Protein AF-A0A1J1J0T9-F1 (afdb_monomer_lite)

Secondary structure (DSSP, 8-state):
--SSSHHHHHHHHHHHHHHHHHTTSS---------GGG-EEEEEESSSEEEEEE-SSEETTTEEEEEEEEETTEEEEEEEETTEEEEEEEEEEETTEEEEEEPPPEEPPTTS---HHHHGGG--TTSPPEEEEETT--PPPGGGT--EEEEEEEEETTT-SS-EEEEEEEEEE-PPTT-TTS-TTSEEEEEE-PPTT-TT---EEEEEEEEEEEEETTEEEEEEEESS---HHHHEEEEEEESS--SEEEE-SSS-STT-SSSTTSSEEEEEEE----PPPP-S---GGG-EEEEETTSTTEEEEE-SSEEEEEEEEETTEEEEEEEEEEEEETTEEEEEEEETT----EEEEEEEEEEETTEEEEEEPPPBSS--HHHHTSGGGS---TTTPPEEEEESSPPP---SS-EEEEEEEEESS------GGGS-SSPPP----S-EEEEEEE-STTS-EEEEEEEEE--B-TTSSBS-TT---SEEEEEEEEEEETTEEEEEEEETT-SS-SEEEEEEEEEETTEEEEEEESSSS--TT--TT--STTTTEEEEEEEEE-GGGS--S-----HHHHHHHHHHTTS-----EEEEEEEEPTTSPEEEEEEEE--EEE-SS-TT-EEE-HHHHHHHHHHHHHH-TT-EEEEEEEE-SS--TTHHHHHHHHTTT-TTPEEEEE-SS--SSS-SEEEEEEEEE--TT-PPPEEEEEEE-------HHHHHHHHHHTTTT--TTS-HHHHHHHHHHHHHHHHHHHHHHHHHHHHHHHTTSS---HHHHHHHHHHHHT---TT-HHHHHHHHHHHHHHHHHHHHHHHHHHHHHHHHHHHHHHHHTT--

pLDDT: mean 82.01, std 12.85, range [32.31, 95.44]

Radius of gyration: 47.96 Å; chains: 1; bounding box: 110×117×142 Å

Organism: NCBI:txid568069

Foldseek 3Di:
DPPDPPVVVVVVVVVVCVVVVVVPPPDPPPQDFDDPLPAAWKWWPPVHTDIWGGDGAAIPPQAGWDDWDDDPQKIWTWGDDDQWIKTKIWRCFDSFKIWIFIFDTDGDDPVDDDDCVVRVPRGDPPDFIIMIGHPPADQDFCVVPAAAKKQKWKDAPPQWPDIRHDRVFIKHQAFDPDDPPPPGGQKIKTFFDAHPPIDRGDGDIWIWGWRDWGDDPQKIKTKIATPPDPDPFQGIKMKIAGNVHRQKIAIARTNGPRQPPDLVSHSMMMGIDQDQQDDDDAQAFDDPLPAAWWFWPVALRWIWGDDRFKIWTWGPPDPVDIWIWIWGFHDDDDQKTWTFIGTSRHNATWIKIKRWDDDDSFKIWIFIFDTHRDPDCCVRVPPPRGDPDPPPDIIIIGHPDFDFAADPDAAKWFKDKAAPDDDDQAQPPVAAPDHDDPDDQPDWTWIWHQAPPRSFKIATARTDRPDADPVRHGPCPPDDGRFIWGWRDWDDDPNWIKTWIAGPPDPRARIKIKIKDAPDPFKIKMFIFPHNDQAPQDDSCDHYCVSRTGMIMIIGHPCVVPPRHDDDDDQQLVVVVVVVVVDPDPKFKWFFKFAADPPGDTDTDDIHGWDKDADPVDRLDIDTDPVVVVVVQVVVCVVPVRIFGQAMEMADPDDDPNVVVVRVVCCVRPVFHKYKHAHSDDDPADDRIWIWTWDFDDDPVPDPTDTDTDTDDDDDDDDPVVVVSVCVVCPVPDPPVQPPVNVVVVVVVSVVVVVVVVVVVVVVVVVCCVVVVDPDDVVVVVVVVVVVVPDDDCPDPVNVVVVVVVVVVVVVVVVVVVVVVVVVVVVVVVVVVVVVVVVD

Sequence (840 aa):
MLDSKHTSLVLITLIVVLRAGYAQRIQEARSVEVPKILRGSWFSWEGYSKLTVLDVKSMSDHGKIIDLQRNGSDFVMIFKDRSCYYCVKAFTRTNNVFEKLEGPCVNINSYEEPTFENVCKGIRSDQQLITYFNDNYVPLLCRSSLEGVWQFAYQNRFRFTGECDNPDAKVQSCQTAGTQFLITNQKFNITYKKCPGMDGTFDGVVEYSCLGDWFVGKNHYFAVANTKESRKDEKFRCFLKNRDDDLYLGVSITAECNTLQTVEKSPERMRITPVKAEVVEPGCRLPQNFSGEWINTANIDADVFINETHIIETYYPDKARYRRTVYVCREQRDTRIMMARLTVDGCQKDYVCFDFVPKHHNIIRYRRGLAVIKDDFSTVCSWVQFPNKEQWRYDLYLARHPVPVRCPVAGKYNFTQKGEHPFKTRILGGVTLSPRPDIRCKQNISDLSVCDTDQKEMWIDENYCLSVDHLGRPVDIYSDPDYKMKCIGFWKENLRSYLITYDDLDPLSRYRCWVYQRADLNRVLMSQAVGAFCSINQEVTSTNYTEGAVVALDMVEYERERDQCPLHFDDVVDHYTRMSKIGNQKRVVGVLLGCWRAKGVLDVSNSFAVPFDEDEKDKSVWFLDHDYLESMYGMFKKVNARERVVGWYHTGPKLHQNDIAINELLRRYCPNSILVIIDAKPKDLGLPTEAYIAVEEVHEDGTPTSKTFEHVPSEIGAEEAEEVGVEHLLRDIKDTTVGSLSQKVTNQLLGLKGLNSQLRDIKNYLQKVGNGELPINHQITYQLQDIFNLLPDISHDNFTDTLYIKTNDQMLVVYLASLVRSIIALHNLINNKLTEVCQD

Structure (mmCIF, N/CA/C/O backbone):
data_AF-A0A1J1J0T9-F1
#
_entry.id   AF-A0A1J1J0T9-F1
#
loop_
_atom_site.group_PDB
_atom_site.id
_atom_site.type_symbol
_atom_site.label_atom_id
_atom_site.label_alt_id
_atom_site.label_comp_id
_atom_site.label_asym_id
_atom_site.label_entity_id
_atom_site.label_seq_id
_atom_site.pdbx_PDB_ins_code
_atom_site.Cartn_x
_atom_site.Cartn_y
_atom_site.Cartn_z
_atom_site.occupancy
_atom_site.B_iso_or_equiv
_atom_site.auth_seq_id
_atom_site.auth_comp_id
_atom_site.auth_asym_id
_atom_site.auth_atom_id
_atom_site.pdbx_PDB_model_num
ATOM 1 N N . MET A 1 1 ? -26.504 85.657 41.737 1.00 45.81 1 MET A N 1
ATOM 2 C CA . MET A 1 1 ? -26.106 84.455 42.511 1.00 45.81 1 MET A CA 1
ATOM 3 C C . MET A 1 1 ? -27.353 83.708 42.986 1.00 45.81 1 MET A C 1
ATOM 5 O O . MET A 1 1 ? -27.628 83.664 44.178 1.00 45.81 1 MET A O 1
ATOM 9 N N . LEU A 1 2 ? -28.139 83.164 42.052 1.00 44.38 2 LEU A N 1
ATOM 10 C CA . LEU A 1 2 ? -29.450 82.560 42.337 1.00 44.38 2 LEU A CA 1
ATOM 11 C C . LEU A 1 2 ? -29.592 81.103 41.851 1.00 44.38 2 LEU A C 1
ATOM 13 O O . LEU A 1 2 ? -30.648 80.525 42.048 1.00 44.38 2 LEU A O 1
ATOM 17 N N . ASP A 1 3 ? -28.523 80.461 41.361 1.00 42.69 3 ASP A N 1
ATOM 18 C CA . ASP A 1 3 ? -28.595 79.108 40.765 1.00 42.69 3 ASP A CA 1
ATOM 19 C C . ASP A 1 3 ? -27.820 78.004 41.510 1.00 42.69 3 ASP A C 1
ATOM 21 O O . ASP A 1 3 ? -27.591 76.924 40.978 1.00 42.69 3 ASP A O 1
ATOM 25 N N . SER A 1 4 ? -27.428 78.221 42.770 1.00 44.22 4 SER A N 1
ATOM 26 C CA . SER A 1 4 ? -26.636 77.225 43.525 1.00 44.22 4 SER A CA 1
ATOM 27 C C . SER A 1 4 ? -27.424 76.424 44.575 1.00 44.22 4 SER A C 1
ATOM 29 O O . SER A 1 4 ? -26.853 75.536 45.206 1.00 44.22 4 SER A O 1
ATOM 31 N N . LYS A 1 5 ? -28.713 76.715 44.812 1.00 46.75 5 LYS A N 1
ATOM 32 C CA . LYS A 1 5 ? -29.499 76.060 45.884 1.00 46.75 5 LYS A CA 1
ATOM 33 C C . LYS A 1 5 ? -30.455 74.957 45.410 1.00 46.75 5 LYS A C 1
ATOM 35 O O . LYS A 1 5 ? -30.896 74.170 46.243 1.00 46.75 5 LYS A O 1
ATOM 40 N N . HIS A 1 6 ? -30.720 74.833 44.107 1.00 49.72 6 HIS A N 1
ATOM 41 C CA . HIS A 1 6 ? -31.587 73.768 43.578 1.00 49.72 6 HIS A CA 1
ATOM 42 C C . HIS A 1 6 ? -30.860 72.445 43.292 1.00 49.72 6 HIS A C 1
ATOM 44 O O . HIS A 1 6 ? -31.481 71.386 43.351 1.00 49.72 6 HIS A O 1
ATOM 50 N N . THR A 1 7 ? -29.544 72.465 43.073 1.00 52.34 7 THR A N 1
ATOM 51 C CA . THR A 1 7 ? -28.748 71.261 42.777 1.00 52.34 7 THR A CA 1
ATOM 52 C C . THR A 1 7 ? -28.406 70.431 44.022 1.00 52.34 7 THR A C 1
ATOM 54 O O . THR A 1 7 ? -28.348 69.207 43.934 1.00 52.34 7 THR A O 1
ATOM 57 N N . SER A 1 8 ? -28.288 71.043 45.208 1.00 51.34 8 SER A N 1
ATOM 58 C CA . SER A 1 8 ? -28.012 70.301 46.455 1.00 51.34 8 SER A CA 1
ATOM 59 C C . SER A 1 8 ? -29.219 69.539 47.016 1.00 51.34 8 SER A C 1
ATOM 61 O O . SER A 1 8 ? -29.036 68.496 47.640 1.00 51.34 8 SER A O 1
ATOM 63 N N . LEU A 1 9 ? -30.456 70.001 46.789 1.00 53.69 9 LEU A N 1
ATOM 64 C CA . LEU A 1 9 ? -31.649 69.316 47.314 1.00 53.69 9 LEU A CA 1
ATOM 65 C C . LEU A 1 9 ? -31.999 68.047 46.511 1.00 53.69 9 LEU A C 1
ATOM 67 O O . LEU A 1 9 ? -32.480 67.064 47.078 1.00 53.69 9 LEU A O 1
ATOM 71 N N . VAL A 1 10 ? -31.709 68.049 45.204 1.00 56.06 10 VAL A N 1
ATOM 72 C CA . VAL A 1 10 ? -31.918 66.898 44.306 1.00 56.06 10 VAL A CA 1
ATOM 73 C C . VAL A 1 10 ? -30.873 65.804 44.557 1.00 56.06 10 VAL A C 1
ATOM 75 O O . VAL A 1 10 ? -31.200 64.621 44.530 1.00 56.06 10 VAL A O 1
ATOM 78 N N . LEU A 1 11 ? -29.633 66.173 44.900 1.00 55.25 11 LEU A N 1
ATOM 79 C CA . LEU A 1 11 ? -28.575 65.201 45.195 1.00 55.25 11 LEU A CA 1
ATOM 80 C C . LEU A 1 11 ? -28.811 64.458 46.526 1.00 55.25 11 LEU A C 1
ATOM 82 O O . LEU A 1 11 ? -28.581 63.253 46.615 1.00 55.25 11 LEU A O 1
ATOM 86 N N . ILE A 1 12 ? -29.320 65.149 47.553 1.00 58.09 12 ILE A N 1
ATOM 87 C CA . ILE A 1 12 ? -29.601 64.545 48.868 1.00 58.09 12 ILE A CA 1
ATOM 88 C C . ILE A 1 12 ? -30.836 63.631 48.808 1.00 58.09 12 ILE A C 1
ATOM 90 O O . ILE A 1 12 ? -30.836 62.560 49.415 1.00 58.09 12 ILE A O 1
ATOM 94 N N . THR A 1 13 ? -31.858 63.988 48.025 1.00 55.91 13 THR A N 1
ATOM 95 C CA . THR A 1 13 ? -33.040 63.131 47.821 1.00 55.91 13 THR A CA 1
ATOM 96 C C . THR A 1 13 ? -32.716 61.880 46.996 1.00 55.91 13 THR A C 1
ATOM 98 O O . THR A 1 13 ? -33.180 60.797 47.349 1.00 55.91 13 THR A O 1
ATOM 101 N N . LEU A 1 14 ? -31.830 61.966 45.994 1.00 55.06 14 LEU A N 1
ATOM 102 C CA . LEU A 1 14 ? -31.333 60.791 45.261 1.00 55.06 14 LEU A CA 1
ATOM 103 C C . LEU A 1 14 ? -30.499 59.844 46.139 1.00 55.06 14 LEU A C 1
ATOM 105 O O . LEU A 1 14 ? -30.660 58.631 46.037 1.00 55.06 14 LEU A O 1
ATOM 109 N N . ILE A 1 15 ? -29.662 60.362 47.046 1.00 58.03 15 ILE A N 1
ATOM 110 C CA . ILE A 1 15 ? -28.841 59.531 47.948 1.00 58.03 15 ILE A CA 1
ATOM 111 C C . ILE A 1 15 ? -29.697 58.822 49.013 1.00 58.03 15 ILE A C 1
ATOM 113 O O . ILE A 1 15 ? -29.411 57.674 49.359 1.00 58.03 15 ILE A O 1
ATOM 117 N N . VAL A 1 16 ? -30.771 59.450 49.507 1.00 57.59 16 VAL A N 1
ATOM 118 C CA . VAL A 1 16 ? -31.695 58.817 50.468 1.00 57.59 16 VAL A CA 1
ATOM 119 C C . VAL A 1 16 ? -32.577 57.761 49.791 1.00 57.59 16 VAL A C 1
ATOM 121 O O . VAL A 1 16 ? -32.770 56.691 50.363 1.00 57.59 16 VAL A O 1
ATOM 124 N N . VAL A 1 17 ? -33.029 57.987 48.551 1.00 55.66 17 VAL A N 1
ATOM 125 C CA . VAL A 1 17 ? -33.787 56.983 47.777 1.00 55.66 17 VAL A CA 1
ATOM 126 C C . VAL A 1 17 ? -32.891 55.818 47.330 1.00 55.66 17 VAL A C 1
ATOM 128 O O . VAL A 1 17 ? -33.323 54.668 47.378 1.00 55.66 17 VAL A O 1
ATOM 131 N N . LEU A 1 18 ? -31.614 56.066 47.009 1.00 52.16 18 LEU A N 1
ATOM 132 C CA . LEU A 1 18 ? -30.633 55.007 46.730 1.00 52.16 18 LEU A CA 1
ATOM 133 C C . LEU A 1 18 ? -30.255 54.206 47.989 1.00 52.16 18 LEU A C 1
ATOM 135 O O . LEU A 1 18 ? -30.086 52.994 47.893 1.00 52.16 18 LEU A O 1
ATOM 139 N N . ARG A 1 19 ? -30.186 54.823 49.180 1.00 48.22 19 ARG A N 1
ATOM 140 C CA . ARG A 1 19 ? -29.949 54.093 50.444 1.00 48.22 19 ARG A CA 1
ATOM 141 C C . ARG A 1 19 ? -31.182 53.339 50.953 1.00 48.22 19 ARG A C 1
ATOM 143 O O . ARG A 1 19 ? -31.025 52.236 51.467 1.00 48.22 19 ARG A O 1
ATOM 150 N N . ALA A 1 20 ? -32.392 53.867 50.764 1.00 44.34 20 ALA A N 1
ATOM 151 C CA . ALA A 1 20 ? -33.631 53.154 51.090 1.00 44.34 20 ALA A CA 1
ATOM 152 C C . ALA A 1 20 ? -33.919 52.008 50.097 1.00 44.34 20 ALA A C 1
ATOM 154 O O . ALA A 1 20 ? -34.366 50.940 50.507 1.00 44.34 20 ALA A O 1
ATOM 155 N N . GLY A 1 21 ? -33.567 52.178 48.815 1.00 40.97 21 GLY A N 1
ATOM 156 C CA . GLY A 1 21 ? -33.668 51.138 47.784 1.00 40.97 21 GLY A CA 1
ATOM 157 C C . GLY A 1 21 ? -32.621 50.020 47.891 1.00 40.97 21 GLY A C 1
ATOM 158 O O . GLY A 1 21 ? -32.867 48.914 47.413 1.00 40.97 21 GLY A O 1
ATOM 159 N N . TYR A 1 22 ? -31.485 50.265 48.556 1.00 41.06 22 TYR A N 1
ATOM 160 C CA . TYR A 1 22 ? -30.478 49.234 48.852 1.00 41.06 22 TYR A CA 1
ATOM 161 C C . TYR A 1 22 ? -30.735 48.479 50.168 1.00 41.06 22 TYR A C 1
ATOM 163 O O . TYR A 1 22 ? -30.290 47.342 50.307 1.00 41.06 22 TYR A O 1
ATOM 171 N N . ALA A 1 23 ? -31.481 49.058 51.115 1.00 36.31 23 ALA A N 1
ATOM 172 C CA . ALA A 1 23 ? -31.779 48.428 52.407 1.00 36.31 23 ALA A CA 1
ATOM 173 C C . ALA A 1 23 ? -33.027 47.517 52.402 1.00 36.31 23 ALA A C 1
ATOM 175 O O . ALA A 1 23 ? -33.298 46.851 53.395 1.00 36.31 23 ALA A O 1
ATOM 176 N N . GLN A 1 24 ? -33.767 47.438 51.289 1.00 38.16 24 GLN A N 1
ATOM 177 C CA . GLN A 1 24 ? -34.938 46.558 51.130 1.00 38.16 24 GLN A CA 1
ATOM 178 C C . GLN A 1 24 ? -34.742 45.423 50.111 1.00 38.16 24 GLN A C 1
ATOM 180 O O . GLN A 1 24 ? -35.712 44.799 49.687 1.00 38.16 24 GLN A O 1
ATOM 185 N N . ARG A 1 25 ? -33.495 45.106 49.728 1.00 35.31 25 ARG A N 1
ATOM 186 C CA . ARG A 1 25 ? -33.225 44.052 48.731 1.00 35.31 25 ARG A CA 1
ATOM 187 C C . ARG A 1 25 ? -32.145 43.029 49.085 1.00 35.31 25 ARG A C 1
ATOM 189 O O . ARG A 1 25 ? -31.664 42.343 48.192 1.00 35.31 25 ARG A O 1
ATOM 196 N N . ILE A 1 26 ? -31.804 42.873 50.366 1.00 39.03 26 ILE A N 1
ATOM 197 C CA . ILE A 1 26 ? -31.026 41.718 50.855 1.00 39.03 26 ILE A CA 1
ATOM 198 C C . ILE A 1 26 ? -31.624 41.229 52.178 1.00 39.03 26 ILE A C 1
ATOM 200 O O . ILE A 1 26 ? -31.017 41.294 53.238 1.00 39.03 26 ILE A O 1
ATOM 204 N N . GLN A 1 27 ? -32.862 40.753 52.110 1.00 34.88 27 GLN A N 1
ATOM 205 C CA . GLN A 1 27 ? -33.363 39.760 53.057 1.00 34.88 27 GLN A CA 1
ATOM 206 C C . GLN A 1 27 ? -34.358 38.846 52.338 1.00 34.88 27 GLN A C 1
ATOM 208 O O . GLN A 1 27 ? -35.444 38.551 52.824 1.00 34.88 27 GLN A O 1
ATOM 213 N N . GLU A 1 28 ? -33.976 38.384 51.143 1.00 33.06 28 GLU A N 1
ATOM 214 C CA . GLU A 1 28 ? -34.460 37.085 50.694 1.00 33.06 28 GLU A CA 1
ATOM 215 C C . GLU A 1 28 ? -33.819 36.062 51.629 1.00 33.06 28 GLU A C 1
ATOM 217 O O . GLU A 1 28 ? -32.628 35.764 51.535 1.00 33.06 28 GLU A O 1
ATOM 222 N N . ALA A 1 29 ? -34.605 35.557 52.579 1.00 39.44 29 ALA A N 1
ATOM 223 C CA . ALA A 1 29 ? -34.320 34.273 53.188 1.00 39.44 29 ALA A CA 1
ATOM 224 C C . ALA A 1 29 ? -34.065 33.298 52.031 1.00 39.44 29 ALA A C 1
ATOM 226 O O . ALA A 1 29 ? -35.004 32.944 51.318 1.00 39.44 29 ALA A O 1
ATOM 227 N N . ARG A 1 30 ? -32.799 32.923 51.792 1.00 46.09 30 ARG A N 1
ATOM 228 C CA . ARG A 1 30 ? -32.451 31.834 50.876 1.00 46.09 30 ARG A CA 1
ATOM 229 C C . ARG A 1 30 ? -33.261 30.635 51.346 1.00 46.09 30 ARG A C 1
ATOM 231 O O . ARG A 1 30 ? -32.939 30.032 52.365 1.00 46.09 30 ARG A O 1
ATOM 238 N N . SER A 1 31 ? -34.353 30.326 50.658 1.00 58.69 31 SER A N 1
ATOM 239 C CA . SER A 1 31 ? -35.108 29.115 50.922 1.00 58.69 31 SER A CA 1
ATOM 240 C C . SER A 1 31 ? -34.215 27.961 50.486 1.00 58.69 31 SER A C 1
ATOM 242 O O . SER A 1 31 ? -34.121 27.661 49.298 1.00 58.69 31 SER A O 1
ATOM 244 N N . VAL A 1 32 ? -33.489 27.378 51.438 1.00 78.81 32 VAL A N 1
ATOM 245 C CA . VAL A 1 32 ? -32.687 26.184 51.195 1.00 78.81 32 VAL A CA 1
ATOM 246 C C . VAL A 1 32 ? -33.663 25.050 50.904 1.00 78.81 32 VAL A C 1
ATOM 248 O O . VAL A 1 32 ? -34.522 24.723 51.724 1.00 78.81 32 VAL A O 1
ATOM 251 N N . GLU A 1 33 ? -33.575 24.496 49.700 1.00 86.25 33 GLU A N 1
ATOM 252 C CA . GLU A 1 33 ? -34.406 23.386 49.250 1.00 86.25 33 GLU A CA 1
ATOM 253 C C . GLU A 1 33 ? -33.531 22.202 48.852 1.00 86.25 33 GLU A C 1
ATOM 255 O O . GLU A 1 33 ? -32.456 22.369 48.270 1.00 86.25 33 GLU A O 1
ATOM 260 N N . VAL A 1 34 ? -34.038 20.992 49.088 1.00 85.75 34 VAL A N 1
ATOM 261 C CA . VAL A 1 34 ? -33.416 19.762 48.586 1.00 85.75 34 VAL A CA 1
ATOM 262 C C . VAL A 1 34 ? -33.393 19.814 47.048 1.00 85.75 34 VAL A C 1
ATOM 264 O O . VAL A 1 34 ? -34.411 20.170 46.444 1.00 85.75 34 VAL A O 1
ATOM 267 N N . PRO A 1 35 ? -32.285 19.472 46.366 1.00 86.62 35 PRO A N 1
ATOM 268 C CA . PRO A 1 35 ? -32.206 19.486 44.907 1.00 86.62 35 PRO A CA 1
ATOM 269 C C . PRO A 1 35 ? -33.258 18.575 44.272 1.00 86.62 35 PRO A C 1
ATOM 271 O O . PRO A 1 35 ? -33.470 17.460 44.737 1.00 86.62 35 PRO A O 1
ATOM 274 N N . LYS A 1 36 ? -33.878 19.008 43.165 1.00 85.75 36 LYS A N 1
ATOM 275 C CA . LYS A 1 36 ? -34.943 18.245 42.480 1.00 85.75 36 LYS A CA 1
ATOM 276 C C . LYS A 1 36 ? -34.554 16.804 42.120 1.00 85.75 36 LYS A C 1
ATOM 278 O O . LYS A 1 36 ? -35.421 15.948 42.129 1.00 85.75 36 LYS A O 1
ATOM 283 N N . ILE A 1 37 ? -33.273 16.549 41.845 1.00 85.81 37 ILE A N 1
ATOM 284 C CA . ILE A 1 37 ? -32.736 15.226 41.475 1.00 85.81 37 ILE A CA 1
ATOM 285 C C . ILE A 1 37 ? -32.799 14.236 42.651 1.00 85.81 37 ILE A C 1
ATOM 287 O O . ILE A 1 37 ? -32.948 13.042 42.437 1.00 85.81 37 ILE A O 1
ATOM 291 N N . LEU A 1 38 ? -32.707 14.731 43.889 1.00 87.56 38 LEU A N 1
ATOM 292 C CA . LEU A 1 38 ? -32.758 13.917 45.108 1.00 87.56 38 LEU A CA 1
ATOM 293 C C . LEU A 1 38 ? -34.181 13.785 45.669 1.00 87.56 38 LEU A C 1
ATOM 295 O O . LEU A 1 38 ? -34.403 13.006 46.592 1.00 87.56 38 LEU A O 1
ATOM 299 N N . ARG A 1 39 ? -35.151 14.546 45.147 1.00 90.12 39 ARG A N 1
ATOM 300 C CA . ARG A 1 39 ? -36.534 14.512 45.639 1.00 90.12 39 ARG A CA 1
ATOM 301 C C . ARG A 1 39 ? -37.223 13.228 45.191 1.00 90.12 39 ARG A C 1
ATOM 303 O O . ARG A 1 39 ? -37.087 12.823 44.040 1.00 90.12 39 ARG A O 1
ATOM 310 N N . GLY A 1 40 ? -38.002 12.632 46.084 1.00 89.88 40 GLY A N 1
ATOM 311 C CA . GLY A 1 40 ? -38.756 11.413 45.806 1.00 89.88 40 GLY A CA 1
ATOM 312 C C . GLY A 1 40 ? -38.663 10.382 46.924 1.00 89.88 40 GLY A C 1
ATOM 313 O O . GLY A 1 40 ? -38.164 10.655 48.016 1.00 89.88 40 GLY A O 1
ATOM 314 N N . SER A 1 41 ? -39.179 9.193 46.639 1.00 92.50 41 SER A N 1
ATOM 315 C CA . SER A 1 41 ? -39.170 8.032 47.527 1.00 92.50 41 SER A CA 1
ATOM 316 C C . SER A 1 41 ? -38.008 7.107 47.182 1.00 92.50 41 SER A C 1
ATOM 318 O O . SER A 1 41 ? -37.931 6.598 46.062 1.00 92.50 41 SER A O 1
ATOM 320 N N . TRP A 1 42 ? -37.145 6.847 48.156 1.00 92.69 42 TRP A N 1
ATOM 321 C CA . TRP A 1 42 ? -35.921 6.080 47.982 1.00 92.69 42 TRP A CA 1
ATOM 322 C C . TRP A 1 42 ? -35.885 4.874 48.908 1.00 92.69 42 TRP A C 1
ATOM 324 O O . TRP A 1 42 ? -36.234 4.965 50.083 1.00 92.69 42 TRP A O 1
ATOM 334 N N . PHE A 1 43 ? -35.452 3.744 48.371 1.00 93.62 43 PHE A N 1
ATOM 335 C CA . PHE A 1 43 ? -35.260 2.498 49.088 1.00 93.62 43 PHE A CA 1
ATOM 336 C C . PHE A 1 43 ? -33.775 2.276 49.376 1.00 93.62 43 PHE A C 1
ATOM 338 O O . PHE A 1 43 ? -32.946 2.409 48.473 1.00 93.62 43 PHE A O 1
ATOM 345 N N . SER A 1 44 ? -33.451 1.901 50.610 1.00 92.00 44 SER A N 1
ATOM 346 C CA . SER A 1 44 ? -32.112 1.481 51.018 1.00 92.00 44 SER A CA 1
ATOM 347 C C . SER A 1 44 ? -32.176 0.239 51.903 1.00 92.00 44 SER A C 1
ATOM 349 O O . SER A 1 44 ? -33.171 -0.026 52.588 1.00 92.00 44 SER A O 1
ATOM 351 N N . TRP A 1 45 ? -31.093 -0.533 51.882 1.00 89.44 45 TRP A N 1
ATOM 352 C CA . TRP A 1 45 ? -30.871 -1.627 52.815 1.00 89.44 45 TRP A CA 1
ATOM 353 C C . TRP A 1 45 ? -29.797 -1.204 53.822 1.00 89.44 45 TRP A C 1
ATOM 355 O O . TRP A 1 45 ? -28.653 -0.966 53.455 1.00 89.44 45 TRP A O 1
ATOM 365 N N . GLU A 1 46 ? -30.190 -1.067 55.090 1.00 87.00 46 GLU A N 1
ATOM 366 C CA . GLU A 1 46 ? -29.322 -0.658 56.211 1.00 87.00 46 GLU A CA 1
ATOM 367 C C . GLU A 1 46 ? -29.332 -1.762 57.293 1.00 87.00 46 GLU A C 1
ATOM 369 O O . GLU A 1 46 ? -29.528 -1.509 58.479 1.00 87.00 46 GLU A O 1
ATOM 374 N N . GLY A 1 47 ? -29.245 -3.031 56.867 1.00 82.81 47 GLY A N 1
ATOM 375 C CA . GLY A 1 47 ? -29.488 -4.220 57.705 1.00 82.81 47 GLY A CA 1
ATOM 376 C C . GLY A 1 47 ? -30.971 -4.598 57.847 1.00 82.81 47 GLY A C 1
ATOM 377 O O . GLY A 1 47 ? -31.295 -5.732 58.193 1.00 82.81 47 GLY A O 1
ATOM 378 N N . TYR A 1 48 ? -31.869 -3.672 57.515 1.00 85.50 48 TYR A N 1
ATOM 379 C CA . TYR A 1 48 ? -33.299 -3.881 57.308 1.00 85.50 48 TYR A CA 1
ATOM 380 C C . TYR A 1 48 ? -33.781 -2.994 56.152 1.00 85.50 48 TYR A C 1
ATOM 382 O O . TYR A 1 48 ? -33.109 -2.040 55.754 1.00 85.50 48 TYR A O 1
ATOM 390 N N . SER A 1 49 ? -34.949 -3.317 55.595 1.00 87.62 49 SER A N 1
ATOM 391 C CA . SER A 1 49 ? -35.575 -2.532 54.526 1.00 87.62 49 SER A CA 1
ATOM 392 C C . SER A 1 49 ? -36.035 -1.170 55.041 1.00 87.62 49 SER A C 1
ATOM 394 O O . SER A 1 49 ? -36.920 -1.110 55.897 1.00 87.62 49 SER A O 1
ATOM 396 N N . LYS A 1 50 ? -35.482 -0.083 54.492 1.00 89.94 50 LYS A N 1
ATOM 397 C CA . LYS A 1 50 ? -35.833 1.292 54.860 1.00 89.94 50 LYS A CA 1
ATOM 398 C C . LYS A 1 50 ? -36.318 2.071 53.640 1.00 89.94 50 LYS A C 1
ATOM 400 O O . LYS A 1 50 ? -35.743 1.992 52.556 1.00 89.94 50 LYS A O 1
ATOM 405 N N . LEU A 1 51 ? -37.403 2.822 53.822 1.00 90.44 51 LEU A N 1
ATOM 406 C CA . LEU A 1 51 ? -37.944 3.732 52.815 1.00 90.44 51 LEU A CA 1
ATOM 407 C C . LEU A 1 51 ? -37.775 5.164 53.318 1.00 90.44 51 LEU A C 1
ATOM 409 O O . LEU A 1 51 ? -38.299 5.523 54.367 1.00 90.44 51 LEU A O 1
ATOM 413 N N . THR A 1 52 ? -37.053 5.983 52.567 1.00 91.06 52 THR A N 1
ATOM 414 C CA . THR A 1 52 ? -36.802 7.386 52.890 1.00 91.06 52 THR A CA 1
ATOM 415 C C . THR A 1 52 ? -37.461 8.278 51.847 1.00 91.06 52 THR A C 1
ATOM 417 O O . THR A 1 52 ? -37.213 8.132 50.652 1.00 91.06 52 THR A O 1
ATOM 420 N N . VAL A 1 53 ? -38.276 9.234 52.286 1.00 92.50 53 VAL A N 1
ATOM 421 C CA . VAL A 1 53 ? -38.876 10.254 51.421 1.00 92.50 53 VAL A CA 1
ATOM 422 C C . VAL A 1 53 ? -38.110 11.564 51.585 1.00 92.50 53 VAL A C 1
ATOM 424 O O . VAL A 1 53 ? -37.892 12.045 52.699 1.00 92.50 53 VAL A O 1
ATOM 427 N N . LEU A 1 54 ? -37.676 12.121 50.459 1.00 90.81 54 LEU A N 1
ATOM 428 C CA . LEU A 1 54 ? -36.996 13.407 50.355 1.00 90.81 54 LEU A CA 1
ATOM 429 C C . LEU A 1 54 ? -37.948 14.409 49.699 1.00 90.81 54 LEU A C 1
ATOM 431 O O . LEU A 1 54 ? -38.150 14.400 48.483 1.00 90.81 54 LEU A O 1
ATOM 435 N N . ASP A 1 55 ? -38.527 15.274 50.524 1.00 89.19 55 ASP A N 1
ATOM 436 C CA . ASP A 1 55 ? -39.395 16.368 50.102 1.00 89.19 55 ASP A CA 1
ATOM 437 C C . ASP A 1 55 ? -38.585 17.641 49.830 1.00 89.19 55 ASP A C 1
ATOM 439 O O . ASP A 1 55 ? -37.371 17.706 50.016 1.00 89.19 55 ASP A O 1
ATOM 443 N N . VAL A 1 56 ? -39.267 18.712 49.421 1.00 87.81 56 VAL A N 1
ATOM 444 C CA . VAL A 1 56 ? -38.641 20.016 49.140 1.00 87.81 56 VAL A CA 1
ATOM 445 C C . VAL A 1 56 ? -37.824 20.541 50.329 1.00 87.81 56 VAL A C 1
ATOM 447 O O . VAL A 1 56 ? -36.782 21.162 50.124 1.00 87.81 56 VAL A O 1
ATOM 450 N N . LYS A 1 57 ? -38.289 20.300 51.564 1.00 88.06 57 LYS A N 1
ATOM 451 C CA . LYS A 1 57 ? -37.707 20.868 52.793 1.00 88.06 57 LYS A CA 1
ATOM 452 C C . LYS A 1 57 ? -37.396 19.848 53.890 1.00 88.06 57 LYS A C 1
ATOM 454 O O . LYS A 1 57 ? -36.962 20.265 54.961 1.00 88.06 57 LYS A O 1
ATOM 459 N N . SER A 1 58 ? -37.623 18.556 53.673 1.00 89.44 58 SER A N 1
ATOM 460 C CA . SER A 1 58 ? -37.452 17.540 54.717 1.00 89.44 58 SER A CA 1
ATOM 461 C C . SER A 1 58 ? -37.005 16.192 54.176 1.00 89.44 58 SER A C 1
ATOM 463 O O . SER A 1 58 ? -37.285 15.850 53.031 1.00 89.44 58 SER A O 1
ATOM 465 N N . MET A 1 59 ? -36.338 15.429 55.035 1.00 89.38 59 MET A N 1
ATOM 466 C CA . MET A 1 59 ? -35.966 14.034 54.816 1.00 89.38 59 MET A CA 1
ATOM 467 C C . MET A 1 59 ? -36.585 13.186 55.929 1.00 89.38 59 MET A C 1
ATOM 469 O O . MET A 1 59 ? -36.528 13.573 57.101 1.00 89.38 59 MET A O 1
ATOM 473 N N . SER A 1 60 ? -37.180 12.043 55.576 1.00 88.00 60 SER A N 1
ATOM 474 C CA . SER A 1 60 ? -37.676 11.074 56.564 1.00 88.00 60 SER A CA 1
ATOM 475 C C . SER A 1 60 ? -36.576 10.720 57.571 1.00 88.00 60 SER A C 1
ATOM 477 O O . SER A 1 60 ? -35.421 10.570 57.185 1.00 88.00 60 SER A O 1
ATOM 479 N N . ASP A 1 61 ? -36.933 10.632 58.852 1.00 83.12 61 ASP A N 1
ATOM 480 C CA . ASP A 1 61 ? -36.049 10.349 60.000 1.00 83.12 61 ASP A CA 1
ATOM 481 C C . ASP A 1 61 ? -34.973 11.406 60.337 1.00 83.12 61 ASP A C 1
ATOM 483 O O . ASP A 1 61 ? -34.325 11.295 61.376 1.00 83.12 61 ASP A O 1
ATOM 487 N N . HIS A 1 62 ? -34.810 12.463 59.529 1.00 85.75 62 HIS A N 1
ATOM 488 C CA . HIS A 1 62 ? -33.775 13.492 59.742 1.00 85.75 62 HIS A CA 1
ATOM 489 C C . HIS A 1 62 ? -34.313 14.927 59.867 1.00 85.75 62 HIS A C 1
ATOM 491 O O . HIS A 1 62 ? -33.574 15.833 60.254 1.00 85.75 62 HIS A O 1
ATOM 497 N N . GLY A 1 63 ? -35.603 15.154 59.602 1.00 88.06 63 GLY A N 1
ATOM 498 C CA . GLY A 1 63 ? -36.266 16.437 59.845 1.00 88.06 63 GLY A CA 1
ATOM 499 C C . GLY A 1 63 ? -36.095 17.440 58.700 1.00 88.06 63 GLY A C 1
ATOM 500 O O . GLY A 1 63 ? -36.139 17.063 57.529 1.00 88.06 63 GLY A O 1
ATOM 501 N N . LYS A 1 64 ? -35.985 18.739 59.015 1.00 88.94 64 LYS A N 1
ATOM 502 C CA . LYS A 1 64 ? -35.979 19.829 58.015 1.00 88.94 64 LYS A CA 1
ATOM 503 C C . LYS A 1 64 ? -34.568 20.219 57.588 1.00 88.94 64 LYS A C 1
ATOM 505 O O . LYS A 1 64 ? -33.673 20.268 58.424 1.00 88.94 64 LYS A O 1
ATOM 510 N N . ILE A 1 65 ? -34.386 20.552 56.312 1.00 89.38 65 ILE A N 1
ATOM 511 C CA . ILE A 1 65 ? -33.104 21.052 55.801 1.00 89.38 65 ILE A CA 1
ATOM 512 C C . ILE A 1 65 ? -32.832 22.468 56.326 1.00 89.38 65 ILE A C 1
ATOM 514 O O . ILE A 1 65 ? -33.719 23.324 56.314 1.00 89.38 65 ILE A O 1
ATOM 518 N N . ILE A 1 66 ? -31.612 22.691 56.809 1.00 87.44 66 ILE A N 1
ATOM 519 C CA . ILE A 1 66 ? -31.141 23.983 57.323 1.00 87.44 66 ILE A CA 1
ATOM 520 C C . ILE A 1 66 ? -30.188 24.625 56.327 1.00 87.44 66 ILE A C 1
ATOM 522 O O . ILE A 1 66 ? -30.368 25.787 55.974 1.00 87.44 66 ILE A O 1
ATOM 526 N N . ASP A 1 67 ? -29.207 23.855 55.859 1.00 86.19 67 ASP A N 1
ATOM 527 C CA . ASP A 1 67 ? -28.183 24.341 54.944 1.00 86.19 67 ASP A CA 1
ATOM 528 C C . ASP A 1 67 ? -27.779 23.256 53.936 1.00 86.19 67 ASP A C 1
ATOM 530 O O . ASP A 1 67 ? -27.922 22.053 54.189 1.00 86.19 67 ASP A O 1
ATOM 534 N N . LEU A 1 68 ? -27.301 23.695 52.774 1.00 88.69 68 LEU A N 1
ATOM 535 C CA . LEU A 1 68 ? -26.864 22.844 51.675 1.00 88.69 68 LEU A CA 1
ATOM 536 C C . LEU A 1 68 ? -25.610 23.418 51.016 1.00 88.69 68 LEU A C 1
ATOM 538 O O . LEU A 1 68 ? -25.606 24.540 50.513 1.00 88.69 68 LEU A O 1
ATOM 542 N N . GLN A 1 69 ? -24.575 22.588 50.922 1.00 88.88 69 GLN A N 1
ATOM 543 C CA . GLN A 1 69 ? -23.358 22.874 50.177 1.00 88.88 69 GLN A CA 1
ATOM 544 C C . GLN A 1 69 ? -23.248 21.922 48.988 1.00 88.88 69 GLN A C 1
ATOM 546 O O . GLN A 1 69 ? -23.379 20.706 49.122 1.00 88.88 69 GLN A O 1
ATOM 551 N N . ARG A 1 70 ? -22.984 22.474 47.804 1.00 87.31 70 ARG A N 1
ATOM 552 C CA . ARG A 1 70 ? -22.756 21.697 46.583 1.00 87.31 70 ARG A CA 1
ATOM 553 C C . ARG A 1 70 ? -21.268 21.665 46.258 1.00 87.31 70 ARG A C 1
ATOM 555 O O . ARG A 1 70 ? -20.651 22.722 46.143 1.00 87.31 70 ARG A O 1
ATOM 562 N N . ASN A 1 71 ? -20.723 20.472 46.044 1.00 83.19 71 ASN A N 1
ATOM 563 C CA . ASN A 1 71 ? -19.362 20.267 45.562 1.00 83.19 71 ASN A CA 1
ATOM 564 C C . ASN A 1 71 ? -19.401 19.407 44.288 1.00 83.19 71 ASN A C 1
ATOM 566 O O . ASN A 1 71 ? -19.497 18.185 44.347 1.00 83.19 71 ASN A O 1
ATOM 570 N N . GLY A 1 72 ? -19.417 20.052 43.117 1.00 83.19 72 GLY A N 1
ATOM 571 C CA . GLY A 1 72 ? -19.595 19.363 41.833 1.00 83.19 72 GLY A CA 1
ATOM 572 C C . GLY A 1 72 ? -20.972 18.690 41.698 1.00 83.19 72 GLY A C 1
ATOM 573 O O . GLY A 1 72 ? -22.003 19.374 41.644 1.00 83.19 72 GLY A O 1
ATOM 574 N N . SER A 1 73 ? -20.981 17.357 41.603 1.00 78.38 73 SER A N 1
ATOM 575 C CA . SER A 1 73 ? -22.175 16.488 41.614 1.00 78.38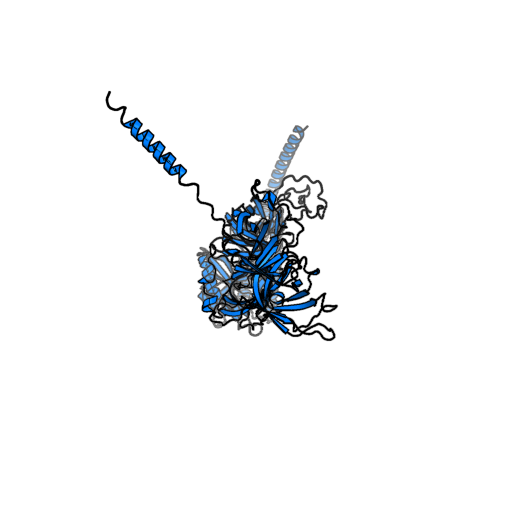 73 SER A CA 1
ATOM 576 C C . SER A 1 73 ? -22.661 16.129 43.021 1.00 78.38 73 SER A C 1
ATOM 578 O O . SER A 1 73 ? -23.769 15.613 43.180 1.00 78.38 73 SER A O 1
ATOM 580 N N . ASP A 1 74 ? -21.848 16.388 44.040 1.00 87.06 74 ASP A N 1
ATOM 581 C CA . ASP A 1 74 ? -22.095 15.913 45.393 1.00 87.06 74 ASP A CA 1
ATOM 582 C C . ASP A 1 74 ? -22.759 17.008 46.227 1.00 87.06 74 ASP A C 1
ATOM 584 O O . ASP A 1 74 ? -22.471 18.204 46.083 1.00 87.06 74 ASP A O 1
ATOM 588 N N . PHE A 1 75 ? -23.646 16.595 47.125 1.00 90.38 75 PHE A N 1
ATOM 589 C CA . PHE A 1 75 ? -24.396 17.486 47.999 1.00 90.38 75 PHE A CA 1
ATOM 590 C C . PHE A 1 75 ? -24.106 17.140 49.452 1.00 90.38 75 PHE A C 1
ATOM 592 O O . PHE A 1 75 ? -24.259 15.995 49.862 1.00 90.38 75 PHE A O 1
ATOM 599 N N . VAL A 1 76 ? -23.718 18.133 50.243 1.00 89.94 76 VAL A N 1
ATOM 600 C CA . VAL A 1 76 ? -23.638 18.029 51.700 1.00 89.94 76 VAL A CA 1
ATOM 601 C C . VAL A 1 76 ? -24.825 18.792 52.265 1.00 89.94 76 VAL A C 1
ATOM 603 O O . VAL A 1 76 ? -24.986 19.981 52.000 1.00 89.94 76 VAL A O 1
ATOM 606 N N . MET A 1 77 ? -25.683 18.097 52.998 1.00 90.12 77 MET A N 1
ATOM 607 C CA . MET A 1 77 ? -26.935 18.620 53.530 1.00 90.12 77 MET A CA 1
ATOM 608 C C . MET A 1 77 ? -26.932 18.511 55.046 1.00 90.12 77 MET A C 1
ATOM 610 O O . MET A 1 77 ? -26.595 17.459 55.593 1.00 90.12 77 MET A O 1
ATOM 614 N N . ILE A 1 78 ? -27.341 19.589 55.711 1.00 89.44 78 ILE A N 1
ATOM 615 C CA . ILE A 1 78 ? -27.578 19.598 57.152 1.00 89.44 78 ILE A CA 1
ATOM 616 C C . ILE A 1 78 ? -29.081 19.550 57.384 1.00 89.44 78 ILE A C 1
ATOM 618 O O . ILE A 1 78 ? -29.811 20.473 57.011 1.00 89.44 78 ILE A O 1
ATOM 622 N N . PHE A 1 79 ? -29.533 18.484 58.030 1.00 89.75 79 PHE A N 1
ATOM 623 C CA . PHE A 1 79 ? -30.909 18.339 58.478 1.00 89.75 79 PHE A CA 1
ATOM 624 C C . PHE A 1 79 ? -31.003 18.543 59.987 1.00 89.75 79 PHE A C 1
ATOM 626 O O . PHE A 1 79 ? -30.076 18.220 60.728 1.00 89.75 79 PHE A O 1
ATOM 633 N N . LYS A 1 80 ? -32.127 19.092 60.441 1.00 87.88 80 LYS A N 1
ATOM 634 C CA . LYS A 1 80 ? -32.445 19.283 61.852 1.00 87.88 80 LYS A CA 1
ATOM 635 C C . LYS A 1 80 ? -33.727 18.547 62.196 1.00 87.88 80 LYS A C 1
ATOM 637 O O . LYS A 1 80 ? -34.794 18.885 61.671 1.00 87.88 80 LYS A O 1
ATOM 642 N N . ASP A 1 81 ? -33.627 17.642 63.161 1.00 87.50 81 ASP A N 1
ATOM 643 C CA . ASP A 1 81 ? -34.776 17.052 63.835 1.00 87.50 81 ASP A CA 1
ATOM 644 C C . ASP A 1 81 ? -34.718 17.373 65.330 1.00 87.50 81 ASP A C 1
ATOM 646 O O . ASP A 1 81 ? -33.764 17.033 66.031 1.00 87.50 81 ASP A O 1
ATOM 650 N N . ARG A 1 82 ? -35.742 18.068 65.831 1.00 85.38 82 ARG A N 1
ATOM 651 C CA . ARG A 1 82 ? -35.817 18.560 67.219 1.00 85.38 82 ARG A CA 1
ATOM 652 C C . ARG A 1 82 ? -34.558 19.353 67.630 1.00 85.38 82 ARG A C 1
ATOM 654 O O . ARG A 1 82 ? -34.396 20.494 67.194 1.00 85.38 82 ARG A O 1
ATOM 661 N N . SER A 1 83 ? -33.698 18.782 68.479 1.00 81.44 83 SER A N 1
ATOM 662 C CA . SER A 1 83 ? -32.438 19.372 68.969 1.00 81.44 83 SER A CA 1
ATOM 663 C C . SER A 1 83 ? -31.187 18.857 68.248 1.00 81.44 83 SER A C 1
ATOM 665 O O . SER A 1 83 ? -30.093 19.346 68.518 1.00 81.44 83 SER A O 1
ATOM 667 N N . CYS A 1 84 ? -31.345 17.879 67.359 1.00 88.06 84 CYS A N 1
ATOM 668 C CA . CYS A 1 84 ? -30.258 17.154 66.727 1.00 88.06 84 CYS A CA 1
ATOM 669 C C . CYS A 1 84 ? -30.018 17.622 65.288 1.00 88.06 84 CYS A C 1
ATOM 671 O O . CYS A 1 84 ? -30.970 17.829 64.529 1.00 88.06 84 CYS A O 1
ATOM 673 N N . TYR A 1 85 ? -28.744 17.733 64.910 1.00 88.69 85 TYR A N 1
ATOM 674 C CA . TYR A 1 85 ? -28.306 17.992 63.544 1.00 88.69 85 TYR A CA 1
ATOM 675 C C . TYR A 1 85 ? -27.698 16.732 62.921 1.00 88.69 85 TYR A C 1
ATOM 677 O O . TYR A 1 85 ? -26.845 16.077 63.525 1.00 88.69 85 TYR A O 1
ATOM 685 N N . TYR A 1 86 ? -28.116 16.425 61.695 1.00 90.06 86 TYR A N 1
ATOM 686 C CA . TYR A 1 86 ? -27.595 15.334 60.877 1.00 90.06 86 TYR A CA 1
ATOM 687 C C . TYR A 1 86 ? -26.863 15.903 59.670 1.00 90.06 86 TYR A C 1
ATOM 689 O O . TYR A 1 86 ? -27.428 16.705 58.924 1.00 90.06 86 TYR A O 1
ATOM 697 N N . CYS A 1 87 ? -25.626 15.459 59.452 1.00 90.62 87 CYS A N 1
ATOM 698 C CA . CYS A 1 87 ? -24.915 15.727 58.210 1.00 90.62 87 CYS A CA 1
ATOM 699 C C . CYS A 1 87 ? -25.061 14.536 57.265 1.00 90.62 87 CYS A C 1
ATOM 701 O O . CYS A 1 87 ? -24.635 13.426 57.589 1.00 90.62 87 CYS A O 1
ATOM 703 N N . VAL A 1 88 ? -25.641 14.782 56.092 1.00 90.25 88 VAL A N 1
ATOM 704 C CA . VAL A 1 88 ? -25.801 13.791 55.026 1.00 90.25 88 VAL A CA 1
ATOM 705 C C . VAL A 1 88 ? -25.032 14.267 53.806 1.00 90.25 88 VAL A C 1
ATOM 707 O O . VAL A 1 88 ? -25.338 15.309 53.225 1.00 90.25 88 VAL A O 1
ATOM 710 N N . LYS A 1 89 ? -24.037 13.488 53.394 1.00 90.88 89 LYS A N 1
ATOM 711 C CA . LYS A 1 89 ? -23.307 13.695 52.148 1.00 90.88 89 LYS A CA 1
ATOM 712 C C . LYS A 1 89 ? -23.844 12.735 51.095 1.00 90.88 89 LYS A C 1
ATOM 714 O O . LYS A 1 89 ? -23.627 11.534 51.197 1.00 90.88 89 LYS A O 1
ATOM 719 N N . ALA A 1 90 ? -24.546 13.264 50.103 1.00 91.12 90 ALA A N 1
ATOM 720 C CA . ALA A 1 90 ? -25.122 12.520 48.994 1.00 91.12 90 ALA A CA 1
ATOM 721 C C . ALA A 1 90 ? -24.248 12.638 47.736 1.00 91.12 90 ALA A C 1
ATOM 723 O O . ALA A 1 90 ? -23.931 13.736 47.277 1.00 91.12 90 ALA A O 1
ATOM 724 N N . PHE A 1 91 ? -23.909 11.493 47.159 1.00 90.56 91 PHE A N 1
ATOM 725 C CA . PHE A 1 91 ? -23.175 11.322 45.912 1.00 90.56 91 PHE A CA 1
ATOM 726 C C . PHE A 1 91 ? -24.166 10.932 44.823 1.00 90.56 91 PHE A C 1
ATOM 728 O O . PHE A 1 91 ? -24.613 9.783 44.753 1.00 90.56 91 PHE A O 1
ATOM 735 N N . THR A 1 92 ? -24.544 11.889 43.977 1.00 90.31 92 THR A N 1
ATOM 736 C CA . THR A 1 92 ? -25.459 11.594 42.869 1.00 90.31 92 THR A CA 1
ATOM 737 C C . THR A 1 92 ? -24.737 10.756 41.817 1.00 90.31 92 THR A C 1
ATOM 739 O O . THR A 1 92 ? -23.729 11.187 41.260 1.00 90.31 92 THR A O 1
ATOM 742 N N . ARG A 1 93 ? -25.218 9.529 41.569 1.00 90.06 93 ARG A N 1
ATOM 743 C CA . ARG A 1 93 ? -24.662 8.648 40.529 1.00 90.06 93 ARG A CA 1
ATOM 744 C C . ARG A 1 93 ? -25.472 8.777 39.250 1.00 90.06 93 ARG A C 1
ATOM 746 O O . ARG A 1 93 ? -24.932 9.121 38.207 1.00 90.06 93 ARG A O 1
ATOM 753 N N . THR A 1 94 ? -26.778 8.555 39.350 1.00 89.44 94 THR A N 1
ATOM 754 C CA . THR A 1 94 ? -27.739 8.679 38.249 1.00 89.44 94 THR A CA 1
ATOM 755 C C . THR A 1 94 ? -29.063 9.242 38.768 1.00 89.44 94 THR A C 1
ATOM 757 O O . THR A 1 94 ? -29.236 9.444 39.968 1.00 89.44 94 THR A O 1
ATOM 760 N N . ASN A 1 95 ? -30.036 9.474 37.884 1.00 87.88 95 ASN A N 1
ATOM 761 C CA . ASN A 1 95 ? -31.365 9.948 38.296 1.00 87.88 95 ASN A CA 1
ATOM 762 C C . ASN A 1 95 ? -32.133 8.934 39.166 1.00 87.88 95 ASN A C 1
ATOM 764 O O . ASN A 1 95 ? -33.077 9.317 39.850 1.00 87.88 95 ASN A O 1
ATOM 768 N N . ASN A 1 96 ? -31.753 7.653 39.133 1.00 92.31 96 ASN A N 1
ATOM 769 C CA . ASN A 1 96 ? -32.429 6.589 39.879 1.00 92.31 96 ASN A CA 1
ATOM 770 C C . ASN A 1 96 ? -31.598 6.034 41.038 1.00 92.31 96 ASN A C 1
ATOM 772 O O . ASN A 1 96 ? -32.115 5.214 41.796 1.00 92.31 96 ASN A O 1
ATOM 776 N N . VAL A 1 97 ? -30.327 6.431 41.157 1.00 92.69 97 VAL A N 1
ATOM 777 C CA . VAL A 1 97 ? -29.407 5.911 42.172 1.00 92.69 97 VAL A CA 1
ATOM 778 C C . VAL A 1 97 ? -28.503 7.018 42.688 1.00 92.69 97 VAL A C 1
ATOM 780 O O . VAL A 1 97 ? -27.819 7.696 41.918 1.00 92.69 97 VAL A O 1
ATOM 783 N N . PHE A 1 98 ? -28.433 7.154 44.005 1.00 92.19 98 PHE A N 1
ATOM 784 C CA . PHE A 1 98 ? -27.386 7.927 44.662 1.00 92.19 98 PHE A CA 1
ATOM 785 C C . PHE A 1 98 ? -26.851 7.156 45.865 1.00 92.19 98 PHE A C 1
ATOM 787 O O . PHE A 1 98 ? -27.497 6.247 46.378 1.00 92.19 98 PHE A O 1
ATOM 794 N N . GLU A 1 99 ? -25.652 7.498 46.307 1.00 91.56 99 GLU A N 1
ATOM 795 C CA . GLU A 1 99 ? -25.055 6.921 47.511 1.00 91.56 99 GLU A CA 1
ATOM 796 C C . GLU A 1 99 ? -24.982 7.990 48.596 1.00 91.56 99 GLU A C 1
ATOM 798 O O . GLU A 1 99 ? -24.801 9.165 48.282 1.00 91.56 99 GLU A O 1
ATOM 803 N N . LYS A 1 100 ? -25.115 7.621 49.870 1.00 90.00 100 LYS A N 1
ATOM 804 C CA . LYS A 1 100 ? -24.958 8.561 50.986 1.00 90.00 100 LYS A CA 1
ATOM 805 C C . LYS A 1 100 ? -23.881 8.117 51.971 1.00 90.00 100 LYS A C 1
ATOM 807 O O . LYS A 1 100 ? -23.667 6.924 52.184 1.00 90.00 100 LYS A O 1
ATOM 812 N N . LEU A 1 101 ? -23.265 9.106 52.608 1.00 90.44 101 LEU A N 1
ATOM 813 C CA . LEU A 1 101 ? -22.619 8.988 53.910 1.00 90.44 101 LEU A CA 1
ATOM 814 C C . LEU A 1 101 ? -23.411 9.827 54.901 1.00 90.44 101 LEU A C 1
ATOM 816 O O . LEU A 1 101 ? -23.779 10.964 54.599 1.00 90.44 101 LEU A O 1
ATOM 820 N N . GLU A 1 102 ? -23.651 9.281 56.081 1.00 87.88 102 GLU A N 1
ATOM 821 C CA . GLU A 1 102 ? -24.338 9.991 57.153 1.00 87.88 102 GLU A CA 1
ATOM 822 C C . GLU A 1 102 ? -23.487 10.002 58.416 1.00 87.88 102 GLU A C 1
ATOM 824 O O . GLU A 1 102 ? -22.905 8.987 58.800 1.00 87.88 102 GLU A O 1
ATOM 829 N N . GLY A 1 103 ? -23.393 11.173 59.041 1.00 86.12 103 GLY A N 1
ATOM 830 C CA . GLY A 1 103 ? -22.783 11.316 60.354 1.00 86.12 103 GLY A CA 1
ATOM 831 C C . GLY A 1 103 ? -23.767 10.965 61.476 1.00 86.12 103 GLY A C 1
ATOM 832 O O . GLY A 1 103 ? -24.984 11.008 61.271 1.00 86.12 103 GLY A O 1
ATOM 833 N N . PRO A 1 104 ? -23.264 10.664 62.684 1.00 85.94 104 PRO A N 1
ATOM 834 C CA . PRO A 1 104 ? -24.111 10.536 63.862 1.00 85.94 104 PRO A CA 1
ATOM 835 C C . PRO A 1 104 ? -24.805 11.866 64.193 1.00 85.94 104 PRO A C 1
ATOM 837 O O . PRO A 1 104 ? -24.362 12.942 63.794 1.00 85.94 104 PRO A O 1
ATOM 840 N N . CYS A 1 105 ? -25.880 11.781 64.972 1.00 87.75 105 CYS A N 1
ATOM 841 C CA . CYS A 1 105 ? -26.585 12.934 65.522 1.00 87.75 105 CYS A CA 1
ATOM 842 C C . CYS A 1 105 ? -25.650 13.830 66.359 1.00 87.75 105 CYS A C 1
ATOM 844 O O . CYS A 1 105 ? -25.063 13.358 67.335 1.00 87.75 105 CYS A O 1
ATOM 846 N N . VAL A 1 106 ? -25.554 15.122 66.024 1.00 87.62 106 VAL A N 1
ATOM 847 C CA . VAL A 1 106 ? -24.783 16.114 66.795 1.00 87.62 106 VAL A CA 1
ATOM 848 C C . VAL A 1 106 ? -25.733 17.123 67.439 1.00 87.62 106 VAL A C 1
ATOM 850 O O . VAL A 1 106 ? -26.521 17.774 66.755 1.00 87.62 106 VAL A O 1
ATOM 853 N N . ASN A 1 107 ? -25.644 17.286 68.760 1.00 85.62 107 ASN A N 1
ATOM 854 C CA . ASN A 1 107 ? -26.356 18.339 69.485 1.00 85.62 107 ASN A CA 1
ATOM 855 C C . ASN A 1 107 ? -25.444 19.565 69.600 1.00 85.62 107 ASN A C 1
ATOM 857 O O . ASN A 1 107 ? -24.370 19.478 70.191 1.00 85.62 107 ASN A O 1
ATOM 861 N N . ILE A 1 108 ? -25.876 20.698 69.047 1.00 79.88 108 ILE A N 1
ATOM 862 C CA . ILE A 1 108 ? -25.156 21.974 69.142 1.00 79.88 108 ILE A CA 1
ATOM 863 C C . ILE A 1 108 ? -25.859 22.860 70.175 1.00 79.88 108 ILE A C 1
ATOM 865 O O . ILE A 1 108 ? -27.091 22.907 70.224 1.00 79.88 108 ILE A O 1
ATOM 869 N N . ASN A 1 109 ? -25.078 23.559 71.001 1.00 76.44 109 ASN A N 1
ATOM 870 C CA . ASN A 1 109 ? -25.595 24.513 71.981 1.00 76.44 109 ASN A CA 1
ATOM 871 C C . ASN A 1 109 ? -26.292 25.688 71.278 1.00 76.44 109 ASN A C 1
ATOM 873 O O . ASN A 1 109 ? -25.837 26.152 70.240 1.00 76.44 109 ASN A O 1
ATOM 877 N N . SER A 1 110 ? -27.346 26.242 71.881 1.00 66.75 110 SER A N 1
ATOM 878 C CA . SER A 1 110 ? -28.180 27.309 71.292 1.00 66.75 110 SER A CA 1
ATOM 879 C C . SER A 1 110 ? -27.448 28.612 70.913 1.00 66.75 110 SER A C 1
ATOM 881 O O . SER A 1 110 ? -28.070 29.488 70.318 1.00 66.75 110 SER A O 1
ATOM 883 N N . TYR A 1 111 ? -26.168 28.757 71.273 1.00 67.38 111 TYR A N 1
ATOM 884 C CA . TYR A 1 111 ? -25.330 29.933 71.010 1.00 67.38 111 TYR A CA 1
ATOM 885 C C . TYR A 1 111 ? -24.349 29.757 69.839 1.00 67.38 111 TYR A C 1
ATOM 887 O O . TYR A 1 111 ? -23.706 30.728 69.454 1.00 67.38 111 TYR A O 1
ATOM 895 N N . GLU A 1 112 ? -24.205 28.547 69.291 1.00 74.06 112 GLU A N 1
ATOM 896 C CA . GLU A 1 112 ? -23.260 28.243 68.212 1.00 74.06 112 GLU A CA 1
ATOM 897 C C . GLU A 1 112 ? -24.024 27.925 66.917 1.00 74.06 112 GLU A C 1
ATOM 899 O O . GLU A 1 112 ? -25.006 27.177 66.924 1.00 74.06 112 GLU A O 1
ATOM 904 N N . GLU A 1 113 ? -23.610 28.523 65.797 1.00 74.75 113 GLU A N 1
ATOM 905 C CA . GLU A 1 113 ? -24.264 28.299 64.506 1.00 74.75 113 GLU A CA 1
ATOM 906 C C . GLU A 1 113 ? -23.884 26.922 63.926 1.00 74.75 113 GLU A C 1
ATOM 908 O O . GLU A 1 113 ? -22.720 26.512 64.003 1.00 74.75 113 GLU A O 1
ATOM 913 N N . PRO A 1 114 ? -24.838 26.185 63.322 1.00 76.94 114 PRO A N 1
ATOM 914 C CA . PRO A 1 114 ? -24.578 24.875 62.738 1.00 76.94 114 PRO A CA 1
ATOM 915 C C . PRO A 1 114 ? -23.820 25.008 61.413 1.00 76.94 114 PRO A C 1
ATOM 917 O O . PRO A 1 114 ? -24.409 24.992 60.336 1.00 76.94 114 PRO A O 1
ATOM 920 N N . THR A 1 115 ? -22.497 25.131 61.488 1.00 83.06 115 THR A N 1
ATOM 921 C CA . THR A 1 115 ? -21.617 25.130 60.314 1.00 83.06 115 THR A CA 1
ATOM 922 C C . THR A 1 115 ? -21.336 23.702 59.831 1.00 83.06 115 THR A C 1
ATOM 924 O O . THR A 1 115 ? -21.300 22.754 60.623 1.00 83.06 115 THR A O 1
ATOM 927 N N . PHE A 1 116 ? -21.077 23.534 58.527 1.00 82.88 116 PHE A N 1
ATOM 928 C CA . PHE A 1 116 ? -20.683 22.240 57.943 1.00 82.88 116 PHE A CA 1
ATOM 929 C C . PHE A 1 116 ? -19.479 21.625 58.649 1.00 82.88 116 PHE A C 1
ATOM 931 O O . PHE A 1 116 ? -19.448 20.421 58.891 1.00 82.88 116 PHE A O 1
ATOM 938 N N . GLU A 1 117 ? -18.508 22.454 59.027 1.00 81.50 117 GLU A N 1
ATOM 939 C CA . GLU A 1 117 ? -17.297 21.988 59.683 1.00 81.50 117 GLU A CA 1
ATOM 940 C C . GLU A 1 117 ? -17.576 21.432 61.076 1.00 81.50 117 GLU A C 1
ATOM 942 O O . GLU A 1 117 ? -16.897 20.498 61.458 1.00 81.50 117 GLU A O 1
ATOM 947 N N . ASN A 1 118 ? -18.583 21.924 61.808 1.00 83.19 118 ASN A N 1
ATOM 948 C CA . ASN A 1 118 ? -18.939 21.420 63.137 1.00 83.19 118 ASN A CA 1
ATOM 949 C C . ASN A 1 118 ? -19.872 20.203 63.097 1.00 83.19 118 ASN A C 1
ATOM 951 O O . ASN A 1 118 ? -19.662 19.253 63.852 1.00 83.19 118 ASN A O 1
ATOM 955 N N . VAL A 1 119 ? -20.872 20.197 62.210 1.00 82.44 119 VAL A N 1
ATOM 956 C CA . VAL A 1 119 ? -21.858 19.103 62.127 1.00 82.44 119 VAL A CA 1
ATOM 957 C C . VAL A 1 119 ? -21.281 17.877 61.408 1.00 82.44 119 VAL A C 1
ATOM 959 O O . VAL A 1 119 ? -21.547 16.743 61.799 1.00 82.44 119 VAL A O 1
ATOM 962 N N . CYS A 1 120 ? -20.459 18.073 60.374 1.00 84.56 120 CYS A N 1
ATOM 963 C CA . CYS A 1 120 ? -19.970 16.976 59.534 1.00 84.56 120 CYS A CA 1
ATOM 964 C C . CYS A 1 120 ? -18.657 16.336 60.022 1.00 84.56 120 CYS A C 1
ATOM 966 O O . CYS A 1 120 ? -18.166 15.427 59.353 1.00 84.56 120 CYS A O 1
ATOM 968 N N . LYS A 1 121 ? -18.104 16.727 61.187 1.00 82.94 121 LYS A N 1
ATOM 969 C CA . LYS A 1 121 ? -16.874 16.113 61.756 1.00 82.94 121 LYS A CA 1
ATOM 970 C C . LYS A 1 121 ? -17.000 14.605 61.962 1.00 82.94 121 LYS A C 1
ATOM 972 O O . LYS A 1 121 ? -16.002 13.895 61.925 1.00 82.94 121 LYS A O 1
ATOM 977 N N . GLY A 1 122 ? -18.221 14.124 62.201 1.00 77.62 122 GLY A N 1
ATOM 978 C CA . GLY A 1 122 ? -18.500 12.712 62.451 1.00 77.62 122 GLY A CA 1
ATOM 979 C C . GLY A 1 122 ? -18.459 11.818 61.208 1.00 77.62 122 GLY A C 1
ATOM 980 O O . GLY A 1 122 ? -18.498 10.600 61.363 1.00 77.62 122 GLY A O 1
ATOM 981 N N . ILE A 1 123 ? -18.379 12.380 59.995 1.00 83.56 123 ILE A N 1
ATOM 982 C CA . ILE A 1 123 ? -18.273 11.587 58.765 1.00 83.56 123 ILE A CA 1
ATOM 983 C C . ILE A 1 123 ? -16.824 11.138 58.595 1.00 83.56 123 ILE A C 1
ATOM 985 O O . ILE A 1 123 ? -15.935 11.945 58.319 1.00 83.56 123 ILE A O 1
ATOM 989 N N . ARG A 1 124 ? -16.591 9.832 58.727 1.00 79.12 124 ARG A N 1
ATOM 990 C CA . ARG A 1 124 ? -15.275 9.241 58.479 1.00 79.12 124 ARG A CA 1
ATOM 991 C C . ARG A 1 124 ? -15.115 8.885 57.004 1.00 79.12 124 ARG A C 1
ATOM 993 O O . ARG A 1 124 ? -16.076 8.520 56.331 1.00 79.12 124 ARG A O 1
ATOM 1000 N N . SER A 1 125 ? -13.886 8.951 56.501 1.00 72.62 125 SER A N 1
ATOM 1001 C CA . SER A 1 125 ? -13.565 8.577 55.118 1.00 72.62 125 SER A CA 1
ATOM 1002 C C . SER A 1 125 ? -13.657 7.070 54.847 1.00 72.62 125 SER A C 1
ATOM 1004 O O . SER A 1 125 ? -13.767 6.680 53.689 1.00 72.62 125 SER A O 1
ATOM 1006 N N . ASP A 1 126 ? -13.623 6.233 55.886 1.00 75.44 126 ASP A N 1
ATOM 1007 C CA . ASP A 1 126 ? -13.685 4.767 55.813 1.00 75.44 126 ASP A CA 1
ATOM 1008 C C . ASP A 1 126 ? -15.094 4.189 56.029 1.00 75.44 126 ASP A C 1
ATOM 1010 O O . ASP A 1 126 ? -15.277 2.971 56.022 1.00 75.44 126 ASP A O 1
ATOM 1014 N N . GLN A 1 127 ? -16.101 5.045 56.215 1.00 82.25 127 GLN A N 1
ATOM 1015 C CA . GLN A 1 127 ? -17.487 4.616 56.355 1.00 82.25 127 GLN A CA 1
ATOM 1016 C C . GLN A 1 127 ? -18.010 4.016 55.040 1.00 82.25 127 GLN A C 1
ATOM 1018 O O . GLN A 1 127 ? -17.745 4.525 53.950 1.00 82.25 127 GLN A O 1
ATOM 1023 N N . GLN A 1 128 ? -18.776 2.925 55.141 1.00 81.69 128 GLN A N 1
ATOM 1024 C CA . GLN A 1 128 ? -19.399 2.301 53.976 1.00 81.69 128 GLN A CA 1
ATOM 1025 C C . GLN A 1 128 ? -20.507 3.194 53.414 1.00 81.69 128 GLN A C 1
ATOM 1027 O O . GLN A 1 128 ? -21.364 3.688 54.145 1.00 81.69 128 GLN A O 1
ATOM 1032 N N . LEU A 1 129 ? -20.489 3.371 52.095 1.00 88.00 129 LEU A N 1
ATOM 1033 C CA . LEU A 1 129 ? -21.534 4.077 51.365 1.00 88.00 129 LEU A CA 1
ATOM 1034 C C . LEU A 1 129 ? -22.834 3.273 51.416 1.00 88.00 129 LEU A C 1
ATOM 1036 O O . LEU A 1 129 ? -22.825 2.060 51.196 1.00 88.00 129 LEU A O 1
ATOM 1040 N N . ILE A 1 130 ? -23.947 3.955 51.674 1.00 90.00 130 ILE A N 1
ATOM 1041 C CA . ILE A 1 130 ? -25.284 3.360 51.623 1.00 90.00 130 ILE A CA 1
ATOM 1042 C C . ILE A 1 130 ? -25.908 3.730 50.279 1.00 90.00 130 ILE A C 1
ATOM 1044 O O . ILE A 1 130 ? -26.015 4.913 49.950 1.00 90.00 130 ILE A O 1
ATOM 1048 N N . THR A 1 131 ? -26.314 2.732 49.497 1.00 92.69 131 THR A N 1
ATOM 1049 C CA . THR A 1 131 ? -26.933 2.941 48.182 1.00 92.69 131 THR A CA 1
ATOM 1050 C C . THR A 1 131 ? -28.438 3.168 48.322 1.00 92.69 131 THR A C 1
ATOM 1052 O O . THR A 1 131 ? -29.128 2.416 49.007 1.00 92.69 131 THR A O 1
ATOM 1055 N N . TYR A 1 132 ? -28.947 4.206 47.663 1.00 92.88 132 TYR A N 1
ATOM 1056 C CA . TYR A 1 132 ? -30.361 4.562 47.603 1.00 92.88 132 TYR A CA 1
ATOM 1057 C C . TYR A 1 132 ? -30.884 4.333 46.184 1.00 92.88 132 TYR A C 1
ATOM 1059 O O . TYR A 1 132 ? -30.347 4.893 45.227 1.00 92.88 132 TYR A O 1
ATOM 1067 N N . PHE A 1 133 ? -31.956 3.552 46.050 1.00 94.38 133 PHE A N 1
ATOM 1068 C CA . PHE A 1 133 ? -32.643 3.289 44.784 1.00 94.38 133 PHE A CA 1
ATOM 1069 C C . PHE A 1 133 ? -33.977 4.021 44.742 1.00 94.38 133 PHE A C 1
ATOM 1071 O O . PHE A 1 133 ? -34.751 3.962 45.694 1.00 94.38 133 PHE A O 1
ATOM 1078 N N . ASN A 1 134 ? -34.276 4.695 43.638 1.00 92.94 134 ASN A N 1
ATOM 1079 C CA . ASN A 1 134 ? -35.570 5.343 43.464 1.00 92.94 134 ASN A CA 1
ATOM 1080 C C . ASN A 1 134 ? -36.677 4.280 43.345 1.00 92.94 134 ASN A C 1
ATOM 1082 O O . ASN A 1 134 ? -36.629 3.410 42.475 1.00 92.94 134 ASN A O 1
ATOM 1086 N N . ASP A 1 135 ? -37.688 4.357 44.210 1.00 88.69 135 ASP A N 1
ATOM 1087 C CA . ASP A 1 135 ? -38.829 3.435 44.203 1.00 88.69 135 ASP A CA 1
ATOM 1088 C C . ASP A 1 135 ? -39.683 3.606 42.932 1.00 88.69 135 ASP A C 1
ATOM 1090 O O . ASP A 1 135 ? -40.161 2.626 42.360 1.00 88.69 135 ASP A O 1
ATOM 1094 N N . ASN A 1 136 ? -39.788 4.852 42.449 1.00 89.69 136 ASN A N 1
ATOM 1095 C CA . ASN A 1 136 ? -40.477 5.251 41.219 1.00 89.69 136 ASN A CA 1
ATOM 1096 C C . ASN A 1 136 ? -39.458 5.596 40.125 1.00 89.69 136 ASN A C 1
ATOM 1098 O O . ASN A 1 136 ? -39.412 6.718 39.613 1.00 89.69 136 ASN A O 1
ATOM 1102 N N . TYR A 1 137 ? -38.586 4.640 39.816 1.00 90.25 137 TYR A N 1
ATOM 1103 C CA . TYR A 1 137 ? -37.517 4.835 38.846 1.00 90.25 137 TYR A CA 1
ATOM 1104 C C . TYR A 1 137 ? -38.032 5.024 37.414 1.00 90.25 137 TYR A C 1
ATOM 1106 O O . TYR A 1 137 ? -39.042 4.451 37.004 1.00 90.25 137 TYR A O 1
ATOM 1114 N N . VAL A 1 138 ? -37.271 5.782 36.625 1.00 88.88 138 VAL A N 1
ATOM 1115 C CA . VAL A 1 138 ? -37.468 5.904 35.176 1.00 88.88 138 VAL A CA 1
ATOM 1116 C C . VAL A 1 138 ? -36.457 4.991 34.481 1.00 88.88 138 VAL A C 1
ATOM 1118 O O . VAL A 1 138 ? -35.257 5.246 34.608 1.00 88.88 138 VAL A O 1
ATOM 1121 N N . PRO A 1 139 ? -36.885 3.938 33.763 1.00 86.19 139 PRO A N 1
ATOM 1122 C CA . PRO A 1 139 ? -35.962 3.028 33.092 1.00 86.19 139 PRO A CA 1
ATOM 1123 C C . PRO A 1 139 ? -35.021 3.758 32.120 1.00 86.19 139 PRO A C 1
ATOM 1125 O O . PRO A 1 139 ? -35.464 4.556 31.291 1.00 86.19 139 PRO A O 1
ATOM 1128 N N . LEU A 1 140 ? -33.721 3.473 32.214 1.00 87.25 140 LEU A N 1
ATOM 1129 C CA . LEU A 1 140 ? -32.687 4.004 31.321 1.00 87.25 140 LEU A CA 1
ATOM 1130 C C . LEU A 1 140 ? -32.253 2.955 30.292 1.00 87.25 140 LEU A C 1
ATOM 1132 O O . LEU A 1 140 ? -32.557 1.772 30.416 1.00 87.25 140 LEU A O 1
ATOM 1136 N N . LEU A 1 141 ? -31.537 3.396 29.256 1.00 84.38 141 LEU A N 1
ATOM 1137 C CA . LEU A 1 141 ? -31.003 2.518 28.216 1.00 84.38 141 LEU A CA 1
ATOM 1138 C C . LEU A 1 141 ? -29.894 1.615 28.794 1.00 84.38 141 LEU A C 1
ATOM 1140 O O . LEU A 1 141 ? -28.885 2.119 29.270 1.00 84.38 141 LEU A O 1
ATOM 1144 N N . CYS A 1 142 ? -30.034 0.294 28.685 1.00 85.12 142 CYS A N 1
ATOM 1145 C CA . CYS A 1 142 ? -29.060 -0.694 29.166 1.00 85.12 142 CYS A CA 1
ATOM 1146 C C . CYS A 1 142 ? -27.768 -0.763 28.340 1.00 85.12 142 CYS A C 1
ATOM 1148 O O . CYS A 1 142 ? -26.818 -1.433 28.738 1.00 85.12 142 CYS A O 1
ATOM 1150 N N . ARG A 1 143 ? -27.720 -0.081 27.189 1.00 79.50 143 ARG A N 1
ATOM 1151 C CA . ARG A 1 143 ? -26.616 -0.164 26.224 1.00 79.50 143 ARG A CA 1
ATOM 1152 C C . ARG A 1 143 ? -25.259 0.229 26.815 1.00 79.50 143 ARG A C 1
ATOM 1154 O O . ARG A 1 143 ? -24.250 -0.361 26.453 1.00 79.50 143 ARG A O 1
ATOM 1161 N N . SER A 1 144 ? -25.231 1.225 27.703 1.00 79.62 144 SER A N 1
ATOM 1162 C CA . SER A 1 144 ? -24.000 1.644 28.385 1.00 79.62 144 SER A CA 1
ATOM 1163 C C . SER A 1 144 ? -23.503 0.598 29.383 1.00 79.62 144 SER A C 1
ATOM 1165 O O . SER A 1 144 ? -22.300 0.494 29.596 1.00 79.62 144 SER A O 1
ATOM 1167 N N . SER A 1 145 ? -24.414 -0.186 29.968 1.00 83.19 145 SER A N 1
ATOM 1168 C CA . SER A 1 145 ? -24.120 -1.190 30.991 1.00 83.19 145 SER A CA 1
ATOM 1169 C C . SER A 1 145 ? -23.693 -2.530 30.388 1.00 83.19 145 SER A C 1
ATOM 1171 O O . SER A 1 145 ? -22.606 -3.028 30.678 1.00 83.19 145 SER A O 1
ATOM 1173 N N . LEU A 1 146 ? -24.550 -3.126 29.555 1.00 81.81 146 LEU A N 1
ATOM 1174 C CA . LEU A 1 146 ? -24.338 -4.444 28.963 1.00 81.81 146 LEU A CA 1
ATOM 1175 C C . LEU A 1 146 ? -25.144 -4.550 27.662 1.00 81.81 146 LEU A C 1
ATOM 1177 O O . LEU A 1 146 ? -26.365 -4.423 27.670 1.00 81.81 146 LEU A O 1
ATOM 1181 N N . GLU A 1 147 ? -24.467 -4.792 26.544 1.00 83.00 147 GLU A N 1
ATOM 1182 C CA . GLU A 1 147 ? -25.052 -5.047 25.219 1.00 83.00 147 GLU A CA 1
ATOM 1183 C C . GLU A 1 147 ? -24.535 -6.417 24.755 1.00 83.00 147 GLU A C 1
ATOM 1185 O O . GLU A 1 147 ? -23.396 -6.763 25.068 1.00 83.00 147 GLU A O 1
ATOM 1190 N N . GLY A 1 148 ? -25.368 -7.232 24.102 1.00 81.31 148 GLY A N 1
ATOM 1191 C CA . GLY A 1 148 ? -24.942 -8.532 23.564 1.00 81.31 148 GLY A CA 1
ATOM 1192 C C . GLY A 1 148 ? -25.683 -9.749 24.124 1.00 81.31 148 GLY A C 1
ATOM 1193 O O . GLY A 1 148 ? -26.498 -9.653 25.051 1.00 81.31 148 GLY A O 1
ATOM 1194 N N . VAL A 1 149 ? -25.376 -10.911 23.539 1.00 84.44 149 VAL A N 1
ATOM 1195 C CA . VAL A 1 149 ? -25.728 -12.229 24.084 1.00 84.44 149 VAL A CA 1
ATOM 1196 C C . VAL A 1 149 ? -24.471 -12.846 24.674 1.00 84.44 149 VAL A C 1
ATOM 1198 O O . VAL A 1 149 ? -23.463 -13.000 23.989 1.00 84.44 149 VAL A O 1
ATOM 1201 N N . TRP A 1 150 ? -24.547 -13.223 25.943 1.00 87.38 150 TRP A N 1
ATOM 1202 C CA . TRP A 1 150 ? -23.418 -13.765 26.685 1.00 87.38 150 TRP A CA 1
ATOM 1203 C C . TRP A 1 150 ? -23.816 -15.105 27.273 1.00 87.38 150 TRP A C 1
ATOM 1205 O O . TRP A 1 150 ? -24.830 -15.186 27.960 1.00 87.38 150 TRP A O 1
ATOM 1215 N N . GLN A 1 151 ? -23.031 -16.146 27.037 1.00 90.69 151 GLN A N 1
ATOM 1216 C CA . GLN A 1 151 ? -23.102 -17.350 27.854 1.00 90.69 151 GLN A CA 1
ATOM 1217 C C . GLN A 1 151 ? -22.345 -17.074 29.144 1.00 90.69 151 GLN A C 1
ATOM 1219 O O . GLN A 1 151 ? -21.311 -16.400 29.121 1.00 90.69 151 GLN A O 1
ATOM 1224 N N . PHE A 1 152 ? -22.850 -17.567 30.269 1.00 92.88 152 PHE A N 1
ATOM 1225 C CA . PHE A 1 152 ? -22.184 -17.342 31.539 1.00 92.88 152 PHE A CA 1
ATOM 1226 C C . PHE A 1 152 ? -22.116 -18.599 32.393 1.00 92.88 152 PHE A C 1
ATOM 1228 O O . PHE A 1 152 ? -23.086 -19.343 32.512 1.00 92.88 152 PHE A O 1
ATOM 1235 N N . ALA A 1 153 ? -20.964 -18.783 33.027 1.00 92.31 153 ALA A N 1
ATOM 1236 C CA . ALA A 1 153 ? -20.807 -19.689 34.148 1.00 92.31 153 ALA A CA 1
ATOM 1237 C C . ALA A 1 153 ? -20.883 -18.867 35.436 1.00 92.31 153 ALA A C 1
ATOM 1239 O O . ALA A 1 153 ? -20.327 -17.770 35.495 1.00 92.31 153 ALA A O 1
ATOM 1240 N N . TYR A 1 154 ? -21.594 -19.342 36.455 1.00 91.88 154 TYR A N 1
ATOM 1241 C CA . TYR A 1 154 ? -21.780 -18.581 37.691 1.00 91.88 154 TYR A CA 1
ATOM 1242 C C . TYR A 1 154 ? -21.366 -19.365 38.930 1.00 91.88 154 TYR A C 1
ATOM 1244 O O . TYR A 1 154 ? -21.565 -20.573 39.050 1.00 91.88 154 TYR A O 1
ATOM 1252 N N . GLN A 1 155 ? -20.806 -18.637 39.886 1.00 91.00 155 GLN A N 1
ATOM 1253 C CA . GLN A 1 155 ? -20.403 -19.121 41.193 1.00 91.00 155 GLN A CA 1
ATOM 1254 C C . GLN A 1 155 ? -21.084 -18.257 42.252 1.00 91.00 155 GLN A C 1
ATOM 1256 O O . GLN A 1 155 ? -20.980 -17.032 42.219 1.00 91.00 155 GLN A O 1
ATOM 1261 N N . ASN A 1 156 ? -21.750 -18.887 43.219 1.00 89.00 156 ASN A N 1
ATOM 1262 C CA . ASN A 1 156 ? -22.357 -18.185 44.346 1.00 89.00 156 ASN A CA 1
ATOM 1263 C C . ASN A 1 156 ? -21.733 -18.667 45.655 1.00 89.00 156 ASN A C 1
ATOM 1265 O O . ASN A 1 156 ? -21.986 -19.789 46.090 1.00 89.00 156 ASN A O 1
ATOM 1269 N N . ARG A 1 157 ? -20.962 -17.793 46.311 1.00 85.12 157 ARG A N 1
ATOM 1270 C CA . ARG A 1 157 ? -20.164 -18.143 47.497 1.00 85.12 157 ARG A CA 1
ATOM 1271 C C . ARG A 1 157 ? -21.003 -18.573 48.708 1.00 85.12 157 ARG A C 1
ATOM 1273 O O . ARG A 1 157 ? -20.471 -19.208 49.613 1.00 85.12 157 ARG A O 1
ATOM 1280 N N . PHE A 1 158 ? -22.287 -18.221 48.734 1.00 84.44 158 PHE A N 1
ATOM 1281 C CA . PHE A 1 158 ? -23.187 -18.485 49.857 1.00 84.44 158 PHE A CA 1
ATOM 1282 C C . PHE A 1 158 ? -24.124 -19.674 49.626 1.00 84.44 158 PHE A C 1
ATOM 1284 O O . PHE A 1 158 ? -24.694 -20.175 50.592 1.00 84.44 158 PHE A O 1
ATOM 1291 N N . ARG A 1 159 ? -24.312 -20.117 48.374 1.00 84.50 159 ARG A N 1
ATOM 1292 C CA . ARG A 1 159 ? -25.269 -21.187 48.038 1.00 84.50 159 ARG A CA 1
ATOM 1293 C C . ARG A 1 159 ? -24.620 -22.539 47.773 1.00 84.50 159 ARG A C 1
ATOM 1295 O O . ARG A 1 159 ? -25.182 -23.544 48.191 1.00 84.50 159 ARG A O 1
ATOM 1302 N N . PHE A 1 160 ? -23.495 -22.578 47.064 1.00 87.12 160 PHE A N 1
ATOM 1303 C CA . PHE A 1 160 ? -22.846 -23.832 46.679 1.00 87.12 160 PHE A CA 1
ATOM 1304 C C . PHE A 1 160 ? -21.344 -23.647 46.447 1.00 87.12 160 PHE A C 1
ATOM 1306 O O . PHE A 1 160 ? -20.846 -22.534 46.275 1.00 87.12 160 PHE A O 1
ATOM 1313 N N . THR A 1 161 ? -20.615 -24.759 46.436 1.00 84.31 161 THR A N 1
ATOM 1314 C CA . THR A 1 161 ? -19.165 -24.784 46.224 1.00 84.31 161 THR A CA 1
ATOM 1315 C C . THR A 1 161 ? -18.871 -25.214 44.790 1.00 84.31 161 THR A C 1
ATOM 1317 O O . THR A 1 161 ? -19.336 -26.266 44.364 1.00 84.31 161 THR A O 1
ATOM 1320 N N . GLY A 1 162 ? -18.085 -24.425 44.058 1.00 86.12 162 GLY A N 1
ATOM 1321 C CA . GLY A 1 162 ? -17.758 -24.679 42.650 1.00 86.12 162 GLY A CA 1
ATOM 1322 C C . GLY A 1 162 ? -18.391 -23.667 41.694 1.00 86.12 162 GLY A C 1
ATOM 1323 O O . GLY A 1 162 ? -19.039 -22.712 42.119 1.00 86.12 162 GLY A O 1
ATOM 1324 N N . GLU A 1 163 ? -18.160 -23.860 40.400 1.00 89.25 163 GLU A N 1
ATOM 1325 C CA . GLU A 1 163 ? -18.668 -23.010 39.322 1.00 89.25 163 GLU A CA 1
ATOM 1326 C C . GLU A 1 163 ? -19.679 -23.799 38.483 1.00 89.25 163 GLU A C 1
ATOM 1328 O O . GLU A 1 163 ? -19.396 -24.916 38.051 1.00 89.25 163 GLU A O 1
ATOM 1333 N N . CYS A 1 164 ? -20.867 -23.229 38.272 1.00 91.19 164 CYS A N 1
ATOM 1334 C CA . CYS A 1 164 ? -21.901 -23.802 37.417 1.00 91.19 164 CYS A CA 1
ATOM 1335 C C . CYS A 1 164 ? -21.744 -23.279 36.000 1.00 91.19 164 CYS A C 1
ATOM 1337 O O . CYS A 1 164 ? -22.088 -22.133 35.720 1.00 91.19 164 CYS A O 1
ATOM 1339 N N . ASP A 1 165 ? -21.225 -24.140 35.127 1.00 91.81 165 ASP A N 1
ATOM 1340 C CA . ASP A 1 165 ? -21.106 -23.900 33.695 1.00 91.81 165 ASP A CA 1
ATOM 1341 C C . ASP A 1 165 ? -22.127 -24.770 32.951 1.00 91.81 165 ASP A C 1
ATOM 1343 O O . ASP A 1 165 ? -21.993 -25.994 32.874 1.00 91.81 165 ASP A O 1
ATOM 1347 N N . ASN A 1 166 ? -23.194 -24.138 32.463 1.00 90.94 166 ASN A N 1
ATOM 1348 C CA . ASN A 1 166 ? -24.216 -24.778 31.643 1.00 90.94 166 ASN A CA 1
ATOM 1349 C C . ASN A 1 166 ? -24.350 -23.988 30.328 1.00 90.94 166 ASN A C 1
ATOM 1351 O O . ASN A 1 166 ? -24.562 -22.776 30.386 1.00 90.94 166 ASN A O 1
ATOM 1355 N N . PRO A 1 167 ? -24.272 -24.636 29.149 1.00 88.12 167 PRO A N 1
ATOM 1356 C CA . PRO A 1 167 ? -24.330 -23.949 27.856 1.00 88.12 167 PRO A CA 1
ATOM 1357 C C . PRO A 1 167 ? -25.633 -23.186 27.596 1.00 88.12 167 PRO A C 1
ATOM 1359 O O . PRO A 1 167 ? -25.635 -22.210 26.849 1.00 88.12 167 PRO A O 1
ATOM 1362 N N . ASP A 1 168 ? -26.733 -23.585 28.235 1.00 88.94 168 ASP A N 1
ATOM 1363 C CA . ASP A 1 168 ? -28.027 -22.915 28.087 1.00 88.94 168 ASP A CA 1
ATOM 1364 C C . ASP A 1 168 ? -28.169 -21.670 28.986 1.00 88.94 168 ASP A C 1
ATOM 1366 O O . ASP A 1 168 ? -29.147 -20.921 28.859 1.00 88.94 168 ASP A O 1
ATOM 1370 N N . ALA A 1 169 ? -27.224 -21.438 29.907 1.00 92.06 169 ALA A N 1
ATOM 1371 C CA . ALA A 1 169 ? -27.209 -20.260 30.765 1.00 92.06 169 ALA A CA 1
ATOM 1372 C C . ALA A 1 169 ? -26.710 -19.042 29.977 1.00 92.06 169 ALA A C 1
ATOM 1374 O O . ALA A 1 169 ? -25.551 -18.967 29.564 1.00 92.06 169 ALA A O 1
ATOM 1375 N N . LYS A 1 170 ? -27.600 -18.067 29.763 1.00 90.81 170 LYS A N 1
ATOM 1376 C CA . LYS A 1 170 ? -27.302 -16.890 28.938 1.00 90.81 170 LYS A CA 1
ATOM 1377 C C . LYS A 1 170 ? -27.896 -15.591 29.466 1.00 90.81 170 LYS A C 1
ATOM 1379 O O . LYS A 1 170 ? -29.020 -15.559 29.971 1.00 90.81 170 LYS A O 1
ATOM 1384 N N . VAL A 1 171 ? -27.152 -14.508 29.284 1.00 90.19 171 VAL A N 1
ATOM 1385 C CA . VAL A 1 171 ? -27.599 -13.122 29.418 1.00 90.19 171 VAL A CA 1
ATOM 1386 C C . VAL A 1 171 ? -27.945 -12.608 28.028 1.00 90.19 171 VAL A C 1
ATOM 1388 O O . VAL A 1 171 ? -27.120 -12.661 27.120 1.00 90.19 171 VAL A O 1
ATOM 1391 N N . GLN A 1 172 ? -29.162 -12.106 27.853 1.00 87.06 172 GLN A N 1
ATOM 1392 C CA . GLN A 1 172 ? -29.644 -11.542 26.597 1.00 87.06 172 GLN A CA 1
ATOM 1393 C C . GLN A 1 172 ? -30.014 -10.074 26.814 1.00 87.06 172 GLN A C 1
ATOM 1395 O O . GLN A 1 172 ? -31.079 -9.766 27.353 1.00 87.06 172 GLN A O 1
ATOM 1400 N N . SER A 1 173 ? -29.128 -9.176 26.377 1.00 84.56 173 SER A N 1
ATOM 1401 C CA . SER A 1 173 ? -29.323 -7.721 26.384 1.00 84.56 173 SER A CA 1
ATOM 1402 C C . SER A 1 173 ? -29.349 -7.201 24.946 1.00 84.56 173 SER A C 1
ATOM 1404 O O . SER A 1 173 ? -28.441 -6.516 24.472 1.00 84.56 173 SER A O 1
ATOM 1406 N N . CYS A 1 174 ? -30.382 -7.628 24.219 1.00 75.19 174 CYS A N 1
ATOM 1407 C CA . CYS A 1 174 ? -30.568 -7.364 22.797 1.00 75.19 174 CYS A CA 1
ATOM 1408 C C . CYS A 1 174 ? -31.859 -6.601 22.534 1.00 75.19 174 CYS A C 1
ATOM 1410 O O . CYS A 1 174 ? -32.891 -6.912 23.128 1.00 75.19 174 CYS A O 1
ATOM 1412 N N . GLN A 1 175 ? -31.829 -5.679 21.570 1.00 65.25 175 GLN A N 1
ATOM 1413 C CA . GLN A 1 175 ? -33.041 -5.011 21.102 1.00 65.25 175 GLN A CA 1
ATOM 1414 C C . GLN A 1 175 ? -33.883 -5.990 20.278 1.00 65.25 175 GLN A C 1
ATOM 1416 O O . GLN A 1 175 ? -33.365 -6.655 19.383 1.00 65.25 175 GLN A O 1
ATOM 1421 N N . THR A 1 176 ? -35.187 -6.052 20.533 1.00 59.84 176 THR A N 1
ATOM 1422 C CA . THR A 1 176 ? -36.128 -6.787 19.676 1.00 59.84 176 THR A CA 1
ATOM 1423 C C . THR A 1 176 ? -36.642 -5.868 18.567 1.00 59.84 176 THR A C 1
ATOM 1425 O O . THR A 1 176 ? -37.264 -4.837 18.831 1.00 59.84 176 THR A O 1
ATOM 1428 N N . ALA A 1 177 ? -36.370 -6.215 17.306 1.00 49.47 177 ALA A N 1
ATOM 1429 C CA . ALA A 1 177 ? -36.840 -5.448 16.155 1.00 49.47 177 ALA A CA 1
ATOM 1430 C C . ALA A 1 177 ? -38.362 -5.614 15.968 1.00 49.47 177 ALA A C 1
ATOM 1432 O O . ALA A 1 177 ? -38.861 -6.736 15.949 1.00 49.47 177 ALA A O 1
ATOM 1433 N N . GLY A 1 178 ? -39.099 -4.506 15.802 1.00 51.56 178 GLY A N 1
ATOM 1434 C CA . GLY A 1 178 ? -40.507 -4.533 15.369 1.00 51.56 178 GLY A CA 1
ATOM 1435 C C . GLY A 1 178 ? -41.556 -3.991 16.346 1.00 51.56 178 GLY A C 1
ATOM 1436 O O . GLY A 1 178 ? -42.740 -4.027 16.018 1.00 51.56 178 GLY A O 1
ATOM 1437 N N . THR A 1 179 ? -41.185 -3.454 17.512 1.00 55.09 179 THR A N 1
ATOM 1438 C CA . THR A 1 179 ? -42.178 -2.789 18.380 1.00 55.09 179 THR A CA 1
ATOM 1439 C C . THR A 1 179 ? -42.379 -1.327 17.961 1.00 55.09 179 THR A C 1
ATOM 1441 O O . THR A 1 179 ? -41.418 -0.588 17.752 1.00 55.09 179 THR A O 1
ATOM 1444 N N . GLN A 1 180 ? -43.635 -0.885 17.840 1.00 48.75 180 GLN A N 1
ATOM 1445 C CA . GLN A 1 180 ? -44.007 0.475 17.404 1.00 48.75 180 GLN A CA 1
ATOM 1446 C C . GLN A 1 180 ? -43.545 1.604 18.351 1.00 48.75 180 GLN A C 1
ATOM 1448 O O . GLN A 1 180 ? -43.731 2.774 18.029 1.00 48.75 180 GLN A O 1
ATOM 1453 N N . PHE A 1 181 ? -42.948 1.288 19.506 1.00 48.56 181 PHE A N 1
ATOM 1454 C CA . PHE A 1 181 ? -42.826 2.232 20.621 1.00 48.56 181 PHE A CA 1
ATOM 1455 C C . PHE A 1 181 ? -41.404 2.716 20.966 1.00 48.56 181 PHE A C 1
ATOM 1457 O O . PHE A 1 181 ? -41.275 3.486 21.909 1.00 48.56 181 PHE A O 1
ATOM 1464 N N . LEU A 1 182 ? -40.332 2.334 20.255 1.00 52.56 182 LEU A N 1
ATOM 1465 C CA . LEU A 1 182 ? -38.945 2.776 20.565 1.00 52.56 182 LEU A CA 1
ATOM 1466 C C . LEU A 1 182 ? -38.449 2.447 22.008 1.00 52.56 182 LEU A C 1
ATOM 1468 O O . LEU A 1 182 ? -37.404 2.942 22.423 1.00 52.56 182 LEU A O 1
ATOM 1472 N N . ILE A 1 183 ? -39.140 1.588 22.778 1.00 52.84 183 ILE A N 1
ATOM 1473 C CA . ILE A 1 183 ? -38.833 1.264 24.201 1.00 52.84 183 ILE A CA 1
ATOM 1474 C C . ILE A 1 183 ? -37.789 0.123 24.339 1.00 52.84 183 ILE A C 1
ATOM 1476 O O . ILE A 1 183 ? -37.565 -0.434 25.409 1.00 52.84 183 ILE A O 1
ATOM 1480 N N . THR A 1 184 ? -37.113 -0.285 23.268 1.00 60.34 184 THR A N 1
ATOM 1481 C CA . THR A 1 184 ? -36.567 -1.655 23.162 1.00 60.34 184 THR A CA 1
ATOM 1482 C C . THR A 1 184 ? -35.243 -1.953 23.871 1.00 60.34 184 THR A C 1
ATOM 1484 O O . THR A 1 184 ? -34.757 -3.068 23.734 1.00 60.34 184 THR A O 1
ATOM 1487 N N . ASN A 1 185 ? -34.680 -1.040 24.670 1.00 68.25 185 ASN A N 1
ATOM 1488 C CA . ASN A 1 185 ? -33.367 -1.237 25.318 1.00 68.25 185 ASN A CA 1
ATOM 1489 C C . ASN A 1 185 ? -33.331 -0.934 26.812 1.00 68.25 185 ASN A C 1
ATOM 1491 O O . ASN A 1 185 ? -32.260 -0.711 27.368 1.00 68.25 185 ASN A O 1
ATOM 1495 N N . GLN A 1 186 ? -34.483 -0.842 27.465 1.00 83.38 186 GLN A N 1
ATOM 1496 C CA . GLN A 1 186 ? -34.541 -0.503 28.890 1.00 83.38 186 GLN A CA 1
ATOM 1497 C C . GLN A 1 186 ? -34.445 -1.726 29.807 1.00 83.38 186 GLN A C 1
ATOM 1499 O O . GLN A 1 186 ? -34.323 -1.579 31.024 1.00 83.38 186 GLN A O 1
ATOM 1504 N N . LYS A 1 187 ? -34.515 -2.928 29.224 1.00 86.94 187 LYS A N 1
ATOM 1505 C CA . LYS A 1 187 ? -34.553 -4.197 29.944 1.00 86.94 187 LYS A CA 1
ATOM 1506 C C . LYS A 1 187 ? -33.651 -5.244 29.299 1.00 86.94 187 LYS A C 1
ATOM 1508 O O . LYS A 1 187 ? -33.437 -5.206 28.090 1.00 86.94 187 LYS A O 1
ATOM 1513 N N . PHE A 1 188 ? -33.192 -6.198 30.099 1.00 88.81 188 PHE A N 1
ATOM 1514 C CA . PHE A 1 188 ? -32.473 -7.387 29.646 1.00 88.81 188 PHE A CA 1
ATOM 1515 C C . PHE A 1 188 ? -32.826 -8.600 30.510 1.00 88.81 188 PHE A C 1
ATOM 1517 O O . PHE A 1 188 ? -33.270 -8.462 31.653 1.00 88.81 188 PHE A O 1
ATOM 1524 N N . ASN A 1 189 ? -32.600 -9.794 29.963 1.00 90.75 189 ASN A N 1
ATOM 1525 C CA . ASN A 1 189 ? -32.983 -11.049 30.604 1.00 90.75 189 ASN A CA 1
ATOM 1526 C C . ASN A 1 189 ? -31.747 -11.882 30.947 1.00 90.75 189 ASN A C 1
ATOM 1528 O O . ASN A 1 189 ? -30.857 -12.044 30.114 1.00 90.75 189 ASN A O 1
ATOM 1532 N N . ILE A 1 190 ? -31.717 -12.462 32.146 1.00 92.31 190 ILE A N 1
ATOM 1533 C CA . ILE A 1 190 ? -30.739 -13.482 32.542 1.00 92.31 190 ILE A CA 1
ATOM 1534 C C . ILE A 1 190 ? -31.470 -14.812 32.694 1.00 92.31 190 ILE A C 1
ATOM 1536 O O . ILE A 1 190 ? -32.443 -14.916 33.441 1.00 92.31 190 ILE A O 1
ATOM 1540 N N . THR A 1 191 ? -30.996 -15.830 31.982 1.00 93.19 191 THR A N 1
ATOM 1541 C CA . THR A 1 191 ? -31.513 -17.198 32.053 1.00 93.19 191 THR A CA 1
ATOM 1542 C C . THR A 1 191 ? -30.543 -18.045 32.861 1.00 93.19 191 THR A C 1
ATOM 1544 O O . THR A 1 191 ? -29.461 -18.366 32.379 1.00 93.19 191 THR A O 1
ATOM 1547 N N . TYR A 1 192 ? -30.930 -18.400 34.081 1.00 92.44 192 TYR A N 1
ATOM 1548 C CA . TYR A 1 192 ? -30.214 -19.349 34.925 1.00 92.44 192 TYR A CA 1
ATOM 1549 C C . TYR A 1 192 ? -30.643 -20.774 34.598 1.00 92.44 192 TYR A C 1
ATOM 1551 O O . TYR A 1 192 ? -31.825 -21.033 34.332 1.00 92.44 192 TYR A O 1
ATOM 1559 N N . LYS A 1 193 ? -29.674 -21.689 34.638 1.00 92.75 193 LYS A N 1
ATOM 1560 C CA . LYS A 1 193 ? -29.885 -23.114 34.412 1.00 92.75 193 LYS A CA 1
ATOM 1561 C C . LYS A 1 193 ? -29.227 -23.951 35.494 1.00 92.75 193 LYS A C 1
ATOM 1563 O O . LYS A 1 193 ? -28.113 -23.653 35.920 1.00 92.75 193 LYS A O 1
ATOM 1568 N N . LYS A 1 194 ? -29.905 -25.021 35.910 1.00 91.06 194 LYS A N 1
ATOM 1569 C CA . LYS A 1 194 ? -29.386 -25.974 36.891 1.00 91.06 194 LYS A CA 1
ATOM 1570 C C . LYS A 1 194 ? -28.209 -26.756 36.295 1.00 91.06 194 LYS A C 1
ATOM 1572 O O . LYS A 1 194 ? -28.277 -27.211 35.152 1.00 91.06 194 LYS A O 1
ATOM 1577 N N . CYS A 1 195 ? -27.144 -26.948 37.073 1.00 90.00 195 CYS A N 1
ATOM 1578 C CA . CYS A 1 195 ? -26.016 -27.790 36.673 1.00 90.00 195 CYS A CA 1
ATOM 1579 C C . CYS A 1 195 ? -26.177 -29.224 37.203 1.00 90.00 195 CYS A C 1
ATOM 1581 O O . CYS A 1 195 ? -26.596 -29.413 38.352 1.00 90.00 195 CYS A O 1
ATOM 1583 N N . PRO A 1 196 ? -25.834 -30.251 36.403 1.00 86.31 196 PRO A N 1
ATOM 1584 C CA . PRO A 1 196 ? -25.889 -31.636 36.854 1.00 86.31 196 PRO A CA 1
ATOM 1585 C C . PRO A 1 196 ? -24.884 -31.866 37.993 1.00 86.31 196 PRO A C 1
ATOM 1587 O O . PRO A 1 196 ? -23.717 -31.504 37.882 1.00 86.31 196 PRO A O 1
ATOM 1590 N N . GLY A 1 197 ? -25.340 -32.466 39.096 1.00 84.12 197 GLY A N 1
ATOM 1591 C CA . GLY A 1 197 ? -24.487 -32.814 40.241 1.00 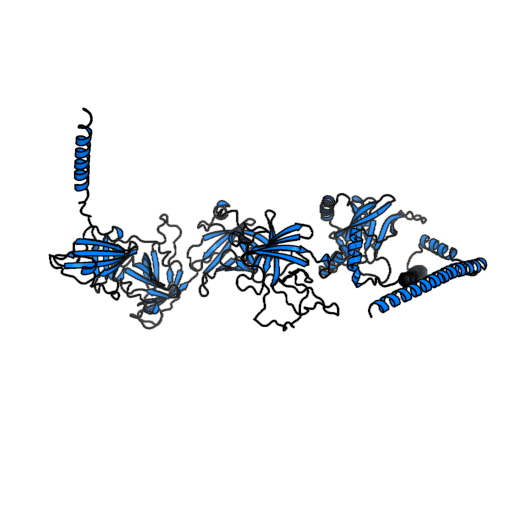84.12 197 GLY A CA 1
ATOM 1592 C C . GLY A 1 197 ? -24.217 -31.691 41.250 1.00 84.12 197 GLY A C 1
ATOM 1593 O O . GLY A 1 197 ? -23.424 -31.904 42.161 1.00 84.12 197 GLY A O 1
ATOM 1594 N N . MET A 1 198 ? -24.866 -30.524 41.127 1.00 85.81 198 MET A N 1
ATOM 1595 C CA . MET A 1 198 ? -24.716 -29.422 42.088 1.00 85.81 198 MET A CA 1
ATOM 1596 C C . MET A 1 198 ? -26.040 -28.996 42.721 1.00 85.81 198 MET A C 1
ATOM 1598 O O . MET A 1 198 ? -26.900 -28.381 42.078 1.00 85.81 198 MET A O 1
ATOM 1602 N N . ASP A 1 199 ? -26.164 -29.274 44.016 1.00 81.56 199 ASP A N 1
ATOM 1603 C CA . ASP A 1 199 ? -27.276 -28.821 44.845 1.00 81.56 199 ASP A CA 1
ATOM 1604 C C . ASP A 1 199 ? -27.144 -27.317 45.135 1.00 81.56 199 ASP A C 1
ATOM 1606 O O . ASP A 1 199 ? -26.062 -26.818 45.434 1.00 81.56 199 ASP A O 1
ATOM 1610 N N . GLY A 1 200 ? -28.241 -26.568 44.996 1.00 80.00 200 GLY A N 1
ATOM 1611 C CA . GLY A 1 200 ? -28.261 -25.104 45.153 1.00 80.00 200 GLY A CA 1
ATOM 1612 C C . GLY A 1 200 ? -28.235 -24.300 43.844 1.00 80.00 200 GLY A C 1
ATOM 1613 O O . GLY A 1 200 ? -28.442 -23.083 43.876 1.00 80.00 200 GLY A O 1
ATOM 1614 N N . THR A 1 201 ? -28.054 -24.958 42.692 1.00 87.69 201 THR A N 1
ATOM 1615 C CA . THR A 1 201 ? -28.298 -24.360 41.364 1.00 87.69 201 THR A CA 1
ATOM 1616 C C . THR A 1 201 ? -29.792 -24.407 41.011 1.00 87.69 201 THR A C 1
ATOM 1618 O O . THR A 1 201 ? -30.512 -25.296 41.473 1.00 87.69 201 THR A O 1
ATOM 1621 N N . PHE A 1 202 ? -30.291 -23.435 40.238 1.00 88.69 202 PHE A N 1
ATOM 1622 C CA . PHE A 1 202 ? -31.721 -23.302 39.931 1.00 88.69 202 PHE A CA 1
ATOM 1623 C C . PHE A 1 202 ? -31.957 -22.948 38.460 1.00 88.69 202 PHE A C 1
ATOM 1625 O O . PHE A 1 202 ? -31.113 -22.329 37.817 1.00 88.69 202 PHE A O 1
ATOM 1632 N N . ASP A 1 203 ? -33.130 -23.326 37.954 1.00 90.44 203 ASP A N 1
ATOM 1633 C CA . ASP A 1 203 ? -33.623 -22.935 36.636 1.00 90.44 203 ASP A CA 1
ATOM 1634 C C . ASP A 1 203 ? -34.578 -21.747 36.780 1.00 90.44 203 ASP A C 1
ATOM 1636 O O . ASP A 1 203 ? -35.551 -21.810 37.533 1.00 90.44 203 ASP A O 1
ATOM 1640 N N . GLY A 1 204 ? -34.326 -20.654 36.061 1.00 90.25 204 GLY A N 1
ATOM 1641 C CA . GLY A 1 204 ? -35.198 -19.483 36.122 1.00 90.25 204 GLY A CA 1
ATOM 1642 C C . GLY A 1 204 ? -34.780 -18.363 35.178 1.00 90.25 204 GLY A C 1
ATOM 1643 O O . GLY A 1 204 ? -33.605 -18.208 34.864 1.00 90.25 204 GLY A O 1
ATOM 1644 N N . VAL A 1 205 ? -35.749 -17.563 34.731 1.00 91.12 205 VAL A N 1
ATOM 1645 C CA . VAL A 1 205 ? -35.502 -16.376 33.898 1.00 91.12 205 VAL A CA 1
ATOM 1646 C C . VAL A 1 205 ? -35.830 -15.127 34.700 1.00 91.12 205 VAL A C 1
ATOM 1648 O O . VAL A 1 205 ? -36.973 -14.944 35.126 1.00 91.12 205 VAL A O 1
ATOM 1651 N N . VAL A 1 206 ? -34.839 -14.255 34.861 1.00 91.38 206 VAL A N 1
ATOM 1652 C CA . VAL A 1 206 ? -34.962 -12.978 35.567 1.00 91.38 206 VAL A CA 1
ATOM 1653 C C . VAL A 1 206 ? -34.913 -11.835 34.556 1.00 91.38 206 VAL A C 1
ATOM 1655 O O . VAL A 1 206 ? -33.995 -11.772 33.742 1.00 91.38 206 VAL A O 1
ATOM 1658 N N . GLU A 1 207 ? -35.905 -10.942 34.599 1.00 91.19 207 GLU A N 1
ATOM 1659 C CA . GLU A 1 207 ? -35.982 -9.752 33.739 1.00 91.19 207 GLU A CA 1
ATOM 1660 C C . GLU A 1 207 ? -35.613 -8.507 34.549 1.00 91.19 207 GLU A C 1
ATOM 1662 O O . GLU A 1 207 ? -36.331 -8.113 35.476 1.00 91.19 207 GLU A O 1
ATOM 1667 N N . TYR A 1 208 ? -34.514 -7.866 34.163 1.00 92.25 208 TYR A N 1
ATOM 1668 C CA . TYR A 1 208 ? -33.986 -6.668 34.798 1.00 92.25 208 TYR A CA 1
ATOM 1669 C C . TYR A 1 208 ? -34.269 -5.425 33.959 1.00 92.25 208 TYR A C 1
ATOM 1671 O O . TYR A 1 208 ? -34.088 -5.429 32.747 1.00 92.25 208 TYR A O 1
ATOM 1679 N N . SER A 1 209 ? -34.670 -4.342 34.621 1.00 91.94 209 SER A N 1
ATOM 1680 C CA . SER A 1 209 ? -34.759 -2.990 34.071 1.00 91.94 209 SER A CA 1
ATOM 1681 C C . SER A 1 209 ? -33.549 -2.173 34.517 1.00 91.94 209 SER A C 1
ATOM 1683 O O . SER A 1 209 ? -33.225 -2.164 35.704 1.00 91.94 209 SER A O 1
ATOM 1685 N N . CYS A 1 210 ? -32.903 -1.448 33.606 1.00 92.00 210 CYS A N 1
ATOM 1686 C CA . CYS A 1 210 ? -31.716 -0.660 33.941 1.00 92.00 210 CYS A CA 1
ATOM 1687 C C . CYS A 1 210 ? -32.074 0.658 34.633 1.00 92.00 210 CYS A C 1
ATOM 1689 O O . CYS A 1 210 ? -32.921 1.419 34.161 1.00 92.00 210 CYS A O 1
ATOM 1691 N N . LEU A 1 211 ? -31.403 0.931 35.753 1.00 92.44 211 LEU A N 1
ATOM 1692 C CA . LEU A 1 211 ? -31.550 2.164 36.531 1.00 92.44 211 LEU A CA 1
ATOM 1693 C C . LEU A 1 211 ? -30.468 3.188 36.193 1.00 92.44 211 LEU A C 1
ATOM 1695 O O . LEU A 1 211 ? -30.708 4.383 36.349 1.00 92.44 211 LEU A O 1
ATOM 1699 N N . GLY A 1 212 ? -29.315 2.718 35.713 1.00 91.19 212 GLY A N 1
ATOM 1700 C CA . GLY A 1 212 ? -28.191 3.527 35.255 1.00 91.19 212 GLY A CA 1
ATOM 1701 C C . GLY A 1 212 ? -26.841 2.958 35.688 1.00 91.19 212 GLY A C 1
ATOM 1702 O O . GLY A 1 212 ? -26.777 2.007 36.470 1.00 91.19 212 GLY A O 1
ATOM 1703 N N . ASP A 1 213 ? -25.769 3.553 35.176 1.00 92.19 213 ASP A N 1
ATOM 1704 C CA . ASP A 1 213 ? -24.393 3.119 35.393 1.00 92.19 213 ASP A CA 1
ATOM 1705 C C . ASP A 1 213 ? -23.444 4.284 35.706 1.00 92.19 213 ASP A C 1
ATOM 1707 O O . ASP A 1 213 ? -23.716 5.438 35.374 1.00 92.19 213 ASP A O 1
ATOM 1711 N N . TRP A 1 214 ? -22.346 3.990 36.403 1.00 91.56 214 TRP A N 1
ATOM 1712 C CA . TRP A 1 214 ? -21.316 4.960 36.773 1.00 91.56 214 TRP A CA 1
ATOM 1713 C C . TRP A 1 214 ? -19.951 4.287 36.952 1.00 91.56 214 TRP A C 1
ATOM 1715 O O . TRP A 1 214 ? -19.839 3.076 37.142 1.00 91.56 214 TRP A O 1
ATOM 1725 N N . PHE A 1 215 ? -18.889 5.092 36.918 1.00 89.31 215 PHE A N 1
ATOM 1726 C CA . PHE A 1 215 ? -17.513 4.618 37.051 1.00 89.31 215 PHE A CA 1
ATOM 1727 C C . PHE A 1 215 ? -16.890 5.107 38.358 1.00 89.31 215 PHE A C 1
ATOM 1729 O O . PHE A 1 215 ? -17.014 6.278 38.719 1.00 89.31 215 PHE A O 1
ATOM 1736 N N . VAL A 1 216 ? -16.181 4.214 39.048 1.00 86.06 216 VAL A N 1
ATOM 1737 C CA . VAL A 1 216 ? -15.350 4.539 40.214 1.00 86.06 216 VAL A CA 1
ATOM 1738 C C . VAL A 1 216 ? -13.949 3.989 39.957 1.00 86.06 216 VAL A C 1
ATOM 1740 O O . VAL A 1 216 ? -13.694 2.791 40.074 1.00 86.06 216 VAL A O 1
ATOM 1743 N N . GLY A 1 217 ? -13.028 4.863 39.548 1.00 85.81 217 GLY A N 1
ATOM 1744 C CA . GLY A 1 217 ? -11.692 4.451 39.116 1.00 85.81 217 GLY A CA 1
ATOM 1745 C C . GLY A 1 217 ? -11.755 3.537 37.887 1.00 85.81 217 GLY A C 1
ATOM 1746 O O . GLY A 1 217 ? -12.167 3.969 36.814 1.00 85.81 217 GLY A O 1
ATOM 1747 N N . LYS A 1 218 ? -11.338 2.275 38.047 1.00 84.44 218 LYS A N 1
ATOM 1748 C CA . LYS A 1 218 ? -11.367 1.243 36.991 1.00 84.44 218 LYS A CA 1
ATOM 1749 C C . LYS A 1 218 ? -12.649 0.406 36.980 1.00 84.44 218 LYS A C 1
ATOM 1751 O O . LYS A 1 218 ? -12.880 -0.348 36.038 1.00 84.44 218 LYS A O 1
ATOM 1756 N N . ASN A 1 219 ? -13.463 0.529 38.020 1.00 88.44 219 ASN A N 1
ATOM 1757 C CA . ASN A 1 219 ? -14.663 -0.266 38.210 1.00 88.44 219 ASN A CA 1
ATOM 1758 C C . ASN A 1 219 ? -15.868 0.428 37.566 1.00 88.44 219 ASN A C 1
ATOM 1760 O O . ASN A 1 219 ? -16.090 1.624 37.765 1.00 88.44 219 ASN A O 1
ATOM 1764 N N . HIS A 1 220 ? -16.653 -0.336 36.817 1.00 91.38 220 HIS A N 1
ATOM 1765 C CA . HIS A 1 220 ? -17.909 0.067 36.199 1.00 91.38 220 HIS A CA 1
ATOM 1766 C C . HIS A 1 220 ? -19.060 -0.582 36.957 1.00 91.38 220 HIS A C 1
ATOM 1768 O O . HIS A 1 220 ? -19.207 -1.805 36.952 1.00 91.38 220 HIS A O 1
ATOM 1774 N N . TYR A 1 221 ? -19.845 0.244 37.637 1.00 91.69 221 TYR A N 1
ATOM 1775 C CA . TYR A 1 221 ? -21.014 -0.187 38.385 1.00 91.69 221 TYR A CA 1
ATOM 1776 C C . TYR A 1 221 ? -22.267 0.113 37.582 1.00 91.69 221 TYR A C 1
ATOM 1778 O O . TYR A 1 221 ? -22.389 1.189 36.999 1.00 91.69 221 TYR A O 1
ATOM 1786 N N . PHE A 1 222 ? -23.226 -0.804 37.598 1.00 93.38 222 PHE A N 1
ATOM 1787 C CA . PHE A 1 222 ? -24.557 -0.527 37.081 1.00 93.38 222 PHE A CA 1
ATOM 1788 C C . PHE A 1 222 ? -25.631 -1.142 37.963 1.00 93.38 222 PHE A C 1
ATOM 1790 O O . PHE A 1 222 ? -25.470 -2.224 38.527 1.00 93.38 222 PHE A O 1
ATOM 1797 N N . ALA A 1 223 ? -26.729 -0.412 38.104 1.00 93.81 223 ALA A N 1
ATOM 1798 C CA . ALA A 1 223 ? -27.842 -0.772 38.959 1.00 93.81 223 ALA A CA 1
ATOM 1799 C C . ALA A 1 223 ? -29.047 -1.184 38.124 1.00 93.81 223 ALA A C 1
ATOM 1801 O O . ALA A 1 223 ? -29.357 -0.576 37.093 1.00 93.81 223 ALA A O 1
ATOM 1802 N N . VAL A 1 224 ? -29.757 -2.200 38.599 1.00 94.12 224 VAL A N 1
ATOM 1803 C CA . VAL A 1 224 ? -30.919 -2.755 37.913 1.00 94.12 224 VAL A CA 1
ATOM 1804 C C . VAL A 1 224 ? -32.040 -3.088 38.890 1.00 94.12 224 VAL A C 1
ATOM 1806 O O . VAL A 1 224 ? -31.810 -3.320 40.078 1.00 94.12 224 VAL A O 1
ATOM 1809 N N . ALA A 1 225 ? -33.263 -3.135 38.373 1.00 94.06 225 ALA A N 1
ATOM 1810 C CA . ALA A 1 225 ? -34.456 -3.535 39.104 1.00 94.06 225 ALA A CA 1
ATOM 1811 C C . ALA A 1 225 ? -35.108 -4.750 38.437 1.00 94.06 225 ALA A C 1
ATOM 1813 O O . ALA A 1 225 ? -35.471 -4.699 37.263 1.00 94.06 225 ALA A O 1
ATOM 1814 N N . ASN A 1 226 ? -35.286 -5.836 39.183 1.00 93.38 226 ASN A N 1
ATOM 1815 C CA . ASN A 1 226 ? -36.064 -6.987 38.753 1.00 93.38 226 ASN A CA 1
ATOM 1816 C C . ASN A 1 226 ? -37.536 -6.575 38.620 1.00 93.38 226 ASN A C 1
ATOM 1818 O O . ASN A 1 226 ? -38.152 -6.072 39.558 1.00 93.38 226 ASN A O 1
ATOM 1822 N N . THR A 1 227 ? -38.099 -6.759 37.434 1.00 89.25 227 THR A N 1
ATOM 1823 C CA . THR A 1 227 ? -39.466 -6.323 37.116 1.00 89.25 227 THR A CA 1
ATOM 1824 C C . THR A 1 227 ? -40.534 -7.281 37.633 1.00 89.25 227 THR A C 1
ATOM 1826 O O . THR A 1 227 ? -41.671 -6.864 37.843 1.00 89.25 227 THR A O 1
ATOM 1829 N N . LYS A 1 228 ? -40.173 -8.552 37.847 1.00 87.69 228 LYS A N 1
ATOM 1830 C CA . LYS A 1 228 ? -41.088 -9.601 38.316 1.00 87.69 228 LYS A CA 1
ATOM 1831 C C . LYS A 1 228 ? -41.085 -9.762 39.835 1.00 87.69 228 LYS A C 1
ATOM 1833 O O . LYS A 1 228 ? -41.954 -10.450 40.359 1.00 87.69 228 LYS A O 1
ATOM 1838 N N . GLU A 1 229 ? -40.137 -9.134 40.531 1.00 89.12 229 GLU A N 1
ATOM 1839 C CA . GLU A 1 229 ? -40.018 -9.226 41.984 1.00 89.12 229 GLU A CA 1
ATOM 1840 C C . GLU A 1 229 ? -40.787 -8.101 42.687 1.00 89.12 229 GLU A C 1
ATOM 1842 O O . GLU A 1 229 ? -40.649 -6.917 42.365 1.00 89.12 229 GLU A O 1
ATOM 1847 N N . SER A 1 230 ? -41.593 -8.486 43.674 1.00 86.69 230 SER A N 1
ATOM 1848 C CA . SER A 1 230 ? -42.394 -7.565 44.487 1.00 86.69 230 SER A CA 1
ATOM 1849 C C . SER A 1 230 ? -41.650 -7.109 45.744 1.00 86.69 230 SER A C 1
ATOM 1851 O O . SER A 1 230 ? -41.826 -5.976 46.201 1.00 86.69 230 SER A O 1
ATOM 1853 N N . ARG A 1 231 ? -40.783 -7.974 46.282 1.00 88.62 231 ARG A N 1
ATOM 1854 C CA . ARG A 1 231 ? -39.973 -7.720 47.472 1.00 88.62 231 ARG A CA 1
ATOM 1855 C C . ARG A 1 231 ? -38.840 -6.744 47.167 1.00 88.62 231 ARG A C 1
ATOM 1857 O O . ARG A 1 231 ? -37.941 -7.047 46.389 1.00 88.62 231 ARG A O 1
ATOM 1864 N N . LYS A 1 232 ? -38.877 -5.553 47.776 1.00 85.69 232 LYS A N 1
ATOM 1865 C CA . LYS A 1 232 ? -37.947 -4.448 47.464 1.00 85.69 232 LYS A CA 1
ATOM 1866 C C . LYS A 1 232 ? -36.479 -4.781 47.754 1.00 85.69 232 LYS A C 1
ATOM 1868 O O . LYS A 1 232 ? -35.609 -4.348 47.007 1.00 85.69 232 LYS A O 1
ATOM 1873 N N . ASP A 1 233 ? -36.218 -5.581 48.783 1.00 85.44 233 ASP A N 1
ATOM 1874 C CA . ASP A 1 233 ? -34.890 -6.071 49.164 1.00 85.44 233 ASP A CA 1
ATOM 1875 C C . ASP A 1 233 ? -34.250 -6.968 48.098 1.00 85.44 233 ASP A C 1
ATOM 1877 O O . ASP A 1 233 ? -33.039 -6.908 47.891 1.00 85.44 233 ASP A O 1
ATOM 1881 N N . GLU A 1 234 ? -35.058 -7.751 47.380 1.00 87.38 234 GLU A N 1
ATOM 1882 C CA . GLU A 1 234 ? -34.582 -8.626 46.305 1.00 87.38 234 GLU A CA 1
ATOM 1883 C C . GLU A 1 234 ? -34.716 -7.998 44.909 1.00 87.38 234 GLU A C 1
ATOM 1885 O O . GLU A 1 234 ? -34.021 -8.416 43.975 1.00 87.38 234 GLU A O 1
ATOM 1890 N N . LYS A 1 235 ? -35.571 -6.976 44.783 1.00 91.19 235 LYS A N 1
ATOM 1891 C CA . LYS A 1 235 ? -35.866 -6.247 43.548 1.00 91.19 235 LYS A CA 1
ATOM 1892 C C . LYS A 1 235 ? -34.643 -5.529 42.990 1.00 91.19 235 LYS A C 1
ATOM 1894 O O . LYS A 1 235 ? -34.411 -5.595 41.788 1.00 91.19 235 LYS A O 1
ATOM 1899 N N . PHE A 1 236 ? -33.881 -4.829 43.825 1.00 93.75 236 PHE A N 1
ATOM 1900 C CA . PHE A 1 236 ? -32.748 -4.021 43.371 1.00 93.75 236 PHE A CA 1
ATOM 1901 C C . PHE A 1 236 ? -31.436 -4.797 43.448 1.00 93.75 236 PHE A C 1
ATOM 1903 O O . PHE A 1 236 ? -31.154 -5.458 44.446 1.00 93.75 236 PHE A O 1
ATOM 1910 N N . ARG A 1 237 ? -30.627 -4.707 42.390 1.00 93.38 237 ARG A N 1
ATOM 1911 C CA . ARG A 1 237 ? -29.327 -5.378 42.281 1.00 93.38 237 ARG A CA 1
ATOM 1912 C C . ARG A 1 237 ? -28.292 -4.437 41.695 1.00 93.38 237 ARG A C 1
ATOM 1914 O O . ARG A 1 237 ? -28.609 -3.613 40.837 1.00 93.38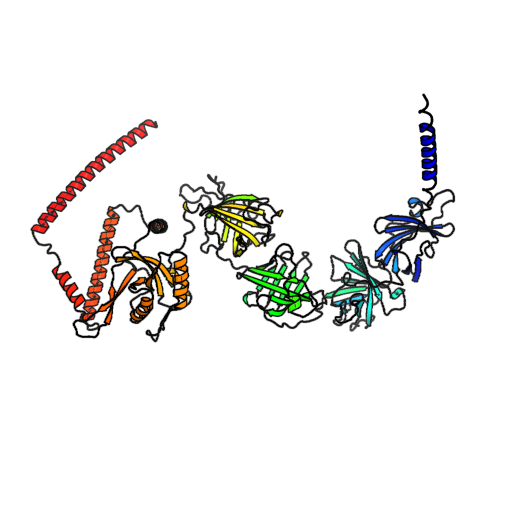 237 ARG A O 1
ATOM 1921 N N . CYS A 1 238 ? -27.053 -4.603 42.131 1.00 93.81 238 CYS A N 1
ATOM 1922 C CA . CYS A 1 238 ? -25.902 -3.941 41.548 1.00 93.81 238 CYS A CA 1
ATOM 1923 C C . CYS A 1 238 ? -25.024 -4.964 40.848 1.00 93.81 238 CYS A C 1
ATOM 1925 O O . CYS A 1 238 ? -24.882 -6.104 41.294 1.00 93.81 238 CYS A O 1
ATOM 1927 N N . PHE A 1 239 ? -24.409 -4.515 39.771 1.00 94.00 239 PHE A N 1
ATOM 1928 C CA . PHE A 1 239 ? -23.433 -5.257 39.010 1.00 94.00 239 PHE A CA 1
ATOM 1929 C C . PHE A 1 239 ? -22.129 -4.472 38.971 1.00 94.00 239 PHE A C 1
ATOM 1931 O O . PHE A 1 239 ? -22.137 -3.240 38.956 1.00 94.00 239 PHE A O 1
ATOM 1938 N N . LEU A 1 240 ? -21.015 -5.195 38.957 1.00 92.94 240 LEU A N 1
ATOM 1939 C CA . LEU A 1 240 ? -19.669 -4.650 38.893 1.00 92.94 240 LEU A CA 1
ATOM 1940 C C . LEU A 1 240 ? -18.889 -5.340 37.779 1.00 92.94 240 LEU A C 1
ATOM 1942 O O . LEU A 1 240 ? -18.697 -6.555 37.806 1.00 92.94 240 LEU A O 1
ATOM 1946 N N . LYS A 1 241 ? -18.368 -4.542 36.853 1.00 89.62 241 LYS A N 1
ATOM 1947 C CA . LYS A 1 241 ? -17.403 -4.950 35.835 1.00 89.62 241 LYS A CA 1
ATOM 1948 C C . LYS A 1 241 ? -16.092 -4.196 36.042 1.00 89.62 241 LYS A C 1
ATOM 1950 O O . LYS A 1 241 ? -16.105 -3.021 36.404 1.00 89.62 241 LYS A O 1
ATOM 1955 N N . ASN A 1 242 ? -14.953 -4.839 35.811 1.00 86.69 242 ASN A N 1
ATOM 1956 C CA . ASN A 1 242 ? -13.661 -4.155 35.823 1.00 86.69 242 ASN A CA 1
ATOM 1957 C C . ASN A 1 242 ? -13.266 -3.776 34.388 1.00 86.69 242 ASN A C 1
ATOM 1959 O O . ASN A 1 242 ? -13.473 -4.543 33.451 1.00 86.69 242 ASN A O 1
ATOM 1963 N N . ARG A 1 243 ? -12.697 -2.584 34.189 1.00 79.44 243 ARG A N 1
ATOM 1964 C CA . ARG A 1 243 ? -12.202 -2.157 32.874 1.00 79.44 243 ARG A CA 1
ATOM 1965 C C . ARG A 1 243 ? -11.035 -3.012 32.380 1.00 79.44 243 ARG A C 1
ATOM 1967 O O . ARG A 1 243 ? -10.919 -3.183 31.167 1.00 79.44 243 ARG A O 1
ATOM 1974 N N . ASP A 1 244 ? -10.204 -3.518 33.289 1.00 77.81 244 ASP A N 1
ATOM 1975 C CA . ASP A 1 244 ? -9.023 -4.330 32.956 1.00 77.81 244 ASP A CA 1
ATOM 1976 C C . ASP A 1 244 ? -9.365 -5.825 32.786 1.00 77.81 244 ASP A C 1
ATOM 1978 O O . ASP A 1 244 ? -8.632 -6.539 32.111 1.00 77.81 244 ASP A O 1
ATOM 1982 N N . ASP A 1 245 ? -10.480 -6.280 33.367 1.00 76.06 245 ASP A N 1
ATOM 1983 C CA . ASP A 1 245 ? -10.955 -7.668 33.321 1.00 76.06 245 ASP A CA 1
ATOM 1984 C C . ASP A 1 245 ? -12.450 -7.685 32.971 1.00 76.06 245 ASP A C 1
ATOM 1986 O O . ASP A 1 245 ? -13.321 -7.505 33.827 1.00 76.06 245 ASP A O 1
ATOM 1990 N N . ASP A 1 246 ? -12.736 -7.821 31.676 1.00 74.00 246 ASP A N 1
ATOM 1991 C CA . ASP A 1 246 ? -14.084 -7.801 31.108 1.00 74.00 246 ASP A CA 1
ATOM 1992 C C . ASP A 1 246 ? -14.727 -9.186 30.988 1.00 74.00 246 ASP A C 1
ATOM 1994 O O . ASP A 1 246 ? -15.893 -9.268 30.596 1.00 74.00 246 ASP A O 1
ATOM 1998 N N . LEU A 1 247 ? -14.001 -10.243 31.367 1.00 84.06 247 LEU A N 1
ATOM 1999 C CA . LEU A 1 247 ? -14.474 -11.624 31.332 1.00 84.06 247 LEU A CA 1
ATOM 2000 C C . LEU A 1 247 ? -15.361 -11.966 32.533 1.00 84.06 247 LEU A C 1
ATOM 2002 O O . LEU A 1 247 ? -16.124 -12.929 32.485 1.00 84.06 247 LEU A O 1
ATOM 2006 N N . TYR A 1 248 ? -15.258 -11.203 33.623 1.00 89.31 248 TYR A N 1
ATOM 2007 C CA . TYR A 1 248 ? -16.017 -11.455 34.839 1.00 89.31 248 TYR A CA 1
ATOM 2008 C C . TYR A 1 248 ? -16.953 -10.304 35.199 1.00 89.31 248 TYR A C 1
ATOM 2010 O O . TYR A 1 248 ? -16.633 -9.122 35.065 1.00 89.31 248 TYR A O 1
ATOM 2018 N N . LEU A 1 249 ? -18.112 -10.677 35.730 1.00 91.88 249 LEU A N 1
ATOM 2019 C CA . LEU A 1 249 ? -19.145 -9.780 36.216 1.00 91.88 249 LEU A CA 1
ATOM 2020 C C . LEU A 1 249 ? -19.491 -10.163 37.658 1.00 91.88 249 LEU A C 1
ATOM 2022 O O . LEU A 1 249 ? -19.801 -11.316 37.945 1.00 91.88 249 LEU A O 1
ATOM 2026 N N . GLY A 1 250 ? -19.401 -9.204 38.573 1.00 92.94 250 GLY A N 1
ATOM 2027 C CA . GLY A 1 250 ? -19.805 -9.381 39.966 1.00 92.94 250 GLY A CA 1
ATOM 2028 C C . GLY A 1 250 ? -21.239 -8.914 40.172 1.00 92.94 250 GLY A C 1
ATOM 2029 O O . GLY A 1 250 ? -21.613 -7.868 39.646 1.00 92.94 250 GLY A O 1
ATOM 2030 N N . VAL A 1 251 ? -22.027 -9.656 40.944 1.00 93.31 251 VAL A N 1
ATOM 2031 C CA . VAL A 1 251 ? -23.448 -9.378 41.204 1.00 93.31 251 VAL A CA 1
ATOM 2032 C C . VAL A 1 251 ? -23.714 -9.341 42.707 1.00 93.31 251 VAL A C 1
ATOM 2034 O O . VAL A 1 251 ? -23.191 -10.160 43.471 1.00 93.31 251 VAL A O 1
ATOM 2037 N N . SER A 1 252 ? -24.512 -8.367 43.155 1.00 92.31 252 SER A N 1
ATOM 2038 C CA . SER A 1 252 ? -24.903 -8.240 44.561 1.00 92.31 252 SER A CA 1
ATOM 2039 C C . SER A 1 252 ? -26.068 -9.173 44.926 1.00 92.31 252 SER A C 1
ATOM 2041 O O . SER A 1 252 ? -27.038 -9.341 44.183 1.00 92.31 252 SER A O 1
ATOM 2043 N N . ILE A 1 253 ? -26.011 -9.757 46.128 1.00 87.69 253 ILE A N 1
ATOM 2044 C CA . ILE A 1 253 ? -27.100 -10.585 46.685 1.00 87.69 253 ILE A CA 1
ATOM 2045 C C . ILE A 1 253 ? -28.171 -9.777 47.438 1.00 87.69 253 ILE A C 1
ATOM 2047 O O . ILE A 1 253 ? -29.250 -10.308 47.701 1.00 87.69 253 ILE A O 1
ATOM 2051 N N . THR A 1 254 ? -27.902 -8.513 47.734 1.00 88.38 254 THR A N 1
ATOM 2052 C CA . THR A 1 254 ? -28.810 -7.560 48.380 1.00 88.38 254 THR A CA 1
ATOM 2053 C C . THR A 1 254 ? -28.872 -6.278 47.553 1.00 88.38 254 THR A C 1
ATOM 2055 O O . THR A 1 254 ? -28.064 -6.070 46.636 1.00 88.38 254 THR A O 1
ATOM 2058 N N . ALA A 1 255 ? -29.823 -5.406 47.885 1.00 89.88 255 ALA A N 1
ATOM 2059 C CA . ALA A 1 255 ? -29.935 -4.049 47.359 1.00 89.88 255 ALA A CA 1
ATOM 2060 C C . ALA A 1 255 ? -28.827 -3.121 47.907 1.00 89.88 255 ALA A C 1
ATOM 2062 O O . ALA A 1 255 ? -29.104 -2.082 48.500 1.00 89.88 255 ALA A O 1
ATOM 2063 N N . GLU A 1 256 ? -27.563 -3.509 47.734 1.00 89.19 256 GLU A N 1
ATOM 2064 C CA . GLU A 1 256 ? -26.385 -2.773 48.193 1.00 89.19 256 GLU A CA 1
ATOM 2065 C C . GLU A 1 256 ? -25.252 -2.888 47.166 1.00 89.19 256 GLU A C 1
ATOM 2067 O O . GLU A 1 256 ? -24.778 -3.989 46.867 1.00 89.19 256 GLU A O 1
ATOM 2072 N N . CYS A 1 257 ? -24.763 -1.754 46.654 1.00 89.69 257 CYS A N 1
ATOM 2073 C CA . CYS A 1 257 ? -23.617 -1.759 45.738 1.00 89.69 257 CYS A CA 1
ATOM 2074 C C . CYS A 1 257 ? -22.267 -1.814 46.475 1.00 89.69 257 CYS A C 1
ATOM 2076 O O . CYS A 1 257 ? -21.258 -2.188 45.882 1.00 89.69 257 CYS A O 1
ATOM 2078 N N . ASN A 1 258 ? -22.230 -1.464 47.763 1.00 85.56 258 ASN A N 1
ATOM 2079 C CA . ASN A 1 258 ? -21.000 -1.383 48.561 1.00 85.56 258 ASN A CA 1
ATOM 2080 C C . ASN A 1 258 ? -20.317 -2.749 48.800 1.00 85.56 258 ASN A C 1
ATOM 2082 O O . ASN A 1 258 ? -19.106 -2.806 49.018 1.00 85.56 258 ASN A O 1
ATOM 2086 N N . THR A 1 259 ? -21.073 -3.849 48.712 1.00 84.19 259 THR A N 1
ATOM 2087 C CA . THR A 1 259 ? -20.568 -5.227 48.823 1.00 84.19 259 THR A CA 1
ATOM 2088 C C . THR A 1 259 ? -19.644 -5.593 47.659 1.00 84.19 259 THR A C 1
ATOM 2090 O O . THR A 1 259 ? -18.780 -6.464 47.783 1.00 84.19 259 THR A O 1
ATOM 2093 N N . LEU A 1 260 ? -19.775 -4.891 46.533 1.00 86.88 260 LEU A N 1
ATOM 2094 C CA . LEU A 1 260 ? -19.003 -5.106 45.320 1.00 86.88 260 LEU A CA 1
ATOM 2095 C C . LEU A 1 260 ? -17.724 -4.258 45.344 1.00 86.88 260 LEU A C 1
ATOM 2097 O O . LEU A 1 260 ? -17.638 -3.205 44.718 1.00 86.88 260 LEU A O 1
ATOM 2101 N N . GLN A 1 261 ? -16.703 -4.721 46.066 1.00 83.00 261 GLN A N 1
ATOM 2102 C CA . GLN A 1 261 ? -15.382 -4.072 46.066 1.00 83.00 261 GLN A CA 1
ATOM 2103 C C . GLN A 1 261 ? -14.548 -4.468 44.839 1.00 83.00 261 GLN A C 1
ATOM 2105 O O . GLN A 1 261 ? -13.987 -3.622 44.144 1.00 83.00 261 GLN A O 1
ATOM 2110 N N . THR A 1 262 ? -14.475 -5.771 44.565 1.00 86.44 262 THR A N 1
ATOM 2111 C CA . THR A 1 262 ? -13.812 -6.351 43.392 1.00 86.44 262 THR A CA 1
ATOM 2112 C C . THR A 1 262 ? -14.661 -7.490 42.847 1.00 86.44 262 THR A C 1
ATOM 2114 O O . THR A 1 262 ? -15.443 -8.095 43.583 1.00 86.44 262 THR A O 1
ATOM 2117 N N . VAL A 1 263 ? -14.496 -7.808 41.563 1.00 86.44 263 VAL A N 1
ATOM 2118 C CA . VAL A 1 263 ? -15.249 -8.892 40.918 1.00 86.44 263 VAL A CA 1
ATOM 2119 C C . VAL A 1 263 ? -14.972 -10.246 41.589 1.00 86.44 263 VAL A C 1
ATOM 2121 O O . VAL A 1 263 ? -15.887 -11.040 41.778 1.00 86.44 263 VAL A O 1
ATOM 2124 N N . GLU A 1 264 ? -13.745 -10.490 42.053 1.00 85.31 264 GLU A N 1
ATOM 2125 C CA . GLU A 1 264 ? -13.375 -11.730 42.756 1.00 85.31 264 GLU A CA 1
ATOM 2126 C C . GLU A 1 264 ? -14.012 -11.873 44.143 1.00 85.31 264 GLU A C 1
ATOM 2128 O O . GLU A 1 264 ? -14.338 -12.980 44.566 1.00 85.31 264 GLU A O 1
ATOM 2133 N N . LYS A 1 265 ? -14.181 -10.760 44.869 1.00 86.38 265 LYS A N 1
ATOM 2134 C CA . LYS A 1 265 ? -14.797 -10.754 46.205 1.00 86.38 265 LYS A CA 1
ATOM 2135 C C . LYS A 1 265 ? -16.321 -10.637 46.153 1.00 86.38 265 LYS A C 1
ATOM 2137 O O . LYS A 1 265 ? -16.947 -10.594 47.211 1.00 86.38 265 LYS A O 1
ATOM 2142 N N . SER A 1 266 ? -16.906 -10.566 44.958 1.00 89.94 266 SER A N 1
ATOM 2143 C CA . SER A 1 266 ? -18.349 -10.428 44.795 1.00 89.94 266 SER A CA 1
ATOM 2144 C C . SER A 1 266 ? -19.102 -11.658 45.338 1.00 89.94 266 SER A C 1
ATOM 2146 O O . SER A 1 266 ? -18.598 -12.782 45.249 1.00 89.94 266 SER A O 1
ATOM 2148 N N . PRO A 1 267 ? -20.296 -11.469 45.933 1.00 90.75 267 PRO A N 1
ATOM 2149 C CA . PRO A 1 267 ? -21.145 -12.566 46.407 1.00 90.75 267 PRO A CA 1
ATOM 2150 C C . PRO A 1 267 ? -21.468 -13.614 45.337 1.00 90.75 267 PRO A C 1
ATOM 2152 O O . PRO A 1 267 ? -21.397 -14.822 45.587 1.00 90.75 267 PRO A O 1
ATOM 2155 N N . GLU A 1 268 ? -21.821 -13.131 44.149 1.00 90.94 268 GLU A N 1
ATOM 2156 C CA . GLU A 1 268 ? -22.062 -13.927 42.957 1.00 90.94 268 GLU A CA 1
ATOM 2157 C C . GLU A 1 268 ? -21.138 -13.432 41.851 1.00 90.94 268 GLU A C 1
ATOM 2159 O O . GLU A 1 268 ? -21.148 -12.255 41.492 1.00 90.94 268 GLU A O 1
ATOM 2164 N N . ARG A 1 269 ? -20.332 -14.349 41.323 1.00 92.12 269 ARG A N 1
ATOM 2165 C CA . ARG A 1 269 ? -19.377 -14.093 40.252 1.00 92.12 269 ARG A CA 1
ATOM 2166 C C . ARG A 1 269 ? -19.842 -14.825 39.007 1.00 92.12 269 ARG A C 1
ATOM 2168 O O . ARG A 1 269 ? -20.074 -16.029 39.058 1.00 92.12 269 ARG A O 1
ATOM 2175 N N . MET A 1 270 ? -19.922 -14.115 37.892 1.00 92.06 270 MET A N 1
ATOM 2176 C CA . MET A 1 270 ? -20.234 -14.676 36.584 1.00 92.06 270 MET A CA 1
ATOM 2177 C C . MET A 1 270 ? -19.018 -14.558 35.673 1.00 92.06 270 MET A C 1
ATOM 2179 O O . MET A 1 270 ? -18.488 -13.463 35.504 1.00 92.06 270 MET A O 1
ATOM 2183 N N . ARG A 1 271 ? -18.582 -15.663 35.072 1.00 91.81 271 ARG A N 1
ATOM 2184 C CA . ARG A 1 271 ? -17.652 -15.670 33.942 1.00 91.81 271 ARG A CA 1
ATOM 2185 C C . ARG A 1 271 ? -18.468 -15.613 32.661 1.00 91.81 271 ARG A C 1
ATOM 2187 O O . ARG A 1 271 ? -19.178 -16.566 32.358 1.00 91.81 271 ARG A O 1
ATOM 2194 N N . ILE A 1 272 ? -18.383 -14.509 31.931 1.00 89.12 272 ILE A N 1
ATOM 2195 C CA . ILE A 1 272 ? -19.148 -14.274 30.707 1.00 89.12 272 ILE A CA 1
ATOM 2196 C C . ILE A 1 272 ? -18.297 -14.556 29.468 1.00 89.12 272 ILE A C 1
ATOM 2198 O O . ILE A 1 272 ? -17.112 -14.237 29.411 1.00 89.12 272 ILE A O 1
ATOM 2202 N N . THR A 1 273 ? -18.917 -15.146 28.452 1.00 86.75 273 THR A N 1
ATOM 2203 C CA . THR A 1 273 ? -18.323 -15.393 27.136 1.00 86.75 273 THR A CA 1
ATOM 2204 C C . THR A 1 273 ? -19.297 -14.926 26.054 1.00 86.75 273 THR A C 1
ATOM 2206 O O . THR A 1 273 ? -20.492 -15.222 26.145 1.00 86.75 273 THR A O 1
ATOM 2209 N N . PRO A 1 274 ? -18.846 -14.147 25.057 1.00 80.94 274 PRO A N 1
ATOM 2210 C CA . PRO A 1 274 ? -19.736 -13.639 24.020 1.00 80.94 274 PRO A CA 1
ATOM 2211 C C . PRO A 1 274 ? -20.196 -14.780 23.109 1.00 80.94 274 PRO A C 1
ATOM 2213 O O . PRO A 1 274 ? -19.387 -15.579 22.634 1.00 80.94 274 PRO A O 1
ATOM 2216 N N . VAL A 1 275 ? -21.497 -14.832 22.826 1.00 77.50 275 VAL A N 1
ATOM 2217 C CA . VAL A 1 275 ? -22.097 -15.789 21.889 1.00 77.50 275 VAL A CA 1
ATOM 2218 C C . VAL A 1 275 ? -22.644 -15.024 20.692 1.00 77.50 275 VAL A C 1
ATOM 2220 O O . VAL A 1 275 ? -23.302 -13.996 20.839 1.00 77.50 275 VAL A O 1
ATOM 2223 N N . LYS A 1 276 ? -22.402 -15.538 19.481 1.00 65.75 276 LYS A N 1
ATOM 2224 C CA . LYS A 1 276 ? -22.973 -14.954 18.261 1.00 65.75 276 LYS A CA 1
ATOM 2225 C C . LYS A 1 276 ? -24.499 -15.063 18.308 1.00 65.75 276 LYS A C 1
ATOM 2227 O O . LYS A 1 276 ? -25.031 -16.168 18.319 1.00 65.75 276 LYS A O 1
ATOM 2232 N N . ALA A 1 277 ? -25.178 -13.918 18.325 1.00 60.41 277 ALA A N 1
ATOM 2233 C CA . ALA A 1 277 ? -26.631 -13.854 18.464 1.00 60.41 277 ALA A CA 1
ATOM 2234 C C . ALA A 1 277 ? -27.380 -14.358 17.216 1.00 60.41 277 ALA A C 1
ATOM 2236 O O . ALA A 1 277 ? -28.376 -15.062 17.351 1.00 60.41 277 ALA A O 1
ATOM 2237 N N . GLU A 1 278 ? -26.895 -14.027 16.013 1.00 67.50 278 GLU A N 1
ATOM 2238 C CA . GLU A 1 278 ? -27.533 -14.382 14.739 1.00 67.50 278 GLU A CA 1
ATOM 2239 C C . GLU A 1 278 ? -26.483 -14.679 13.655 1.00 67.50 278 GLU A C 1
ATOM 2241 O O . GLU A 1 278 ? -25.437 -14.027 13.582 1.00 67.50 278 GLU A O 1
ATOM 2246 N N . VAL A 1 279 ? -26.767 -15.663 12.797 1.00 74.12 279 VAL A N 1
ATOM 2247 C CA . VAL A 1 279 ? -25.979 -15.961 11.592 1.00 74.12 279 VAL A CA 1
ATOM 2248 C C . VAL A 1 279 ? -26.727 -15.387 10.393 1.00 74.12 279 VAL A C 1
ATOM 2250 O O . VAL A 1 279 ? -27.893 -15.704 10.179 1.00 74.12 279 VAL A O 1
ATOM 2253 N N . VAL A 1 280 ? -26.063 -14.531 9.619 1.00 83.25 280 VAL A N 1
ATOM 2254 C CA . VAL A 1 280 ? -26.613 -13.969 8.381 1.00 83.25 280 VAL A CA 1
ATOM 2255 C C . VAL A 1 280 ? -26.067 -14.766 7.205 1.00 83.25 280 VAL A C 1
ATOM 2257 O O . VAL A 1 280 ? -24.853 -14.881 7.051 1.00 83.25 280 VAL A O 1
ATOM 2260 N N . GLU A 1 281 ? -26.952 -15.300 6.367 1.00 86.56 281 GLU A N 1
ATOM 2261 C CA . GLU A 1 281 ? -26.542 -15.986 5.142 1.00 86.56 281 GLU A CA 1
ATOM 2262 C C . GLU A 1 281 ? -26.044 -14.977 4.087 1.00 86.56 281 GLU A C 1
ATOM 2264 O O . GLU A 1 281 ? -26.677 -13.925 3.886 1.00 86.56 281 GLU A O 1
ATOM 2269 N N . PRO A 1 282 ? -24.915 -15.267 3.414 1.00 91.38 282 PRO A N 1
ATOM 2270 C CA . PRO A 1 282 ? -24.359 -14.393 2.391 1.00 91.38 282 PRO A CA 1
ATOM 2271 C C . PRO A 1 282 ? -25.216 -14.419 1.120 1.00 91.38 282 PRO A C 1
ATOM 2273 O O . PRO A 1 282 ? -25.554 -15.484 0.611 1.00 91.38 282 PRO A O 1
ATOM 2276 N N . GLY A 1 283 ? -25.547 -13.238 0.595 1.00 89.50 283 GLY A N 1
ATOM 2277 C CA . GLY A 1 283 ? -26.328 -13.069 -0.639 1.00 89.50 283 GLY A CA 1
ATOM 2278 C C . GLY A 1 283 ? -25.488 -12.726 -1.876 1.00 89.50 283 GLY A C 1
ATOM 2279 O O . GLY A 1 283 ? -25.977 -12.820 -2.998 1.00 89.50 283 GLY A O 1
ATOM 2280 N N . CYS A 1 284 ? -24.215 -12.368 -1.693 1.00 92.25 284 CYS A N 1
ATOM 2281 C CA . CYS A 1 284 ? -23.278 -12.079 -2.778 1.00 92.25 284 CYS A CA 1
ATOM 2282 C C . CYS A 1 284 ? -21.872 -12.612 -2.487 1.00 92.25 284 CYS A C 1
ATOM 2284 O O . CYS A 1 284 ? -21.552 -12.985 -1.355 1.00 92.25 284 CYS A O 1
ATOM 2286 N N . ARG A 1 285 ? -21.035 -12.653 -3.529 1.00 91.06 285 ARG A N 1
ATOM 2287 C CA . ARG A 1 285 ? -19.612 -12.988 -3.437 1.00 91.06 285 ARG A CA 1
ATOM 2288 C C . ARG A 1 285 ? -18.776 -11.764 -3.779 1.00 91.06 285 ARG A C 1
ATOM 2290 O O . ARG A 1 285 ? -19.061 -11.081 -4.755 1.00 91.06 285 ARG A O 1
ATOM 2297 N N . LEU A 1 286 ? -17.747 -11.514 -2.983 1.00 90.50 286 LEU A N 1
ATOM 2298 C CA . LEU A 1 286 ? -16.762 -10.473 -3.213 1.00 90.50 286 LEU A CA 1
ATOM 2299 C C . LEU A 1 286 ? -15.859 -10.831 -4.402 1.00 90.50 286 LEU A C 1
ATOM 2301 O O . LEU A 1 286 ? -15.627 -12.015 -4.664 1.00 90.50 286 LEU A O 1
ATOM 2305 N N . PRO A 1 287 ? -15.324 -9.825 -5.120 1.00 87.00 287 PRO A N 1
ATOM 2306 C CA . PRO A 1 287 ? -14.349 -10.057 -6.179 1.00 87.00 287 PRO A CA 1
ATOM 2307 C C . PRO A 1 287 ? -13.140 -10.851 -5.672 1.00 87.00 287 PRO A C 1
ATOM 2309 O O . PRO A 1 287 ? -12.578 -10.529 -4.624 1.00 87.00 287 PRO A O 1
ATOM 2312 N N . GLN A 1 288 ? -12.692 -11.845 -6.447 1.00 82.38 288 GLN A N 1
ATOM 2313 C CA . GLN A 1 288 ? -11.583 -12.731 -6.059 1.00 82.38 288 GLN A CA 1
ATOM 2314 C C . GLN A 1 288 ? -10.293 -11.964 -5.733 1.00 82.38 288 GLN A C 1
ATOM 2316 O O . GLN A 1 288 ? -9.589 -12.338 -4.798 1.00 82.38 288 GLN A O 1
ATOM 2321 N N . ASN A 1 289 ? -10.048 -10.844 -6.423 1.00 85.19 289 ASN A N 1
ATOM 2322 C CA . ASN A 1 289 ? -8.882 -9.975 -6.233 1.00 85.19 289 ASN A CA 1
ATOM 2323 C C . ASN A 1 289 ? -8.773 -9.350 -4.830 1.00 85.19 289 ASN A C 1
ATOM 2325 O O . ASN A 1 289 ? -7.737 -8.773 -4.515 1.00 85.19 289 ASN A O 1
ATOM 2329 N N . PHE A 1 290 ? -9.824 -9.404 -4.003 1.00 86.88 290 PHE A N 1
ATOM 2330 C CA . PHE A 1 290 ? -9.800 -8.850 -2.643 1.00 86.88 290 PHE A CA 1
ATOM 2331 C C . PHE A 1 290 ? -9.455 -9.893 -1.584 1.00 86.88 290 PHE A C 1
ATOM 2333 O O . PHE A 1 290 ? -9.231 -9.534 -0.432 1.00 86.88 290 PHE A O 1
ATOM 2340 N N . SER A 1 291 ? -9.431 -11.173 -1.945 1.00 91.00 291 SER A N 1
ATOM 2341 C CA . SER A 1 291 ? -9.216 -12.253 -0.985 1.00 91.00 291 SER A CA 1
ATOM 2342 C C . SER A 1 291 ? -7.808 -12.169 -0.400 1.00 91.00 291 SER A C 1
ATOM 2344 O O . SER A 1 291 ? -6.835 -12.073 -1.146 1.00 91.00 291 SER A O 1
ATOM 2346 N N . GLY A 1 292 ? -7.692 -12.206 0.926 1.00 91.38 292 GLY A N 1
ATOM 2347 C CA . GLY A 1 292 ? -6.399 -12.150 1.605 1.00 91.38 292 GLY A CA 1
ATOM 2348 C C . GLY A 1 292 ? -6.424 -11.418 2.942 1.00 91.38 292 GLY A C 1
ATOM 2349 O O . GLY A 1 292 ? -7.480 -11.086 3.488 1.00 91.38 292 GLY A O 1
ATOM 2350 N N . GLU A 1 293 ? -5.224 -11.181 3.464 1.00 93.50 293 GLU A N 1
ATOM 2351 C CA . GLU A 1 293 ? -4.981 -10.430 4.693 1.00 93.50 293 GLU A CA 1
ATOM 2352 C C . GLU A 1 293 ? -4.571 -8.993 4.373 1.00 93.50 293 GLU A C 1
ATOM 2354 O O . GLU A 1 293 ? -3.649 -8.743 3.594 1.00 93.50 293 GLU A O 1
ATOM 2359 N N . TRP A 1 294 ? -5.240 -8.050 5.021 1.00 92.81 294 TRP A N 1
ATOM 2360 C CA . TRP A 1 294 ? -5.142 -6.618 4.799 1.00 92.81 294 TRP A CA 1
ATOM 2361 C C . TRP A 1 294 ? -5.026 -5.876 6.131 1.00 92.81 294 TRP A C 1
ATOM 2363 O O . TRP A 1 294 ? -5.371 -6.396 7.188 1.00 92.81 294 TRP A O 1
ATOM 2373 N N . ILE A 1 295 ? -4.565 -4.634 6.071 1.00 90.44 295 ILE A N 1
ATOM 2374 C CA . ILE A 1 295 ? -4.457 -3.699 7.185 1.00 90.44 295 ILE A CA 1
ATOM 2375 C C . ILE A 1 295 ? -5.280 -2.465 6.832 1.00 90.44 295 ILE A C 1
ATOM 2377 O O . ILE A 1 295 ? -5.169 -1.926 5.728 1.00 90.44 295 ILE A O 1
ATOM 2381 N N . ASN A 1 296 ? -6.119 -2.027 7.765 1.00 89.06 296 ASN A N 1
ATOM 2382 C CA . ASN A 1 296 ? -6.990 -0.874 7.607 1.00 89.06 296 ASN A CA 1
ATOM 2383 C C . ASN A 1 296 ? -6.385 0.388 8.219 1.00 89.06 296 ASN A C 1
ATOM 2385 O O . ASN A 1 296 ? -6.360 0.540 9.441 1.00 89.06 296 ASN A O 1
ATOM 2389 N N . THR A 1 297 ? -6.035 1.356 7.376 1.00 83.00 297 THR A N 1
ATOM 2390 C CA . THR A 1 297 ? -5.446 2.622 7.837 1.00 83.00 297 THR A CA 1
ATOM 2391 C C . THR A 1 297 ? -6.448 3.545 8.541 1.00 83.00 297 THR A C 1
ATOM 2393 O O . THR A 1 297 ? -6.050 4.529 9.159 1.00 83.00 297 THR A O 1
ATOM 2396 N N . ALA A 1 298 ? -7.758 3.280 8.446 1.00 75.56 298 ALA A N 1
ATOM 2397 C CA . ALA A 1 298 ? -8.787 4.118 9.069 1.00 75.56 298 ALA A CA 1
ATOM 2398 C C . ALA A 1 298 ? -8.882 3.940 10.596 1.00 75.56 298 ALA A C 1
ATOM 2400 O O . ALA A 1 298 ? -9.307 4.856 11.299 1.00 75.56 298 ALA A O 1
ATOM 2401 N N . ASN A 1 299 ? -8.519 2.759 11.105 1.00 68.94 299 ASN A N 1
ATOM 2402 C CA . ASN A 1 299 ? -8.759 2.330 12.483 1.00 68.94 299 ASN A CA 1
ATOM 2403 C C . ASN A 1 299 ? -7.463 1.788 13.112 1.00 68.94 299 ASN A C 1
ATOM 2405 O O . ASN A 1 299 ? -7.333 0.576 13.192 1.00 68.94 299 ASN A O 1
ATOM 2409 N N . ILE A 1 300 ? -6.532 2.648 13.557 1.00 70.19 300 ILE A N 1
ATOM 2410 C CA . ILE A 1 300 ? -5.276 2.263 14.261 1.00 70.19 300 ILE A CA 1
ATOM 2411 C C . ILE A 1 300 ? -4.660 0.967 13.676 1.00 70.19 300 ILE A C 1
ATOM 2413 O O . ILE A 1 300 ? -4.439 0.000 14.400 1.00 70.19 300 ILE A O 1
ATOM 2417 N N . ASP A 1 301 ? -4.504 0.919 12.348 1.00 73.00 301 ASP A N 1
ATOM 2418 C CA . ASP A 1 301 ? -3.986 -0.233 11.594 1.00 73.00 301 ASP A CA 1
ATOM 2419 C C . ASP A 1 301 ? -4.642 -1.584 11.952 1.00 73.00 301 ASP A C 1
ATOM 2421 O O . ASP A 1 301 ? -3.973 -2.579 12.224 1.00 73.00 301 ASP A O 1
ATOM 2425 N N . ALA A 1 302 ? -5.978 -1.623 11.961 1.00 85.56 302 ALA A N 1
ATOM 2426 C CA . ALA A 1 302 ? -6.744 -2.833 12.251 1.00 85.56 302 ALA A CA 1
ATOM 2427 C C . ALA A 1 302 ? -6.484 -3.943 11.223 1.00 85.56 302 ALA A C 1
ATOM 2429 O O . ALA A 1 302 ? -6.449 -3.697 10.015 1.00 85.56 302 ALA A O 1
ATOM 2430 N N . ASP A 1 303 ? -6.405 -5.178 11.707 1.00 90.00 303 ASP A N 1
ATOM 2431 C CA . ASP A 1 303 ? -6.245 -6.365 10.875 1.00 90.00 303 ASP A CA 1
ATOM 2432 C C . ASP A 1 303 ? -7.567 -6.700 10.181 1.00 90.00 303 ASP A C 1
ATOM 2434 O O . ASP A 1 303 ? -8.621 -6.787 10.818 1.00 90.00 303 ASP A O 1
ATOM 2438 N N . VAL A 1 304 ? -7.525 -6.891 8.867 1.00 93.44 304 VAL A N 1
ATOM 2439 C CA . VAL A 1 304 ? -8.692 -7.177 8.036 1.00 93.44 304 VAL A CA 1
ATOM 2440 C C . VAL A 1 304 ? -8.457 -8.447 7.237 1.00 93.44 304 VAL A C 1
ATOM 2442 O O . VAL A 1 304 ? -7.550 -8.530 6.421 1.00 93.44 304 VAL A O 1
ATOM 2445 N N . PHE A 1 305 ? -9.312 -9.440 7.429 1.00 94.69 305 PHE A N 1
ATOM 2446 C CA . PHE A 1 305 ? -9.310 -10.659 6.633 1.00 94.69 305 PHE A CA 1
ATOM 2447 C C . PHE A 1 305 ? -10.515 -10.663 5.699 1.00 94.69 305 PHE A C 1
ATOM 2449 O O . PHE A 1 305 ? -11.659 -10.580 6.154 1.00 94.69 305 PHE A O 1
ATOM 2456 N N . ILE A 1 306 ? -10.261 -10.769 4.398 1.00 93.88 306 ILE A N 1
ATOM 2457 C CA . ILE A 1 306 ? -11.298 -10.807 3.369 1.00 93.88 306 ILE A CA 1
ATOM 2458 C C . ILE A 1 306 ? -11.346 -12.215 2.782 1.00 93.88 306 ILE A C 1
ATOM 2460 O O . ILE A 1 306 ? -10.367 -12.711 2.228 1.00 93.88 306 ILE A O 1
ATOM 2464 N N . ASN A 1 307 ? -12.511 -12.844 2.900 1.00 92.69 307 ASN A N 1
ATOM 2465 C CA . ASN A 1 307 ? -12.860 -14.095 2.236 1.00 92.69 307 ASN A CA 1
ATOM 2466 C C . ASN A 1 307 ? -13.846 -13.811 1.087 1.00 92.69 307 ASN A C 1
ATOM 2468 O O . ASN A 1 307 ? -14.324 -12.689 0.941 1.00 92.69 307 ASN A O 1
ATOM 2472 N N . GLU A 1 308 ? -14.252 -14.829 0.328 1.00 90.31 308 GLU A N 1
ATOM 2473 C CA . GLU A 1 308 ? -15.207 -14.685 -0.781 1.00 90.31 308 GLU A CA 1
ATOM 2474 C C . GLU A 1 308 ? -16.556 -14.077 -0.366 1.00 90.31 308 GLU A C 1
ATOM 2476 O O . GLU A 1 308 ? -17.268 -13.533 -1.197 1.00 90.31 308 GLU A O 1
ATOM 2481 N N . THR A 1 309 ? -16.956 -14.178 0.903 1.00 91.69 309 THR A N 1
ATOM 2482 C CA . THR A 1 309 ? -18.293 -13.755 1.374 1.00 91.69 309 THR A CA 1
ATOM 2483 C C . THR A 1 309 ? -18.269 -12.826 2.586 1.00 91.69 309 THR A C 1
ATOM 2485 O O . THR A 1 309 ? -19.279 -12.184 2.884 1.00 91.69 309 THR A O 1
ATOM 2488 N N . HIS A 1 310 ? -17.137 -12.749 3.292 1.00 92.31 310 HIS A N 1
ATOM 2489 C CA . HIS A 1 310 ? -17.024 -12.080 4.586 1.00 92.31 310 HIS A CA 1
ATOM 2490 C C . HIS A 1 310 ? -15.799 -11.168 4.630 1.00 92.31 310 HIS A C 1
ATOM 2492 O O . HIS A 1 310 ? -14.719 -11.570 4.205 1.00 92.31 310 HIS A O 1
ATOM 2498 N N . ILE A 1 311 ? -15.953 -9.990 5.233 1.00 93.56 311 ILE A N 1
ATOM 2499 C CA . ILE A 1 311 ? -14.842 -9.141 5.674 1.00 93.56 311 ILE A CA 1
ATOM 2500 C C . ILE A 1 311 ? -14.821 -9.171 7.195 1.00 93.56 311 ILE A C 1
ATOM 2502 O O . ILE A 1 311 ? -15.810 -8.848 7.847 1.00 93.56 311 ILE A O 1
ATOM 2506 N N . ILE A 1 312 ? -13.707 -9.579 7.779 1.00 92.81 312 ILE A N 1
ATOM 2507 C CA . ILE A 1 312 ? -13.526 -9.648 9.224 1.00 92.81 312 ILE A CA 1
ATOM 2508 C C . ILE A 1 312 ? -12.512 -8.582 9.605 1.00 92.81 312 ILE A C 1
ATOM 2510 O O . ILE A 1 312 ? -11.354 -8.688 9.235 1.00 92.81 312 ILE A O 1
ATOM 2514 N N . GLU A 1 313 ? -12.946 -7.584 10.362 1.00 91.50 313 GLU A N 1
ATOM 2515 C CA . GLU A 1 313 ? -12.102 -6.509 10.877 1.00 91.50 313 GLU A CA 1
ATOM 2516 C C . GLU A 1 313 ? -11.866 -6.726 12.376 1.00 91.50 313 GLU A C 1
ATOM 2518 O O . GLU A 1 313 ? -12.814 -6.819 13.162 1.00 91.50 313 GLU A O 1
ATOM 2523 N N . THR A 1 314 ? -10.604 -6.811 12.779 1.00 89.56 314 THR A N 1
ATOM 2524 C CA . THR A 1 314 ? -10.153 -6.933 14.167 1.00 89.56 314 THR A CA 1
ATOM 2525 C C . THR A 1 314 ? -9.271 -5.750 14.515 1.00 89.56 314 THR A C 1
ATOM 2527 O O . THR A 1 314 ? -8.155 -5.633 14.020 1.00 89.56 314 THR A O 1
ATOM 2530 N N . TYR A 1 315 ? -9.773 -4.872 15.380 1.00 86.50 315 TYR A N 1
ATOM 2531 C CA . TYR A 1 315 ? -9.021 -3.711 15.840 1.00 86.50 315 TYR A CA 1
ATOM 2532 C C . TYR A 1 315 ? -8.616 -3.865 17.307 1.00 86.50 315 TYR A C 1
ATOM 2534 O O . TYR A 1 315 ? -9.378 -4.404 18.118 1.00 86.50 315 TYR A O 1
ATOM 2542 N N . TYR A 1 316 ? -7.426 -3.372 17.645 1.00 82.25 316 TYR A N 1
ATOM 2543 C CA . TYR A 1 316 ? -6.795 -3.538 18.955 1.00 82.25 316 TYR A CA 1
ATOM 2544 C C . TYR A 1 316 ? -6.698 -2.184 19.670 1.00 82.25 316 TYR A C 1
ATOM 2546 O O . TYR A 1 316 ? -5.706 -1.478 19.504 1.00 82.25 316 TYR A O 1
ATOM 2554 N N . PRO A 1 317 ? -7.718 -1.770 20.446 1.00 73.50 317 PRO A N 1
ATOM 2555 C CA . PRO A 1 317 ? -7.640 -0.523 21.205 1.00 73.50 317 PRO A CA 1
ATOM 2556 C C . PRO A 1 317 ? -6.560 -0.560 22.302 1.00 73.50 317 PRO A C 1
ATOM 2558 O O . PRO A 1 317 ? -6.014 0.487 22.622 1.00 73.50 317 PRO A O 1
ATOM 2561 N N . ASP A 1 318 ? -6.239 -1.746 22.844 1.00 72.44 318 ASP A N 1
ATOM 2562 C CA . ASP A 1 318 ? -5.207 -1.984 23.864 1.00 72.44 318 ASP A CA 1
ATOM 2563 C C . ASP A 1 318 ? -4.499 -3.332 23.598 1.00 72.44 318 ASP A C 1
ATOM 2565 O O . ASP A 1 318 ? -5.092 -4.227 23.001 1.00 72.44 318 ASP A O 1
ATOM 2569 N N . LYS A 1 319 ? -3.269 -3.547 24.105 1.00 65.56 319 LYS A N 1
ATOM 2570 C CA . LYS A 1 319 ? -2.478 -4.786 23.866 1.00 65.56 319 LYS A CA 1
ATOM 2571 C C . LYS A 1 319 ? -3.190 -6.102 24.232 1.00 65.56 319 LYS A C 1
ATOM 2573 O O . LYS A 1 319 ? -2.833 -7.143 23.694 1.00 65.56 319 LYS A O 1
ATOM 2578 N N . ALA A 1 320 ? -4.150 -6.071 25.158 1.00 61.09 320 ALA A N 1
ATOM 2579 C CA . ALA A 1 320 ? -4.876 -7.256 25.627 1.00 61.09 320 ALA A CA 1
ATOM 2580 C C . ALA A 1 320 ? -6.296 -7.383 25.049 1.00 61.09 320 ALA A C 1
ATOM 2582 O O . ALA A 1 320 ? -6.889 -8.458 25.121 1.00 61.09 320 ALA A O 1
ATOM 2583 N N . ARG A 1 321 ? -6.857 -6.304 24.485 1.00 70.81 321 ARG A N 1
ATOM 2584 C CA . ARG A 1 321 ? -8.255 -6.252 24.051 1.00 70.81 321 ARG A CA 1
ATOM 2585 C C . ARG A 1 321 ? -8.321 -6.107 22.541 1.00 70.81 321 ARG A C 1
ATOM 2587 O O . ARG A 1 321 ? -7.681 -5.236 21.966 1.00 70.81 321 ARG A O 1
ATOM 2594 N N . TYR A 1 322 ? -9.170 -6.908 21.916 1.00 78.12 322 TYR A N 1
ATOM 2595 C CA . TYR A 1 322 ? -9.512 -6.771 20.509 1.00 78.12 322 TYR A CA 1
ATOM 2596 C C . TYR A 1 322 ? -11.022 -6.663 20.365 1.00 78.12 322 TYR A C 1
ATOM 2598 O O . TYR A 1 322 ? -11.784 -7.216 21.155 1.00 78.12 322 TYR A O 1
ATOM 2606 N N . ARG A 1 323 ? -11.464 -5.942 19.344 1.00 79.31 323 ARG A N 1
ATOM 2607 C CA . ARG A 1 323 ? -12.868 -5.890 18.953 1.00 79.31 323 ARG A CA 1
ATOM 2608 C C . ARG A 1 323 ? -12.979 -6.368 17.526 1.00 79.31 323 ARG A C 1
ATOM 2610 O O . ARG A 1 323 ? -12.318 -5.852 16.627 1.00 79.31 323 ARG A O 1
ATOM 2617 N N . ARG A 1 324 ? -13.820 -7.380 17.344 1.00 85.06 324 ARG A N 1
ATOM 2618 C CA . ARG A 1 324 ? -14.027 -8.041 16.064 1.00 85.06 324 ARG A CA 1
ATOM 2619 C C . ARG A 1 324 ? -15.387 -7.665 15.501 1.00 85.06 324 ARG A C 1
ATOM 2621 O O . ARG A 1 324 ? -16.417 -7.845 16.151 1.00 85.06 324 ARG A O 1
ATOM 2628 N N . THR A 1 325 ? -15.374 -7.177 14.272 1.00 87.69 325 THR A N 1
ATOM 2629 C CA . THR A 1 325 ? -16.565 -6.885 13.480 1.00 87.69 325 THR A CA 1
ATOM 2630 C C . THR A 1 325 ? -16.526 -7.746 12.231 1.00 87.69 325 THR A C 1
ATOM 2632 O O . THR A 1 325 ? -15.502 -7.841 11.562 1.00 87.69 325 THR A O 1
ATOM 2635 N N . VAL A 1 326 ? -17.633 -8.410 11.929 1.00 90.19 326 VAL A N 1
ATOM 2636 C CA . VAL A 1 326 ? -17.786 -9.250 10.744 1.00 90.19 326 VAL A CA 1
ATOM 2637 C C . VAL A 1 326 ? -18.790 -8.579 9.822 1.00 90.19 326 VAL A C 1
ATOM 2639 O O . VAL A 1 326 ? -19.893 -8.250 10.242 1.00 90.19 326 VAL A O 1
ATOM 2642 N N . TYR A 1 327 ? -18.417 -8.380 8.570 1.00 92.31 327 TYR A N 1
ATOM 2643 C CA . TYR A 1 327 ? -19.282 -7.868 7.522 1.00 92.31 327 TYR A CA 1
ATOM 2644 C C . TYR A 1 327 ? -19.601 -9.005 6.554 1.00 92.31 327 TYR A C 1
ATOM 2646 O O . TYR A 1 327 ? -18.690 -9.647 6.033 1.00 92.31 327 TYR A O 1
ATOM 2654 N N . VAL A 1 328 ? -20.884 -9.269 6.328 1.00 93.06 328 VAL A N 1
ATOM 2655 C CA . VAL A 1 328 ? -21.369 -10.333 5.437 1.00 93.06 328 VAL A CA 1
ATOM 2656 C C . VAL A 1 328 ? -21.949 -9.707 4.174 1.00 93.06 328 VAL A C 1
ATOM 2658 O O . VAL A 1 328 ? -22.802 -8.825 4.271 1.00 93.06 328 VAL A O 1
ATOM 2661 N N . CYS A 1 329 ? -21.517 -10.155 2.995 1.00 94.06 329 CYS A N 1
ATOM 2662 C CA . CYS A 1 329 ? -22.022 -9.655 1.712 1.00 94.06 329 CYS A CA 1
ATOM 2663 C C . CYS A 1 329 ? -23.517 -9.986 1.550 1.00 94.06 329 CYS A C 1
ATOM 2665 O O . CYS A 1 329 ? -23.897 -11.157 1.607 1.00 94.06 329 CYS A O 1
ATOM 2667 N N . ARG A 1 330 ? -24.373 -8.975 1.344 1.00 93.69 330 ARG A N 1
ATOM 2668 C CA . ARG A 1 330 ? -25.821 -9.157 1.120 1.00 93.69 330 ARG A CA 1
ATOM 2669 C C . ARG A 1 330 ? -26.213 -8.950 -0.332 1.00 93.69 330 ARG A C 1
ATOM 2671 O O . ARG A 1 330 ? -26.773 -9.852 -0.938 1.00 93.69 330 ARG A O 1
ATOM 2678 N N . GLU A 1 331 ? -25.884 -7.791 -0.883 1.00 92.50 331 GLU A N 1
ATOM 2679 C CA . GLU A 1 331 ? -26.161 -7.451 -2.276 1.00 92.50 331 GLU A CA 1
ATOM 2680 C C . GLU A 1 331 ? -25.012 -6.602 -2.833 1.00 92.50 331 GLU A C 1
ATOM 2682 O O . GLU A 1 331 ? -24.427 -5.782 -2.122 1.00 92.50 331 GLU A O 1
ATOM 2687 N N . GLN A 1 332 ? -24.684 -6.794 -4.109 1.00 91.00 332 GLN A N 1
ATOM 2688 C CA . GLN A 1 332 ? -23.641 -6.050 -4.810 1.00 91.00 332 GLN A CA 1
ATOM 2689 C C . GLN A 1 332 ? -24.220 -5.409 -6.072 1.00 91.00 332 GLN A C 1
ATOM 2691 O O . GLN A 1 332 ? -24.870 -6.088 -6.865 1.00 91.00 332 GLN A O 1
ATOM 2696 N N . ARG A 1 333 ? -23.940 -4.115 -6.280 1.00 89.69 333 ARG A N 1
ATOM 2697 C CA . ARG A 1 333 ? -24.192 -3.408 -7.546 1.00 89.69 333 ARG A CA 1
ATOM 2698 C C . ARG A 1 333 ? -22.995 -2.531 -7.898 1.00 89.69 333 ARG A C 1
ATOM 2700 O O . ARG A 1 333 ? -22.662 -1.604 -7.158 1.00 89.69 333 ARG A O 1
ATOM 2707 N N . ASP A 1 334 ? -22.377 -2.812 -9.040 1.00 86.44 334 ASP A N 1
ATOM 2708 C CA . ASP A 1 334 ? -21.165 -2.140 -9.517 1.00 86.44 334 ASP A CA 1
ATOM 2709 C C . ASP A 1 334 ? -20.031 -2.193 -8.470 1.00 86.44 334 ASP A C 1
ATOM 2711 O O . ASP A 1 334 ? -19.621 -3.275 -8.041 1.00 86.44 334 ASP A O 1
ATOM 2715 N N . THR A 1 335 ? -19.538 -1.029 -8.035 1.00 87.50 335 THR A N 1
ATOM 2716 C CA . THR A 1 335 ? -18.504 -0.864 -6.999 1.00 87.50 335 THR A CA 1
ATOM 2717 C C . THR A 1 335 ? -19.063 -0.857 -5.574 1.00 87.50 335 THR A C 1
ATOM 2719 O O . THR A 1 335 ? -18.294 -0.953 -4.614 1.00 87.50 335 THR A O 1
ATOM 2722 N N . ARG A 1 336 ? -20.392 -0.755 -5.418 1.00 91.25 336 ARG A N 1
ATOM 2723 C CA . ARG A 1 336 ? -21.070 -0.643 -4.123 1.00 91.25 336 ARG A CA 1
ATOM 2724 C C . ARG A 1 336 ? -21.560 -1.999 -3.640 1.00 91.25 336 ARG A C 1
ATOM 2726 O O . ARG A 1 336 ? -22.327 -2.689 -4.311 1.00 91.25 336 ARG A O 1
ATOM 2733 N N . ILE A 1 337 ? -21.151 -2.352 -2.433 1.00 93.56 337 ILE A N 1
ATOM 2734 C CA . ILE A 1 337 ? -21.464 -3.619 -1.791 1.00 93.56 337 ILE A CA 1
ATOM 2735 C C . ILE A 1 337 ? -22.177 -3.324 -0.482 1.00 93.56 337 ILE A C 1
ATOM 2737 O O . ILE A 1 337 ? -21.621 -2.721 0.436 1.00 93.56 337 ILE A O 1
ATOM 2741 N N . MET A 1 338 ? -23.425 -3.762 -0.395 1.00 93.69 338 MET A N 1
ATOM 2742 C CA . MET A 1 338 ? -24.187 -3.725 0.838 1.00 93.69 338 MET A CA 1
ATOM 2743 C C . MET A 1 338 ? -23.768 -4.906 1.710 1.00 93.69 338 MET A C 1
ATOM 2745 O O . MET A 1 338 ? -23.880 -6.070 1.314 1.00 93.69 338 MET A O 1
ATOM 2749 N N . MET A 1 339 ? -23.309 -4.603 2.918 1.00 93.75 339 MET A N 1
ATOM 2750 C CA . MET A 1 339 ? -22.852 -5.593 3.879 1.00 93.75 339 MET A CA 1
ATOM 2751 C C . MET A 1 339 ? -23.648 -5.528 5.174 1.00 93.75 339 MET A C 1
ATOM 2753 O O . MET A 1 339 ? -23.899 -4.448 5.704 1.00 93.75 339 MET A O 1
ATOM 2757 N N . ALA A 1 340 ? -23.986 -6.691 5.722 1.00 91.75 340 ALA A N 1
ATOM 2758 C CA . ALA A 1 340 ? -24.503 -6.806 7.076 1.00 91.75 340 ALA A CA 1
ATOM 2759 C C . ALA A 1 340 ? -23.333 -6.788 8.069 1.00 91.75 340 ALA A C 1
ATOM 2761 O O . ALA A 1 340 ? -22.515 -7.705 8.090 1.00 91.75 340 ALA A O 1
ATOM 2762 N N . ARG A 1 341 ? -23.245 -5.738 8.880 1.00 90.06 341 ARG A N 1
ATOM 2763 C CA . ARG A 1 341 ? -22.309 -5.571 9.989 1.00 90.06 341 ARG A CA 1
ATOM 2764 C C . ARG A 1 341 ? -22.823 -6.312 11.223 1.00 90.06 341 ARG A C 1
ATOM 2766 O O . ARG A 1 341 ? -23.878 -5.983 11.761 1.00 90.06 341 ARG A O 1
ATOM 2773 N N . LEU A 1 342 ? -22.015 -7.252 11.697 1.00 85.94 342 LEU A N 1
ATOM 2774 C CA . LEU A 1 342 ? -22.212 -8.055 12.897 1.00 85.94 342 LEU A CA 1
ATOM 2775 C C . LEU A 1 342 ? -21.021 -7.831 13.833 1.00 85.94 342 LEU A C 1
ATOM 2777 O O . LEU A 1 342 ? -19.906 -8.287 13.578 1.00 85.94 342 LEU A O 1
ATOM 2781 N N . THR A 1 343 ? -21.228 -7.105 14.921 1.00 77.94 343 THR A N 1
ATOM 2782 C CA . THR A 1 343 ? -20.227 -6.975 15.990 1.00 77.94 343 THR A CA 1
ATOM 2783 C C . THR A 1 343 ? -20.319 -8.178 16.922 1.00 77.94 343 THR A C 1
ATOM 2785 O O . THR A 1 343 ? -21.428 -8.555 17.284 1.00 77.94 343 THR A O 1
ATOM 2788 N N . VAL A 1 344 ? -19.189 -8.761 17.345 1.00 68.25 344 VAL A N 1
ATOM 2789 C CA . VAL A 1 344 ? -19.196 -9.936 18.249 1.00 68.25 344 VAL A CA 1
ATOM 2790 C C . VAL A 1 344 ? -19.931 -9.656 19.568 1.00 68.25 344 VAL A C 1
ATOM 2792 O O . VAL A 1 344 ? -20.631 -10.532 20.063 1.00 68.25 344 VAL A O 1
ATOM 2795 N N . ASP A 1 345 ? -19.849 -8.422 20.072 1.00 65.38 345 ASP A N 1
ATOM 2796 C CA . ASP A 1 345 ? -20.509 -7.994 21.314 1.00 65.38 345 ASP A CA 1
ATOM 2797 C C . ASP A 1 345 ? -21.927 -7.430 21.094 1.00 65.38 345 ASP A C 1
ATOM 2799 O O . ASP A 1 345 ? -22.619 -7.091 22.049 1.00 65.38 345 ASP A O 1
ATOM 2803 N N . GLY A 1 346 ? -22.369 -7.258 19.844 1.00 63.62 346 GLY A N 1
ATOM 2804 C CA . GLY A 1 346 ? -23.617 -6.554 19.537 1.00 63.62 346 GLY A CA 1
ATOM 2805 C C . GLY A 1 346 ? -24.720 -7.485 19.062 1.00 63.62 346 GLY A C 1
ATOM 2806 O O . GLY A 1 346 ? -24.493 -8.418 18.301 1.00 63.62 346 GLY A O 1
ATOM 2807 N N . CYS A 1 347 ? -25.944 -7.193 19.490 1.00 66.94 347 CYS A N 1
ATOM 2808 C CA . CYS A 1 347 ? -27.129 -7.946 19.083 1.00 66.94 347 CYS A CA 1
ATOM 2809 C C . CYS A 1 347 ? -27.767 -7.460 17.782 1.00 66.94 347 CYS A C 1
ATOM 2811 O O . CYS A 1 347 ? -28.621 -8.136 17.220 1.00 66.94 347 CYS A O 1
ATOM 2813 N N . GLN A 1 348 ? -27.436 -6.243 17.362 1.00 67.75 348 GLN A N 1
ATOM 2814 C CA . GLN A 1 348 ? -28.085 -5.588 16.240 1.00 67.75 348 GLN A CA 1
ATOM 2815 C C . GLN A 1 348 ? -27.309 -5.887 14.958 1.00 67.75 348 GLN A C 1
ATOM 2817 O O . GLN A 1 348 ? -26.115 -5.594 14.871 1.00 67.75 348 GLN A O 1
ATOM 2822 N N . LYS A 1 349 ? -27.999 -6.438 13.955 1.00 78.25 349 LYS A N 1
ATOM 2823 C CA . LYS A 1 349 ? -27.505 -6.411 12.580 1.00 78.25 349 LYS A CA 1
ATOM 2824 C C . LYS A 1 349 ? -27.729 -5.015 12.016 1.00 78.25 349 LYS A C 1
ATOM 2826 O O . LYS A 1 349 ? -28.849 -4.505 12.018 1.00 78.25 349 LYS A O 1
ATOM 2831 N N . ASP A 1 350 ? -26.657 -4.411 11.538 1.00 86.56 350 ASP A N 1
ATOM 2832 C CA . ASP A 1 350 ? -26.737 -3.170 10.783 1.00 86.56 350 ASP A CA 1
ATOM 2833 C C . ASP A 1 350 ? -26.328 -3.432 9.346 1.00 86.56 350 ASP A C 1
ATOM 2835 O O . ASP A 1 350 ? -25.505 -4.297 9.077 1.00 86.56 350 ASP A O 1
ATOM 2839 N N . TYR A 1 351 ? -26.853 -2.654 8.419 1.00 90.44 351 TYR A N 1
ATOM 2840 C CA . TYR A 1 351 ? -26.452 -2.676 7.026 1.00 90.44 351 TYR A CA 1
ATOM 2841 C C . TYR A 1 351 ? -25.585 -1.455 6.752 1.00 90.44 351 TYR A C 1
ATOM 2843 O O . TYR A 1 351 ? -25.920 -0.327 7.116 1.00 90.44 351 TYR A O 1
ATOM 2851 N N . VAL A 1 352 ? -24.435 -1.697 6.138 1.00 92.75 352 VAL A N 1
ATOM 2852 C CA . VAL A 1 352 ? -23.435 -0.691 5.797 1.00 92.75 352 VAL A CA 1
ATOM 2853 C C . VAL A 1 352 ? -23.101 -0.857 4.326 1.00 92.75 352 VAL A C 1
ATOM 2855 O O . VAL A 1 352 ? -22.887 -1.974 3.860 1.00 92.75 352 VAL A O 1
ATOM 2858 N N . CYS A 1 353 ? -23.031 0.250 3.594 1.00 93.19 353 CYS A N 1
ATOM 2859 C CA . CYS A 1 353 ? -22.540 0.221 2.225 1.00 93.19 353 CYS A CA 1
ATOM 2860 C C . CYS A 1 353 ? -21.025 0.430 2.185 1.00 93.19 353 CYS A C 1
ATOM 2862 O O . CYS A 1 353 ? -20.515 1.384 2.779 1.00 93.19 353 CYS A O 1
ATOM 2864 N N . PHE A 1 354 ? -20.325 -0.425 1.451 1.00 92.75 354 PHE A N 1
ATOM 2865 C CA . PHE A 1 354 ? -18.938 -0.228 1.053 1.00 92.75 354 PHE A CA 1
ATOM 2866 C C . PHE A 1 354 ? -18.884 0.167 -0.417 1.00 92.75 354 PHE A C 1
ATOM 2868 O O . PHE A 1 354 ? -19.560 -0.442 -1.234 1.00 92.75 354 PHE A O 1
ATOM 2875 N N . ASP A 1 355 ? -18.075 1.160 -0.760 1.00 91.31 355 ASP A N 1
ATOM 2876 C CA . ASP A 1 355 ? -17.749 1.497 -2.148 1.00 91.31 355 ASP A CA 1
ATOM 2877 C C . ASP A 1 355 ? -16.266 1.215 -2.373 1.00 91.31 355 ASP A C 1
ATOM 2879 O O . ASP A 1 355 ? -15.419 1.881 -1.773 1.00 91.31 355 ASP A O 1
ATOM 2883 N N . PHE A 1 356 ? -15.958 0.189 -3.167 1.00 91.00 356 PHE A N 1
ATOM 2884 C CA . PHE A 1 356 ? -14.595 -0.283 -3.405 1.00 91.00 356 PHE A CA 1
ATOM 2885 C C . PHE A 1 356 ? -14.050 0.226 -4.736 1.00 91.00 356 PHE A C 1
ATOM 2887 O O . PHE A 1 356 ? -14.633 0.009 -5.795 1.00 91.00 356 PHE A O 1
ATOM 2894 N N . VAL A 1 357 ? -12.863 0.827 -4.689 1.00 88.25 357 VAL A N 1
ATOM 2895 C CA . VAL A 1 357 ? -12.112 1.285 -5.858 1.00 88.25 357 VAL A CA 1
ATOM 2896 C C . VAL A 1 357 ? -10.736 0.615 -5.830 1.00 88.25 357 VAL A C 1
ATOM 2898 O O . VAL A 1 357 ? -9.794 1.159 -5.241 1.00 88.25 357 VAL A O 1
ATOM 2901 N N . PRO A 1 358 ? -10.584 -0.579 -6.431 1.00 82.62 358 PRO A N 1
ATOM 2902 C CA . PRO A 1 358 ? -9.279 -1.218 -6.515 1.00 82.62 358 PRO A CA 1
ATOM 2903 C C . PRO A 1 358 ? -8.323 -0.355 -7.335 1.00 82.62 358 PRO A C 1
ATOM 2905 O O . PRO A 1 358 ? -8.685 0.155 -8.396 1.00 82.62 358 PRO A O 1
ATOM 2908 N N . LYS A 1 359 ? -7.099 -0.177 -6.832 1.00 82.31 359 LYS A N 1
ATOM 2909 C CA . LYS A 1 359 ? -6.036 0.540 -7.550 1.00 82.31 359 LYS A CA 1
ATOM 2910 C C . LYS A 1 359 ? -4.920 -0.396 -7.971 1.00 82.31 359 LYS A C 1
ATOM 2912 O O . LYS A 1 359 ? -4.458 -0.318 -9.102 1.00 82.31 359 LYS A O 1
ATOM 2917 N N . HIS A 1 360 ? -4.506 -1.273 -7.066 1.00 83.31 360 HIS A N 1
ATOM 2918 C CA . HIS A 1 360 ? -3.379 -2.165 -7.269 1.00 83.31 360 HIS A CA 1
ATOM 2919 C C . HIS A 1 360 ? -3.594 -3.466 -6.483 1.00 83.31 360 HIS A C 1
ATOM 2921 O O . HIS A 1 360 ? -4.392 -3.486 -5.549 1.00 83.31 360 HIS A O 1
ATOM 2927 N N . HIS A 1 361 ? -2.881 -4.548 -6.808 1.00 86.50 361 HIS A N 1
ATOM 2928 C CA . HIS A 1 361 ? -3.068 -5.841 -6.127 1.00 86.50 361 HIS A CA 1
ATOM 2929 C C . HIS A 1 361 ? -2.723 -5.808 -4.627 1.00 86.50 361 HIS A C 1
ATOM 2931 O O . HIS A 1 361 ? -3.230 -6.624 -3.872 1.00 86.50 361 HIS A O 1
ATOM 2937 N N . ASN A 1 362 ? -1.918 -4.837 -4.183 1.00 90.69 362 ASN A N 1
ATOM 2938 C CA . ASN A 1 362 ? -1.594 -4.622 -2.766 1.00 90.69 362 ASN A CA 1
ATOM 2939 C C . ASN A 1 362 ? -2.405 -3.499 -2.098 1.00 90.69 362 ASN A C 1
ATOM 2941 O O . ASN A 1 362 ? -2.231 -3.262 -0.903 1.00 90.69 362 ASN A O 1
ATOM 2945 N N . ILE A 1 363 ? -3.209 -2.745 -2.862 1.00 90.75 363 ILE A N 1
ATOM 2946 C CA . ILE A 1 363 ? -3.862 -1.516 -2.389 1.00 90.75 363 ILE A CA 1
ATOM 2947 C C . ILE A 1 363 ? -5.306 -1.468 -2.886 1.00 90.75 363 ILE A C 1
ATOM 2949 O O . ILE A 1 363 ? -5.578 -1.250 -4.075 1.00 90.75 363 ILE A O 1
ATOM 2953 N N . ILE A 1 364 ? -6.238 -1.568 -1.943 1.00 90.94 364 ILE A N 1
ATOM 2954 C CA . ILE A 1 364 ? -7.664 -1.367 -2.189 1.00 90.94 364 ILE A CA 1
ATOM 2955 C C . ILE A 1 364 ? -8.080 -0.069 -1.511 1.00 90.94 364 ILE A C 1
ATOM 2957 O O . ILE A 1 364 ? -7.859 0.125 -0.319 1.00 90.94 364 ILE A O 1
ATOM 2961 N N . ARG A 1 365 ? -8.709 0.834 -2.263 1.00 88.31 365 ARG A N 1
ATOM 2962 C CA . ARG A 1 365 ? -9.353 2.012 -1.680 1.00 88.31 365 ARG A CA 1
ATOM 2963 C C . ARG A 1 365 ? -10.814 1.720 -1.443 1.00 88.31 365 ARG A C 1
ATOM 2965 O O . ARG A 1 365 ? -11.456 1.075 -2.271 1.00 88.31 365 ARG A O 1
ATOM 2972 N N . TYR A 1 366 ? -11.341 2.214 -0.334 1.00 89.75 366 TYR A N 1
ATOM 2973 C CA . TYR A 1 366 ? -12.748 2.039 -0.029 1.00 89.75 366 TYR A CA 1
ATOM 2974 C C . TYR A 1 366 ? -13.342 3.247 0.689 1.00 89.75 366 TYR A C 1
ATOM 2976 O O . TYR A 1 366 ? -12.644 4.054 1.305 1.00 89.75 366 TYR A O 1
ATOM 2984 N N . ARG A 1 367 ? -14.663 3.371 0.594 1.00 87.69 367 ARG A N 1
ATOM 2985 C CA . ARG A 1 367 ? -15.472 4.245 1.442 1.00 87.69 367 ARG A CA 1
ATOM 2986 C C . ARG A 1 367 ? -16.497 3.416 2.176 1.00 87.69 367 ARG A C 1
ATOM 2988 O O . ARG A 1 367 ? -17.028 2.450 1.635 1.00 87.69 367 ARG A O 1
ATOM 2995 N N . ARG A 1 368 ? -16.808 3.840 3.395 1.00 89.31 368 ARG A N 1
ATOM 2996 C CA . ARG A 1 368 ? -17.814 3.206 4.240 1.00 89.31 368 ARG A CA 1
ATOM 2997 C C . ARG A 1 368 ? -18.935 4.193 4.546 1.00 89.31 368 ARG A C 1
ATOM 2999 O O . ARG A 1 368 ? -18.677 5.289 5.044 1.00 89.31 368 ARG A O 1
ATOM 3006 N N . GLY A 1 369 ? -20.165 3.797 4.243 1.00 87.94 369 GLY A N 1
ATOM 3007 C CA . GLY A 1 369 ? -21.369 4.543 4.593 1.00 87.94 369 GLY A CA 1
ATOM 3008 C C . GLY A 1 369 ? -21.724 4.429 6.078 1.00 87.94 369 GLY A C 1
ATOM 3009 O O . GLY A 1 369 ? -21.119 3.669 6.839 1.00 87.94 369 GLY A O 1
ATOM 3010 N N . LEU A 1 370 ? -22.728 5.191 6.500 1.00 87.31 370 LEU A N 1
ATOM 3011 C CA . LEU A 1 370 ? -23.327 5.069 7.824 1.00 87.31 370 LEU A CA 1
ATOM 3012 C C . LEU A 1 370 ? -24.061 3.727 7.971 1.00 87.31 370 LEU A C 1
ATOM 3014 O O . LEU A 1 370 ? -24.594 3.174 7.011 1.00 87.31 370 LEU A O 1
ATOM 3018 N N . ALA A 1 371 ? -24.077 3.203 9.195 1.00 86.12 371 ALA A N 1
ATOM 3019 C CA . ALA A 1 371 ? -24.781 1.973 9.538 1.00 86.12 371 ALA A CA 1
ATOM 3020 C C . ALA A 1 371 ? -26.282 2.243 9.724 1.00 86.12 371 ALA A C 1
ATOM 3022 O O . ALA A 1 371 ? -26.656 3.135 10.489 1.00 86.12 371 ALA A O 1
ATOM 3023 N N . VAL A 1 372 ? -27.131 1.473 9.041 1.00 85.69 372 VAL A N 1
ATOM 3024 C CA . VAL A 1 372 ? -28.594 1.634 9.033 1.00 85.69 372 VAL A CA 1
ATOM 3025 C C . VAL A 1 372 ? -29.277 0.295 9.321 1.00 85.69 372 VAL A C 1
ATOM 3027 O O . VAL A 1 372 ? -28.782 -0.757 8.945 1.00 85.69 372 VAL A O 1
ATOM 3030 N N . ILE A 1 373 ? -30.445 0.319 9.964 1.00 82.25 373 ILE A N 1
ATOM 3031 C CA . ILE A 1 373 ? -31.175 -0.896 10.381 1.00 82.25 373 ILE A CA 1
ATOM 3032 C C . ILE A 1 373 ? -31.950 -1.546 9.221 1.00 82.25 373 ILE A C 1
ATOM 3034 O O . ILE A 1 373 ? -32.174 -2.754 9.207 1.00 82.25 373 ILE A O 1
ATOM 3038 N N . LYS A 1 374 ? -32.407 -0.742 8.254 1.00 82.06 374 LYS A N 1
ATOM 3039 C CA . LYS A 1 374 ? -33.256 -1.204 7.149 1.00 82.06 374 LYS A CA 1
ATOM 3040 C C . LYS A 1 374 ? -32.445 -1.985 6.111 1.00 82.06 374 LYS A C 1
ATOM 3042 O O . LYS A 1 374 ? -31.466 -1.465 5.584 1.00 82.06 374 LYS A O 1
ATOM 3047 N N . ASP A 1 375 ? -32.927 -3.180 5.774 1.00 85.06 375 ASP A N 1
ATOM 3048 C CA . ASP A 1 375 ? -32.413 -4.034 4.694 1.00 85.06 375 ASP A CA 1
ATOM 3049 C C . ASP A 1 375 ? -32.976 -3.572 3.336 1.00 85.06 375 ASP A C 1
ATOM 3051 O O . ASP A 1 375 ? -33.860 -4.202 2.762 1.00 85.06 375 ASP A O 1
ATOM 3055 N N . ASP A 1 376 ? -32.554 -2.394 2.874 1.00 89.31 376 ASP A N 1
ATOM 3056 C CA . ASP A 1 376 ? -32.886 -1.888 1.537 1.00 89.31 376 ASP A CA 1
ATOM 3057 C C . ASP A 1 376 ? -31.656 -1.258 0.878 1.00 89.31 376 ASP A C 1
ATOM 3059 O O . ASP A 1 376 ? -31.107 -0.263 1.367 1.00 89.31 376 ASP A O 1
ATOM 3063 N N . PHE A 1 377 ? -31.231 -1.836 -0.249 1.00 89.06 377 PHE A N 1
ATOM 3064 C CA . PHE A 1 377 ? -30.045 -1.413 -0.989 1.00 89.06 377 PHE A CA 1
ATOM 3065 C C . PHE A 1 377 ? -30.090 0.071 -1.345 1.00 89.06 377 PHE A C 1
ATOM 3067 O O . PHE A 1 377 ? -29.092 0.778 -1.198 1.00 89.06 377 PHE A O 1
ATOM 3074 N N . SER A 1 378 ? -31.249 0.568 -1.783 1.00 88.69 378 SER A N 1
ATOM 3075 C CA . SER A 1 378 ? -31.372 1.948 -2.253 1.00 88.69 378 SER A CA 1
ATOM 3076 C C . SER A 1 378 ? -31.168 2.959 -1.125 1.00 88.69 378 SER A C 1
ATOM 3078 O O . SER A 1 378 ? -30.477 3.961 -1.308 1.00 88.69 378 SER A O 1
ATOM 3080 N N . THR A 1 379 ? -31.686 2.653 0.066 1.00 89.00 379 THR A N 1
ATOM 3081 C CA . THR A 1 379 ? -31.519 3.479 1.260 1.00 89.00 379 THR A CA 1
ATOM 3082 C C . THR A 1 379 ? -30.076 3.432 1.768 1.00 89.00 379 THR A C 1
ATOM 3084 O O . THR A 1 379 ? -29.462 4.485 1.961 1.00 89.00 379 THR A O 1
ATOM 3087 N N . VAL A 1 380 ? -29.517 2.229 1.955 1.00 89.12 380 VAL A N 1
ATOM 3088 C CA . VAL A 1 380 ? -28.202 2.015 2.593 1.00 89.12 380 VAL A CA 1
ATOM 3089 C C . VAL A 1 380 ? -27.045 2.455 1.697 1.00 89.12 380 VAL A C 1
ATOM 3091 O O . VAL A 1 380 ? -26.104 3.081 2.176 1.00 89.12 380 VAL A O 1
ATOM 3094 N N . CYS A 1 381 ? -27.117 2.167 0.395 1.00 90.50 381 CYS A N 1
ATOM 3095 C CA . CYS A 1 381 ? -26.081 2.501 -0.585 1.00 90.50 381 CYS A CA 1
ATOM 3096 C C . CYS A 1 381 ? -26.346 3.806 -1.353 1.00 90.50 381 CYS A C 1
ATOM 3098 O O . CYS A 1 381 ? -25.740 4.046 -2.406 1.00 90.50 381 CYS A O 1
ATOM 3100 N N . SER A 1 382 ? -27.230 4.673 -0.848 1.00 89.50 382 SER A N 1
ATOM 3101 C CA . SER A 1 382 ? -27.379 6.026 -1.391 1.00 89.50 382 SER A CA 1
ATOM 3102 C C . SER A 1 382 ? -26.144 6.878 -1.088 1.00 89.50 382 SER A C 1
ATOM 3104 O O . SER A 1 382 ? -25.538 6.774 -0.022 1.00 89.50 382 SER A O 1
ATOM 3106 N N . TRP A 1 383 ? -25.785 7.775 -2.011 1.00 86.25 383 TRP A N 1
ATOM 3107 C CA . TRP A 1 383 ? -24.615 8.650 -1.860 1.00 86.25 383 TRP A CA 1
ATOM 3108 C C . TRP A 1 383 ? -24.677 9.552 -0.616 1.00 86.25 383 TRP A C 1
ATOM 3110 O O . TRP A 1 383 ? -23.642 9.945 -0.094 1.00 86.25 383 TRP A O 1
ATOM 3120 N N . VAL A 1 384 ? -25.880 9.821 -0.097 1.00 85.69 384 VAL A N 1
ATOM 3121 C CA . VAL A 1 384 ? -26.110 10.622 1.119 1.00 85.69 384 VAL A CA 1
ATOM 3122 C C . VAL A 1 384 ? -25.652 9.897 2.391 1.00 85.69 384 VAL A C 1
ATOM 3124 O O . VAL A 1 384 ? -25.298 10.549 3.369 1.00 85.69 384 VAL A O 1
ATOM 3127 N N . GLN A 1 385 ? -25.635 8.558 2.393 1.00 86.44 385 GLN A N 1
ATOM 3128 C CA . GLN A 1 385 ? -25.182 7.782 3.554 1.00 86.44 385 GLN A CA 1
ATOM 3129 C C . GLN A 1 385 ? -23.664 7.785 3.714 1.00 86.44 385 GLN A C 1
ATOM 3131 O O . GLN A 1 385 ? -23.166 7.396 4.770 1.00 86.44 385 GLN A O 1
ATOM 3136 N N . PHE A 1 386 ? -22.913 8.216 2.701 1.00 85.31 386 PHE A N 1
ATOM 3137 C CA . PHE A 1 386 ? -21.482 8.428 2.839 1.00 85.31 386 PHE A CA 1
ATOM 3138 C C . PHE A 1 386 ? -21.267 9.801 3.481 1.00 85.31 386 PHE A C 1
ATOM 3140 O O . PHE A 1 386 ? -21.646 10.816 2.893 1.00 85.31 386 PHE A O 1
ATOM 3147 N N . PRO A 1 387 ? -20.714 9.868 4.704 1.00 74.56 387 PRO A N 1
ATOM 3148 C CA . PRO A 1 387 ? -20.562 11.138 5.389 1.00 74.56 387 PRO A CA 1
ATOM 3149 C C . PRO A 1 387 ? -19.646 12.058 4.575 1.00 74.56 387 PRO A C 1
ATOM 3151 O O . PRO A 1 387 ? -18.486 11.728 4.335 1.00 74.56 387 PRO A O 1
ATOM 3154 N N . ASN A 1 388 ? -20.149 13.242 4.217 1.00 63.84 388 ASN A N 1
ATOM 3155 C CA . ASN A 1 388 ? -19.373 14.338 3.627 1.00 63.84 388 ASN A CA 1
ATOM 3156 C C . ASN A 1 388 ? -18.436 14.972 4.673 1.00 63.84 388 ASN A C 1
ATOM 3158 O O . ASN A 1 388 ? -18.473 16.179 4.906 1.00 63.84 388 ASN A O 1
ATOM 3162 N N . LYS A 1 389 ? -17.614 14.169 5.357 1.00 56.94 389 LYS A N 1
ATOM 3163 C CA . LYS A 1 389 ? -16.470 14.716 6.090 1.00 56.94 389 LYS A CA 1
ATOM 3164 C C . LYS A 1 389 ? -15.482 15.238 5.053 1.00 56.94 389 LYS A C 1
ATOM 3166 O O . LYS A 1 389 ? -15.262 14.559 4.054 1.00 56.94 389 LYS A O 1
ATOM 3171 N N . GLU A 1 390 ? -15.010 16.463 5.285 1.00 56.41 390 GLU A N 1
ATOM 3172 C CA . GLU A 1 390 ? -14.117 17.276 4.448 1.00 56.41 390 GLU A CA 1
ATOM 3173 C C . GLU A 1 390 ? -13.544 16.513 3.242 1.00 56.41 390 GLU A C 1
ATOM 3175 O O . GLU A 1 390 ? -12.630 15.706 3.370 1.00 56.41 390 GLU A O 1
ATOM 3180 N N . GLN A 1 391 ? -14.159 16.745 2.076 1.00 55.31 391 GLN A N 1
ATOM 3181 C CA . GLN A 1 391 ? -13.735 16.233 0.771 1.00 55.3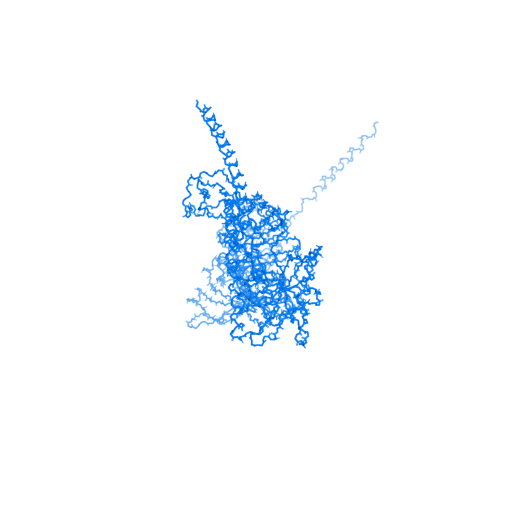1 391 GLN A CA 1
ATOM 3182 C C . GLN A 1 391 ? -13.597 14.700 0.674 1.00 55.31 391 GLN A C 1
ATOM 3184 O O . GLN A 1 391 ? -12.495 14.186 0.563 1.00 55.31 391 GLN A O 1
ATOM 3189 N N . TRP A 1 392 ? -14.714 13.960 0.605 1.00 59.94 392 TRP A N 1
ATOM 3190 C CA . TRP A 1 392 ? -14.806 12.696 -0.159 1.00 59.94 392 TRP A CA 1
ATOM 3191 C C . TRP A 1 392 ? -13.615 11.721 0.053 1.00 59.94 392 TRP A C 1
ATOM 3193 O O . TRP A 1 392 ? -13.099 11.126 -0.900 1.00 59.94 392 TRP A O 1
ATOM 3203 N N . ARG A 1 393 ? -13.148 11.569 1.300 1.00 68.06 393 ARG A N 1
ATOM 3204 C CA . ARG A 1 393 ? -11.926 10.816 1.618 1.00 68.06 393 ARG A CA 1
ATOM 3205 C C . ARG A 1 393 ? -12.155 9.316 1.435 1.00 68.06 393 ARG A C 1
ATOM 3207 O O . ARG A 1 393 ? -13.129 8.775 1.948 1.00 68.06 393 ARG A O 1
ATOM 3214 N N . TYR A 1 394 ? -11.265 8.654 0.698 1.00 79.69 394 TYR A N 1
ATOM 3215 C CA . TYR A 1 394 ? -11.185 7.190 0.667 1.00 79.69 394 TYR A CA 1
ATOM 3216 C C . TYR A 1 394 ? -10.171 6.720 1.702 1.00 79.69 394 TYR A C 1
ATOM 3218 O O . TYR A 1 394 ? -9.078 7.284 1.781 1.00 79.69 394 TYR A O 1
ATOM 3226 N N . ASP A 1 395 ? -10.514 5.660 2.417 1.00 86.81 395 ASP A N 1
ATOM 3227 C CA . ASP A 1 395 ? -9.591 4.940 3.283 1.00 86.81 395 ASP A CA 1
ATOM 3228 C C . ASP A 1 395 ? -8.897 3.813 2.490 1.00 86.81 395 ASP A C 1
ATOM 3230 O O . ASP A 1 395 ? -9.305 3.473 1.370 1.00 86.81 395 ASP A O 1
ATOM 3234 N N . LEU A 1 396 ? -7.811 3.263 3.042 1.00 89.31 396 LEU A N 1
ATOM 3235 C CA . LEU A 1 396 ? -6.953 2.281 2.378 1.00 89.31 396 LEU A CA 1
ATOM 3236 C C . LEU A 1 396 ? -6.974 0.943 3.124 1.00 89.31 396 LEU A C 1
ATOM 3238 O O . LEU A 1 396 ? -6.814 0.890 4.344 1.00 89.31 396 LEU A O 1
ATOM 3242 N N . TYR A 1 397 ? -7.110 -0.134 2.357 1.00 91.81 397 TYR A N 1
ATOM 3243 C CA . TYR A 1 397 ? -6.672 -1.468 2.738 1.00 91.81 397 TYR A CA 1
ATOM 3244 C C . TYR A 1 397 ? -5.337 -1.755 2.058 1.00 91.81 397 TYR A C 1
ATOM 3246 O O . TYR A 1 397 ? -5.234 -1.727 0.828 1.00 91.81 397 TYR A O 1
ATOM 3254 N N . LEU A 1 398 ? -4.323 -2.027 2.873 1.00 91.88 398 LEU A N 1
ATOM 3255 C CA . LEU A 1 398 ? -2.975 -2.387 2.437 1.00 91.88 398 LEU A CA 1
ATOM 3256 C C . LEU A 1 398 ? -2.749 -3.867 2.722 1.00 91.88 398 LEU A C 1
ATOM 3258 O O . LEU A 1 398 ? -3.101 -4.324 3.803 1.00 91.88 398 LEU A O 1
ATOM 3262 N N . ALA A 1 399 ? -2.201 -4.629 1.780 1.00 91.88 399 ALA A N 1
ATOM 3263 C CA . ALA A 1 399 ? -1.935 -6.052 2.004 1.00 91.88 399 ALA A CA 1
ATOM 3264 C C . ALA A 1 399 ? -1.045 -6.250 3.246 1.00 91.88 399 ALA A C 1
ATOM 3266 O O . ALA A 1 399 ? -0.105 -5.495 3.450 1.00 91.88 399 ALA A O 1
ATOM 3267 N N . ARG A 1 400 ? -1.281 -7.250 4.098 1.00 89.06 400 ARG A N 1
ATOM 3268 C CA . ARG A 1 400 ? -0.420 -7.478 5.280 1.00 89.06 400 ARG A CA 1
ATOM 3269 C C . ARG A 1 400 ? 1.009 -7.864 4.878 1.00 89.06 400 ARG A C 1
ATOM 3271 O O . ARG A 1 400 ? 1.976 -7.436 5.503 1.00 89.06 400 ARG A O 1
ATOM 3278 N N . HIS A 1 401 ? 1.118 -8.651 3.811 1.00 90.06 401 HIS A N 1
ATOM 3279 C CA . HIS A 1 401 ? 2.366 -9.112 3.212 1.00 90.06 401 HIS A CA 1
ATOM 3280 C C . HIS A 1 401 ? 2.398 -8.677 1.744 1.00 90.06 401 HIS A C 1
ATOM 3282 O O . HIS A 1 401 ? 1.921 -9.412 0.878 1.00 90.06 401 HIS A O 1
ATOM 3288 N N . PRO A 1 402 ? 2.876 -7.458 1.455 1.00 90.56 402 PRO A N 1
ATOM 3289 C CA . PRO A 1 402 ? 2.761 -6.889 0.125 1.00 90.56 402 PRO A CA 1
ATOM 3290 C C . PRO A 1 402 ? 3.828 -7.458 -0.819 1.00 90.56 402 PRO A C 1
ATOM 3292 O O . PRO A 1 402 ? 4.974 -7.687 -0.424 1.00 90.56 402 PRO A O 1
ATOM 3295 N N . VAL A 1 403 ? 3.470 -7.639 -2.092 1.00 91.00 403 VAL A N 1
ATOM 3296 C CA . VAL A 1 403 ? 4.426 -8.028 -3.139 1.00 91.00 403 VAL A CA 1
ATOM 3297 C C . VAL A 1 403 ? 5.043 -6.764 -3.744 1.00 91.00 403 VAL A C 1
ATOM 3299 O O . VAL A 1 403 ? 4.299 -5.902 -4.210 1.00 91.00 403 VAL A O 1
ATOM 3302 N N . PRO A 1 404 ? 6.375 -6.606 -3.755 1.00 91.44 404 PRO A N 1
ATOM 3303 C CA . PRO A 1 404 ? 6.993 -5.378 -4.234 1.00 91.44 404 PRO A CA 1
ATOM 3304 C C . PRO A 1 404 ? 6.812 -5.196 -5.748 1.00 91.44 404 PRO A C 1
ATOM 3306 O O . PRO A 1 404 ? 6.939 -6.141 -6.533 1.00 91.44 404 PRO A O 1
ATOM 3309 N N . VAL A 1 405 ? 6.549 -3.958 -6.159 1.00 91.75 405 VAL A N 1
ATOM 3310 C CA . VAL A 1 405 ? 6.394 -3.534 -7.556 1.00 91.75 405 VAL A CA 1
ATOM 3311 C C . VAL A 1 405 ? 7.405 -2.475 -7.937 1.00 91.75 405 VAL A C 1
ATOM 3313 O O . VAL A 1 405 ? 8.014 -1.850 -7.076 1.00 91.75 405 VAL A O 1
ATOM 3316 N N . ARG A 1 406 ? 7.583 -2.281 -9.246 1.00 90.31 406 ARG A N 1
ATOM 3317 C CA . ARG A 1 406 ? 8.511 -1.280 -9.773 1.00 90.31 406 ARG A CA 1
ATOM 3318 C C . ARG A 1 406 ? 8.145 0.109 -9.256 1.00 90.31 406 ARG A C 1
ATOM 3320 O O . ARG A 1 406 ? 6.982 0.517 -9.331 1.00 90.31 406 ARG A O 1
ATOM 3327 N N . CYS A 1 407 ? 9.132 0.814 -8.722 1.00 89.88 407 CYS A N 1
ATOM 3328 C CA . CYS A 1 407 ? 8.968 2.167 -8.224 1.00 89.88 407 CYS A CA 1
ATOM 3329 C C . CYS A 1 407 ? 8.721 3.144 -9.391 1.00 89.88 407 CYS A C 1
ATOM 3331 O O . CYS A 1 407 ? 9.326 3.001 -10.452 1.00 89.88 407 CYS A O 1
ATOM 3333 N N . PRO A 1 408 ? 7.854 4.159 -9.219 1.00 88.44 408 PRO A N 1
ATOM 3334 C CA . PRO A 1 408 ? 7.587 5.155 -10.260 1.00 88.44 408 PRO A CA 1
ATOM 3335 C C . PRO A 1 408 ? 8.704 6.201 -10.405 1.00 88.44 408 PRO A C 1
ATOM 3337 O O . PRO A 1 408 ? 8.752 6.912 -11.405 1.00 88.44 408 PRO A O 1
ATOM 3340 N N . VAL A 1 409 ? 9.566 6.322 -9.393 1.00 86.12 409 VAL A N 1
ATOM 3341 C CA . VAL A 1 409 ? 10.773 7.151 -9.400 1.00 86.12 409 VAL A CA 1
ATOM 3342 C C . VAL A 1 409 ? 11.939 6.171 -9.433 1.00 86.12 409 VAL A C 1
ATOM 3344 O O . VAL A 1 409 ? 12.112 5.424 -8.475 1.00 86.12 409 VAL A O 1
ATOM 3347 N N . ALA A 1 410 ? 12.659 6.119 -10.551 1.00 85.62 410 ALA A N 1
ATOM 3348 C CA . ALA A 1 410 ? 13.800 5.235 -10.771 1.00 85.62 410 ALA A CA 1
ATOM 3349 C C . ALA A 1 410 ? 15.047 6.079 -11.061 1.00 85.62 410 ALA A C 1
ATOM 3351 O O . ALA A 1 410 ? 14.919 7.122 -11.700 1.00 85.62 410 ALA A O 1
ATOM 3352 N N . GLY A 1 411 ? 16.211 5.627 -10.592 1.00 84.69 411 GLY A N 1
ATOM 3353 C CA . GLY A 1 411 ? 17.493 6.315 -10.773 1.00 84.69 411 GLY A CA 1
ATOM 3354 C C . GLY A 1 411 ? 18.172 6.731 -9.467 1.00 84.69 411 GLY A C 1
ATOM 3355 O O . GLY A 1 411 ? 17.743 6.325 -8.379 1.00 84.69 411 GLY A O 1
ATOM 3356 N N . LYS A 1 412 ? 19.246 7.527 -9.579 1.00 87.00 412 LYS A N 1
ATOM 3357 C CA . LYS A 1 412 ? 20.005 8.074 -8.434 1.00 87.00 412 LYS A CA 1
ATOM 3358 C C . LYS A 1 412 ? 19.836 9.575 -8.260 1.00 87.00 412 LYS A C 1
ATOM 3360 O O . LYS A 1 412 ? 20.102 10.361 -9.176 1.00 87.00 412 LYS A O 1
ATOM 3365 N N . TYR A 1 413 ? 19.478 9.974 -7.044 1.00 90.06 413 TYR A N 1
ATOM 3366 C CA . TYR A 1 413 ? 19.171 11.353 -6.709 1.00 90.06 413 TYR A CA 1
ATOM 3367 C C . TYR A 1 413 ? 19.921 11.831 -5.473 1.00 90.06 413 TYR A C 1
ATOM 3369 O O . TYR A 1 413 ? 19.894 11.207 -4.418 1.00 90.06 413 TYR A O 1
ATOM 3377 N N . ASN A 1 414 ? 20.523 13.008 -5.592 1.00 91.81 414 ASN A N 1
ATOM 3378 C CA . ASN A 1 414 ? 21.065 13.747 -4.470 1.00 91.81 414 ASN A CA 1
ATOM 3379 C C . ASN A 1 414 ? 19.941 14.622 -3.922 1.00 91.81 414 ASN A C 1
ATOM 3381 O O . ASN A 1 414 ? 19.326 15.378 -4.679 1.00 91.81 414 ASN A O 1
ATOM 3385 N N . PHE A 1 415 ? 19.632 14.498 -2.634 1.00 93.12 415 PHE A N 1
ATOM 3386 C CA . PHE A 1 415 ? 18.453 15.137 -2.059 1.00 93.12 415 PHE A CA 1
ATOM 3387 C C . PHE A 1 415 ? 18.778 16.112 -0.936 1.00 93.12 415 PHE A C 1
ATOM 3389 O O . PHE A 1 415 ? 19.600 15.864 -0.059 1.00 93.12 415 PHE A O 1
ATOM 3396 N N . THR A 1 416 ? 18.041 17.215 -0.897 1.00 93.81 416 THR A N 1
ATOM 3397 C CA . THR A 1 416 ? 17.975 18.083 0.279 1.00 93.81 416 THR A CA 1
ATOM 3398 C C . THR A 1 416 ? 16.661 17.842 1.003 1.00 93.81 416 THR A C 1
ATOM 3400 O O . THR A 1 416 ? 15.630 17.621 0.372 1.00 93.81 416 THR A O 1
ATOM 3403 N N . GLN A 1 417 ? 16.688 17.860 2.333 1.00 94.38 417 GLN A N 1
ATOM 3404 C CA . GLN A 1 417 ? 15.521 17.540 3.151 1.00 94.38 417 GLN A CA 1
ATOM 3405 C C . GLN A 1 417 ? 15.117 18.698 4.063 1.00 94.38 417 GLN A C 1
ATOM 3407 O O . GLN A 1 417 ? 15.966 19.413 4.599 1.00 94.38 417 GLN A O 1
ATOM 3412 N N . LYS A 1 418 ? 13.806 18.880 4.246 1.00 93.50 418 LYS A N 1
ATOM 3413 C CA . LYS A 1 418 ? 13.197 19.855 5.164 1.00 93.50 418 LYS A CA 1
ATOM 3414 C C . LYS A 1 418 ? 12.025 19.190 5.880 1.00 93.50 418 LYS A C 1
ATOM 3416 O O . LYS A 1 418 ? 11.230 18.517 5.234 1.00 93.50 418 LYS A O 1
ATOM 3421 N N . GLY A 1 419 ? 11.896 19.360 7.191 1.00 91.50 419 GLY A N 1
ATOM 3422 C CA . GLY A 1 419 ? 10.847 18.676 7.950 1.00 91.50 419 GLY A CA 1
ATOM 3423 C C . GLY A 1 419 ? 11.071 18.681 9.450 1.00 91.50 419 GLY A C 1
ATOM 3424 O O . GLY A 1 419 ? 12.146 19.044 9.927 1.00 91.50 419 GLY A O 1
ATOM 3425 N N . GLU A 1 420 ? 10.054 18.245 10.184 1.00 88.31 420 GLU A N 1
ATOM 3426 C CA . GLU A 1 420 ? 10.123 18.066 11.639 1.00 88.31 420 GLU A CA 1
ATOM 3427 C C . GLU A 1 420 ? 10.950 16.830 12.023 1.00 88.31 420 GLU A C 1
ATOM 3429 O O . GLU A 1 420 ? 11.668 16.851 13.027 1.00 88.31 420 GLU A O 1
ATOM 3434 N N . HIS A 1 421 ? 10.912 15.774 11.199 1.00 88.62 421 HIS A N 1
ATOM 3435 C CA . HIS A 1 421 ? 11.747 14.582 11.373 1.00 88.62 421 HIS A CA 1
ATOM 3436 C C . HIS A 1 421 ? 12.486 14.220 10.074 1.00 88.62 421 HIS A C 1
ATOM 3438 O O . HIS A 1 421 ? 12.012 13.375 9.316 1.00 88.62 421 HIS A O 1
ATOM 3444 N N . PRO A 1 422 ? 13.649 14.845 9.808 1.00 90.25 422 PRO A N 1
ATOM 3445 C CA . PRO A 1 422 ? 14.496 14.470 8.680 1.00 90.25 422 PRO A CA 1
ATOM 3446 C C . PRO A 1 422 ? 15.074 13.055 8.848 1.00 90.25 422 PRO A C 1
ATOM 3448 O O . PRO A 1 422 ? 15.258 12.576 9.974 1.00 90.25 422 PRO A O 1
ATOM 3451 N N . PHE A 1 423 ? 15.398 12.417 7.723 1.00 89.81 423 PHE A N 1
ATOM 3452 C CA . PHE A 1 423 ? 16.175 11.184 7.673 1.00 89.81 423 PHE A CA 1
ATOM 3453 C C . PHE A 1 423 ? 17.544 11.408 8.300 1.00 89.81 423 PHE A C 1
ATOM 3455 O O . PHE A 1 423 ? 18.213 12.401 8.022 1.00 89.81 423 PHE A O 1
ATOM 3462 N N . LYS A 1 424 ? 17.934 10.471 9.158 1.00 87.12 424 LYS A N 1
ATOM 3463 C CA . LYS A 1 424 ? 19.230 10.447 9.835 1.00 87.12 424 LYS A CA 1
ATOM 3464 C C . LYS A 1 424 ? 19.891 9.103 9.628 1.00 87.12 424 LYS A C 1
ATOM 3466 O O . LYS A 1 424 ? 19.167 8.104 9.558 1.00 87.12 424 LYS A O 1
ATOM 3471 N N . THR A 1 425 ? 21.218 9.077 9.646 1.00 80.75 425 THR A N 1
ATOM 3472 C CA . THR A 1 425 ? 21.977 7.819 9.609 1.00 80.75 425 THR A CA 1
ATOM 3473 C C . THR A 1 425 ? 21.545 6.860 10.726 1.00 80.75 425 THR A C 1
ATOM 3475 O O . THR A 1 425 ? 21.517 7.220 11.910 1.00 80.75 425 THR A O 1
ATOM 3478 N N . ARG A 1 426 ? 21.143 5.636 10.357 1.00 72.38 426 ARG A N 1
ATOM 3479 C CA . ARG A 1 426 ? 20.643 4.608 11.283 1.00 72.38 426 ARG A CA 1
ATOM 3480 C C . ARG A 1 426 ? 21.729 3.560 11.487 1.00 72.38 426 ARG A C 1
ATOM 3482 O O . ARG A 1 426 ? 22.001 2.744 10.620 1.00 72.38 426 ARG A O 1
ATOM 3489 N N . ILE A 1 427 ? 22.309 3.513 12.684 1.00 61.94 427 ILE A N 1
ATOM 3490 C CA . ILE A 1 427 ? 23.187 2.401 13.069 1.00 61.94 427 ILE A CA 1
ATOM 3491 C C . ILE A 1 427 ? 22.310 1.284 13.644 1.00 61.94 427 ILE A C 1
ATOM 3493 O O . ILE A 1 427 ? 21.891 1.343 14.803 1.00 61.94 427 ILE A O 1
ATOM 3497 N N . LEU A 1 428 ? 22.008 0.273 12.829 1.00 52.22 428 LEU A N 1
ATOM 3498 C CA . LEU A 1 428 ? 21.263 -0.922 13.238 1.00 52.22 428 LEU A CA 1
ATOM 3499 C C . LEU A 1 428 ? 21.915 -1.586 14.471 1.00 52.22 428 LEU A C 1
ATOM 3501 O O . LEU A 1 428 ? 23.074 -1.982 14.434 1.00 52.22 428 LEU A O 1
ATOM 3505 N N . GLY A 1 429 ? 21.178 -1.702 15.583 1.00 48.62 429 GLY A N 1
ATOM 3506 C CA . GLY A 1 429 ? 21.553 -2.545 16.732 1.00 48.62 429 GLY A CA 1
ATOM 3507 C C . GLY A 1 429 ? 22.763 -2.108 17.577 1.00 48.62 429 GLY A C 1
ATOM 3508 O O . GLY A 1 429 ? 23.164 -2.853 18.466 1.00 48.62 429 GLY A O 1
ATOM 3509 N N . GLY A 1 430 ? 23.344 -0.927 17.341 1.00 47.66 430 GLY A N 1
ATOM 3510 C CA . GLY A 1 430 ? 24.499 -0.422 18.104 1.00 47.66 430 GLY A CA 1
ATOM 3511 C C . GLY A 1 430 ? 25.852 -1.054 17.745 1.00 47.66 430 GLY A C 1
ATOM 3512 O O . GLY A 1 430 ? 26.868 -0.642 18.299 1.00 47.66 430 GLY A O 1
ATOM 3513 N N . VAL A 1 431 ? 25.885 -1.996 16.796 1.00 45.78 431 VAL A N 1
ATOM 3514 C CA . VAL A 1 431 ? 27.096 -2.531 16.158 1.00 45.78 431 VAL A CA 1
ATOM 3515 C C . VAL A 1 431 ? 26.713 -2.887 14.719 1.00 45.78 431 VAL A C 1
ATOM 3517 O O . VAL A 1 431 ? 25.825 -3.710 14.510 1.00 45.78 431 VAL A O 1
ATOM 3520 N N . THR A 1 432 ? 27.330 -2.245 13.727 1.00 49.28 432 THR A N 1
ATOM 3521 C CA . THR A 1 432 ? 27.116 -2.563 12.305 1.00 49.28 432 THR A CA 1
ATOM 3522 C C . THR A 1 432 ? 27.498 -4.022 12.021 1.00 49.28 432 THR A C 1
ATOM 3524 O O . THR A 1 432 ? 28.426 -4.543 12.640 1.00 49.28 432 THR A O 1
ATOM 3527 N N . LEU A 1 433 ? 26.814 -4.685 11.075 1.00 50.62 433 LEU A N 1
ATOM 3528 C CA . LEU A 1 433 ? 27.109 -6.074 10.665 1.00 50.62 433 LEU A CA 1
ATOM 3529 C C . LEU A 1 433 ? 28.581 -6.270 10.252 1.00 50.62 433 LEU A C 1
ATOM 3531 O O . LEU A 1 433 ? 29.126 -7.362 10.396 1.00 50.62 433 LEU A O 1
ATOM 3535 N N . SER A 1 434 ? 29.225 -5.188 9.808 1.00 53.47 434 SER A N 1
ATOM 3536 C CA . SER A 1 434 ? 30.665 -5.085 9.574 1.00 53.47 434 SER A CA 1
ATOM 3537 C C . SER A 1 434 ? 31.223 -3.871 10.329 1.00 53.47 434 SER A C 1
ATOM 3539 O O . SER A 1 434 ? 30.631 -2.795 10.226 1.00 53.47 434 SER A O 1
ATOM 3541 N N . PRO A 1 435 ? 32.328 -3.974 11.091 1.00 52.41 435 PRO A N 1
ATOM 3542 C CA . PRO A 1 435 ? 32.925 -2.819 11.762 1.00 52.41 435 PRO A CA 1
ATOM 3543 C C . PRO A 1 435 ? 33.352 -1.782 10.717 1.00 52.41 435 PRO A C 1
ATOM 3545 O O . PRO A 1 435 ? 34.155 -2.098 9.840 1.00 52.41 435 PRO A O 1
ATOM 3548 N N . ARG A 1 436 ? 32.818 -0.554 10.801 1.00 56.97 436 ARG A N 1
ATOM 3549 C CA . ARG A 1 436 ? 33.259 0.547 9.932 1.00 56.97 436 ARG A CA 1
ATOM 3550 C C . ARG A 1 436 ? 34.740 0.810 10.222 1.00 56.97 436 ARG A C 1
ATOM 3552 O O . ARG A 1 436 ? 35.060 1.168 11.359 1.00 56.97 436 ARG A O 1
ATOM 3559 N N . PRO A 1 437 ? 35.655 0.614 9.259 1.00 55.69 437 PRO A N 1
ATOM 3560 C CA . PRO A 1 437 ? 37.027 1.046 9.447 1.00 55.69 437 PRO A CA 1
ATOM 3561 C C . PRO A 1 437 ? 37.020 2.580 9.546 1.00 55.69 437 PRO A C 1
ATOM 3563 O O . PRO A 1 437 ? 36.145 3.230 8.973 1.00 55.69 437 PRO A O 1
ATOM 3566 N N . ASP A 1 438 ? 37.955 3.164 10.296 1.00 59.41 438 ASP A N 1
ATOM 3567 C CA . ASP A 1 438 ? 38.068 4.620 10.482 1.00 59.41 438 ASP A CA 1
ATOM 3568 C C . ASP A 1 438 ? 38.606 5.275 9.195 1.00 59.41 438 ASP A C 1
ATOM 3570 O O . ASP A 1 438 ? 39.743 5.742 9.118 1.00 59.41 438 ASP A O 1
ATOM 3574 N N . ILE A 1 439 ? 37.825 5.189 8.115 1.00 61.88 439 ILE A N 1
ATOM 3575 C CA . ILE A 1 439 ? 38.195 5.696 6.800 1.00 61.88 439 ILE A CA 1
ATOM 3576 C C . ILE A 1 439 ? 37.566 7.067 6.627 1.00 61.88 439 ILE A C 1
ATOM 3578 O O . ILE A 1 439 ? 36.350 7.250 6.663 1.00 61.88 439 ILE A O 1
ATOM 3582 N N . ARG A 1 440 ? 38.427 8.064 6.434 1.00 67.69 440 ARG A N 1
ATOM 3583 C CA . ARG A 1 440 ? 38.011 9.450 6.262 1.00 67.69 440 ARG A CA 1
ATOM 3584 C C . ARG A 1 440 ? 37.410 9.648 4.873 1.00 67.69 440 ARG A C 1
ATOM 3586 O O . ARG A 1 440 ? 38.147 9.749 3.890 1.00 67.69 440 ARG A O 1
ATOM 3593 N N . CYS A 1 441 ? 36.088 9.774 4.805 1.00 71.62 441 CYS A N 1
ATOM 3594 C CA . CYS A 1 441 ? 35.424 10.155 3.568 1.00 71.62 441 CYS A CA 1
ATOM 3595 C C . CYS A 1 441 ? 35.811 11.582 3.152 1.00 71.62 441 CYS A C 1
ATOM 3597 O O . CYS A 1 441 ? 35.809 12.504 3.973 1.00 71.62 441 CYS A O 1
ATOM 3599 N N . LYS A 1 442 ? 36.155 11.779 1.874 1.00 76.88 442 LYS A N 1
ATOM 3600 C CA . LYS A 1 442 ? 36.506 13.111 1.341 1.00 76.88 442 LYS A CA 1
ATOM 3601 C C . LYS A 1 442 ? 35.278 13.960 1.015 1.00 76.88 442 LYS A C 1
ATOM 3603 O O . LYS A 1 442 ? 35.349 15.180 1.119 1.00 76.88 442 LYS A O 1
ATOM 3608 N N . GLN A 1 443 ? 34.184 13.319 0.610 1.00 80.81 443 GLN A N 1
ATOM 3609 C CA . GLN A 1 443 ? 32.955 13.980 0.191 1.00 80.81 443 GLN A CA 1
ATOM 3610 C C . GLN A 1 443 ? 31.757 13.116 0.585 1.00 80.81 443 GLN A C 1
ATOM 3612 O O . GLN A 1 443 ? 31.618 12.001 0.086 1.00 80.81 443 GLN A O 1
ATOM 3617 N N . ASN A 1 444 ? 30.906 13.653 1.458 1.00 82.94 444 ASN A N 1
ATOM 3618 C CA . ASN A 1 444 ? 29.625 13.051 1.811 1.00 82.94 444 ASN A CA 1
ATOM 3619 C C . ASN A 1 444 ? 28.519 13.737 1.015 1.00 82.94 444 ASN A C 1
ATOM 3621 O O . ASN A 1 444 ? 28.478 14.969 0.952 1.00 82.94 444 ASN A O 1
ATOM 3625 N N . ILE A 1 445 ? 27.639 12.936 0.431 1.00 87.12 445 ILE A N 1
ATOM 3626 C CA . ILE A 1 445 ? 26.413 13.385 -0.226 1.00 87.12 445 ILE A CA 1
ATOM 3627 C C . ILE A 1 445 ? 25.235 12.600 0.344 1.00 87.12 445 ILE A C 1
ATOM 3629 O O . ILE A 1 445 ? 25.421 11.516 0.885 1.00 87.12 445 ILE A O 1
ATOM 3633 N N . SER A 1 446 ? 24.030 13.127 0.219 1.00 90.38 446 SER A N 1
ATOM 3634 C CA . SER A 1 446 ? 22.809 12.351 0.409 1.00 90.38 446 SER A CA 1
ATOM 3635 C C . SER A 1 446 ? 22.514 11.575 -0.874 1.00 90.38 446 SER A C 1
ATOM 3637 O O . SER A 1 446 ? 22.637 12.131 -1.966 1.00 90.38 446 SER A O 1
ATOM 3639 N N . ASP A 1 447 ? 22.146 10.302 -0.754 1.00 88.50 447 ASP A N 1
ATOM 3640 C CA . ASP A 1 447 ? 21.795 9.445 -1.893 1.00 88.50 447 ASP A CA 1
ATOM 3641 C C . ASP A 1 447 ? 20.414 8.832 -1.669 1.00 88.50 447 ASP A C 1
ATOM 3643 O O . ASP A 1 447 ? 20.148 8.193 -0.652 1.00 88.50 447 ASP A O 1
ATOM 3647 N N . LEU A 1 448 ? 19.519 9.042 -2.627 1.00 91.19 448 LEU A N 1
ATOM 3648 C CA . LEU A 1 448 ? 18.309 8.258 -2.783 1.00 91.19 448 LEU A CA 1
ATOM 3649 C C . LEU A 1 448 ? 18.429 7.504 -4.099 1.00 91.19 448 LEU A C 1
ATOM 3651 O O . LEU A 1 448 ? 18.428 8.110 -5.174 1.00 91.19 448 LEU A O 1
ATOM 3655 N N . SER A 1 449 ? 18.501 6.180 -4.012 1.00 88.19 449 SER A N 1
ATOM 3656 C CA . SER A 1 449 ? 18.725 5.323 -5.168 1.00 88.19 449 SER A CA 1
ATOM 3657 C C . SER A 1 449 ? 17.647 4.256 -5.315 1.00 88.19 449 SER A C 1
ATOM 3659 O O . SER A 1 449 ? 17.198 3.621 -4.360 1.00 88.19 449 SER A O 1
ATOM 3661 N N . VAL A 1 450 ? 17.218 4.064 -6.560 1.00 89.56 450 VAL A N 1
ATOM 3662 C CA . VAL A 1 450 ? 16.276 3.023 -6.979 1.00 89.56 450 VAL A CA 1
ATOM 3663 C C . VAL A 1 450 ? 16.901 2.313 -8.173 1.00 89.56 450 VAL A C 1
ATOM 3665 O O . VAL A 1 450 ? 16.516 2.514 -9.325 1.00 89.56 450 VAL A O 1
ATOM 3668 N N . CYS A 1 451 ? 17.943 1.540 -7.882 1.00 78.94 451 CYS A N 1
ATOM 3669 C CA . CYS A 1 451 ? 18.818 0.936 -8.889 1.00 78.94 451 CYS A CA 1
ATOM 3670 C C . CYS A 1 451 ? 18.978 -0.574 -8.721 1.00 78.94 451 CYS A C 1
ATOM 3672 O O . CYS A 1 451 ? 19.877 -1.178 -9.297 1.00 78.94 451 CYS A O 1
ATOM 3674 N N . ASP A 1 452 ? 18.100 -1.193 -7.933 1.00 77.56 452 ASP A N 1
ATOM 3675 C CA . ASP A 1 452 ? 17.997 -2.646 -7.912 1.00 77.56 452 ASP A CA 1
ATOM 3676 C C . ASP A 1 452 ? 17.661 -3.180 -9.320 1.00 77.56 452 ASP A C 1
ATOM 3678 O O . ASP A 1 452 ? 17.007 -2.500 -10.113 1.00 77.56 452 ASP A O 1
ATOM 3682 N N . THR A 1 453 ? 18.071 -4.415 -9.610 1.00 76.25 453 THR A N 1
ATOM 3683 C CA . THR A 1 453 ? 17.853 -5.124 -10.887 1.00 76.25 453 THR A CA 1
ATOM 3684 C C . THR A 1 453 ? 16.404 -5.056 -11.372 1.00 76.25 453 THR A C 1
ATOM 3686 O O . THR A 1 453 ? 16.142 -4.896 -12.562 1.00 76.25 453 THR A O 1
ATOM 3689 N N . ASP A 1 454 ? 15.460 -5.126 -10.434 1.00 80.62 454 ASP A N 1
ATOM 3690 C CA . ASP A 1 454 ? 14.028 -5.049 -10.696 1.00 80.62 454 ASP A CA 1
ATOM 3691 C C . ASP A 1 454 ? 13.417 -3.659 -10.423 1.00 80.62 454 ASP A C 1
ATOM 3693 O O . ASP A 1 454 ? 12.219 -3.485 -10.654 1.00 80.62 454 ASP A O 1
ATOM 3697 N N . GLN A 1 455 ? 14.193 -2.688 -9.920 1.00 85.94 455 GLN A N 1
ATOM 3698 C CA . GLN A 1 455 ? 13.754 -1.340 -9.510 1.00 85.94 455 GLN A CA 1
ATOM 3699 C C . GLN A 1 455 ? 12.559 -1.350 -8.538 1.00 85.94 455 GLN A C 1
ATOM 3701 O O . GLN A 1 455 ? 11.641 -0.532 -8.623 1.00 85.94 455 GLN A O 1
ATOM 3706 N N . LYS A 1 456 ? 12.529 -2.327 -7.629 1.00 90.12 456 LYS A N 1
ATOM 3707 C CA . LYS A 1 456 ? 11.433 -2.558 -6.669 1.00 90.12 456 LYS A CA 1
ATOM 3708 C C . LYS A 1 456 ? 11.700 -1.985 -5.279 1.00 90.12 456 LYS A C 1
ATOM 3710 O O . LYS A 1 456 ? 10.779 -1.861 -4.465 1.00 90.12 456 LYS A O 1
ATOM 3715 N N . GLU A 1 457 ? 12.957 -1.676 -5.001 1.00 90.38 457 GLU A N 1
ATOM 3716 C CA . GLU A 1 457 ? 13.432 -1.196 -3.714 1.00 90.38 457 GLU A CA 1
ATOM 3717 C C . GLU A 1 457 ? 14.015 0.206 -3.863 1.00 90.38 457 GLU A C 1
ATOM 3719 O O . GLU A 1 457 ? 14.725 0.505 -4.821 1.00 90.38 457 GLU A O 1
ATOM 3724 N N . MET A 1 458 ? 13.694 1.049 -2.890 1.00 91.69 458 MET A N 1
ATOM 3725 C CA . MET A 1 458 ? 14.200 2.400 -2.731 1.00 91.69 458 MET A CA 1
ATOM 3726 C C . MET A 1 458 ? 15.111 2.431 -1.512 1.00 91.69 458 MET A C 1
ATOM 3728 O O . MET A 1 458 ? 14.700 2.055 -0.407 1.00 91.69 458 MET A O 1
ATOM 3732 N N . TRP A 1 459 ? 16.347 2.860 -1.728 1.00 90.56 459 TRP A N 1
ATOM 3733 C CA . TRP A 1 459 ? 17.369 3.004 -0.703 1.00 90.56 459 TRP A CA 1
ATOM 3734 C C . TRP A 1 459 ? 17.589 4.490 -0.435 1.00 90.56 459 TRP A C 1
ATOM 3736 O O . TRP A 1 459 ? 17.639 5.286 -1.372 1.00 90.56 459 TRP A O 1
ATOM 3746 N N . ILE A 1 460 ? 17.655 4.870 0.840 1.00 90.94 460 ILE A N 1
ATOM 3747 C CA . ILE A 1 460 ? 17.867 6.260 1.260 1.00 90.94 460 ILE A CA 1
ATOM 3748 C C . ILE A 1 460 ? 19.020 6.290 2.254 1.00 90.94 460 ILE A C 1
ATOM 3750 O O . ILE A 1 460 ? 18.923 5.663 3.309 1.00 90.94 460 ILE A O 1
ATOM 3754 N N . ASP A 1 461 ? 20.037 7.084 1.937 1.00 87.94 461 ASP A N 1
ATOM 3755 C CA . ASP A 1 461 ? 21.197 7.375 2.769 1.00 87.94 461 ASP A CA 1
ATOM 3756 C C . ASP A 1 461 ? 21.339 8.887 2.960 1.00 87.94 461 ASP A C 1
ATOM 3758 O O . ASP A 1 461 ? 21.405 9.660 2.002 1.00 87.94 461 ASP A O 1
ATOM 3762 N N . GLU A 1 462 ? 21.405 9.340 4.216 1.00 86.25 462 GLU A N 1
ATOM 3763 C CA . GLU A 1 462 ? 21.649 10.763 4.502 1.00 86.25 462 GLU A CA 1
ATOM 3764 C C . GLU A 1 462 ? 23.111 11.135 4.220 1.00 86.25 462 GLU A C 1
ATOM 3766 O O . GLU A 1 462 ? 23.391 12.212 3.697 1.00 86.25 462 GLU A O 1
ATOM 3771 N N . ASN A 1 463 ? 24.042 10.250 4.587 1.00 82.88 463 ASN A N 1
ATOM 3772 C CA . ASN A 1 463 ? 25.479 10.461 4.438 1.00 82.88 463 ASN A CA 1
ATOM 3773 C C . ASN A 1 463 ? 26.108 9.281 3.694 1.00 82.88 463 ASN A C 1
ATOM 3775 O O . ASN A 1 463 ? 26.730 8.412 4.303 1.00 82.88 463 ASN A O 1
ATOM 3779 N N . TYR A 1 464 ? 25.968 9.285 2.375 1.00 82.12 464 TYR A N 1
ATOM 3780 C CA . TYR A 1 464 ? 26.671 8.389 1.472 1.00 82.12 464 TYR A CA 1
ATOM 3781 C C . TYR A 1 464 ? 28.080 8.917 1.175 1.00 82.12 464 TYR A C 1
ATOM 3783 O O . TYR A 1 464 ? 28.277 10.084 0.812 1.00 82.12 464 TYR A O 1
ATOM 3791 N N . CYS A 1 465 ? 29.082 8.054 1.332 1.00 79.88 465 CYS A N 1
ATOM 3792 C CA . CYS A 1 465 ? 30.468 8.415 1.088 1.00 79.88 465 CYS A CA 1
ATOM 3793 C C . CYS A 1 465 ? 30.836 8.255 -0.394 1.00 79.88 465 CYS A C 1
ATOM 3795 O O . CYS A 1 465 ? 30.953 7.145 -0.905 1.00 79.88 465 CYS A O 1
ATOM 3797 N N . LEU A 1 466 ? 31.109 9.370 -1.078 1.00 76.81 466 LEU A N 1
ATOM 3798 C CA . LEU A 1 466 ? 31.422 9.370 -2.513 1.00 76.81 466 LEU A CA 1
ATOM 3799 C C . LEU A 1 466 ? 32.897 9.050 -2.825 1.00 76.81 466 LEU A C 1
ATOM 3801 O O . LEU A 1 466 ? 33.282 8.917 -3.988 1.00 76.81 466 LEU A O 1
ATOM 3805 N N . SER A 1 467 ? 33.774 8.974 -1.819 1.00 76.81 467 SER A N 1
ATOM 3806 C CA . SER A 1 467 ? 35.201 8.773 -2.085 1.00 76.81 467 SER A CA 1
ATOM 3807 C C . SER A 1 467 ? 35.519 7.365 -2.589 1.00 76.81 467 SER A C 1
ATOM 3809 O O . SER A 1 467 ? 34.935 6.376 -2.150 1.00 76.81 467 SER A O 1
ATOM 3811 N N . VAL A 1 468 ? 36.511 7.292 -3.478 1.00 74.69 468 VAL A N 1
ATOM 3812 C CA . VAL A 1 468 ? 37.108 6.046 -3.970 1.00 74.69 468 VAL A CA 1
ATOM 3813 C C . VAL A 1 468 ? 38.518 5.859 -3.405 1.00 74.69 468 VAL A C 1
ATOM 3815 O O . VAL A 1 468 ? 39.240 6.832 -3.165 1.00 74.69 468 VAL A O 1
ATOM 3818 N N . ASP A 1 469 ? 38.896 4.606 -3.191 1.00 68.75 469 ASP A N 1
ATOM 3819 C CA . ASP A 1 469 ? 40.241 4.183 -2.829 1.00 68.75 469 ASP A CA 1
ATOM 3820 C C . ASP A 1 469 ? 41.228 4.428 -3.978 1.00 68.75 469 ASP A C 1
ATOM 3822 O O . ASP A 1 469 ? 40.855 4.661 -5.128 1.00 68.75 469 ASP A O 1
ATOM 3826 N N . HIS A 1 470 ? 42.524 4.300 -3.685 1.00 74.62 470 HIS A N 1
ATOM 3827 C CA . HIS A 1 470 ? 43.617 4.393 -4.664 1.00 74.62 470 HIS A CA 1
ATOM 3828 C C . HIS A 1 470 ? 43.495 3.419 -5.857 1.00 74.62 470 HIS A C 1
ATOM 3830 O O . HIS A 1 470 ? 44.112 3.647 -6.892 1.00 74.62 470 HIS A O 1
ATOM 3836 N N . LEU A 1 471 ? 42.690 2.356 -5.726 1.00 73.81 471 LEU A N 1
ATOM 3837 C CA . LEU A 1 471 ? 42.372 1.385 -6.784 1.00 73.81 471 LEU A CA 1
ATOM 3838 C C . LEU A 1 471 ? 41.073 1.711 -7.547 1.00 73.81 471 LEU A C 1
ATOM 3840 O O . LEU A 1 471 ? 40.595 0.875 -8.308 1.00 73.81 471 LEU A O 1
ATOM 3844 N N . GLY A 1 472 ? 40.454 2.871 -7.308 1.00 67.62 472 GLY A N 1
ATOM 3845 C CA . GLY A 1 472 ? 39.189 3.273 -7.937 1.00 67.62 472 GLY A CA 1
ATOM 3846 C C . GLY A 1 472 ? 37.944 2.554 -7.403 1.00 67.62 472 GLY A C 1
ATOM 3847 O O . GLY A 1 472 ? 36.855 2.743 -7.938 1.00 67.62 472 GLY A O 1
ATOM 3848 N N . ARG A 1 473 ? 38.077 1.742 -6.347 1.00 67.50 473 ARG A N 1
ATOM 3849 C CA . ARG A 1 473 ? 36.949 1.085 -5.665 1.00 67.50 473 ARG A CA 1
ATOM 3850 C C . ARG A 1 473 ? 36.266 2.073 -4.718 1.00 67.50 473 ARG A C 1
ATOM 3852 O O . ARG A 1 473 ? 36.979 2.891 -4.145 1.00 67.50 473 ARG A O 1
ATOM 3859 N N . PRO A 1 474 ? 34.939 2.029 -4.526 1.00 66.12 474 PRO A N 1
ATOM 3860 C CA . PRO A 1 474 ? 34.303 2.822 -3.478 1.00 66.12 474 PRO A CA 1
ATOM 3861 C C . PRO A 1 474 ? 34.956 2.497 -2.130 1.00 66.12 474 PRO A C 1
ATOM 3863 O O . PRO A 1 474 ? 35.193 1.331 -1.827 1.0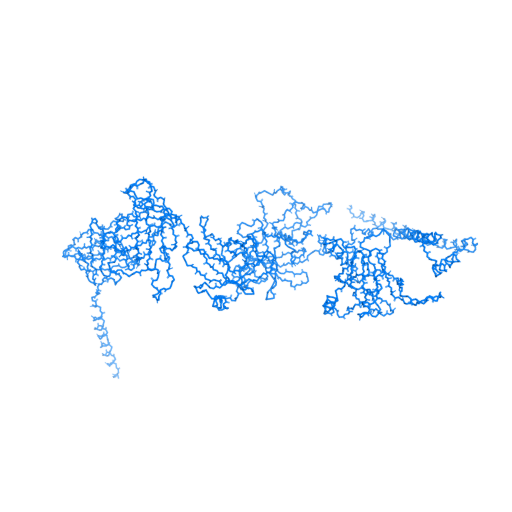0 66.12 474 PRO A O 1
ATOM 3866 N N . VAL A 1 475 ? 35.289 3.531 -1.355 1.00 65.31 475 VAL A N 1
ATOM 3867 C CA . VAL A 1 475 ? 35.903 3.386 -0.021 1.00 65.31 475 VAL A CA 1
ATOM 3868 C C . VAL A 1 475 ? 34.974 2.616 0.921 1.00 65.31 475 VAL A C 1
ATOM 3870 O O . VAL A 1 475 ? 35.417 1.872 1.794 1.00 65.31 475 VAL A O 1
ATOM 3873 N N . ASP A 1 476 ? 33.671 2.788 0.714 1.00 60.62 476 ASP A N 1
ATOM 3874 C CA . ASP A 1 476 ? 32.617 2.198 1.518 1.00 60.62 476 ASP A CA 1
ATOM 3875 C C . ASP A 1 476 ? 31.994 0.986 0.806 1.00 60.62 476 ASP A C 1
ATOM 3877 O O . ASP A 1 476 ? 30.886 1.035 0.283 1.00 60.62 476 ASP A O 1
ATOM 3881 N N . ILE A 1 477 ? 32.740 -0.122 0.729 1.00 53.34 477 ILE A N 1
ATOM 3882 C CA . ILE A 1 477 ? 32.219 -1.405 0.210 1.00 53.34 477 ILE A CA 1
ATOM 3883 C C . ILE A 1 477 ? 31.261 -2.111 1.192 1.00 53.34 477 ILE A C 1
ATOM 3885 O O . ILE A 1 477 ? 30.767 -3.191 0.874 1.00 53.34 477 ILE A O 1
ATOM 3889 N N . TYR A 1 478 ? 31.031 -1.541 2.382 1.00 54.38 478 TYR A N 1
ATOM 3890 C CA . TYR A 1 478 ? 30.276 -2.164 3.475 1.00 54.38 478 TYR A CA 1
ATOM 3891 C C . TYR A 1 478 ? 29.111 -1.304 4.001 1.00 54.38 478 TYR A C 1
ATOM 3893 O O . TYR A 1 478 ? 28.525 -1.674 5.023 1.00 54.38 478 TYR A O 1
ATOM 3901 N N . SER A 1 479 ? 28.762 -0.172 3.370 1.00 63.03 479 SER A N 1
ATOM 3902 C CA . SER A 1 479 ? 27.580 0.592 3.782 1.00 63.03 479 SER A CA 1
ATOM 3903 C C . SER A 1 479 ? 26.311 -0.096 3.306 1.00 63.03 479 SER A C 1
ATOM 3905 O O . SER A 1 479 ? 25.909 0.028 2.148 1.00 63.03 479 SER A O 1
ATOM 3907 N N . ASP A 1 480 ? 25.663 -0.805 4.222 1.00 72.19 480 ASP A N 1
ATOM 3908 C CA . ASP A 1 480 ? 24.245 -1.100 4.086 1.00 72.19 480 ASP A CA 1
ATOM 3909 C C . ASP A 1 480 ? 23.458 0.223 4.103 1.00 72.19 480 ASP A C 1
ATOM 3911 O O . ASP A 1 480 ? 23.777 1.089 4.929 1.00 72.19 480 ASP A O 1
ATOM 3915 N N . PRO A 1 481 ? 22.442 0.384 3.237 1.00 78.88 481 PRO A N 1
ATOM 3916 C CA . PRO A 1 481 ? 21.646 1.600 3.207 1.00 78.88 481 PRO A CA 1
ATOM 3917 C C . PRO A 1 481 ? 20.883 1.795 4.524 1.00 78.88 481 PRO A C 1
ATOM 3919 O O . PRO A 1 481 ? 20.340 0.839 5.089 1.00 78.88 481 PRO A O 1
ATOM 3922 N N . ASP A 1 482 ? 20.796 3.039 4.996 1.00 82.56 482 ASP A N 1
ATOM 3923 C CA . ASP A 1 482 ? 20.170 3.408 6.270 1.00 82.56 482 ASP A CA 1
ATOM 3924 C C . ASP A 1 482 ? 18.669 3.064 6.294 1.00 82.56 482 ASP A C 1
ATOM 3926 O O . ASP A 1 482 ? 18.121 2.633 7.318 1.00 82.56 482 ASP A O 1
ATOM 3930 N N . TYR A 1 483 ? 17.989 3.273 5.163 1.00 87.88 483 TYR A N 1
ATOM 3931 C CA . TYR A 1 483 ? 16.575 2.960 4.979 1.00 87.88 483 TYR A CA 1
ATOM 3932 C C . TYR A 1 483 ? 16.386 2.161 3.699 1.00 87.88 483 TYR A C 1
ATOM 3934 O O . TYR A 1 483 ? 16.736 2.609 2.608 1.00 87.88 483 TYR A O 1
ATOM 3942 N N . LYS A 1 484 ? 15.749 1.000 3.835 1.00 89.38 484 LYS A N 1
ATOM 3943 C CA . LYS A 1 484 ? 15.424 0.113 2.725 1.00 89.38 484 LYS A CA 1
ATOM 3944 C C . LYS A 1 484 ? 13.913 -0.047 2.630 1.00 89.38 484 LYS A C 1
ATOM 3946 O O . LYS A 1 484 ? 13.301 -0.753 3.428 1.00 89.38 484 LYS A O 1
ATOM 3951 N N . MET A 1 485 ? 13.310 0.617 1.650 1.00 91.62 485 MET A N 1
ATOM 3952 C CA . MET A 1 485 ? 11.861 0.650 1.471 1.00 91.62 485 MET A CA 1
ATOM 3953 C C . MET A 1 485 ? 11.450 -0.065 0.186 1.00 91.62 485 MET A C 1
ATOM 3955 O O . MET A 1 485 ? 11.955 0.224 -0.891 1.00 91.62 485 MET A O 1
ATOM 3959 N N . LYS A 1 486 ? 10.482 -0.972 0.271 1.00 93.94 486 LYS A N 1
ATOM 3960 C CA . LYS A 1 486 ? 9.894 -1.649 -0.892 1.00 93.94 486 LYS A CA 1
ATOM 3961 C C . LYS A 1 486 ? 8.751 -0.815 -1.458 1.00 93.94 486 LYS A C 1
ATOM 3963 O O . LYS A 1 486 ? 7.884 -0.373 -0.703 1.00 93.94 486 LYS A O 1
ATOM 3968 N N . CYS A 1 487 ? 8.703 -0.623 -2.771 1.00 93.19 487 CYS A N 1
ATOM 3969 C CA . CYS A 1 487 ? 7.576 0.035 -3.430 1.00 93.19 487 CYS A CA 1
ATOM 3970 C C . CYS A 1 487 ? 6.399 -0.940 -3.552 1.00 93.19 487 CYS A C 1
ATOM 3972 O O . CYS A 1 487 ? 6.541 -2.026 -4.104 1.00 93.19 487 CYS A O 1
ATOM 3974 N N . ILE A 1 488 ? 5.229 -0.575 -3.021 1.00 92.75 488 ILE A N 1
ATOM 3975 C CA . ILE A 1 488 ? 4.066 -1.480 -2.938 1.00 92.75 488 ILE A CA 1
ATOM 3976 C C . ILE A 1 488 ? 2.997 -1.159 -3.979 1.00 92.75 488 ILE A C 1
ATOM 3978 O O . ILE A 1 488 ? 2.308 -2.055 -4.481 1.00 92.75 488 ILE A O 1
ATOM 3982 N N . GLY A 1 489 ? 2.860 0.118 -4.317 1.00 91.69 489 GLY A N 1
ATOM 3983 C CA . GLY A 1 489 ? 1.983 0.575 -5.381 1.00 91.69 489 GLY A CA 1
ATOM 3984 C C . GLY A 1 489 ? 1.893 2.092 -5.427 1.00 91.69 489 GLY A C 1
ATOM 3985 O O . GLY A 1 489 ? 2.185 2.785 -4.451 1.00 91.69 489 GLY A O 1
ATOM 3986 N N . PHE A 1 490 ? 1.478 2.605 -6.577 1.00 91.44 490 PHE A N 1
ATOM 3987 C CA . PHE A 1 490 ? 1.323 4.031 -6.821 1.00 91.44 490 PHE A CA 1
ATOM 3988 C C . PHE A 1 490 ? 0.067 4.294 -7.651 1.00 91.44 490 PHE A C 1
ATOM 3990 O O . PHE A 1 490 ? -0.410 3.425 -8.380 1.00 91.44 490 PHE A O 1
ATOM 3997 N N . TRP A 1 491 ? -0.492 5.495 -7.534 1.00 89.81 491 TRP A N 1
ATOM 3998 C CA . TRP A 1 491 ? -1.601 5.945 -8.375 1.00 89.81 491 TRP A CA 1
ATOM 3999 C C . TRP A 1 491 ? -1.596 7.468 -8.497 1.00 89.81 491 TRP A C 1
ATOM 4001 O O . TRP A 1 491 ? -0.987 8.172 -7.693 1.00 89.81 491 TRP A O 1
ATOM 4011 N N . LYS A 1 492 ? -2.309 7.983 -9.500 1.00 86.94 492 LYS A N 1
ATOM 4012 C CA . LYS A 1 492 ? -2.499 9.420 -9.717 1.00 86.94 492 LYS A CA 1
ATOM 4013 C C . LYS A 1 492 ? -3.962 9.792 -9.501 1.00 86.94 492 LYS A C 1
ATOM 4015 O O . LYS A 1 492 ? -4.853 9.114 -10.009 1.00 86.94 492 LYS A O 1
ATOM 4020 N N . GLU A 1 493 ? -4.218 10.855 -8.748 1.00 80.31 493 GLU A N 1
ATOM 4021 C CA . GLU A 1 493 ? -5.564 11.368 -8.481 1.00 80.31 493 GLU A CA 1
ATOM 4022 C C . GLU A 1 493 ? -5.511 12.881 -8.257 1.00 80.31 493 GLU A C 1
ATOM 4024 O O . GLU A 1 493 ? -4.608 13.374 -7.590 1.00 80.31 493 GLU A O 1
ATOM 4029 N N . ASN A 1 494 ? -6.464 13.629 -8.825 1.00 78.12 494 ASN A N 1
ATOM 4030 C CA . ASN A 1 494 ? -6.556 15.088 -8.670 1.00 78.12 494 ASN A CA 1
ATOM 4031 C C . ASN A 1 494 ? -5.227 15.821 -8.949 1.00 78.12 494 ASN A C 1
ATOM 4033 O O . ASN A 1 494 ? -4.833 16.704 -8.197 1.00 78.12 494 ASN A O 1
ATOM 4037 N N . LEU A 1 495 ? -4.524 15.428 -10.022 1.00 80.12 495 LEU A N 1
ATOM 4038 C CA . LEU A 1 495 ? -3.200 15.941 -10.425 1.00 80.12 495 LEU A CA 1
ATOM 4039 C C . LEU A 1 495 ? -2.036 15.612 -9.473 1.00 80.12 495 LEU A C 1
ATOM 4041 O O . LEU A 1 495 ? -0.900 15.953 -9.790 1.00 80.12 495 LEU A O 1
ATOM 4045 N N . ARG A 1 496 ? -2.280 14.891 -8.376 1.00 85.06 496 ARG A N 1
ATOM 4046 C CA . ARG A 1 496 ? -1.257 14.457 -7.420 1.00 85.06 496 ARG A CA 1
ATOM 4047 C C . ARG A 1 496 ? -0.903 12.988 -7.631 1.00 85.06 496 ARG A C 1
ATOM 4049 O O . ARG A 1 496 ? -1.769 12.179 -7.975 1.00 85.06 496 ARG A O 1
ATOM 4056 N N . SER A 1 497 ? 0.368 12.650 -7.434 1.00 91.38 497 SER A N 1
ATOM 4057 C CA . SER A 1 497 ? 0.857 11.273 -7.527 1.00 91.38 497 SER A CA 1
ATOM 4058 C C . SER A 1 497 ? 1.183 10.755 -6.137 1.00 91.38 497 SER A C 1
ATOM 4060 O O . SER A 1 497 ? 1.902 11.405 -5.380 1.00 91.38 497 SER A O 1
ATOM 4062 N N . TYR A 1 498 ? 0.644 9.585 -5.818 1.00 91.31 498 TYR A N 1
ATOM 4063 C CA . TYR A 1 498 ? 0.798 8.922 -4.533 1.00 91.31 498 TYR A CA 1
ATOM 4064 C C . TYR A 1 498 ? 1.613 7.650 -4.714 1.00 91.31 498 TYR A C 1
ATOM 4066 O O . TYR A 1 498 ? 1.413 6.920 -5.686 1.00 91.31 498 TYR A O 1
ATOM 4074 N N . LEU A 1 499 ? 2.507 7.375 -3.775 1.00 92.56 499 LEU A N 1
ATOM 4075 C CA . LEU A 1 499 ? 3.305 6.157 -3.702 1.00 92.56 499 LEU A CA 1
ATOM 4076 C C . LEU A 1 499 ? 3.227 5.621 -2.274 1.00 92.56 499 LEU A C 1
ATOM 4078 O O . LEU A 1 499 ? 3.419 6.368 -1.322 1.00 92.56 499 LEU A O 1
ATOM 4082 N N . ILE A 1 500 ? 2.954 4.330 -2.116 1.00 93.56 500 ILE A N 1
ATOM 4083 C CA . ILE A 1 500 ? 3.036 3.659 -0.818 1.00 93.56 500 ILE A CA 1
ATOM 4084 C C . ILE A 1 500 ? 4.276 2.781 -0.808 1.00 93.56 500 ILE A C 1
ATOM 4086 O O . ILE A 1 500 ? 4.478 1.955 -1.706 1.00 93.56 500 ILE A O 1
ATOM 4090 N N . THR A 1 501 ? 5.086 2.958 0.228 1.00 93.69 501 THR A N 1
ATOM 4091 C CA . THR A 1 501 ? 6.270 2.149 0.485 1.00 93.69 501 THR A CA 1
ATOM 4092 C C . THR A 1 501 ? 6.114 1.359 1.773 1.00 93.69 501 THR A C 1
ATOM 4094 O O . THR A 1 501 ? 5.311 1.704 2.644 1.00 93.69 501 THR A O 1
ATOM 4097 N N . TYR A 1 502 ? 6.876 0.277 1.870 1.00 93.31 502 TYR A N 1
ATOM 4098 C CA . TYR A 1 502 ? 6.879 -0.627 3.006 1.00 93.31 502 TYR A CA 1
ATOM 4099 C C . TYR A 1 502 ? 8.311 -0.832 3.512 1.00 93.31 502 TYR A C 1
ATOM 4101 O O . TYR A 1 502 ? 9.183 -1.257 2.754 1.00 93.31 502 TYR A O 1
ATOM 4109 N N . ASP A 1 503 ? 8.541 -0.491 4.776 1.00 90.62 503 ASP A N 1
ATOM 4110 C CA . ASP A 1 503 ? 9.790 -0.653 5.518 1.00 90.62 503 ASP A CA 1
ATOM 4111 C C . ASP A 1 503 ? 9.600 -1.774 6.554 1.00 90.62 503 ASP A C 1
ATOM 4113 O O . ASP A 1 503 ? 8.775 -1.671 7.465 1.00 90.62 503 ASP A O 1
ATOM 4117 N N . ASP A 1 504 ? 10.362 -2.859 6.406 1.00 85.50 504 ASP A N 1
ATOM 4118 C CA . ASP A 1 504 ? 10.318 -4.011 7.315 1.00 85.50 504 ASP A CA 1
ATOM 4119 C C . ASP A 1 504 ? 10.832 -3.672 8.728 1.00 85.50 504 ASP A C 1
ATOM 4121 O O . ASP A 1 504 ? 10.501 -4.371 9.690 1.00 85.50 504 ASP A O 1
ATOM 4125 N N . LEU A 1 505 ? 11.634 -2.609 8.860 1.00 83.19 505 LEU A N 1
ATOM 4126 C CA . LEU A 1 505 ? 12.322 -2.233 10.092 1.00 83.19 505 LEU A CA 1
ATOM 4127 C C . LEU A 1 505 ? 11.594 -1.148 10.895 1.00 83.19 505 LEU A C 1
ATOM 4129 O O . LEU A 1 505 ? 11.947 -0.939 12.056 1.00 83.19 505 LEU A O 1
ATOM 4133 N N . ASP A 1 506 ? 10.600 -0.457 10.324 1.00 80.44 506 ASP A N 1
ATOM 4134 C CA . ASP A 1 506 ? 9.848 0.578 11.045 1.00 80.44 506 ASP A CA 1
ATOM 4135 C C . ASP A 1 506 ? 8.927 -0.071 12.104 1.00 80.44 506 ASP A C 1
ATOM 4137 O O . ASP A 1 506 ? 7.991 -0.803 11.755 1.00 80.44 506 ASP A O 1
ATOM 4141 N N . PRO A 1 507 ? 9.163 0.166 13.412 1.00 70.81 507 PRO A N 1
ATOM 4142 C CA . PRO A 1 507 ? 8.382 -0.456 14.476 1.00 70.81 507 PRO A CA 1
ATOM 4143 C C . PRO A 1 507 ? 7.004 0.187 14.671 1.00 70.81 507 PRO A C 1
ATOM 4145 O O . PRO A 1 507 ? 6.175 -0.398 15.370 1.00 70.81 507 PRO A O 1
ATOM 4148 N N . LEU A 1 508 ? 6.768 1.391 14.128 1.00 74.06 508 LEU A N 1
ATOM 4149 C CA . LEU A 1 508 ? 5.522 2.131 14.330 1.00 74.06 508 LEU A CA 1
ATOM 4150 C C . LEU A 1 508 ? 4.511 1.799 13.234 1.00 74.06 508 LEU A C 1
ATOM 4152 O O . LEU A 1 508 ? 3.506 1.146 13.491 1.00 74.06 508 LEU A O 1
ATOM 4156 N N . SER A 1 509 ? 4.795 2.242 12.012 1.00 74.00 509 SER A N 1
ATOM 4157 C CA . SER A 1 509 ? 3.992 1.941 10.835 1.00 74.00 509 SER A CA 1
ATOM 4158 C C . SER A 1 509 ? 4.936 1.460 9.749 1.00 74.00 509 SER A C 1
ATOM 4160 O O . SER A 1 509 ? 5.663 2.255 9.157 1.00 74.00 509 SER A O 1
ATOM 4162 N N . ARG A 1 510 ? 4.901 0.158 9.455 1.00 88.50 510 ARG A N 1
ATOM 4163 C CA . ARG A 1 510 ? 5.695 -0.422 8.360 1.00 88.50 510 ARG A CA 1
ATOM 4164 C C . ARG A 1 510 ? 5.379 0.213 7.007 1.00 88.50 510 ARG A C 1
ATOM 4166 O O . ARG A 1 510 ? 6.172 0.126 6.086 1.00 88.50 510 ARG A O 1
ATOM 4173 N N . TYR A 1 511 ? 4.221 0.855 6.878 1.00 91.31 511 TYR A N 1
ATOM 4174 C CA . TYR A 1 511 ? 3.802 1.566 5.680 1.00 91.31 511 TYR A CA 1
ATOM 4175 C C . TYR A 1 511 ? 4.040 3.066 5.781 1.00 91.31 511 TYR A C 1
ATOM 4177 O O . TYR A 1 511 ? 3.718 3.691 6.793 1.00 91.31 511 TYR A O 1
ATOM 4185 N N . ARG A 1 512 ? 4.512 3.656 4.682 1.00 90.88 512 ARG A N 1
ATOM 4186 C CA . ARG A 1 512 ? 4.645 5.105 4.511 1.00 90.88 512 ARG A CA 1
ATOM 4187 C C . ARG A 1 512 ? 4.016 5.533 3.197 1.00 90.88 512 ARG A C 1
ATOM 4189 O O . ARG A 1 512 ? 4.238 4.910 2.161 1.00 90.88 512 ARG A O 1
ATOM 4196 N N . CYS A 1 513 ? 3.230 6.601 3.245 1.00 92.31 513 CYS A N 1
ATOM 4197 C CA . CYS A 1 513 ? 2.675 7.214 2.046 1.00 92.31 513 CYS A CA 1
ATOM 4198 C C . CYS A 1 513 ? 3.534 8.402 1.599 1.00 92.31 513 CYS A C 1
ATOM 4200 O O . CYS A 1 513 ? 4.013 9.177 2.423 1.00 92.31 513 CYS A O 1
ATOM 4202 N N . TRP A 1 514 ? 3.712 8.547 0.294 1.00 93.81 514 TRP A N 1
ATOM 4203 C CA . TRP A 1 514 ? 4.506 9.584 -0.344 1.00 93.81 514 TRP A CA 1
ATOM 4204 C C . TRP A 1 514 ? 3.665 10.323 -1.371 1.00 93.81 514 TRP A C 1
ATOM 4206 O O . TRP A 1 514 ? 2.956 9.696 -2.161 1.00 93.81 514 TRP A O 1
ATOM 4216 N N . VAL A 1 515 ? 3.785 11.646 -1.399 1.00 94.25 515 VAL A N 1
ATOM 4217 C CA . VAL A 1 515 ? 3.266 12.480 -2.485 1.00 94.25 515 VAL A CA 1
ATOM 4218 C C . VAL A 1 515 ? 4.455 12.965 -3.291 1.00 94.25 515 VAL A C 1
ATOM 4220 O O . VAL A 1 515 ? 5.343 13.594 -2.729 1.00 94.25 515 VAL A O 1
ATOM 4223 N N . TYR A 1 516 ? 4.490 12.678 -4.589 1.00 93.44 516 TYR A N 1
ATOM 4224 C CA . TYR A 1 516 ? 5.624 13.037 -5.440 1.00 93.44 516 TYR A CA 1
ATOM 4225 C C . TYR A 1 516 ? 5.183 13.746 -6.719 1.00 93.44 516 TYR A C 1
ATOM 4227 O O . TYR A 1 516 ? 4.090 13.526 -7.252 1.00 93.44 516 TYR A O 1
ATOM 4235 N N . GLN A 1 517 ? 6.062 14.604 -7.224 1.00 92.06 517 GLN A N 1
ATOM 4236 C CA . GLN A 1 517 ? 5.887 15.303 -8.487 1.00 92.06 517 GLN A CA 1
ATOM 4237 C C . GLN A 1 517 ? 7.250 15.597 -9.104 1.00 92.06 517 GLN A C 1
ATOM 4239 O O . GLN A 1 517 ? 8.179 16.046 -8.434 1.00 92.06 517 GLN A O 1
ATOM 4244 N N . ARG A 1 518 ? 7.355 15.380 -10.413 1.00 88.56 518 ARG A N 1
ATOM 4245 C CA . ARG A 1 518 ? 8.522 15.796 -11.188 1.00 88.56 518 ARG A CA 1
ATOM 4246 C C . ARG A 1 518 ? 8.413 17.300 -11.454 1.00 88.56 518 ARG A C 1
ATOM 4248 O O . ARG A 1 518 ? 7.420 17.732 -12.039 1.00 88.56 518 ARG A O 1
ATOM 4255 N N . ALA A 1 519 ? 9.376 18.073 -10.953 1.00 86.19 519 ALA A N 1
ATOM 4256 C CA . ALA A 1 519 ? 9.424 19.525 -11.122 1.00 86.19 519 ALA A CA 1
ATOM 4257 C C . ALA A 1 519 ? 10.116 19.896 -12.440 1.00 86.19 519 ALA A C 1
ATOM 4259 O O . ALA A 1 519 ? 9.563 20.668 -13.215 1.00 86.19 519 ALA A O 1
ATOM 4260 N N . ASP A 1 520 ? 11.258 19.260 -12.717 1.00 86.56 520 ASP A N 1
ATOM 4261 C CA . ASP A 1 520 ? 12.032 19.390 -13.955 1.00 86.56 520 ASP A CA 1
ATOM 4262 C C . ASP A 1 520 ? 12.430 17.999 -14.473 1.00 86.56 520 ASP A C 1
ATOM 4264 O O . ASP A 1 520 ? 12.235 16.991 -13.791 1.00 86.56 520 ASP A O 1
ATOM 4268 N N . LEU A 1 521 ? 13.050 17.919 -15.657 1.00 79.81 521 LEU A N 1
ATOM 4269 C CA . LEU A 1 521 ? 13.602 16.659 -16.179 1.00 79.81 521 LEU A CA 1
ATOM 4270 C C . LEU A 1 521 ? 14.508 15.962 -15.153 1.00 79.81 521 LEU A C 1
ATOM 4272 O O . LEU A 1 521 ? 14.309 14.782 -14.905 1.00 79.81 521 LEU A O 1
ATOM 4276 N N . ASN A 1 522 ? 15.394 16.691 -14.475 1.00 84.94 522 ASN A N 1
ATOM 4277 C CA . ASN A 1 522 ? 16.367 16.103 -13.545 1.00 84.94 522 ASN A CA 1
ATOM 4278 C C . ASN A 1 522 ? 16.012 16.354 -12.071 1.00 84.94 522 ASN A C 1
ATOM 4280 O O . ASN A 1 522 ? 16.861 16.177 -11.206 1.00 84.94 522 ASN A O 1
ATOM 4284 N N . ARG A 1 523 ? 14.804 16.844 -11.761 1.00 89.94 523 ARG A N 1
ATOM 4285 C CA . ARG A 1 523 ? 14.440 17.256 -10.398 1.00 89.94 523 ARG A CA 1
ATOM 4286 C C . ARG A 1 523 ? 13.081 16.715 -9.989 1.00 89.94 523 ARG A C 1
ATOM 4288 O O . ARG A 1 523 ? 12.069 16.980 -10.645 1.00 89.94 523 ARG A O 1
ATOM 4295 N N . VAL A 1 524 ? 13.046 15.999 -8.874 1.00 92.12 524 VAL A N 1
ATOM 4296 C CA . VAL A 1 524 ? 11.842 15.385 -8.314 1.00 92.12 524 VAL A CA 1
ATOM 4297 C C . VAL A 1 524 ? 11.647 15.892 -6.894 1.00 92.12 524 VAL A C 1
ATOM 4299 O O . VAL A 1 524 ? 12.552 15.851 -6.067 1.00 92.12 524 VAL A O 1
ATOM 4302 N N . LEU A 1 525 ? 10.440 16.367 -6.613 1.00 94.19 525 LEU A N 1
ATOM 4303 C CA . LEU A 1 525 ? 10.017 16.727 -5.270 1.00 94.19 525 LEU A CA 1
ATOM 4304 C C . LEU A 1 525 ? 9.183 15.575 -4.716 1.00 94.19 525 LEU A C 1
ATOM 4306 O O . LEU A 1 525 ? 8.351 15.007 -5.436 1.00 94.19 525 LEU A O 1
ATOM 4310 N N . MET A 1 526 ? 9.359 15.245 -3.441 1.00 94.00 526 MET A N 1
ATOM 4311 C CA . MET A 1 526 ? 8.466 14.316 -2.754 1.00 94.00 526 MET A CA 1
ATOM 4312 C C . MET A 1 526 ? 8.321 14.636 -1.270 1.00 94.00 526 MET A C 1
ATOM 4314 O O . MET A 1 526 ? 9.281 15.041 -0.632 1.00 94.00 526 MET A O 1
ATOM 4318 N N . SER A 1 527 ? 7.144 14.405 -0.698 1.00 95.25 527 SER A N 1
ATOM 4319 C CA . SER A 1 527 ? 6.913 14.501 0.744 1.00 95.25 527 SER A CA 1
ATOM 4320 C C . SER A 1 527 ? 6.455 13.167 1.316 1.00 95.25 527 SER A C 1
ATOM 4322 O O . SER A 1 527 ? 5.623 12.475 0.727 1.00 95.25 527 SER A O 1
ATOM 4324 N N . GLN A 1 528 ? 6.990 12.809 2.479 1.00 93.25 528 GLN A N 1
ATOM 4325 C CA . GLN A 1 528 ? 6.617 11.614 3.226 1.00 93.25 528 GLN A CA 1
ATOM 4326 C C . GLN A 1 528 ? 5.545 11.948 4.265 1.00 93.25 528 GLN A C 1
ATOM 4328 O O . GLN A 1 528 ? 5.655 12.937 4.988 1.00 93.25 528 GLN A O 1
ATOM 4333 N N . ALA A 1 529 ? 4.523 11.102 4.369 1.00 91.94 529 ALA A N 1
ATOM 4334 C CA . ALA A 1 529 ? 3.453 11.217 5.349 1.00 91.94 529 ALA A CA 1
ATOM 4335 C C . ALA A 1 529 ? 3.855 10.701 6.744 1.00 91.94 529 ALA A C 1
ATOM 4337 O O . ALA A 1 529 ? 4.772 9.889 6.906 1.00 91.94 529 ALA A O 1
ATOM 4338 N N . VAL A 1 530 ? 3.096 11.119 7.764 1.00 88.25 530 VAL A N 1
ATOM 4339 C CA . VAL A 1 530 ? 3.287 10.680 9.164 1.00 88.25 530 VAL A CA 1
ATOM 4340 C C . VAL A 1 530 ? 3.045 9.181 9.358 1.00 88.25 530 VAL A C 1
ATOM 4342 O O . VAL A 1 530 ? 3.684 8.579 10.218 1.00 88.25 530 VAL A O 1
ATOM 4345 N N . GLY A 1 531 ? 2.186 8.566 8.544 1.00 86.50 531 GLY A N 1
ATOM 4346 C CA . GLY A 1 531 ? 1.877 7.139 8.633 1.00 86.50 531 GLY A CA 1
ATOM 4347 C C . GLY A 1 531 ? 1.596 6.489 7.280 1.00 86.50 531 GLY A C 1
ATOM 4348 O O . GLY A 1 531 ? 2.078 6.930 6.234 1.00 86.50 531 GLY A O 1
ATOM 4349 N N . ALA A 1 532 ? 0.776 5.439 7.312 1.00 85.38 532 ALA A N 1
ATOM 4350 C CA . ALA A 1 532 ? 0.464 4.590 6.163 1.00 85.38 532 ALA A CA 1
ATOM 4351 C C . ALA A 1 532 ? -0.434 5.244 5.094 1.00 85.38 532 ALA A C 1
ATOM 4353 O O . ALA A 1 532 ? -0.556 4.721 3.987 1.00 85.38 532 ALA A O 1
ATOM 4354 N N . PHE A 1 533 ? -1.069 6.379 5.404 1.00 86.25 533 PHE A N 1
ATOM 4355 C CA . PHE A 1 533 ? -1.962 7.100 4.495 1.00 86.25 533 PHE A CA 1
ATOM 4356 C C . PHE A 1 533 ? -1.489 8.541 4.279 1.00 86.25 533 PHE A C 1
ATOM 4358 O O . PHE A 1 533 ? -0.940 9.168 5.183 1.00 86.25 533 PHE A O 1
ATOM 4365 N N . CYS A 1 534 ? -1.735 9.074 3.082 1.00 85.81 534 CYS A N 1
ATOM 4366 C CA . CYS A 1 534 ? -1.476 10.476 2.770 1.00 85.81 534 CYS A CA 1
ATOM 4367 C C . CYS A 1 534 ? -2.685 11.331 3.155 1.00 85.81 534 CYS A C 1
ATOM 4369 O O . CYS A 1 534 ? -3.831 10.979 2.856 1.00 85.81 534 CYS A O 1
ATOM 4371 N N . SER A 1 535 ? -2.432 12.475 3.790 1.00 84.31 535 SER A N 1
ATOM 4372 C CA . SER A 1 535 ? -3.480 13.462 4.061 1.00 84.31 535 SER A CA 1
ATOM 4373 C C . SER A 1 535 ? -3.935 14.138 2.765 1.00 84.31 535 SER A C 1
ATOM 4375 O O . SER A 1 535 ? -3.173 14.265 1.808 1.00 84.31 535 SER A O 1
ATOM 4377 N N . ILE A 1 536 ? -5.178 14.623 2.732 1.00 82.56 536 ILE A N 1
ATOM 4378 C CA . ILE A 1 536 ? -5.693 15.402 1.595 1.00 82.56 536 ILE A CA 1
ATOM 4379 C C . ILE A 1 536 ? -4.962 16.747 1.488 1.00 82.56 536 ILE A C 1
ATOM 4381 O O . ILE A 1 536 ? -4.743 17.244 0.388 1.00 82.56 536 ILE A O 1
ATOM 4385 N N . ASN A 1 537 ? -4.539 17.320 2.615 1.00 87.12 537 ASN A N 1
ATOM 4386 C CA . ASN A 1 537 ? -3.832 18.603 2.636 1.00 87.12 537 ASN A CA 1
ATOM 4387 C C . ASN A 1 537 ? -2.342 18.469 2.305 1.00 87.12 537 ASN A C 1
ATOM 4389 O O . ASN A 1 537 ? -1.677 19.480 2.117 1.00 87.12 537 ASN A O 1
ATOM 4393 N N . GLN A 1 538 ? -1.828 17.241 2.213 1.00 89.94 538 GLN A N 1
ATOM 4394 C CA . GLN A 1 538 ? -0.423 16.995 1.940 1.00 89.94 538 GLN A CA 1
ATOM 4395 C C . GLN A 1 538 ? -0.090 17.329 0.484 1.00 89.94 538 GLN A C 1
ATOM 4397 O O . GLN A 1 538 ? -0.685 16.788 -0.456 1.00 89.94 538 GLN A O 1
ATOM 4402 N N . GLU A 1 539 ? 0.908 18.188 0.315 1.00 90.50 539 GLU A N 1
ATOM 4403 C CA . GLU A 1 539 ? 1.510 18.535 -0.964 1.00 90.50 539 GLU A CA 1
ATOM 4404 C C . GLU A 1 539 ? 2.959 18.064 -1.029 1.00 90.50 539 GLU A C 1
ATOM 4406 O O . GLU A 1 539 ? 3.543 17.594 -0.053 1.00 90.50 539 GLU A O 1
ATOM 4411 N N . VAL A 1 540 ? 3.559 18.194 -2.206 1.00 91.81 540 VAL A N 1
ATOM 4412 C CA . VAL A 1 540 ? 4.920 17.726 -2.493 1.00 91.81 540 VAL A CA 1
ATOM 4413 C C . VAL A 1 540 ? 5.987 18.452 -1.664 1.00 91.81 540 VAL A C 1
ATOM 4415 O O . VAL A 1 540 ? 7.058 17.911 -1.417 1.00 91.81 540 VAL A O 1
ATOM 4418 N N . THR A 1 541 ? 5.684 19.671 -1.217 1.00 92.12 541 THR A N 1
ATOM 4419 C CA . THR A 1 541 ? 6.561 20.527 -0.406 1.00 92.12 541 THR A CA 1
ATOM 4420 C C . THR A 1 541 ? 6.185 20.551 1.074 1.00 92.12 541 THR A C 1
ATOM 4422 O O . THR A 1 541 ? 6.803 21.292 1.832 1.00 92.12 541 THR A O 1
ATOM 4425 N N . SER A 1 542 ? 5.165 19.795 1.491 1.00 93.44 542 SER A N 1
ATOM 4426 C CA . SER A 1 542 ? 4.694 19.785 2.877 1.00 93.44 542 SER A CA 1
ATOM 4427 C C . SER A 1 542 ? 5.743 19.207 3.824 1.00 93.44 542 SER A C 1
ATOM 4429 O O . SER A 1 542 ? 6.273 18.123 3.586 1.00 93.44 542 SER A O 1
ATOM 4431 N N . THR A 1 543 ? 6.004 19.910 4.927 1.00 92.19 543 THR A N 1
ATOM 4432 C CA . THR A 1 543 ? 7.063 19.565 5.895 1.00 92.19 543 THR A CA 1
ATOM 4433 C C . THR A 1 543 ? 6.559 19.272 7.308 1.00 92.19 543 THR A C 1
ATOM 4435 O O . THR A 1 543 ? 7.337 18.789 8.127 1.00 92.19 543 THR A O 1
ATOM 4438 N N . ASN A 1 544 ? 5.295 19.590 7.607 1.00 91.69 544 ASN A N 1
ATOM 4439 C CA . ASN A 1 544 ? 4.765 19.618 8.974 1.00 91.69 544 ASN A CA 1
ATOM 4440 C C . ASN A 1 544 ? 3.624 18.613 9.173 1.00 91.69 544 ASN A C 1
ATOM 4442 O O . ASN A 1 544 ? 2.792 18.418 8.274 1.00 91.69 544 ASN A O 1
ATOM 4446 N N . TYR A 1 545 ? 3.492 18.082 10.396 1.00 88.50 545 TYR A N 1
ATOM 4447 C CA . TYR A 1 545 ? 2.419 17.142 10.748 1.00 88.50 545 TYR A CA 1
ATOM 4448 C C . TYR A 1 545 ? 1.011 17.725 10.553 1.00 88.50 545 TYR A C 1
ATOM 4450 O O . TYR A 1 545 ? 0.069 16.978 10.288 1.00 88.50 545 TYR A O 1
ATOM 4458 N N . THR A 1 546 ? 0.849 19.051 10.655 1.00 89.25 546 THR A N 1
ATOM 4459 C CA . THR A 1 546 ? -0.440 19.744 10.468 1.00 89.25 546 THR A CA 1
ATOM 4460 C C . THR A 1 546 ? -0.993 19.572 9.057 1.00 89.25 546 THR A C 1
ATOM 4462 O O . THR A 1 546 ? -2.205 19.505 8.865 1.00 89.25 546 THR A O 1
ATOM 4465 N N . GLU A 1 547 ? -0.104 19.470 8.069 1.00 88.50 547 GLU A N 1
ATOM 4466 C CA . GLU A 1 547 ? -0.447 19.190 6.671 1.00 88.50 547 GLU A CA 1
ATOM 4467 C C . GLU A 1 547 ? -0.503 17.677 6.391 1.00 88.50 547 GLU A C 1
ATOM 4469 O O . GLU A 1 547 ? -1.015 17.248 5.359 1.00 88.50 547 GLU A O 1
ATOM 4474 N N . GLY A 1 548 ? -0.047 16.854 7.342 1.00 86.75 548 GLY A N 1
ATOM 4475 C CA . GLY A 1 548 ? 0.019 15.396 7.252 1.00 86.75 548 GLY A CA 1
ATOM 4476 C C . GLY A 1 548 ? 1.353 14.851 6.742 1.00 86.75 548 GLY A C 1
ATOM 4477 O O . GLY A 1 548 ? 1.443 13.650 6.488 1.00 86.75 548 GLY A O 1
ATOM 4478 N N . ALA A 1 549 ? 2.374 15.700 6.612 1.00 92.06 549 ALA A N 1
ATOM 4479 C CA . ALA A 1 549 ? 3.719 15.322 6.188 1.00 92.06 549 ALA A CA 1
ATOM 4480 C C . ALA A 1 549 ? 4.714 15.324 7.357 1.00 92.06 549 ALA A C 1
ATOM 4482 O O . ALA A 1 549 ? 4.455 15.897 8.409 1.00 92.06 549 ALA A O 1
ATOM 4483 N N . VAL A 1 550 ? 5.861 14.681 7.163 1.00 91.19 550 VAL A N 1
ATOM 4484 C CA . VAL A 1 550 ? 6.968 14.623 8.131 1.00 91.19 550 VAL A CA 1
ATOM 4485 C C . VAL A 1 550 ? 8.226 15.268 7.571 1.00 91.19 550 VAL A C 1
ATOM 4487 O O . VAL A 1 550 ? 8.922 16.007 8.269 1.00 91.19 550 VAL A O 1
ATOM 4490 N N . VAL A 1 551 ? 8.528 14.955 6.314 1.00 93.44 551 VAL A N 1
ATOM 4491 C CA . VAL A 1 551 ? 9.724 15.413 5.617 1.00 93.44 551 VAL A CA 1
ATOM 4492 C C . VAL A 1 551 ? 9.407 15.592 4.140 1.00 93.44 551 VAL A C 1
ATOM 4494 O O . VAL A 1 551 ? 8.738 14.756 3.535 1.00 93.44 551 VAL A O 1
ATOM 4497 N N . ALA A 1 552 ? 9.889 16.689 3.570 1.00 95.44 552 ALA A N 1
ATOM 4498 C CA . ALA A 1 552 ? 9.932 16.927 2.138 1.00 95.44 552 ALA A CA 1
ATOM 4499 C C . ALA A 1 552 ? 11.371 16.776 1.643 1.00 95.44 552 ALA A C 1
ATOM 4501 O O . ALA A 1 552 ? 12.305 17.298 2.259 1.00 95.44 552 ALA A O 1
ATOM 4502 N N . LEU A 1 553 ? 11.522 16.079 0.524 1.00 94.88 553 LEU A N 1
ATOM 4503 C CA . LEU A 1 553 ? 12.758 15.863 -0.204 1.00 94.88 553 LEU A CA 1
ATOM 4504 C C . LEU A 1 553 ? 12.702 16.634 -1.520 1.00 94.88 553 LEU A C 1
ATOM 4506 O O . LEU A 1 553 ? 11.741 16.533 -2.287 1.00 94.88 553 LEU A O 1
ATOM 4510 N N . ASP A 1 554 ? 13.758 17.389 -1.775 1.00 95.06 554 ASP A N 1
ATOM 4511 C CA . ASP A 1 554 ? 14.017 18.058 -3.039 1.00 95.06 554 ASP A CA 1
ATOM 4512 C C . ASP A 1 554 ? 15.243 17.411 -3.669 1.00 95.06 554 ASP A C 1
ATOM 4514 O O . ASP A 1 554 ? 16.361 17.559 -3.167 1.00 95.06 554 ASP A O 1
ATOM 4518 N N . MET A 1 555 ? 14.992 16.615 -4.702 1.00 92.81 555 MET A N 1
ATOM 4519 C CA . MET A 1 555 ? 15.919 15.618 -5.214 1.00 92.81 555 MET A CA 1
ATOM 4520 C C . MET A 1 555 ? 16.355 15.988 -6.624 1.00 92.81 555 MET A C 1
ATOM 4522 O O . MET A 1 555 ? 15.515 16.256 -7.485 1.00 92.81 555 MET A O 1
ATOM 4526 N N . VAL A 1 556 ? 17.661 15.978 -6.869 1.00 91.94 556 VAL A N 1
ATOM 4527 C CA . VAL A 1 556 ? 18.273 16.258 -8.168 1.00 91.94 556 VAL A CA 1
ATOM 4528 C C . VAL A 1 556 ? 19.019 15.018 -8.640 1.00 91.94 556 VAL A C 1
ATOM 4530 O O . VAL A 1 556 ? 19.847 14.461 -7.925 1.00 91.94 556 VAL A O 1
ATOM 4533 N N . GLU A 1 557 ? 18.700 14.575 -9.846 1.00 86.25 557 GLU A N 1
ATOM 4534 C CA . GLU A 1 557 ? 19.296 13.412 -10.493 1.00 86.25 557 GLU A CA 1
ATOM 4535 C C . GLU A 1 557 ? 20.781 13.673 -10.780 1.00 86.25 557 GLU A C 1
ATOM 4537 O O . GLU A 1 557 ? 21.123 14.680 -11.405 1.00 86.25 557 GLU A O 1
ATOM 4542 N N . TYR A 1 558 ? 21.657 12.771 -10.331 1.00 80.25 558 TYR A N 1
ATOM 4543 C CA . TYR A 1 558 ? 23.108 12.834 -10.586 1.00 80.25 558 TYR A CA 1
ATOM 4544 C C . TYR A 1 558 ? 23.647 11.573 -11.278 1.00 80.25 558 TYR A C 1
ATOM 4546 O O . TYR A 1 558 ? 24.849 11.424 -11.488 1.00 80.25 558 TYR A O 1
ATOM 4554 N N . GLU A 1 559 ? 22.745 10.679 -11.687 1.00 65.56 559 GLU A N 1
ATOM 4555 C CA . GLU A 1 559 ? 23.053 9.412 -12.350 1.00 65.56 559 GLU A CA 1
ATOM 4556 C C . GLU A 1 559 ? 23.876 9.579 -13.637 1.00 65.56 559 GLU A C 1
ATOM 4558 O O . GLU A 1 559 ? 24.760 8.771 -13.911 1.00 65.56 559 GLU A O 1
ATOM 4563 N N . ARG A 1 560 ? 23.676 10.683 -14.373 1.00 52.84 560 ARG A N 1
ATOM 4564 C CA . ARG A 1 560 ? 24.424 11.009 -15.604 1.00 52.84 560 ARG A CA 1
ATOM 4565 C C . ARG A 1 560 ? 25.942 11.094 -15.425 1.00 52.84 560 ARG A C 1
ATOM 4567 O O . ARG A 1 560 ? 26.664 11.063 -16.418 1.00 52.84 560 ARG A O 1
ATOM 4574 N N . GLU A 1 561 ? 26.436 11.207 -14.195 1.00 49.41 561 GLU A N 1
ATOM 4575 C CA . GLU A 1 561 ? 27.871 11.222 -13.919 1.00 49.41 561 GLU A CA 1
ATOM 4576 C C . GLU A 1 561 ? 28.459 9.819 -13.689 1.00 49.41 561 GLU A C 1
ATOM 4578 O O . GLU A 1 561 ? 29.670 9.663 -13.865 1.00 49.41 561 GLU A O 1
ATOM 4583 N N . ARG A 1 562 ? 27.660 8.799 -13.317 1.00 53.19 562 ARG A N 1
ATOM 4584 C CA . ARG A 1 562 ? 28.136 7.431 -13.012 1.00 53.19 562 ARG A CA 1
ATOM 4585 C C . ARG A 1 562 ? 27.047 6.366 -13.226 1.00 53.19 562 ARG A C 1
ATOM 4587 O O . ARG A 1 562 ? 26.223 6.136 -12.343 1.00 53.19 562 ARG A O 1
ATOM 4594 N N . ASP A 1 563 ? 27.130 5.682 -14.369 1.00 48.06 563 ASP A N 1
ATOM 4595 C CA . ASP A 1 563 ? 26.319 4.527 -14.792 1.00 48.06 563 ASP A CA 1
ATOM 4596 C C . ASP A 1 563 ? 26.236 3.409 -13.754 1.00 48.06 563 ASP A C 1
ATOM 4598 O O . ASP A 1 563 ? 27.087 2.523 -13.696 1.00 48.06 563 ASP A O 1
ATOM 4602 N N . GLN A 1 564 ? 25.194 3.412 -12.930 1.00 57.09 564 GLN A N 1
ATOM 4603 C CA . GLN A 1 564 ? 24.879 2.270 -12.068 1.00 57.09 564 GLN A CA 1
ATOM 4604 C C . GLN A 1 564 ? 23.460 1.730 -12.287 1.00 57.09 564 GLN A C 1
ATOM 4606 O O . GLN A 1 564 ? 23.113 0.726 -11.669 1.00 57.09 564 GLN A O 1
ATOM 4611 N N . CYS A 1 565 ? 22.651 2.343 -13.164 1.00 42.50 565 CYS A N 1
ATOM 4612 C CA . CYS A 1 565 ? 21.256 1.949 -13.397 1.00 42.50 565 CYS A CA 1
ATOM 4613 C C . CYS A 1 565 ? 20.928 2.014 -14.911 1.00 42.50 565 CYS A C 1
ATOM 4615 O O . CYS A 1 565 ? 20.413 3.005 -15.414 1.00 42.50 565 CYS A O 1
ATOM 4617 N N . PRO A 1 566 ? 21.244 0.968 -15.697 1.00 39.88 566 PRO A N 1
ATOM 4618 C CA . PRO A 1 566 ? 21.030 1.002 -17.141 1.00 39.88 566 PRO A CA 1
ATOM 4619 C C . PRO A 1 566 ? 19.532 1.012 -17.482 1.00 39.88 566 PRO A C 1
ATOM 4621 O O . PRO A 1 566 ? 18.776 0.141 -17.042 1.00 39.88 566 PRO A O 1
ATOM 4624 N N . LEU A 1 567 ? 19.099 1.961 -18.315 1.00 33.88 567 LEU A N 1
ATOM 4625 C CA . LEU A 1 567 ? 17.810 1.894 -19.005 1.00 33.88 567 LEU A CA 1
ATOM 4626 C C . LEU A 1 567 ? 17.887 0.825 -20.101 1.00 33.88 567 LEU A C 1
ATOM 4628 O O . LEU A 1 567 ? 18.713 0.901 -21.008 1.00 33.88 567 LEU A O 1
ATOM 4632 N N . HIS A 1 568 ? 17.018 -0.178 -20.004 1.00 33.34 568 HIS A N 1
ATOM 4633 C CA . HIS A 1 568 ? 16.903 -1.254 -20.982 1.00 33.34 568 HIS A CA 1
ATOM 4634 C C . HIS A 1 568 ? 15.959 -0.822 -22.112 1.00 33.34 568 HIS A C 1
ATOM 4636 O O . HIS A 1 568 ? 14.767 -0.627 -21.876 1.00 33.34 568 HIS A O 1
ATOM 4642 N N . PHE A 1 569 ? 16.499 -0.668 -23.320 1.00 32.31 569 PHE A N 1
ATOM 4643 C CA . PHE A 1 569 ? 15.749 -0.449 -24.555 1.00 32.31 569 PHE A CA 1
ATOM 4644 C C . PHE A 1 569 ? 16.105 -1.565 -25.531 1.00 32.31 569 PHE A C 1
ATOM 4646 O O . PHE A 1 569 ? 17.271 -1.700 -25.876 1.00 32.31 569 PHE A O 1
ATOM 4653 N N . ASP A 1 570 ? 15.110 -2.351 -25.940 1.00 47.38 570 ASP A N 1
ATOM 4654 C CA . ASP A 1 570 ? 15.202 -3.299 -27.056 1.00 47.38 570 ASP A CA 1
ATOM 4655 C C . ASP A 1 570 ? 13.780 -3.752 -27.441 1.00 47.38 570 ASP A C 1
ATOM 4657 O O . ASP A 1 570 ? 13.338 -4.838 -27.079 1.00 47.38 570 ASP A O 1
ATOM 4661 N N . ASP A 1 571 ? 13.012 -2.924 -28.156 1.00 62.41 571 ASP A N 1
ATOM 4662 C CA . ASP A 1 571 ? 11.562 -3.146 -28.340 1.00 62.41 571 ASP A CA 1
ATOM 4663 C C . ASP A 1 571 ? 11.200 -4.465 -29.053 1.00 62.41 571 ASP A C 1
ATOM 4665 O O . ASP A 1 571 ? 10.164 -5.066 -28.765 1.00 62.41 571 ASP A O 1
ATOM 4669 N N . VAL A 1 572 ? 12.053 -4.971 -29.950 1.00 67.56 572 VAL A N 1
ATOM 4670 C CA . VAL A 1 572 ? 11.776 -6.212 -30.703 1.00 67.56 572 VAL A CA 1
ATOM 4671 C C . VAL A 1 572 ? 12.312 -7.459 -29.993 1.00 67.56 572 VAL A C 1
ATOM 4673 O O . VAL A 1 572 ? 11.626 -8.484 -29.940 1.00 67.56 572 VAL A O 1
ATOM 4676 N N . VAL A 1 573 ? 13.517 -7.391 -29.419 1.00 71.44 573 VAL A N 1
ATOM 4677 C CA . VAL A 1 573 ? 14.107 -8.512 -28.663 1.00 71.44 573 VAL A CA 1
ATOM 4678 C C . VAL A 1 573 ? 13.388 -8.689 -27.321 1.00 71.44 573 VAL A C 1
ATOM 4680 O O . VAL A 1 573 ? 13.142 -9.827 -26.907 1.00 71.44 573 VAL A O 1
ATOM 4683 N N . ASP A 1 574 ? 12.953 -7.599 -26.681 1.00 72.25 574 ASP A N 1
ATOM 4684 C CA . ASP A 1 574 ? 12.059 -7.645 -25.520 1.00 72.25 574 ASP A CA 1
ATOM 4685 C C . ASP A 1 574 ? 10.718 -8.277 -25.898 1.00 72.25 574 ASP A C 1
ATOM 4687 O O . ASP A 1 574 ? 10.266 -9.202 -25.222 1.00 72.25 574 ASP A O 1
ATOM 4691 N N . HIS A 1 575 ? 10.112 -7.871 -27.020 1.00 76.38 575 HIS A N 1
ATOM 4692 C CA . HIS A 1 575 ? 8.866 -8.475 -27.492 1.00 76.38 575 HIS A CA 1
ATOM 4693 C C . HIS A 1 575 ? 9.012 -9.993 -27.704 1.00 76.38 575 HIS A C 1
ATOM 4695 O O . HIS A 1 575 ? 8.198 -10.766 -27.186 1.00 76.38 575 HIS A O 1
ATOM 4701 N N . TYR A 1 576 ? 10.088 -10.439 -28.359 1.00 76.94 576 TYR A N 1
ATOM 4702 C CA . TYR A 1 576 ? 10.402 -11.864 -28.505 1.00 76.94 576 TYR A CA 1
ATOM 4703 C C . TYR A 1 576 ? 10.569 -12.566 -27.146 1.00 76.94 576 TYR A C 1
ATOM 4705 O O . TYR A 1 576 ? 9.999 -13.634 -26.912 1.00 76.94 576 TYR A O 1
ATOM 4713 N N . THR A 1 577 ? 11.286 -11.948 -26.206 1.00 76.00 577 THR A N 1
ATOM 4714 C CA . THR A 1 577 ? 11.534 -12.507 -24.866 1.00 76.00 577 THR A CA 1
ATOM 4715 C C . THR A 1 577 ? 10.256 -12.597 -24.026 1.00 76.00 577 THR A C 1
ATOM 4717 O O . THR A 1 577 ? 10.057 -13.567 -23.289 1.00 76.00 577 THR A O 1
ATOM 4720 N N . ARG A 1 578 ? 9.358 -11.613 -24.139 1.00 73.81 578 ARG A N 1
ATOM 4721 C CA . ARG A 1 578 ? 8.058 -11.588 -23.456 1.00 73.81 578 ARG A CA 1
ATOM 4722 C C . ARG A 1 578 ? 7.127 -12.674 -23.978 1.00 73.81 578 ARG A C 1
ATOM 4724 O O . ARG A 1 578 ? 6.512 -13.367 -23.170 1.00 73.81 578 ARG A O 1
ATOM 4731 N N . MET A 1 579 ? 7.057 -12.851 -25.296 1.00 72.38 579 MET A N 1
ATOM 4732 C CA . MET A 1 579 ? 6.224 -13.891 -25.908 1.00 72.38 579 MET A CA 1
ATOM 4733 C C . MET A 1 579 ? 6.787 -15.296 -25.662 1.00 72.38 579 MET A C 1
ATOM 4735 O O . MET A 1 579 ? 6.032 -16.207 -25.320 1.00 72.38 579 MET A O 1
ATOM 4739 N N . SER A 1 580 ? 8.115 -15.462 -25.678 1.00 66.31 580 SER A N 1
ATOM 4740 C CA . SER A 1 580 ? 8.776 -16.742 -25.382 1.00 66.31 580 SER A CA 1
ATOM 4741 C C . SER A 1 580 ? 8.519 -17.266 -23.960 1.00 66.31 580 SER A C 1
ATOM 4743 O O . SER A 1 580 ? 8.694 -18.460 -23.719 1.00 66.31 580 SER A O 1
ATOM 4745 N N . LYS A 1 581 ? 8.127 -16.410 -23.005 1.00 68.06 581 LYS A N 1
ATOM 4746 C CA . LYS A 1 581 ? 7.754 -16.817 -21.634 1.00 68.06 581 LYS A CA 1
ATOM 4747 C C . LYS A 1 581 ? 6.307 -17.309 -21.522 1.00 68.06 581 LYS A C 1
ATOM 4749 O O . LYS A 1 581 ? 5.986 -18.005 -20.564 1.00 68.06 581 LYS A O 1
ATOM 4754 N N . ILE A 1 582 ? 5.443 -16.920 -22.461 1.00 64.50 582 ILE A N 1
ATOM 4755 C CA . ILE A 1 582 ? 3.991 -17.150 -22.418 1.00 64.50 582 ILE A CA 1
ATOM 4756 C C . ILE A 1 582 ? 3.596 -18.376 -23.260 1.00 64.50 582 ILE A C 1
ATOM 4758 O O . ILE A 1 582 ? 2.609 -19.037 -22.939 1.00 64.50 582 ILE A O 1
ATOM 4762 N N . GLY A 1 583 ? 4.386 -18.755 -24.272 1.00 55.72 583 GLY A N 1
ATOM 4763 C CA . GLY A 1 583 ? 4.129 -19.959 -25.065 1.00 55.72 583 GLY A CA 1
ATOM 4764 C C . GLY A 1 583 ? 5.292 -20.410 -25.952 1.00 55.72 583 GLY A C 1
ATOM 4765 O O . GLY A 1 583 ? 6.306 -19.732 -26.081 1.00 55.72 583 GLY A O 1
ATOM 4766 N N . ASN A 1 584 ? 5.111 -21.560 -26.614 1.00 58.34 584 ASN A N 1
ATOM 4767 C CA . ASN A 1 584 ? 6.019 -22.133 -27.625 1.00 58.34 584 ASN A CA 1
ATOM 4768 C C . ASN A 1 584 ? 6.003 -21.359 -28.969 1.00 58.34 584 ASN A C 1
ATOM 4770 O O . ASN A 1 584 ? 6.297 -21.932 -30.019 1.00 58.34 584 ASN A O 1
ATOM 4774 N N . GLN A 1 585 ? 5.627 -20.078 -28.975 1.00 58.78 585 GLN A N 1
ATOM 4775 C CA . GLN A 1 585 ? 5.534 -19.291 -30.204 1.00 58.78 585 GLN A CA 1
ATOM 4776 C C . GLN A 1 585 ? 6.928 -18.910 -30.704 1.00 58.78 585 GLN A C 1
ATOM 4778 O O . GLN A 1 585 ? 7.709 -18.266 -30.008 1.00 58.78 585 GLN A O 1
ATOM 4783 N N . LYS A 1 586 ? 7.247 -19.353 -31.925 1.00 64.75 586 LYS A N 1
ATOM 4784 C CA . LYS A 1 586 ? 8.585 -19.227 -32.527 1.00 64.75 586 LYS A CA 1
ATOM 4785 C C . LYS A 1 586 ? 8.789 -17.928 -33.299 1.00 64.75 586 LYS A C 1
ATOM 4787 O O . LYS A 1 586 ? 9.934 -17.547 -33.521 1.00 64.75 586 LYS A O 1
ATOM 4792 N N . ARG A 1 587 ? 7.705 -17.286 -33.740 1.00 80.00 587 ARG A N 1
ATOM 4793 C CA . ARG A 1 587 ? 7.743 -16.096 -34.589 1.00 80.00 587 ARG A CA 1
ATOM 4794 C C . ARG A 1 587 ? 6.825 -15.024 -34.041 1.00 80.00 587 ARG A C 1
ATOM 4796 O O . ARG A 1 587 ? 5.676 -15.291 -33.714 1.00 80.00 587 ARG A O 1
ATOM 4803 N N . VAL A 1 588 ? 7.358 -13.817 -33.996 1.00 86.62 588 VAL A N 1
ATOM 4804 C CA . VAL A 1 588 ? 6.685 -12.628 -33.511 1.00 86.62 588 VAL A CA 1
ATOM 4805 C C . VAL A 1 588 ? 6.584 -11.633 -34.656 1.00 86.62 588 VAL A C 1
ATOM 4807 O O . VAL A 1 588 ? 7.533 -11.495 -35.428 1.00 86.62 588 VAL A O 1
ATOM 4810 N N . VAL A 1 589 ? 5.438 -10.967 -34.775 1.00 89.06 589 VAL A N 1
ATOM 4811 C CA . VAL A 1 589 ? 5.142 -9.995 -35.833 1.00 89.06 589 VAL A CA 1
ATOM 4812 C C . VAL A 1 589 ? 4.811 -8.644 -35.203 1.00 89.06 589 VAL A C 1
ATOM 4814 O O . VAL A 1 589 ? 4.194 -8.562 -34.140 1.00 89.06 589 VAL A O 1
ATOM 4817 N N . GLY A 1 590 ? 5.227 -7.567 -35.857 1.00 91.00 590 GLY A N 1
ATOM 4818 C CA . GLY A 1 590 ? 4.874 -6.216 -35.448 1.00 91.00 590 GLY A CA 1
ATOM 4819 C C . GLY A 1 590 ? 4.920 -5.231 -36.604 1.00 91.00 590 GLY A C 1
ATOM 4820 O O . GLY A 1 590 ? 5.324 -5.556 -37.719 1.00 91.00 590 GLY A O 1
ATOM 4821 N N . VAL A 1 591 ? 4.472 -4.011 -36.337 1.00 91.94 591 VAL A N 1
ATOM 4822 C CA . VAL A 1 591 ? 4.347 -2.950 -37.339 1.00 91.94 591 VAL A CA 1
ATOM 4823 C C . VAL A 1 591 ? 5.508 -1.977 -37.199 1.00 91.94 591 VAL A C 1
ATOM 4825 O O . VAL A 1 591 ? 5.899 -1.615 -36.088 1.00 91.94 591 VAL A O 1
ATOM 4828 N N . LEU A 1 592 ? 6.048 -1.546 -38.338 1.00 91.56 592 LEU A N 1
ATOM 4829 C CA . LEU A 1 592 ? 7.114 -0.556 -38.418 1.00 91.56 592 LEU A CA 1
ATOM 4830 C C . LEU A 1 592 ? 6.530 0.831 -38.669 1.00 91.56 592 LEU A C 1
ATOM 4832 O O . LEU A 1 592 ? 5.730 1.042 -39.591 1.00 91.56 592 LEU A O 1
ATOM 4836 N N . LEU A 1 593 ? 6.981 1.779 -37.857 1.00 90.44 593 LEU A N 1
ATOM 4837 C CA . LEU A 1 593 ? 6.673 3.191 -37.957 1.00 90.44 593 LEU A CA 1
ATOM 4838 C C . LEU A 1 593 ? 7.909 3.960 -38.417 1.00 90.44 593 LEU A C 1
ATOM 4840 O O . LEU A 1 593 ? 9.037 3.703 -38.000 1.00 90.44 593 LEU A O 1
ATOM 4844 N N . GLY A 1 594 ? 7.688 4.926 -39.295 1.00 89.38 594 GLY A N 1
ATOM 4845 C CA . GLY A 1 594 ? 8.782 5.696 -39.853 1.00 89.38 594 GLY A CA 1
ATOM 4846 C C . GLY A 1 594 ? 8.326 6.754 -40.835 1.00 89.38 594 GLY A C 1
ATOM 4847 O O . GLY A 1 594 ? 7.139 7.100 -40.917 1.00 89.38 594 GLY A O 1
ATOM 4848 N N . CYS A 1 595 ? 9.287 7.270 -41.594 1.00 87.50 595 CYS A N 1
ATOM 4849 C CA . CYS A 1 595 ? 9.039 8.276 -42.611 1.00 87.50 595 CYS A CA 1
ATOM 4850 C C . CYS A 1 595 ? 9.925 8.076 -43.845 1.00 87.50 595 CYS A C 1
ATOM 4852 O O . CYS A 1 595 ? 11.056 7.607 -43.772 1.00 87.50 595 CYS A O 1
ATOM 4854 N N . TRP A 1 596 ? 9.395 8.458 -45.004 1.00 85.50 596 TRP A N 1
ATOM 4855 C CA . TRP A 1 596 ? 10.154 8.480 -46.249 1.00 85.50 596 TRP A CA 1
ATOM 4856 C C . TRP A 1 596 ? 10.896 9.812 -46.369 1.00 85.50 596 TRP A C 1
ATOM 4858 O O . TRP A 1 596 ? 10.261 10.873 -46.395 1.00 85.50 596 TRP A O 1
ATOM 4868 N N . ARG A 1 597 ? 12.228 9.770 -46.464 1.00 81.06 597 ARG A N 1
ATOM 4869 C CA . ARG A 1 597 ? 13.053 10.951 -46.749 1.00 81.06 597 ARG A CA 1
ATOM 4870 C C . ARG A 1 597 ? 13.066 11.270 -48.245 1.00 81.06 597 ARG A C 1
ATOM 4872 O O . ARG A 1 597 ? 12.744 10.451 -49.110 1.00 81.06 597 ARG A O 1
ATOM 4879 N N . ALA A 1 598 ? 13.482 12.494 -48.569 1.00 71.62 598 ALA A N 1
ATOM 4880 C CA . ALA A 1 598 ? 13.785 12.871 -49.945 1.00 71.62 598 ALA A CA 1
ATOM 4881 C C . ALA A 1 598 ? 14.893 11.958 -50.509 1.00 71.62 598 ALA A C 1
ATOM 4883 O O . ALA A 1 598 ? 15.845 11.652 -49.798 1.00 71.62 598 ALA A O 1
ATOM 4884 N N . LYS A 1 599 ? 14.784 11.580 -51.794 1.00 75.88 599 LYS A N 1
ATOM 4885 C CA . LYS A 1 599 ? 15.647 10.613 -52.518 1.00 75.88 599 LYS A CA 1
ATOM 4886 C C . LYS A 1 599 ? 15.324 9.120 -52.326 1.00 75.88 599 LYS A C 1
ATOM 4888 O O . LYS A 1 599 ? 16.131 8.290 -52.720 1.00 75.88 599 LYS A O 1
ATOM 4893 N N . GLY A 1 600 ? 14.147 8.773 -51.802 1.00 80.12 600 GLY A N 1
ATOM 4894 C CA . GLY A 1 600 ? 13.681 7.378 -51.780 1.00 80.12 600 GLY A CA 1
ATOM 4895 C C . GLY A 1 600 ? 14.309 6.509 -50.686 1.00 80.12 600 GLY A C 1
ATOM 4896 O O . GLY A 1 600 ? 14.259 5.290 -50.789 1.00 80.12 600 GLY A O 1
ATOM 4897 N N . VAL A 1 601 ? 14.877 7.128 -49.647 1.00 85.88 601 VAL A N 1
ATOM 4898 C CA . VAL A 1 601 ? 15.379 6.438 -48.449 1.00 85.88 601 VAL A CA 1
ATOM 4899 C C . VAL A 1 601 ? 14.239 6.315 -47.438 1.00 85.88 601 VAL A C 1
ATOM 4901 O O . VAL A 1 601 ? 13.560 7.309 -47.153 1.00 85.88 601 VAL A O 1
ATOM 4904 N N . LEU A 1 602 ? 14.013 5.105 -46.926 1.00 87.25 602 LEU A N 1
ATOM 4905 C CA . LEU A 1 602 ? 13.060 4.855 -45.851 1.00 87.25 602 LEU A CA 1
ATOM 4906 C C . LEU A 1 602 ? 13.791 4.865 -44.507 1.00 87.25 602 LEU A C 1
ATOM 4908 O O . LEU A 1 602 ? 14.640 4.011 -44.273 1.00 87.25 602 LEU A O 1
ATOM 4912 N N . ASP A 1 603 ? 13.380 5.759 -43.613 1.00 86.19 603 ASP A N 1
ATOM 4913 C CA . ASP A 1 603 ? 13.805 5.717 -42.220 1.00 86.19 603 ASP A CA 1
ATOM 4914 C C . ASP A 1 603 ? 12.751 5.011 -41.379 1.00 86.19 603 ASP A C 1
ATOM 4916 O O . ASP A 1 603 ? 11.584 5.423 -41.342 1.00 86.19 603 ASP A O 1
ATOM 4920 N N . VAL A 1 604 ? 13.182 3.984 -40.659 1.00 87.81 604 VAL A N 1
ATOM 4921 C CA . VAL A 1 604 ? 12.389 3.319 -39.628 1.00 87.81 604 VAL A CA 1
ATOM 4922 C C . VAL A 1 604 ? 12.824 3.893 -38.286 1.00 87.81 604 VAL A C 1
ATOM 4924 O O . VAL A 1 604 ? 13.981 3.746 -37.914 1.00 87.81 604 VAL A O 1
ATOM 4927 N N . SER A 1 605 ? 11.911 4.568 -37.590 1.00 83.62 605 SER A N 1
ATOM 4928 C CA . SER A 1 605 ? 12.208 5.246 -36.322 1.00 83.62 605 SER A CA 1
ATOM 4929 C C . SER A 1 605 ? 11.649 4.503 -35.118 1.00 83.62 605 SER A C 1
ATOM 4931 O O . SER A 1 605 ? 12.213 4.565 -34.037 1.00 83.62 605 SER A O 1
ATOM 4933 N N . ASN A 1 606 ? 10.508 3.831 -35.274 1.00 86.75 606 ASN A N 1
ATOM 4934 C CA . ASN A 1 606 ? 9.832 3.190 -34.156 1.00 86.75 606 ASN A CA 1
ATOM 4935 C C . ASN A 1 606 ? 9.110 1.918 -34.610 1.00 86.75 606 ASN A C 1
ATOM 4937 O O . ASN A 1 606 ? 8.884 1.693 -35.802 1.00 86.75 606 ASN A O 1
ATOM 4941 N N . SER A 1 607 ? 8.726 1.068 -33.667 1.00 88.62 607 SER A N 1
ATOM 4942 C CA . SER A 1 607 ? 7.974 -0.146 -33.956 1.00 88.62 607 SER A CA 1
ATOM 4943 C C . SER A 1 607 ? 7.080 -0.526 -32.786 1.00 88.62 607 SER A C 1
ATOM 4945 O O . SER A 1 607 ? 7.333 -0.150 -31.646 1.00 88.62 607 SER A O 1
ATOM 4947 N N . PHE A 1 608 ? 6.022 -1.287 -33.052 1.00 88.81 608 PHE A N 1
ATOM 4948 C CA . PHE A 1 608 ? 5.232 -1.873 -31.975 1.00 88.81 608 PHE A CA 1
ATOM 4949 C C . PHE A 1 608 ? 4.764 -3.284 -32.314 1.00 88.81 608 PHE A C 1
ATOM 4951 O O . PHE A 1 608 ? 4.549 -3.653 -33.470 1.00 88.81 608 PHE A O 1
ATOM 4958 N N . ALA A 1 609 ? 4.634 -4.075 -31.258 1.00 88.06 609 ALA A N 1
ATOM 4959 C CA . ALA A 1 609 ? 4.127 -5.435 -31.259 1.00 88.06 609 ALA A CA 1
ATOM 4960 C C . ALA A 1 609 ? 2.654 -5.496 -31.677 1.00 88.06 609 ALA A C 1
ATOM 4962 O O . ALA A 1 609 ? 1.859 -4.716 -31.160 1.00 88.06 609 ALA A O 1
ATOM 4963 N N . VAL A 1 610 ? 2.265 -6.452 -32.524 1.00 88.88 610 VAL A N 1
ATOM 4964 C CA . VAL A 1 610 ? 0.847 -6.768 -32.770 1.00 88.88 610 VAL A CA 1
ATOM 4965 C C . VAL A 1 610 ? 0.605 -8.230 -32.393 1.00 88.88 610 VAL A C 1
ATOM 4967 O O . VAL A 1 610 ? 1.420 -9.074 -32.765 1.00 88.88 610 VAL A O 1
ATOM 4970 N N . PRO A 1 611 ? -0.481 -8.556 -31.664 1.00 87.62 611 PRO A N 1
ATOM 4971 C CA . PRO A 1 611 ? -0.846 -9.943 -31.399 1.00 87.62 611 PRO A CA 1
ATOM 4972 C C . PRO A 1 611 ? -0.981 -10.726 -32.710 1.00 87.62 611 PRO A C 1
ATOM 4974 O O . PRO A 1 611 ? -1.778 -10.363 -33.582 1.00 87.62 611 PRO A O 1
ATOM 4977 N N . PHE A 1 612 ? -0.172 -11.773 -32.846 1.00 87.44 612 PHE A N 1
ATOM 4978 C CA . PHE A 1 612 ? -0.085 -12.591 -34.047 1.00 87.44 612 PHE A CA 1
ATOM 4979 C C . PHE A 1 612 ? 0.021 -14.062 -33.669 1.00 87.44 612 PHE A C 1
ATOM 4981 O O . PHE A 1 612 ? 0.924 -14.444 -32.926 1.00 87.44 612 PHE A O 1
ATOM 4988 N N . ASP A 1 613 ? -0.867 -14.870 -34.241 1.00 85.56 613 ASP A N 1
ATOM 4989 C CA . ASP A 1 613 ? -0.898 -16.315 -34.050 1.00 85.56 613 ASP A CA 1
ATOM 4990 C C . ASP A 1 613 ? -0.840 -17.022 -35.407 1.00 85.56 613 ASP A C 1
ATOM 4992 O O . ASP A 1 613 ? -1.536 -16.654 -36.355 1.00 85.56 613 ASP A O 1
ATOM 4996 N N . GLU A 1 614 ? -0.033 -18.074 -35.490 1.00 83.31 614 GLU A N 1
ATOM 4997 C CA . GLU A 1 614 ? 0.093 -18.939 -36.663 1.00 83.31 614 GLU A CA 1
ATOM 4998 C C . GLU A 1 614 ? 0.003 -20.397 -36.213 1.00 83.31 614 GLU A C 1
ATOM 5000 O O . GLU A 1 614 ? 0.626 -20.783 -35.219 1.00 83.31 614 GLU A O 1
ATOM 5005 N N . ASP A 1 615 ? -0.782 -21.207 -36.927 1.00 81.88 615 ASP A N 1
ATOM 5006 C CA . ASP A 1 615 ? -0.880 -22.634 -36.626 1.00 81.88 615 ASP A CA 1
ATOM 5007 C C . ASP A 1 615 ? 0.384 -23.372 -37.106 1.00 81.88 615 ASP A C 1
ATOM 5009 O O . ASP A 1 615 ? 0.863 -23.191 -38.228 1.00 81.88 615 ASP A O 1
ATOM 5013 N N . GLU A 1 616 ? 0.936 -24.243 -36.258 1.00 74.75 616 GLU A N 1
ATOM 5014 C CA . GLU A 1 616 ? 2.104 -25.053 -36.609 1.00 74.75 616 GLU A CA 1
ATOM 5015 C C . GLU A 1 616 ? 1.770 -26.160 -37.622 1.00 74.75 616 GLU A C 1
ATOM 5017 O O . GLU A 1 616 ? 2.662 -26.606 -38.354 1.00 74.75 616 GLU A O 1
ATOM 5022 N N . LYS A 1 617 ? 0.513 -26.630 -37.658 1.00 79.81 617 LYS A N 1
ATOM 5023 C CA . LYS A 1 617 ? 0.082 -27.729 -38.540 1.00 79.81 617 LYS A CA 1
ATOM 5024 C C . LYS A 1 617 ? -0.288 -27.224 -39.928 1.00 79.81 617 LYS A C 1
ATOM 5026 O O . LYS A 1 617 ? 0.274 -27.701 -40.913 1.00 79.81 617 LYS A O 1
ATOM 5031 N N . ASP A 1 618 ? -1.174 -26.235 -39.981 1.00 79.00 618 ASP A N 1
ATOM 5032 C CA . ASP A 1 618 ? -1.645 -25.623 -41.219 1.00 79.00 618 ASP A CA 1
ATOM 5033 C C . ASP A 1 618 ? -1.083 -24.213 -41.350 1.00 79.00 618 ASP A C 1
ATOM 5035 O O . ASP A 1 618 ? -1.693 -23.226 -40.948 1.00 79.00 618 ASP A O 1
ATOM 5039 N N . LYS A 1 619 ? 0.090 -24.118 -41.980 1.00 72.25 619 LYS A N 1
ATOM 5040 C CA . LYS A 1 619 ? 0.809 -22.847 -42.120 1.00 72.25 619 LYS A CA 1
ATOM 5041 C C . LYS A 1 619 ? -0.022 -21.770 -42.823 1.00 72.25 619 LYS A C 1
ATOM 5043 O O . LYS A 1 619 ? 0.179 -20.602 -42.554 1.00 72.25 619 LYS A O 1
ATOM 5048 N N . SER A 1 620 ? -0.977 -22.110 -43.686 1.00 78.69 620 SER A N 1
ATOM 5049 C CA . SER A 1 620 ? -1.821 -21.108 -44.356 1.00 78.69 620 SER A CA 1
ATOM 5050 C C . SER A 1 620 ? -2.770 -20.345 -43.420 1.00 78.69 620 SER A C 1
ATOM 5052 O O . SER A 1 620 ? -3.337 -19.339 -43.841 1.00 78.69 620 SER A O 1
ATOM 5054 N N . VAL A 1 621 ? -2.988 -20.826 -42.191 1.00 84.31 621 VAL A N 1
ATOM 5055 C CA . VAL A 1 621 ? -3.905 -20.220 -41.221 1.00 84.31 621 VAL A CA 1
ATOM 5056 C C . VAL A 1 621 ? -3.115 -19.355 -40.242 1.00 84.31 621 VAL A C 1
ATOM 5058 O O . VAL A 1 621 ? -2.342 -19.852 -39.425 1.00 84.31 621 VAL A O 1
ATOM 5061 N N . TRP A 1 622 ? -3.341 -18.046 -40.315 1.00 87.88 622 TRP A N 1
ATOM 5062 C CA . TRP A 1 622 ? -2.747 -17.057 -39.421 1.00 87.88 622 TRP A CA 1
ATOM 5063 C C . TRP A 1 622 ? -3.779 -15.999 -39.028 1.00 87.88 622 TRP A C 1
ATOM 5065 O O . TRP A 1 622 ? -4.739 -15.739 -39.758 1.00 87.88 622 TRP A O 1
ATOM 5075 N N . PHE A 1 623 ? -3.577 -15.396 -37.861 1.00 87.56 623 PHE A N 1
ATOM 5076 C CA . PHE A 1 623 ? -4.421 -14.347 -37.305 1.00 87.56 623 PHE A CA 1
ATOM 5077 C C . PHE A 1 623 ? -3.572 -13.129 -36.938 1.00 87.56 623 PHE A C 1
ATOM 5079 O O . PHE A 1 623 ? -2.523 -13.261 -36.312 1.00 87.56 623 PHE A O 1
ATOM 5086 N N . LEU A 1 624 ? -4.043 -11.944 -37.328 1.00 87.56 624 LEU A N 1
ATOM 5087 C CA . LEU A 1 624 ? -3.442 -10.656 -36.993 1.00 87.56 624 LEU A CA 1
ATOM 5088 C C . LEU A 1 624 ? -4.552 -9.697 -36.555 1.00 87.56 624 LEU A C 1
ATOM 5090 O O . LEU A 1 624 ? -5.533 -9.509 -37.277 1.00 87.56 624 LEU A O 1
ATOM 5094 N N . ASP A 1 625 ? -4.393 -9.090 -35.380 1.00 89.75 625 ASP A N 1
ATOM 5095 C CA . ASP A 1 625 ? -5.385 -8.164 -34.829 1.00 89.75 625 ASP A CA 1
ATOM 5096 C C . ASP A 1 625 ? -5.294 -6.771 -35.483 1.00 89.75 625 ASP A C 1
ATOM 5098 O O . ASP A 1 625 ? -4.377 -5.980 -35.236 1.00 89.75 625 ASP A O 1
ATOM 5102 N N . HIS A 1 626 ? -6.279 -6.467 -36.328 1.00 85.94 626 HIS A N 1
ATOM 5103 C CA . HIS A 1 626 ? -6.407 -5.187 -37.021 1.00 85.94 626 HIS A CA 1
ATOM 5104 C C . HIS A 1 626 ? -6.897 -4.040 -36.146 1.00 85.94 626 HIS A C 1
ATOM 5106 O O . HIS A 1 626 ? -6.464 -2.901 -36.338 1.00 85.94 626 HIS A O 1
ATOM 5112 N N . ASP A 1 627 ? -7.787 -4.329 -35.201 1.00 88.81 627 ASP A N 1
ATOM 5113 C CA . ASP A 1 627 ? -8.399 -3.311 -34.349 1.00 88.81 627 ASP A CA 1
ATOM 5114 C C . ASP A 1 627 ? -7.346 -2.768 -33.375 1.00 88.81 627 ASP A C 1
ATOM 5116 O O . ASP A 1 627 ? -7.244 -1.558 -33.123 1.00 88.81 627 ASP A O 1
ATOM 5120 N N . TYR A 1 628 ? -6.481 -3.662 -32.886 1.00 89.62 628 TYR A N 1
ATOM 5121 C CA . TYR A 1 628 ? -5.311 -3.281 -32.108 1.00 89.62 628 TYR A CA 1
ATOM 5122 C C . TYR A 1 628 ? -4.358 -2.390 -32.913 1.00 89.62 628 TYR A C 1
ATOM 5124 O O . TYR A 1 628 ? -3.945 -1.332 -32.430 1.00 89.62 628 TYR A O 1
ATOM 5132 N N . LEU A 1 629 ? -4.057 -2.763 -34.161 1.00 89.25 629 LEU A N 1
ATOM 5133 C CA . LEU A 1 629 ? -3.189 -1.981 -35.042 1.00 89.25 629 LEU A CA 1
ATOM 5134 C C . LEU A 1 629 ? -3.734 -0.563 -35.254 1.00 89.25 629 LEU A C 1
ATOM 5136 O O . LEU A 1 629 ? -2.990 0.406 -35.093 1.00 89.25 629 LEU A O 1
ATOM 5140 N N . GLU A 1 630 ? -5.019 -0.416 -35.579 1.00 89.88 630 GLU A N 1
ATOM 5141 C CA . GLU A 1 630 ? -5.621 0.894 -35.849 1.00 89.88 630 GLU A CA 1
ATOM 5142 C C . GLU A 1 630 ? -5.667 1.781 -34.596 1.00 89.88 630 GLU A C 1
ATOM 5144 O O . GLU A 1 630 ? -5.316 2.966 -34.650 1.00 89.88 630 GLU A O 1
ATOM 5149 N N . SER A 1 631 ? -6.031 1.207 -33.446 1.00 91.00 631 SER A N 1
ATOM 5150 C CA . SER A 1 631 ? -6.073 1.944 -32.180 1.00 91.00 631 SER A CA 1
ATOM 5151 C C . SER A 1 631 ? -4.683 2.410 -31.730 1.00 91.00 631 SER A C 1
ATOM 5153 O O . SER A 1 631 ? -4.522 3.582 -31.372 1.00 91.00 631 SER A O 1
ATOM 5155 N N . MET A 1 632 ? -3.668 1.543 -31.806 1.00 88.19 632 MET A N 1
ATOM 5156 C CA . MET A 1 632 ? -2.283 1.881 -31.465 1.00 88.19 632 MET A CA 1
ATOM 5157 C C . MET A 1 632 ? -1.673 2.870 -32.441 1.00 88.19 632 MET A C 1
ATOM 5159 O O . MET A 1 632 ? -1.091 3.865 -32.006 1.00 88.19 632 MET A O 1
ATOM 5163 N N . TYR A 1 633 ? -1.880 2.685 -33.744 1.00 89.38 633 TYR A N 1
ATOM 5164 C CA . TYR A 1 633 ? -1.458 3.673 -34.730 1.00 89.38 633 TYR A CA 1
ATOM 5165 C C . TYR A 1 633 ? -2.093 5.044 -34.450 1.00 89.38 633 TYR A C 1
ATOM 5167 O O . TYR A 1 633 ? -1.414 6.072 -34.500 1.00 89.38 633 TYR A O 1
ATOM 5175 N N . GLY A 1 634 ? -3.371 5.073 -34.058 1.00 90.00 634 GLY A N 1
ATOM 5176 C CA . GLY A 1 634 ? -4.055 6.287 -33.620 1.00 90.00 634 GLY A CA 1
ATOM 5177 C C . GLY A 1 634 ? -3.433 6.947 -32.382 1.00 90.00 634 GLY A C 1
ATOM 5178 O O . GLY A 1 634 ? -3.486 8.172 -32.265 1.00 90.00 634 GLY A O 1
ATOM 5179 N N . MET A 1 635 ? -2.829 6.182 -31.468 1.00 88.00 635 MET A N 1
ATOM 5180 C CA . MET A 1 635 ? -2.099 6.721 -30.313 1.00 88.00 635 MET A CA 1
ATOM 5181 C C . MET A 1 635 ? -0.719 7.253 -30.707 1.00 88.00 635 MET A C 1
ATOM 5183 O O . MET A 1 635 ? -0.416 8.403 -30.394 1.00 88.00 635 MET A O 1
ATOM 5187 N N . PHE A 1 636 ? 0.077 6.482 -31.452 1.00 86.19 636 PHE A N 1
ATOM 5188 C CA . PHE A 1 636 ? 1.404 6.915 -31.908 1.00 86.19 636 PHE A CA 1
ATOM 5189 C C . PHE A 1 636 ? 1.327 8.167 -32.781 1.00 86.19 636 PHE A C 1
ATOM 5191 O O . PHE A 1 636 ? 2.064 9.123 -32.559 1.00 86.19 636 PHE A O 1
ATOM 5198 N N . LYS A 1 637 ? 0.331 8.251 -33.668 1.00 87.06 637 LYS A N 1
ATOM 5199 C CA . LYS A 1 637 ? 0.089 9.442 -34.493 1.00 87.06 637 LYS A CA 1
ATOM 5200 C C . LYS A 1 637 ? -0.289 10.688 -33.682 1.00 87.06 637 LYS A C 1
ATOM 5202 O O . LYS A 1 637 ? -0.043 11.805 -34.138 1.00 87.06 637 LYS A O 1
ATOM 5207 N N . LYS A 1 638 ? -0.899 10.527 -32.499 1.00 88.75 638 LYS A N 1
ATOM 5208 C CA . LYS A 1 638 ? -1.180 11.646 -31.576 1.00 88.75 638 LYS A CA 1
ATOM 5209 C C . LYS A 1 638 ? 0.082 12.135 -30.870 1.00 88.75 638 LYS A C 1
ATOM 5211 O O . LYS A 1 638 ? 0.169 13.323 -30.582 1.00 88.75 638 LYS A O 1
ATOM 5216 N N . VAL A 1 639 ? 1.021 11.234 -30.580 1.00 86.38 639 VAL A N 1
ATOM 5217 C CA . VAL A 1 639 ? 2.301 11.560 -29.934 1.00 86.38 639 VAL A CA 1
ATOM 5218 C C . VAL A 1 639 ? 3.255 12.199 -30.940 1.00 86.38 639 VAL A C 1
ATOM 5220 O O . VAL A 1 639 ? 3.813 13.260 -30.669 1.00 86.38 639 VAL A O 1
ATOM 5223 N N . ASN A 1 640 ? 3.385 11.599 -32.123 1.00 80.56 640 ASN A N 1
ATOM 5224 C CA . ASN A 1 640 ? 4.236 12.087 -33.195 1.00 80.56 640 ASN A CA 1
ATOM 5225 C C . ASN A 1 640 ? 3.503 12.048 -34.543 1.00 80.56 640 ASN A C 1
ATOM 5227 O O . ASN A 1 640 ? 3.274 10.996 -35.136 1.00 80.56 640 ASN A O 1
ATOM 5231 N N . ALA A 1 641 ? 3.173 13.225 -35.076 1.00 85.00 641 ALA A N 1
ATOM 5232 C CA . ALA A 1 641 ? 2.452 13.344 -36.344 1.00 85.00 641 ALA A CA 1
ATOM 5233 C C . ALA A 1 641 ? 3.293 12.952 -37.578 1.00 85.00 641 ALA A C 1
ATOM 5235 O O . ALA A 1 641 ? 2.735 12.785 -38.668 1.00 85.00 641 ALA A O 1
ATOM 5236 N N . ARG A 1 642 ? 4.624 12.849 -37.435 1.00 83.50 642 ARG A N 1
ATOM 5237 C CA . ARG A 1 642 ? 5.534 12.461 -38.525 1.00 83.50 642 ARG A CA 1
ATOM 5238 C C . ARG A 1 642 ? 5.583 10.951 -38.740 1.00 83.50 642 ARG A C 1
ATOM 5240 O O . ARG A 1 642 ? 5.882 10.527 -39.854 1.00 83.50 642 ARG A O 1
ATOM 5247 N N . GLU A 1 643 ? 5.247 10.165 -37.723 1.00 85.00 643 GLU A N 1
ATOM 5248 C CA . GLU A 1 643 ? 5.276 8.707 -37.792 1.00 85.00 643 GLU A CA 1
ATOM 5249 C C . GLU A 1 643 ? 4.094 8.162 -38.596 1.00 85.00 643 GLU A C 1
ATOM 5251 O O . GLU A 1 643 ? 2.916 8.468 -38.364 1.00 85.00 643 GLU A O 1
ATOM 5256 N N . ARG A 1 644 ? 4.416 7.335 -39.588 1.00 89.50 644 ARG A N 1
ATOM 5257 C CA . ARG A 1 644 ? 3.444 6.616 -40.411 1.00 89.50 644 ARG A CA 1
ATOM 5258 C C . ARG A 1 644 ? 3.806 5.146 -40.446 1.00 89.50 644 ARG A C 1
ATOM 5260 O O . ARG A 1 644 ? 4.967 4.796 -40.282 1.00 89.50 644 ARG A O 1
ATOM 5267 N N . VAL A 1 645 ? 2.813 4.299 -40.694 1.00 91.50 645 VAL A N 1
ATOM 5268 C CA . VAL A 1 645 ? 3.065 2.885 -40.978 1.00 91.50 645 VAL A CA 1
ATOM 5269 C C . VAL A 1 645 ? 3.834 2.799 -42.291 1.00 91.50 645 VAL A C 1
ATOM 5271 O O . VAL A 1 645 ? 3.343 3.254 -43.324 1.00 91.50 645 VAL A O 1
ATOM 5274 N N . VAL A 1 646 ? 5.046 2.256 -42.234 1.00 91.31 646 VAL A N 1
ATOM 5275 C CA . VAL A 1 646 ? 5.937 2.112 -43.397 1.00 91.31 646 VAL A CA 1
ATOM 5276 C C . VAL A 1 646 ? 6.094 0.658 -43.819 1.00 91.31 646 VAL A C 1
ATOM 5278 O O . VAL A 1 646 ? 6.376 0.378 -44.981 1.00 91.31 646 VAL A O 1
ATOM 5281 N N . GLY A 1 647 ? 5.836 -0.269 -42.905 1.00 92.25 647 GLY A N 1
ATOM 5282 C CA . GLY A 1 647 ? 5.973 -1.688 -43.158 1.00 92.25 647 GLY A CA 1
ATOM 5283 C C . GLY A 1 647 ? 5.711 -2.499 -41.904 1.00 92.25 647 GLY A C 1
ATOM 5284 O O . GLY A 1 647 ? 5.039 -2.046 -40.974 1.00 92.25 647 GLY A O 1
ATOM 5285 N N . TRP A 1 648 ? 6.272 -3.694 -41.874 1.00 92.50 648 TRP A N 1
ATOM 5286 C CA . TRP A 1 648 ? 6.162 -4.612 -40.753 1.00 92.50 648 TRP A CA 1
ATOM 5287 C C . TRP A 1 648 ? 7.440 -5.412 -40.601 1.00 92.50 648 TRP A C 1
ATOM 5289 O O . TRP A 1 648 ? 8.246 -5.525 -41.526 1.00 92.50 648 TRP A O 1
ATOM 5299 N N . TYR A 1 649 ? 7.626 -5.949 -39.407 1.00 91.94 649 TYR A N 1
ATOM 5300 C CA . TYR A 1 649 ? 8.741 -6.817 -39.109 1.00 91.94 649 TYR A CA 1
ATOM 5301 C C . TYR A 1 649 ? 8.242 -8.160 -38.611 1.00 91.94 649 TYR A C 1
ATOM 5303 O O . TYR A 1 649 ? 7.159 -8.269 -38.026 1.00 91.94 649 TYR A O 1
ATOM 5311 N N . HIS A 1 650 ? 9.066 -9.182 -38.801 1.00 89.75 650 HIS A N 1
ATOM 5312 C CA . HIS A 1 650 ? 8.908 -10.421 -38.065 1.00 89.75 650 HIS A CA 1
ATOM 5313 C C . HIS A 1 650 ? 10.255 -10.957 -37.596 1.00 89.75 650 HIS A C 1
ATOM 5315 O O . HIS A 1 650 ? 11.286 -10.795 -38.253 1.00 89.75 650 HIS A O 1
ATOM 5321 N N . THR A 1 651 ? 10.242 -11.649 -36.463 1.00 84.06 651 THR A N 1
ATOM 5322 C CA . THR A 1 651 ? 11.432 -12.319 -35.942 1.00 84.06 651 THR A CA 1
ATOM 5323 C C . THR A 1 651 ? 11.574 -13.663 -36.650 1.00 84.06 651 THR A C 1
ATOM 5325 O O . THR A 1 651 ? 10.827 -14.603 -36.368 1.00 84.06 651 THR A O 1
ATOM 5328 N N . GLY A 1 652 ? 12.454 -13.716 -37.652 1.00 68.75 652 GLY A N 1
ATOM 5329 C CA . GLY A 1 652 ? 12.724 -14.904 -38.465 1.00 68.75 652 GLY A CA 1
ATOM 5330 C C . GLY A 1 652 ? 13.190 -16.121 -37.650 1.00 68.75 652 GLY A C 1
ATOM 5331 O O . GLY A 1 652 ? 13.331 -16.081 -36.429 1.00 68.75 652 GLY A O 1
ATOM 5332 N N . PRO A 1 653 ? 13.465 -17.232 -38.348 1.00 73.25 653 PRO A N 1
ATOM 5333 C CA . PRO A 1 653 ? 14.810 -17.281 -38.928 1.00 73.25 653 PRO A CA 1
ATOM 5334 C C . PRO A 1 653 ? 14.864 -17.220 -40.462 1.00 73.25 653 PRO A C 1
ATOM 5336 O O . PRO A 1 653 ? 15.947 -17.024 -41.000 1.00 73.25 653 PRO A O 1
ATOM 5339 N N . LYS A 1 654 ? 13.744 -17.429 -41.178 1.00 79.50 654 LYS A N 1
ATOM 5340 C CA . LYS A 1 654 ? 13.647 -17.368 -42.656 1.00 79.50 654 LYS A CA 1
ATOM 5341 C C . LYS A 1 654 ? 12.253 -16.918 -43.117 1.00 79.50 654 LYS A C 1
ATOM 5343 O O . LYS A 1 654 ? 11.298 -17.022 -42.345 1.00 79.50 654 LYS A O 1
ATOM 5348 N N . LEU A 1 655 ? 12.154 -16.479 -44.376 1.00 84.06 655 LEU A N 1
ATOM 5349 C CA . LEU A 1 655 ? 10.894 -16.173 -45.069 1.00 84.06 655 LEU A CA 1
ATOM 5350 C C . LEU A 1 655 ? 9.976 -17.403 -45.160 1.00 84.06 655 LEU A C 1
ATOM 5352 O O . LEU A 1 655 ? 10.436 -18.524 -45.398 1.00 84.06 655 LEU A O 1
ATOM 5356 N N . HIS A 1 656 ? 8.675 -17.169 -45.012 1.00 84.44 656 HIS A N 1
ATOM 5357 C CA . HIS A 1 656 ? 7.602 -18.144 -45.177 1.00 84.44 656 HIS A CA 1
ATOM 5358 C C . HIS A 1 656 ? 6.678 -17.735 -46.330 1.00 84.44 656 HIS A C 1
ATOM 5360 O O . HIS A 1 656 ? 6.522 -16.562 -46.656 1.00 84.44 656 HIS A O 1
ATOM 5366 N N . GLN A 1 657 ? 5.999 -18.711 -46.937 1.00 81.69 657 GLN A N 1
ATOM 5367 C CA . GLN A 1 657 ? 5.077 -18.450 -48.048 1.00 81.69 657 GLN A CA 1
ATOM 5368 C C . GLN A 1 657 ? 3.894 -17.545 -47.643 1.00 81.69 657 GLN A C 1
ATOM 5370 O O . GLN A 1 657 ? 3.390 -16.777 -48.460 1.00 81.69 657 GLN A O 1
ATOM 5375 N N . ASN A 1 658 ? 3.491 -17.590 -46.369 1.00 86.69 658 ASN A N 1
ATOM 5376 C CA . ASN A 1 658 ? 2.395 -16.789 -45.814 1.00 86.69 658 ASN A CA 1
ATOM 5377 C C . ASN A 1 658 ? 2.698 -15.290 -45.775 1.00 86.69 658 ASN A C 1
ATOM 5379 O O . ASN A 1 658 ? 1.776 -14.477 -45.744 1.00 86.69 658 ASN A O 1
ATOM 5383 N N . ASP A 1 659 ? 3.977 -14.916 -45.806 1.00 88.81 659 ASP A N 1
ATOM 5384 C CA . ASP A 1 659 ? 4.408 -13.528 -45.639 1.00 88.81 659 ASP A CA 1
ATOM 5385 C C . ASP A 1 659 ? 3.911 -12.649 -46.791 1.00 88.81 659 ASP A C 1
ATOM 5387 O O . ASP A 1 659 ? 3.641 -11.465 -46.604 1.00 88.81 659 ASP A O 1
ATOM 5391 N N . ILE A 1 660 ? 3.685 -13.241 -47.969 1.00 88.31 660 ILE A N 1
ATOM 5392 C CA . ILE A 1 660 ? 3.071 -12.563 -49.116 1.00 88.31 660 ILE A CA 1
ATOM 5393 C C . ILE A 1 660 ? 1.633 -12.136 -48.782 1.00 88.31 660 ILE A C 1
ATOM 5395 O O . ILE A 1 660 ? 1.247 -11.002 -49.071 1.00 88.31 660 ILE A O 1
ATOM 5399 N N . ALA A 1 661 ? 0.858 -13.013 -48.135 1.00 88.19 661 ALA A N 1
ATOM 5400 C CA . ALA A 1 661 ? -0.526 -12.736 -47.752 1.00 88.19 661 ALA A CA 1
ATOM 5401 C C . ALA A 1 661 ? -0.605 -11.692 -46.625 1.00 88.19 661 ALA A C 1
ATOM 5403 O O . ALA A 1 661 ? -1.431 -10.780 -46.684 1.00 88.19 661 ALA A O 1
ATOM 5404 N N . ILE A 1 662 ? 0.295 -11.774 -45.637 1.00 89.06 662 ILE A N 1
ATOM 5405 C CA . ILE A 1 662 ? 0.409 -10.774 -44.561 1.00 89.06 662 ILE A CA 1
ATOM 5406 C C . ILE A 1 662 ? 0.788 -9.406 -45.145 1.00 89.06 662 ILE A C 1
ATOM 5408 O O . ILE A 1 662 ? 0.207 -8.379 -44.787 1.00 89.06 662 ILE A O 1
ATOM 5412 N N . ASN A 1 663 ? 1.718 -9.374 -46.101 1.00 90.81 663 ASN A N 1
ATOM 5413 C CA . ASN A 1 663 ? 2.118 -8.125 -46.735 1.00 90.81 663 ASN A CA 1
ATOM 5414 C C . ASN A 1 663 ? 0.981 -7.501 -47.563 1.00 90.81 663 ASN A C 1
ATOM 5416 O O . ASN A 1 663 ? 0.806 -6.285 -47.555 1.00 90.81 663 ASN A O 1
ATOM 5420 N N . GLU A 1 664 ? 0.174 -8.308 -48.254 1.00 87.62 664 GLU A N 1
ATOM 5421 C CA . GLU A 1 664 ? -0.983 -7.824 -49.018 1.00 87.62 664 GLU A CA 1
ATOM 5422 C C . GLU A 1 664 ? -2.069 -7.215 -48.122 1.00 87.62 664 GLU A C 1
ATOM 5424 O O . GLU A 1 664 ? -2.692 -6.210 -48.472 1.00 87.62 664 GLU A O 1
ATOM 5429 N N . LEU A 1 665 ? -2.246 -7.773 -46.930 1.00 87.69 665 LEU A N 1
ATOM 5430 C CA . LEU A 1 665 ? -3.131 -7.225 -45.917 1.00 87.69 665 LEU A CA 1
ATOM 5431 C C . LEU A 1 665 ? -2.653 -5.844 -45.428 1.00 87.69 665 LEU A C 1
ATOM 5433 O O . LEU A 1 665 ? -3.444 -4.900 -45.347 1.00 87.69 665 LEU A O 1
ATOM 5437 N N . LEU A 1 666 ? -1.353 -5.705 -45.158 1.00 87.75 666 LEU A N 1
ATOM 5438 C CA . LEU A 1 666 ? -0.744 -4.456 -44.691 1.00 87.75 666 LEU A CA 1
ATOM 5439 C C . LEU A 1 666 ? -0.606 -3.392 -45.786 1.00 87.75 666 LEU A C 1
ATOM 5441 O O . LEU A 1 666 ? -0.581 -2.196 -45.476 1.00 87.75 666 LEU A O 1
ATOM 5445 N N . ARG A 1 667 ? -0.637 -3.790 -47.066 1.00 88.25 667 ARG A N 1
ATOM 5446 C CA . ARG A 1 667 ? -0.683 -2.856 -48.204 1.00 88.25 667 ARG A CA 1
ATOM 5447 C C . ARG A 1 667 ? -1.882 -1.906 -48.176 1.00 88.25 667 ARG A C 1
ATOM 5449 O O . ARG A 1 667 ? -1.826 -0.839 -48.783 1.00 88.25 667 ARG A O 1
ATOM 5456 N N . ARG A 1 668 ? -2.945 -2.245 -47.435 1.00 86.12 668 ARG A N 1
ATOM 5457 C CA . ARG A 1 668 ? -4.087 -1.346 -47.187 1.00 86.12 668 ARG A CA 1
ATOM 5458 C C . ARG A 1 668 ? -3.694 -0.088 -46.408 1.00 86.12 668 ARG A C 1
ATOM 5460 O O . ARG A 1 668 ? -4.300 0.958 -46.616 1.00 86.12 668 ARG A O 1
ATOM 5467 N N . TYR A 1 669 ? -2.694 -0.188 -45.531 1.00 85.75 669 TYR A N 1
ATOM 5468 C CA . TYR A 1 669 ? -2.202 0.924 -44.713 1.00 85.75 669 TYR A CA 1
ATOM 5469 C C . TYR A 1 669 ? -1.009 1.637 -45.365 1.00 85.75 669 TYR A C 1
ATOM 5471 O O . TYR A 1 669 ? -0.912 2.861 -45.273 1.00 85.75 669 TYR A O 1
ATOM 5479 N N . CYS A 1 670 ? -0.127 0.895 -46.047 1.00 85.50 670 CYS A N 1
ATOM 5480 C CA . CYS A 1 670 ? 1.025 1.444 -46.765 1.00 85.50 670 CYS A CA 1
ATOM 5481 C C . CYS A 1 670 ? 1.159 0.813 -48.164 1.00 85.50 670 CYS A C 1
ATOM 5483 O O . CYS A 1 670 ? 1.447 -0.380 -48.251 1.00 85.50 670 CYS A O 1
ATOM 5485 N N . PRO A 1 671 ? 1.032 1.577 -49.267 1.00 82.25 671 PRO A N 1
ATOM 5486 C CA . PRO A 1 671 ? 1.133 1.017 -50.618 1.00 82.25 671 PRO A CA 1
ATOM 5487 C C . PRO A 1 671 ? 2.511 0.395 -50.897 1.00 82.25 671 PRO A C 1
ATOM 5489 O O . PRO A 1 671 ? 2.600 -0.633 -51.564 1.00 82.25 671 PRO A O 1
ATOM 5492 N N . ASN A 1 672 ? 3.568 0.973 -50.316 1.00 83.88 672 ASN A N 1
ATOM 5493 C CA . ASN A 1 672 ? 4.952 0.519 -50.441 1.00 83.88 672 ASN A CA 1
ATOM 5494 C C . ASN A 1 672 ? 5.409 -0.142 -49.131 1.00 83.88 672 ASN A C 1
ATOM 5496 O O . ASN A 1 672 ? 6.351 0.321 -48.493 1.00 83.88 672 ASN A O 1
ATOM 5500 N N . SER A 1 673 ? 4.686 -1.177 -48.696 1.00 90.62 673 SER A N 1
ATOM 5501 C CA . SER A 1 673 ? 5.003 -1.921 -47.472 1.00 90.62 673 SER A CA 1
ATOM 5502 C C . SER A 1 673 ? 6.316 -2.696 -47.620 1.00 90.62 673 SER A C 1
ATOM 5504 O O . SER A 1 673 ? 6.461 -3.509 -48.540 1.00 90.62 673 SER A O 1
ATOM 5506 N N . ILE A 1 674 ? 7.245 -2.448 -46.696 1.00 91.38 674 ILE A N 1
ATOM 5507 C CA . ILE A 1 674 ? 8.526 -3.153 -46.586 1.00 91.38 674 ILE A CA 1
ATOM 5508 C C . ILE A 1 674 ? 8.451 -4.171 -45.448 1.00 91.38 674 ILE A C 1
ATOM 5510 O O . ILE A 1 674 ? 7.905 -3.890 -44.379 1.00 91.38 674 ILE A O 1
ATOM 5514 N N . LEU A 1 675 ? 9.003 -5.356 -45.694 1.00 92.56 675 LEU A N 1
ATOM 5515 C CA . LEU A 1 675 ? 9.18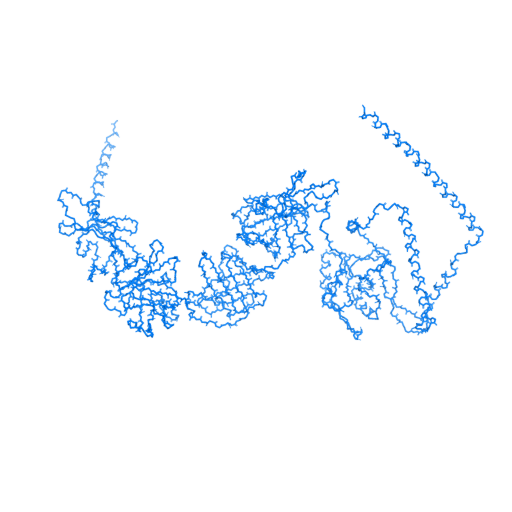6 -6.393 -44.691 1.00 92.56 675 LEU A CA 1
ATOM 5516 C C . LEU A 1 675 ? 10.627 -6.341 -44.179 1.00 92.56 675 LEU A C 1
ATOM 5518 O O . LEU A 1 675 ? 11.558 -6.423 -44.975 1.00 92.56 675 LEU A O 1
ATOM 5522 N N . VAL A 1 676 ? 10.815 -6.248 -42.864 1.00 90.44 676 VAL A N 1
ATOM 5523 C CA . VAL A 1 676 ? 12.139 -6.364 -42.236 1.00 90.44 676 VAL A CA 1
ATOM 5524 C C . VAL A 1 676 ? 12.196 -7.616 -41.370 1.00 90.44 676 VAL A C 1
ATOM 5526 O O . VAL A 1 676 ? 11.413 -7.787 -40.436 1.00 90.44 676 VAL A O 1
ATOM 5529 N N . ILE A 1 677 ? 13.145 -8.495 -41.664 1.00 89.31 677 ILE A N 1
ATOM 5530 C CA . ILE A 1 677 ? 13.444 -9.655 -40.831 1.00 89.31 677 ILE A CA 1
ATOM 5531 C C . ILE A 1 677 ? 14.502 -9.238 -39.825 1.00 89.31 677 ILE A C 1
ATOM 5533 O O . ILE A 1 677 ? 15.585 -8.794 -40.204 1.00 89.31 677 ILE A O 1
ATOM 5537 N N . ILE A 1 678 ? 14.171 -9.388 -38.546 1.00 86.31 678 ILE A N 1
ATOM 5538 C CA . ILE A 1 678 ? 15.075 -9.088 -37.438 1.00 86.31 678 ILE A CA 1
ATOM 5539 C C . ILE A 1 678 ? 15.425 -10.406 -36.756 1.00 86.31 678 ILE A C 1
ATOM 5541 O O . ILE A 1 678 ? 14.545 -11.109 -36.249 1.00 86.31 678 ILE A O 1
ATOM 5545 N N . ASP A 1 679 ? 16.707 -10.757 -36.742 1.00 80.56 679 ASP A N 1
ATOM 5546 C CA . ASP A 1 679 ? 17.171 -11.950 -36.044 1.00 80.56 679 ASP A CA 1
ATOM 5547 C C . ASP A 1 679 ? 17.261 -11.687 -34.535 1.00 80.56 679 ASP A C 1
ATOM 5549 O O . ASP A 1 679 ? 18.142 -10.981 -34.052 1.00 80.56 679 ASP A O 1
ATOM 5553 N N . ALA A 1 680 ? 16.372 -12.319 -33.763 1.00 72.25 680 ALA A N 1
ATOM 5554 C CA . ALA A 1 680 ? 16.374 -12.233 -32.297 1.00 72.25 680 ALA A CA 1
ATOM 5555 C C . ALA A 1 680 ? 17.574 -12.950 -31.644 1.00 72.25 680 ALA A C 1
ATOM 5557 O O . ALA A 1 680 ? 17.809 -12.819 -30.444 1.00 72.25 680 ALA A O 1
ATOM 5558 N N . LYS A 1 681 ? 18.321 -13.749 -32.416 1.00 74.94 681 LYS A N 1
ATOM 5559 C CA . LYS A 1 681 ? 19.541 -14.424 -31.967 1.00 74.94 681 LYS A CA 1
ATOM 5560 C C . LYS A 1 681 ? 20.724 -13.844 -32.738 1.00 74.94 681 LYS A C 1
ATOM 5562 O O . LYS A 1 681 ? 20.751 -14.013 -33.959 1.00 74.94 681 LYS A O 1
ATOM 5567 N N . PRO A 1 682 ? 21.698 -13.204 -32.068 1.00 65.94 682 PRO A N 1
ATOM 5568 C CA . PRO A 1 682 ? 22.832 -12.615 -32.761 1.00 65.94 682 PRO A CA 1
ATOM 5569 C C . PRO A 1 682 ? 23.641 -13.709 -33.470 1.00 65.94 682 PRO A C 1
ATOM 5571 O O . PRO A 1 682 ? 23.970 -14.739 -32.878 1.00 65.94 682 PRO A O 1
ATOM 5574 N N . LYS A 1 683 ? 23.940 -13.488 -34.753 1.00 66.38 683 LYS A N 1
ATOM 5575 C CA . LYS A 1 683 ? 24.916 -14.271 -35.525 1.00 66.38 683 LYS A CA 1
ATOM 5576 C C . LYS A 1 683 ? 26.311 -13.674 -35.308 1.00 66.38 683 LYS A C 1
ATOM 5578 O O . LYS A 1 683 ? 26.439 -12.472 -35.102 1.00 66.38 683 LYS A O 1
ATOM 5583 N N . ASP A 1 684 ? 27.357 -14.496 -35.410 1.00 56.72 684 ASP A N 1
ATOM 5584 C CA . ASP A 1 684 ? 28.743 -14.070 -35.143 1.00 56.72 684 ASP A CA 1
ATOM 5585 C C . ASP A 1 684 ? 29.267 -12.984 -36.112 1.00 56.72 684 ASP A C 1
ATOM 5587 O O . ASP A 1 684 ? 30.232 -12.290 -35.791 1.00 56.72 684 ASP A O 1
ATOM 5591 N N . LEU A 1 685 ? 28.685 -12.852 -37.314 1.00 68.19 685 LEU A N 1
ATOM 5592 C CA . LEU A 1 685 ? 29.071 -11.858 -38.323 1.00 68.19 685 LEU A CA 1
ATOM 5593 C C . LEU A 1 685 ? 27.869 -11.383 -39.157 1.00 68.19 685 LEU A C 1
ATOM 5595 O O . LEU A 1 685 ? 27.055 -12.197 -39.589 1.00 68.19 685 LEU A O 1
ATOM 5599 N N . GLY A 1 686 ? 27.847 -10.083 -39.469 1.00 70.56 686 GLY A N 1
ATOM 5600 C CA . GLY A 1 686 ? 26.869 -9.443 -40.357 1.00 70.56 686 GLY A CA 1
ATOM 5601 C C . GLY A 1 686 ? 25.883 -8.528 -39.628 1.00 70.56 686 GLY A C 1
ATOM 5602 O O . GLY A 1 686 ? 25.862 -8.471 -38.400 1.00 70.56 686 GLY A O 1
ATOM 5603 N N . LEU A 1 687 ? 25.081 -7.793 -40.401 1.00 76.56 687 LEU A N 1
ATOM 5604 C CA . LEU A 1 687 ? 23.940 -7.052 -39.867 1.00 76.56 687 LEU A CA 1
ATOM 5605 C C . LEU A 1 687 ? 22.813 -8.053 -39.550 1.00 76.56 687 LEU A C 1
ATOM 5607 O O . LEU A 1 687 ? 22.537 -8.918 -40.381 1.00 76.56 687 LEU A O 1
ATOM 5611 N N . PRO A 1 688 ? 22.149 -7.962 -38.385 1.00 80.12 688 PRO A N 1
ATOM 5612 C CA . PRO A 1 688 ? 21.064 -8.872 -38.002 1.00 80.12 688 PRO A CA 1
ATOM 5613 C C . PRO A 1 688 ? 19.718 -8.535 -38.670 1.00 80.12 688 PRO A C 1
ATOM 5615 O O . PRO A 1 688 ? 18.681 -9.059 -38.258 1.00 80.12 688 PRO A O 1
ATOM 5618 N N . THR A 1 689 ? 19.716 -7.634 -39.657 1.00 83.75 689 THR A N 1
ATOM 5619 C CA . THR A 1 689 ? 18.517 -7.100 -40.305 1.00 83.75 689 THR A CA 1
ATOM 5620 C C . THR A 1 689 ? 18.562 -7.295 -41.817 1.00 83.75 689 THR A C 1
ATOM 5622 O O . THR A 1 689 ? 19.465 -6.812 -42.499 1.00 83.75 689 THR A O 1
ATOM 5625 N N . GLU A 1 690 ? 17.540 -7.954 -42.357 1.00 86.38 690 GLU A N 1
ATOM 5626 C CA . GLU A 1 690 ? 17.346 -8.127 -43.801 1.00 86.38 690 GLU A CA 1
ATOM 5627 C C . GLU A 1 690 ? 16.038 -7.450 -44.216 1.00 86.38 690 GLU A C 1
ATOM 5629 O O . GLU A 1 690 ? 15.002 -7.664 -43.584 1.00 86.38 690 GLU A O 1
ATOM 5634 N N . ALA A 1 691 ? 16.069 -6.628 -45.264 1.00 90.00 691 ALA A N 1
ATOM 5635 C CA . ALA A 1 691 ? 14.892 -5.913 -45.750 1.00 90.00 691 ALA A CA 1
ATOM 5636 C C . ALA A 1 691 ? 14.436 -6.470 -47.101 1.00 90.00 691 ALA A C 1
ATOM 5638 O O . ALA A 1 691 ? 15.245 -6.744 -47.985 1.00 90.00 691 ALA A O 1
ATOM 5639 N N . TYR A 1 692 ? 13.124 -6.603 -47.271 1.00 91.50 692 TYR A N 1
ATOM 5640 C CA . TYR A 1 692 ? 12.501 -7.163 -48.460 1.00 91.50 692 TYR A CA 1
ATOM 5641 C C . TYR A 1 692 ? 11.331 -6.301 -48.926 1.00 91.50 692 TYR A C 1
ATOM 5643 O O . TYR A 1 692 ? 10.520 -5.822 -48.128 1.00 91.50 692 TYR A O 1
ATOM 5651 N N . ILE A 1 693 ? 11.205 -6.152 -50.240 1.00 90.38 693 ILE A N 1
ATOM 5652 C CA . ILE A 1 693 ? 10.061 -5.517 -50.890 1.00 90.38 693 ILE A CA 1
ATOM 5653 C C . ILE A 1 693 ? 9.344 -6.543 -51.765 1.00 90.38 693 ILE A C 1
ATOM 5655 O O . ILE A 1 693 ? 9.973 -7.354 -52.435 1.00 90.38 693 ILE A O 1
ATOM 5659 N N . ALA A 1 694 ? 8.012 -6.550 -51.731 1.00 88.31 694 ALA A N 1
ATOM 5660 C CA . ALA A 1 694 ? 7.240 -7.464 -52.569 1.00 88.31 694 ALA A CA 1
ATOM 5661 C C . ALA A 1 694 ? 7.085 -6.889 -53.979 1.00 88.31 694 ALA A C 1
ATOM 5663 O O . ALA A 1 694 ? 6.470 -5.829 -54.145 1.00 88.31 694 ALA A O 1
ATOM 5664 N N . VAL A 1 695 ? 7.581 -7.619 -54.973 1.00 85.50 695 VAL A N 1
ATOM 5665 C CA . VAL A 1 695 ? 7.580 -7.239 -56.389 1.00 85.50 695 VAL A CA 1
ATOM 5666 C C . VAL A 1 695 ? 6.836 -8.301 -57.192 1.00 85.50 695 VAL A C 1
ATOM 5668 O O . VAL A 1 695 ? 6.778 -9.470 -56.812 1.00 85.50 695 VAL A O 1
ATOM 5671 N N . GLU A 1 696 ? 6.189 -7.884 -58.274 1.00 83.25 696 GLU A N 1
ATOM 5672 C CA . GLU A 1 696 ? 5.555 -8.803 -59.217 1.00 83.25 696 GLU A CA 1
ATOM 5673 C C . GLU A 1 696 ? 6.562 -9.121 -60.319 1.00 83.25 696 GLU A C 1
ATOM 5675 O O . GLU A 1 696 ? 6.829 -8.283 -61.179 1.00 83.25 696 GLU A O 1
ATOM 5680 N N . GLU A 1 697 ? 7.142 -10.320 -60.269 1.00 73.31 697 GLU A N 1
ATOM 5681 C CA . GLU A 1 697 ? 8.068 -10.787 -61.296 1.00 73.31 697 GLU A CA 1
ATOM 5682 C C . GLU A 1 697 ? 7.299 -11.409 -62.466 1.00 73.31 697 GLU A C 1
ATOM 5684 O O . GLU A 1 697 ? 6.391 -12.235 -62.297 1.00 73.31 697 GLU A O 1
ATOM 5689 N N . VAL A 1 698 ? 7.683 -10.993 -63.673 1.00 75.12 698 VAL A N 1
ATOM 5690 C CA . VAL A 1 698 ? 7.259 -11.608 -64.929 1.00 75.12 698 VAL A CA 1
ATOM 5691 C C . VAL A 1 698 ? 8.368 -12.569 -65.339 1.00 75.12 698 VAL A C 1
ATOM 5693 O O . VAL A 1 698 ? 9.453 -12.133 -65.715 1.00 75.12 698 VAL A O 1
ATOM 5696 N N . HIS A 1 699 ? 8.109 -13.870 -65.242 1.00 67.81 699 HIS A N 1
ATOM 5697 C CA . HIS A 1 699 ? 9.072 -14.892 -65.651 1.00 67.81 699 HIS A CA 1
ATOM 5698 C C . HIS A 1 699 ? 9.163 -14.966 -67.178 1.00 67.81 699 HIS A C 1
ATOM 5700 O O . HIS A 1 699 ? 8.140 -14.999 -67.865 1.00 67.81 699 HIS A O 1
ATOM 5706 N N . GLU A 1 700 ? 10.383 -15.061 -67.713 1.00 64.56 700 GLU A N 1
ATOM 5707 C CA . GLU A 1 700 ? 10.617 -15.270 -69.153 1.00 64.56 700 GLU A CA 1
ATOM 5708 C C . GLU A 1 700 ? 10.131 -16.655 -69.635 1.00 64.56 700 GLU A C 1
ATOM 5710 O O . GLU A 1 700 ? 9.839 -16.835 -70.816 1.00 64.56 700 GLU A O 1
ATOM 5715 N N . ASP A 1 701 ? 9.937 -17.600 -68.707 1.00 63.50 701 ASP A N 1
ATOM 5716 C CA . ASP A 1 701 ? 9.477 -18.978 -68.945 1.00 63.50 701 ASP A CA 1
ATOM 5717 C C . ASP A 1 701 ? 7.967 -19.106 -69.256 1.00 63.50 701 ASP A C 1
ATOM 5719 O O . ASP A 1 701 ? 7.445 -20.212 -69.418 1.00 63.50 701 ASP A O 1
ATOM 5723 N N . GLY A 1 702 ? 7.230 -17.990 -69.334 1.00 65.31 702 GLY A N 1
ATOM 5724 C CA . GLY A 1 702 ? 5.802 -17.968 -69.684 1.00 65.31 702 GLY A CA 1
ATOM 5725 C C . GLY A 1 702 ? 4.848 -18.420 -68.568 1.00 65.31 702 GLY A C 1
ATOM 5726 O O . GLY A 1 702 ? 3.661 -18.639 -68.821 1.00 65.31 702 GLY A O 1
ATOM 5727 N N . THR A 1 703 ? 5.338 -18.563 -67.334 1.00 73.88 703 THR A N 1
ATOM 5728 C CA . THR A 1 703 ? 4.509 -18.793 -66.143 1.00 73.88 703 THR A CA 1
ATOM 5729 C C . THR A 1 703 ? 3.729 -17.523 -65.759 1.00 73.88 703 THR A C 1
ATOM 5731 O O . THR A 1 703 ? 4.148 -16.410 -66.085 1.00 73.88 703 THR A O 1
ATOM 5734 N N . PRO A 1 704 ? 2.554 -17.652 -65.105 1.00 74.88 704 PRO A N 1
ATOM 5735 C CA . PRO A 1 704 ? 1.784 -16.493 -64.655 1.00 74.88 704 PRO A CA 1
ATOM 5736 C C . PRO A 1 704 ? 2.594 -15.638 -63.674 1.00 74.88 704 PRO A C 1
ATOM 5738 O O . PRO A 1 704 ? 3.444 -16.155 -62.947 1.00 74.88 704 PRO A O 1
ATOM 5741 N N . THR A 1 705 ? 2.297 -14.337 -63.636 1.00 75.69 705 THR A N 1
ATOM 5742 C CA . THR A 1 705 ? 2.963 -13.385 -62.742 1.00 75.69 705 THR A CA 1
ATOM 5743 C C . THR A 1 705 ? 2.894 -13.862 -61.293 1.00 75.69 705 THR A C 1
ATOM 5745 O O . THR A 1 705 ? 1.815 -14.125 -60.754 1.00 75.69 705 THR A O 1
ATOM 5748 N N . SER A 1 706 ? 4.057 -13.989 -60.655 1.00 77.75 706 SER A N 1
ATOM 5749 C CA . SER A 1 706 ? 4.169 -14.405 -59.257 1.00 77.75 706 SER A CA 1
ATOM 5750 C C . SER A 1 706 ? 4.721 -13.260 -58.419 1.00 77.75 706 SER A C 1
ATOM 5752 O O . SER A 1 706 ? 5.695 -12.622 -58.811 1.00 77.75 706 SER A O 1
ATOM 5754 N N . LYS A 1 707 ? 4.124 -13.020 -57.249 1.00 81.38 707 LYS A N 1
ATOM 5755 C CA . LYS A 1 707 ? 4.660 -12.074 -56.265 1.00 81.38 707 LYS A CA 1
ATOM 5756 C C . LYS A 1 707 ? 5.816 -12.732 -55.515 1.00 81.38 707 LYS A C 1
ATOM 5758 O O . LYS A 1 707 ? 5.608 -13.739 -54.840 1.00 81.38 707 LYS A O 1
ATOM 5763 N N . THR A 1 708 ? 7.001 -12.154 -55.616 1.00 84.69 708 THR A N 1
ATOM 5764 C CA . THR A 1 708 ? 8.218 -12.576 -54.912 1.00 84.69 708 THR A CA 1
ATOM 5765 C C . THR A 1 708 ? 8.720 -11.436 -54.031 1.00 84.69 708 THR A C 1
ATOM 5767 O O . THR A 1 708 ? 8.289 -10.287 -54.151 1.00 84.69 708 THR A O 1
ATOM 5770 N N . PHE A 1 709 ? 9.588 -11.762 -53.075 1.00 88.44 709 PHE A N 1
ATOM 5771 C CA . PHE A 1 709 ? 10.277 -10.765 -52.265 1.00 88.44 709 PHE A CA 1
ATOM 5772 C C . PHE A 1 709 ? 11.664 -10.520 -52.851 1.00 88.44 709 PHE A C 1
ATOM 5774 O O . PHE A 1 709 ? 12.472 -11.444 -52.925 1.00 88.44 709 PHE A O 1
ATOM 5781 N N . GLU A 1 710 ? 11.936 -9.277 -53.226 1.00 86.25 710 GLU A N 1
ATOM 5782 C CA . GLU A 1 710 ? 13.260 -8.823 -53.635 1.00 86.25 710 GLU A CA 1
ATOM 5783 C C . GLU A 1 710 ? 13.974 -8.207 -52.428 1.00 86.25 710 GLU A C 1
ATOM 5785 O O . GLU A 1 710 ? 13.370 -7.478 -51.636 1.00 86.25 710 GLU A O 1
ATOM 5790 N N . HIS A 1 711 ? 15.256 -8.526 -52.261 1.00 87.69 711 HIS A N 1
ATOM 5791 C CA . HIS A 1 711 ? 16.063 -8.009 -51.161 1.00 87.69 711 HIS A CA 1
ATOM 5792 C C . HIS A 1 711 ? 16.465 -6.550 -51.414 1.00 87.69 711 HIS A C 1
ATOM 5794 O O . HIS A 1 711 ? 17.037 -6.220 -52.452 1.00 87.69 711 HIS A O 1
ATOM 5800 N N . VAL A 1 712 ? 16.234 -5.689 -50.424 1.00 89.00 712 VAL A N 1
ATOM 5801 C CA . VAL A 1 712 ? 16.620 -4.273 -50.429 1.00 89.00 712 VAL A CA 1
ATOM 5802 C C . VAL A 1 712 ? 17.831 -4.094 -49.507 1.00 89.00 712 VAL A C 1
ATOM 5804 O O . VAL A 1 712 ? 17.815 -4.615 -48.393 1.00 89.00 712 VAL A O 1
ATOM 5807 N N . PRO A 1 713 ? 18.886 -3.367 -49.922 1.00 86.88 713 PRO A N 1
ATOM 5808 C CA . PRO A 1 713 ? 20.034 -3.117 -49.056 1.00 86.88 713 PRO A CA 1
ATOM 5809 C C . PRO A 1 713 ? 19.609 -2.384 -47.776 1.00 86.88 713 PRO A C 1
ATOM 5811 O O . PRO A 1 713 ? 18.950 -1.346 -47.840 1.00 86.88 713 PRO A O 1
ATOM 5814 N N . SER A 1 714 ? 20.002 -2.930 -46.624 1.00 83.94 714 SER A N 1
ATOM 5815 C CA . SER A 1 714 ? 19.743 -2.379 -45.294 1.00 83.94 714 SER A CA 1
ATOM 5816 C C . SER A 1 714 ? 21.034 -1.867 -44.651 1.00 83.94 714 SER A C 1
ATOM 5818 O O . SER A 1 714 ? 22.110 -2.446 -44.810 1.00 83.94 714 SER A O 1
ATOM 5820 N N . GLU A 1 715 ? 20.920 -0.782 -43.891 1.00 83.81 715 GLU A N 1
ATOM 5821 C CA . GLU A 1 715 ? 21.970 -0.283 -43.005 1.00 83.81 715 GLU A CA 1
ATOM 5822 C C . GLU A 1 715 ? 21.354 0.146 -41.670 1.00 83.81 715 GLU A C 1
ATOM 5824 O O . GLU A 1 715 ? 20.173 0.489 -41.604 1.00 83.81 715 GLU A O 1
ATOM 5829 N N . ILE A 1 716 ? 22.143 0.091 -40.595 1.00 83.25 716 ILE A N 1
ATOM 5830 C CA . ILE A 1 716 ? 21.721 0.569 -39.275 1.00 83.25 716 ILE A CA 1
ATOM 5831 C C . ILE A 1 716 ? 22.275 1.982 -39.110 1.00 83.25 716 ILE A C 1
ATOM 5833 O O . ILE A 1 716 ? 23.483 2.165 -38.963 1.00 83.25 716 ILE A O 1
ATOM 5837 N N . GLY A 1 717 ? 21.382 2.966 -39.177 1.00 80.62 717 GLY A N 1
ATOM 5838 C CA . GLY A 1 717 ? 21.665 4.351 -38.813 1.00 80.62 717 GLY A CA 1
ATOM 5839 C C . GLY A 1 717 ? 21.263 4.645 -37.368 1.00 80.62 717 GLY A C 1
ATOM 5840 O O . GLY A 1 717 ? 20.607 3.828 -36.726 1.00 80.62 717 GLY A O 1
ATOM 5841 N N . ALA A 1 718 ? 21.643 5.821 -36.880 1.00 77.25 718 ALA A N 1
ATOM 5842 C CA . ALA A 1 718 ? 21.195 6.362 -35.602 1.00 77.25 718 ALA A CA 1
ATOM 5843 C C . ALA A 1 718 ? 20.913 7.864 -35.753 1.00 77.25 718 ALA A C 1
ATOM 5845 O O . ALA A 1 718 ? 21.568 8.546 -36.549 1.00 77.25 718 ALA A O 1
ATOM 5846 N N . GLU A 1 719 ? 19.939 8.382 -35.006 1.00 76.94 719 GLU A N 1
ATOM 5847 C CA . GLU A 1 719 ? 19.798 9.827 -34.790 1.00 76.94 719 GLU A CA 1
ATOM 5848 C C . GLU A 1 719 ? 20.778 10.304 -33.699 1.00 76.94 719 GLU A C 1
ATOM 5850 O O . GLU A 1 719 ? 21.223 9.511 -32.877 1.00 76.94 719 GLU A O 1
ATOM 5855 N N . GLU A 1 720 ? 21.110 11.599 -33.648 1.00 73.31 720 GLU A N 1
ATOM 5856 C CA . GLU A 1 720 ? 22.079 12.161 -32.683 1.00 73.31 720 GLU A CA 1
ATOM 5857 C C . GLU A 1 720 ? 21.757 11.778 -31.226 1.00 73.31 720 GLU A C 1
ATOM 5859 O O . GLU A 1 720 ? 22.645 11.443 -30.445 1.00 73.31 720 GLU A O 1
ATOM 5864 N N . ALA A 1 721 ? 20.471 11.769 -30.863 1.00 74.25 721 ALA A N 1
ATOM 5865 C CA . ALA A 1 721 ? 20.035 11.368 -29.528 1.00 74.25 721 ALA A CA 1
ATOM 5866 C C . ALA A 1 721 ? 20.266 9.871 -29.249 1.00 74.25 721 ALA A C 1
ATOM 5868 O O . ALA A 1 721 ? 20.638 9.500 -28.135 1.00 74.25 721 ALA A O 1
ATOM 5869 N N . GLU A 1 722 ? 20.058 9.017 -30.252 1.00 77.12 722 GLU A N 1
ATOM 5870 C CA . GLU A 1 722 ? 20.260 7.570 -30.153 1.00 77.12 722 GLU A CA 1
ATOM 5871 C C . GLU A 1 722 ? 21.747 7.220 -30.156 1.00 77.12 722 GLU A C 1
ATOM 5873 O O . GLU A 1 722 ? 22.170 6.355 -29.396 1.00 77.12 722 GLU A O 1
ATOM 5878 N N . GLU A 1 723 ? 22.556 7.923 -30.952 1.00 73.88 723 GLU A N 1
ATOM 5879 C CA . GLU A 1 723 ? 24.003 7.728 -31.031 1.00 73.88 723 GLU A CA 1
ATOM 5880 C C . GLU A 1 723 ? 24.665 7.952 -29.669 1.00 73.88 723 GLU A C 1
ATOM 5882 O O . GLU A 1 723 ? 25.429 7.100 -29.215 1.00 73.88 723 GLU A O 1
ATOM 5887 N N . VAL A 1 724 ? 24.299 9.032 -28.969 1.00 76.50 724 VAL A N 1
ATOM 5888 C CA . VAL A 1 724 ? 24.779 9.300 -27.605 1.00 76.50 724 VAL A CA 1
ATOM 5889 C C . VAL A 1 724 ? 24.350 8.189 -26.643 1.00 76.50 724 VAL A C 1
ATOM 5891 O O . VAL A 1 724 ? 25.148 7.754 -25.813 1.00 76.50 724 VAL A O 1
ATOM 5894 N N . GLY A 1 725 ? 23.111 7.701 -26.757 1.00 73.50 725 GLY A N 1
ATOM 5895 C CA . GLY A 1 725 ? 22.609 6.602 -25.929 1.00 73.50 725 GLY A CA 1
ATOM 5896 C C . GLY A 1 725 ? 23.362 5.290 -26.165 1.00 73.50 725 GLY A C 1
ATOM 5897 O O . GLY A 1 725 ? 23.787 4.635 -25.217 1.00 73.50 725 GLY A O 1
ATOM 5898 N N . VAL A 1 726 ? 23.585 4.924 -27.426 1.00 74.38 726 VAL A N 1
ATOM 5899 C CA . VAL A 1 726 ? 24.281 3.689 -27.812 1.00 74.38 726 VAL A CA 1
ATOM 5900 C C . VAL A 1 726 ? 25.771 3.760 -27.484 1.00 74.38 726 VAL A C 1
ATOM 5902 O O . VAL A 1 726 ? 26.332 2.785 -26.984 1.00 74.38 726 VAL A O 1
ATOM 5905 N N . GLU A 1 727 ? 26.434 4.891 -27.735 1.00 71.50 727 GLU A N 1
ATOM 5906 C CA . GLU A 1 727 ? 27.842 5.083 -27.364 1.00 71.50 727 GLU A CA 1
ATOM 5907 C C . GLU A 1 727 ? 28.037 4.882 -25.863 1.00 71.50 727 GLU A C 1
ATOM 5909 O O . GLU A 1 727 ? 28.972 4.205 -25.434 1.00 71.50 727 GLU A O 1
ATOM 5914 N N . HIS A 1 728 ? 27.114 5.431 -25.083 1.00 73.88 728 HIS A N 1
ATOM 5915 C CA . HIS A 1 728 ? 27.103 5.319 -23.639 1.00 73.88 728 HIS A CA 1
ATOM 5916 C C . HIS A 1 728 ? 26.920 3.870 -23.166 1.00 73.88 728 HIS A C 1
ATOM 5918 O O . HIS A 1 728 ? 27.726 3.388 -22.374 1.00 73.88 728 HIS A O 1
ATOM 5924 N N . LEU A 1 729 ? 25.960 3.132 -23.736 1.00 71.25 729 LEU A N 1
ATOM 5925 C CA . LEU A 1 729 ? 25.740 1.708 -23.436 1.00 71.25 729 LEU A CA 1
ATOM 5926 C C . LEU A 1 729 ? 26.935 0.814 -23.810 1.00 71.25 729 LEU A C 1
ATOM 5928 O O . LEU A 1 729 ? 27.150 -0.231 -23.200 1.00 71.25 729 LEU A O 1
ATOM 5932 N N . LEU A 1 730 ? 27.722 1.208 -24.813 1.00 70.62 730 LEU A N 1
ATOM 5933 C CA . LEU A 1 730 ? 28.852 0.425 -25.314 1.00 70.62 730 LEU A CA 1
ATOM 5934 C C . LEU A 1 730 ? 30.192 0.758 -24.643 1.00 70.62 730 LEU A C 1
ATOM 5936 O O . LEU A 1 730 ? 31.206 0.189 -25.051 1.00 70.62 730 LEU A O 1
ATOM 5940 N N . ARG A 1 731 ? 30.232 1.627 -23.622 1.00 69.00 731 ARG A N 1
ATOM 5941 C CA . ARG A 1 731 ? 31.478 2.035 -22.938 1.00 69.00 731 ARG A CA 1
ATOM 5942 C C . ARG A 1 731 ? 32.281 0.874 -22.345 1.00 69.00 731 ARG A C 1
ATOM 5944 O O . ARG A 1 731 ? 33.506 0.937 -22.358 1.00 69.00 731 ARG A O 1
ATOM 5951 N N . ASP A 1 732 ? 31.609 -0.189 -21.907 1.00 59.28 732 ASP A N 1
ATOM 5952 C CA . ASP A 1 732 ? 32.252 -1.371 -21.310 1.00 59.28 732 ASP A CA 1
ATOM 5953 C C . ASP A 1 732 ? 32.773 -2.381 -22.348 1.00 59.28 732 ASP A C 1
ATOM 5955 O O . ASP A 1 732 ? 33.594 -3.239 -22.026 1.00 59.28 732 ASP A O 1
ATOM 5959 N N . ILE A 1 733 ? 32.294 -2.301 -23.595 1.00 60.81 733 ILE A N 1
ATOM 5960 C CA . ILE A 1 733 ? 32.598 -3.270 -24.665 1.00 60.81 733 ILE A CA 1
ATOM 5961 C C . ILE A 1 733 ? 33.511 -2.654 -25.733 1.00 60.81 733 ILE A C 1
ATOM 5963 O O . ILE A 1 733 ? 34.338 -3.348 -26.328 1.00 60.81 733 ILE A O 1
ATOM 5967 N N . LYS A 1 734 ? 33.376 -1.352 -26.009 1.00 56.97 734 LYS A N 1
ATOM 5968 C CA . LYS A 1 734 ? 34.231 -0.648 -26.967 1.00 56.97 734 LYS A CA 1
ATOM 5969 C C . LYS A 1 734 ? 35.538 -0.236 -26.299 1.00 56.97 734 LYS A C 1
ATOM 5971 O O . LYS A 1 734 ? 35.615 0.792 -25.631 1.00 56.97 734 LYS A O 1
ATOM 5976 N N . ASP A 1 735 ? 36.604 -0.961 -26.623 1.00 50.50 735 ASP A N 1
ATOM 5977 C CA . ASP A 1 735 ? 37.972 -0.490 -26.428 1.00 50.50 735 ASP A CA 1
ATOM 5978 C C . ASP A 1 735 ? 38.230 0.744 -27.319 1.00 50.50 735 ASP A C 1
ATOM 5980 O O . ASP A 1 735 ? 38.729 0.665 -28.445 1.00 50.50 735 ASP A O 1
ATOM 5984 N N . THR A 1 736 ? 37.910 1.932 -26.807 1.00 58.47 736 THR A N 1
ATOM 5985 C CA . THR A 1 736 ? 38.280 3.231 -27.409 1.00 58.47 736 THR A CA 1
ATOM 5986 C C . THR A 1 736 ? 39.802 3.416 -27.516 1.00 58.47 736 THR A C 1
ATOM 5988 O O . THR A 1 736 ? 40.284 4.313 -28.206 1.00 58.47 736 THR A O 1
ATOM 5991 N N . THR A 1 737 ? 40.573 2.529 -26.882 1.00 57.69 737 THR A N 1
ATOM 5992 C CA . THR A 1 737 ? 42.039 2.457 -26.897 1.00 57.69 737 THR A CA 1
ATOM 5993 C C . THR A 1 737 ? 42.612 1.755 -28.134 1.00 57.69 737 THR A C 1
ATOM 5995 O O . THR A 1 737 ? 43.826 1.802 -28.359 1.00 57.69 737 THR A O 1
ATOM 5998 N N . VAL A 1 738 ? 41.776 1.125 -28.971 1.00 58.25 738 VAL A N 1
ATOM 5999 C CA . VAL A 1 738 ? 42.230 0.491 -30.215 1.00 58.25 738 VAL A CA 1
ATOM 6000 C C . VAL A 1 738 ? 42.601 1.583 -31.215 1.00 58.25 738 VAL A C 1
ATOM 6002 O O . VAL A 1 738 ? 41.742 2.232 -31.809 1.00 58.25 738 VAL A O 1
ATOM 6005 N N . GLY A 1 739 ? 43.904 1.787 -31.421 1.00 68.62 739 GLY A N 1
ATOM 6006 C CA . GLY A 1 739 ? 44.408 2.755 -32.394 1.00 68.62 739 GLY A CA 1
ATOM 6007 C C . GLY A 1 739 ? 43.822 2.541 -33.798 1.00 68.62 739 GLY A C 1
ATOM 6008 O O . GLY A 1 739 ? 43.479 1.423 -34.189 1.00 68.62 739 GLY A O 1
ATOM 6009 N N . SER A 1 740 ? 43.767 3.611 -34.595 1.00 74.12 740 SER A N 1
ATOM 6010 C CA . SER A 1 740 ? 43.167 3.614 -35.942 1.00 74.12 740 SER A CA 1
ATOM 6011 C C . SER A 1 740 ? 43.718 2.538 -36.893 1.00 74.12 740 SER A C 1
ATOM 6013 O O . SER A 1 740 ? 43.020 2.102 -37.807 1.00 74.12 740 SER A O 1
ATOM 6015 N N . LEU A 1 741 ? 44.957 2.077 -36.683 1.00 77.19 741 LEU A N 1
ATOM 6016 C CA . LEU A 1 741 ? 45.550 0.967 -37.433 1.00 77.19 741 LEU A CA 1
ATOM 6017 C C . LEU A 1 741 ? 44.917 -0.380 -37.066 1.00 77.19 741 LEU A C 1
ATOM 6019 O O . LEU A 1 741 ? 44.531 -1.134 -37.954 1.00 77.19 741 LEU A O 1
ATOM 6023 N N . SER A 1 742 ? 44.791 -0.670 -35.772 1.00 76.19 742 SER A N 1
ATOM 6024 C CA . SER A 1 742 ? 44.229 -1.928 -35.285 1.00 76.19 742 SER A CA 1
ATOM 6025 C C . SER A 1 742 ? 42.764 -2.073 -35.704 1.00 76.19 742 SER A C 1
ATOM 6027 O O . SER A 1 742 ? 42.380 -3.139 -36.169 1.00 76.19 742 SER A O 1
ATOM 6029 N N . GLN A 1 743 ? 41.977 -0.989 -35.680 1.00 77.50 743 GLN A N 1
ATOM 6030 C CA . GLN A 1 743 ? 40.607 -0.989 -36.216 1.00 77.50 743 GLN A CA 1
ATOM 6031 C C . GLN A 1 743 ? 40.568 -1.328 -37.715 1.00 77.50 743 GLN A C 1
ATOM 6033 O O . GLN A 1 743 ? 39.775 -2.164 -38.141 1.00 77.50 743 GLN A O 1
ATOM 6038 N N . LYS A 1 744 ? 41.458 -0.738 -38.527 1.00 79.75 744 LYS A N 1
ATOM 6039 C CA . LYS A 1 744 ? 41.539 -1.041 -39.967 1.00 79.75 744 LYS A CA 1
ATOM 6040 C C . LYS A 1 744 ? 41.911 -2.499 -40.240 1.00 79.75 744 LYS A C 1
ATOM 6042 O O . LYS A 1 744 ? 41.323 -3.106 -41.131 1.00 79.75 744 LYS A O 1
ATOM 6047 N N . VAL A 1 745 ? 42.853 -3.062 -39.481 1.00 85.50 745 VAL A N 1
ATOM 6048 C CA . VAL A 1 745 ? 43.249 -4.476 -39.607 1.00 85.50 745 VAL A CA 1
ATOM 6049 C C . VAL A 1 745 ? 42.093 -5.395 -39.214 1.00 85.50 745 VAL A C 1
ATOM 6051 O O . VAL A 1 745 ? 41.788 -6.339 -39.943 1.00 85.50 745 VAL A O 1
ATOM 6054 N N . THR A 1 746 ? 41.395 -5.091 -38.119 1.00 81.31 746 THR A N 1
ATOM 6055 C CA . THR A 1 746 ? 40.201 -5.837 -37.705 1.00 81.31 746 THR A CA 1
ATOM 6056 C C . THR A 1 746 ? 39.108 -5.770 -38.772 1.00 81.31 746 THR A C 1
ATOM 6058 O O . THR A 1 746 ? 38.536 -6.803 -39.107 1.00 81.31 746 THR A O 1
ATOM 6061 N N . ASN A 1 747 ? 38.878 -4.607 -39.390 1.00 82.81 747 ASN A N 1
ATOM 6062 C CA . ASN A 1 747 ? 37.904 -4.459 -40.475 1.00 82.81 747 ASN A CA 1
ATOM 6063 C C . ASN A 1 747 ? 38.274 -5.291 -41.712 1.00 82.81 747 ASN A C 1
ATOM 6065 O O . ASN A 1 747 ? 37.402 -5.932 -42.294 1.00 82.81 747 ASN A O 1
ATOM 6069 N N . GLN A 1 748 ? 39.555 -5.343 -42.097 1.00 86.44 748 GLN A N 1
ATOM 6070 C CA . GLN A 1 748 ? 40.010 -6.213 -43.190 1.00 86.44 748 GLN A CA 1
ATOM 6071 C C . GLN A 1 748 ? 39.812 -7.698 -42.857 1.00 86.44 748 GLN A C 1
ATOM 6073 O O . GLN A 1 748 ? 39.329 -8.460 -43.695 1.00 86.44 748 GLN A O 1
ATOM 6078 N N . LEU A 1 749 ? 40.133 -8.111 -41.626 1.00 86.31 749 LEU A N 1
ATOM 6079 C CA . LEU A 1 749 ? 39.934 -9.486 -41.167 1.00 86.31 749 LEU A CA 1
ATOM 6080 C C . LEU A 1 749 ? 38.448 -9.876 -41.158 1.00 86.31 749 LEU A C 1
ATOM 6082 O O . LEU A 1 749 ? 38.094 -10.964 -41.616 1.00 86.31 749 LEU A O 1
ATOM 6086 N N . LEU A 1 750 ? 37.581 -8.997 -40.650 1.00 83.12 750 LEU A N 1
ATOM 6087 C CA . LEU A 1 750 ? 36.131 -9.195 -40.645 1.00 83.12 750 LEU A CA 1
ATOM 6088 C C . LEU A 1 750 ? 35.571 -9.239 -42.071 1.00 83.12 750 LEU A C 1
ATOM 6090 O O . LEU A 1 750 ? 34.769 -10.121 -42.370 1.00 83.12 750 LEU A O 1
ATOM 6094 N N . GLY A 1 751 ? 36.057 -8.376 -42.969 1.00 88.00 751 GLY A N 1
ATOM 6095 C CA . GLY A 1 751 ? 35.692 -8.392 -44.387 1.00 88.00 751 GLY A CA 1
ATOM 6096 C C . GLY A 1 751 ? 36.033 -9.719 -45.073 1.00 88.00 751 GLY A C 1
ATOM 6097 O O . GLY A 1 751 ? 35.184 -10.301 -45.744 1.00 88.00 751 GLY A O 1
ATOM 6098 N N . LEU A 1 752 ? 37.235 -10.261 -44.841 1.00 88.69 752 LEU A N 1
ATOM 6099 C CA . LEU A 1 752 ? 37.635 -11.572 -45.375 1.00 88.69 752 LEU A CA 1
ATOM 6100 C C . LEU A 1 752 ? 36.798 -12.724 -44.802 1.00 88.69 752 LEU A C 1
ATOM 6102 O O . LEU A 1 752 ? 36.426 -13.645 -45.535 1.00 88.69 752 LEU A O 1
ATOM 6106 N N . LYS A 1 753 ? 36.475 -12.686 -43.502 1.00 86.75 753 LYS A N 1
ATOM 6107 C CA . LYS A 1 753 ? 35.576 -13.673 -42.884 1.00 86.75 753 LYS A CA 1
ATOM 6108 C C . LYS A 1 753 ? 34.170 -13.609 -43.486 1.00 86.75 753 LYS A C 1
ATOM 6110 O O . LYS A 1 753 ? 33.610 -14.663 -43.787 1.00 86.75 753 LYS A O 1
ATOM 6115 N N . GLY A 1 754 ? 33.636 -12.405 -43.698 1.00 86.50 754 GLY A N 1
ATOM 6116 C CA . GLY A 1 754 ? 32.346 -12.187 -44.356 1.00 86.50 754 GLY A CA 1
ATOM 6117 C C . GLY A 1 754 ? 32.324 -12.741 -45.781 1.00 86.50 754 GLY A C 1
ATOM 6118 O O . GLY A 1 754 ? 31.447 -13.538 -46.111 1.00 86.50 754 GLY A O 1
ATOM 6119 N N . LEU A 1 755 ? 33.346 -12.426 -46.586 1.00 89.00 755 LEU A N 1
ATOM 6120 C CA . LEU A 1 755 ? 33.486 -12.942 -47.952 1.00 89.00 755 LEU A CA 1
ATOM 6121 C C . LEU A 1 755 ? 33.529 -14.479 -47.988 1.00 89.00 755 LEU A C 1
ATOM 6123 O O . LEU A 1 755 ? 32.857 -15.102 -48.804 1.00 89.00 755 LEU A O 1
ATOM 6127 N N . ASN A 1 756 ? 34.278 -15.114 -47.080 1.00 89.81 756 ASN A N 1
ATOM 6128 C CA . ASN A 1 756 ? 34.318 -16.576 -46.977 1.00 89.81 756 ASN A CA 1
ATOM 6129 C C . ASN A 1 756 ? 32.941 -17.174 -46.638 1.00 89.81 756 ASN A C 1
ATOM 6131 O O . ASN A 1 756 ? 32.597 -18.232 -47.163 1.00 89.81 756 ASN A O 1
ATOM 6135 N N . SER A 1 757 ? 32.142 -16.514 -45.791 1.00 86.88 757 SER A N 1
ATOM 6136 C CA . SER A 1 757 ? 30.769 -16.955 -45.512 1.00 86.88 757 SER A CA 1
ATOM 6137 C C . SER A 1 757 ? 29.904 -16.898 -46.773 1.00 86.88 757 SER A C 1
ATOM 6139 O O . SER A 1 757 ? 29.322 -17.908 -47.155 1.00 86.88 757 SER A O 1
ATOM 6141 N N . GLN A 1 758 ? 29.911 -15.765 -47.480 1.00 86.50 758 GLN A N 1
ATOM 6142 C CA . GLN A 1 758 ? 29.134 -15.592 -48.713 1.00 86.50 758 GLN A CA 1
ATOM 6143 C C . GLN A 1 758 ? 29.551 -16.584 -49.813 1.00 86.50 758 GLN A C 1
ATOM 6145 O O . GLN A 1 758 ? 28.701 -17.184 -50.468 1.00 86.50 758 GLN A O 1
ATOM 6150 N N . LEU A 1 759 ? 30.854 -16.840 -49.981 1.00 90.12 759 LEU A N 1
ATOM 6151 C CA . LEU A 1 759 ? 31.350 -17.845 -50.929 1.00 90.12 759 LEU A CA 1
ATOM 6152 C C . LEU A 1 759 ? 30.893 -19.267 -50.569 1.00 90.12 759 LEU A C 1
ATOM 6154 O O . LEU A 1 759 ? 30.617 -20.073 -51.461 1.00 90.12 759 LEU A O 1
ATOM 6158 N N . ARG A 1 760 ? 30.791 -19.594 -49.274 1.00 92.31 760 ARG A N 1
ATOM 6159 C CA . ARG A 1 760 ? 30.225 -20.876 -48.827 1.00 92.31 760 ARG A CA 1
ATOM 6160 C C . ARG A 1 760 ? 28.739 -20.971 -49.146 1.00 92.31 760 ARG A C 1
ATOM 6162 O O . ARG A 1 760 ? 28.306 -22.038 -49.570 1.00 92.31 760 ARG A O 1
ATOM 6169 N N . ASP A 1 761 ? 27.986 -19.887 -49.003 1.00 88.12 761 ASP A N 1
ATOM 6170 C CA . ASP A 1 761 ? 26.560 -19.863 -49.339 1.00 88.12 761 ASP A CA 1
ATOM 6171 C C . ASP A 1 761 ? 26.328 -20.041 -50.845 1.00 88.12 761 ASP A C 1
ATOM 6173 O O . ASP A 1 761 ? 25.509 -20.874 -51.239 1.00 88.12 761 ASP A O 1
ATOM 6177 N N . ILE A 1 762 ? 27.128 -19.377 -51.689 1.00 90.88 762 ILE A N 1
ATOM 6178 C CA . ILE A 1 762 ? 27.124 -19.586 -53.148 1.00 90.88 762 ILE A CA 1
ATOM 6179 C C . ILE A 1 762 ? 27.445 -21.047 -53.484 1.00 90.88 762 ILE A C 1
ATOM 6181 O O . ILE A 1 762 ? 26.742 -21.679 -54.274 1.00 90.88 762 ILE A O 1
ATOM 6185 N N . LYS A 1 763 ? 28.478 -21.621 -52.854 1.00 91.56 763 LYS A N 1
ATOM 6186 C CA . LYS A 1 763 ? 28.829 -23.036 -53.035 1.00 91.56 763 LYS A CA 1
ATOM 6187 C C . LYS A 1 763 ? 27.670 -23.955 -52.644 1.00 91.56 763 LYS A C 1
ATOM 6189 O O . LYS A 1 763 ? 27.363 -24.880 -53.391 1.00 91.56 763 LYS A O 1
ATOM 6194 N N . ASN A 1 764 ? 27.031 -23.708 -51.502 1.00 91.81 764 ASN A N 1
ATOM 6195 C CA . ASN A 1 764 ? 25.903 -24.503 -51.019 1.00 91.81 764 ASN A CA 1
ATOM 6196 C C . ASN A 1 764 ? 24.706 -24.420 -51.979 1.00 91.81 764 ASN A C 1
ATOM 6198 O O . ASN A 1 764 ? 24.056 -25.434 -52.230 1.00 91.81 764 ASN A O 1
ATOM 6202 N N . TYR A 1 765 ? 24.427 -23.240 -52.539 1.00 89.50 765 TYR A N 1
ATOM 6203 C CA . TYR A 1 765 ? 23.396 -23.063 -53.563 1.00 89.50 765 TYR A CA 1
ATOM 6204 C C . TYR A 1 765 ? 23.711 -23.879 -54.824 1.00 89.50 765 TYR A C 1
ATOM 6206 O O . TYR A 1 765 ? 22.890 -24.694 -55.244 1.00 89.50 765 TYR A O 1
ATOM 6214 N N . LEU A 1 766 ? 24.924 -23.751 -55.374 1.00 89.56 766 LEU A N 1
ATOM 6215 C CA . LEU A 1 766 ? 25.342 -24.510 -56.559 1.00 89.56 766 LEU A CA 1
ATOM 6216 C C . LEU A 1 766 ? 25.338 -26.025 -56.321 1.00 89.56 766 LEU A C 1
ATOM 6218 O O . LEU A 1 766 ? 24.981 -26.781 -57.219 1.00 89.56 766 LEU A O 1
ATOM 6222 N N . GLN A 1 767 ? 25.684 -26.482 -55.113 1.00 93.56 767 GLN A N 1
ATOM 6223 C CA . GLN A 1 767 ? 25.591 -27.897 -54.741 1.00 93.56 767 GLN A CA 1
ATOM 6224 C C . GLN A 1 767 ? 24.143 -28.400 -54.745 1.00 93.56 767 GLN A C 1
ATOM 6226 O O . GLN A 1 767 ? 23.884 -29.478 -55.270 1.00 93.56 767 GLN A O 1
ATOM 6231 N N . LYS A 1 768 ? 23.192 -27.623 -54.213 1.00 90.38 768 LYS A N 1
ATOM 6232 C CA . LYS A 1 768 ? 21.765 -27.991 -54.225 1.00 90.38 768 LYS A CA 1
ATOM 6233 C C . LYS A 1 768 ? 21.192 -28.059 -55.635 1.00 90.38 768 LYS A C 1
ATOM 6235 O O . LYS A 1 768 ? 20.453 -28.989 -55.947 1.00 90.38 768 LYS A O 1
ATOM 6240 N N . VAL A 1 769 ? 21.567 -27.105 -56.484 1.00 91.44 769 VAL A N 1
ATOM 6241 C CA . VAL A 1 769 ? 21.180 -27.088 -57.899 1.00 91.44 769 VAL A CA 1
ATOM 6242 C C . VAL A 1 769 ? 21.816 -28.266 -58.647 1.00 91.44 769 VAL A C 1
ATOM 6244 O O . VAL A 1 769 ? 21.131 -28.972 -59.379 1.00 91.44 769 VAL A O 1
ATOM 6247 N N . GLY A 1 770 ? 23.102 -28.545 -58.408 1.00 88.81 770 GLY A N 1
ATOM 6248 C CA . GLY A 1 770 ? 23.817 -29.673 -59.015 1.00 88.81 770 GLY A CA 1
ATOM 6249 C C . GLY A 1 770 ? 23.278 -31.046 -58.600 1.00 88.81 770 GLY A C 1
ATOM 6250 O O . GLY A 1 770 ? 23.284 -31.972 -59.407 1.00 88.81 770 GLY A O 1
ATOM 6251 N N . ASN A 1 771 ? 22.764 -31.167 -57.373 1.00 92.31 771 ASN A N 1
ATOM 6252 C CA . ASN A 1 771 ? 22.103 -32.375 -56.869 1.00 92.31 771 ASN A CA 1
ATOM 6253 C C . ASN A 1 771 ? 20.637 -32.511 -57.330 1.00 92.31 771 ASN A C 1
ATOM 6255 O O . ASN A 1 771 ? 20.021 -33.544 -57.081 1.00 92.31 771 ASN A O 1
ATOM 6259 N N . GLY A 1 772 ? 20.068 -31.488 -57.979 1.00 87.19 772 GLY A N 1
ATOM 6260 C CA . GLY A 1 772 ? 18.677 -31.475 -58.442 1.00 87.19 772 GLY A CA 1
ATOM 6261 C C . GLY A 1 772 ? 17.625 -31.228 -57.351 1.00 87.19 772 GLY A C 1
ATOM 6262 O O . GLY A 1 772 ? 16.442 -31.437 -57.601 1.00 87.19 772 GLY A O 1
ATOM 6263 N N . GLU A 1 773 ? 18.019 -30.784 -56.152 1.00 87.44 773 GLU A N 1
ATOM 6264 C CA . GLU A 1 773 ? 17.085 -30.468 -55.053 1.00 87.44 773 GLU A CA 1
ATOM 6265 C C . GLU A 1 773 ? 16.341 -29.140 -55.268 1.00 87.44 773 GLU A C 1
ATOM 6267 O O . GLU A 1 773 ? 15.261 -28.933 -54.713 1.00 87.44 773 GLU A O 1
ATOM 6272 N N . LEU A 1 774 ? 16.924 -28.230 -56.054 1.00 80.88 774 LEU A N 1
ATOM 6273 C CA . LEU A 1 774 ? 16.368 -26.917 -56.375 1.00 80.88 774 LEU A CA 1
ATOM 6274 C C . LEU A 1 774 ? 16.400 -26.688 -57.895 1.00 80.88 774 LEU A C 1
ATOM 6276 O O . LEU A 1 774 ? 17.406 -27.031 -58.524 1.00 80.88 774 LEU A O 1
ATOM 6280 N N . PRO A 1 775 ? 15.353 -26.086 -58.493 1.00 81.69 775 PRO A N 1
ATOM 6281 C CA . PRO A 1 775 ? 15.394 -25.680 -59.893 1.00 81.69 775 PRO A CA 1
ATOM 6282 C C . PRO A 1 775 ? 16.440 -24.577 -60.109 1.00 81.69 775 PRO A C 1
ATOM 6284 O O . PRO A 1 775 ? 16.710 -23.768 -59.218 1.00 81.69 775 PRO A O 1
ATOM 6287 N N . ILE A 1 776 ? 17.036 -24.553 -61.302 1.00 79.75 776 ILE A N 1
ATOM 6288 C CA . ILE A 1 776 ? 18.033 -23.548 -61.685 1.00 79.75 776 ILE A CA 1
ATOM 6289 C C . ILE A 1 776 ? 17.333 -22.191 -61.814 1.00 79.75 776 ILE A C 1
ATOM 6291 O O . ILE A 1 776 ? 16.441 -22.042 -62.641 1.00 79.75 776 ILE A O 1
ATOM 6295 N N . ASN A 1 777 ? 17.758 -21.192 -61.037 1.00 81.94 777 ASN A N 1
ATOM 6296 C CA . ASN A 1 777 ? 17.394 -19.798 -61.291 1.00 81.94 777 ASN A CA 1
ATOM 6297 C C . ASN A 1 777 ? 18.438 -19.159 -62.222 1.00 81.94 777 ASN A C 1
ATOM 6299 O O . ASN A 1 777 ? 19.576 -18.914 -61.808 1.00 81.94 777 ASN A O 1
ATOM 6303 N N . HIS A 1 778 ? 18.036 -18.889 -63.467 1.00 81.88 778 HIS A N 1
ATOM 6304 C CA . HIS A 1 778 ? 18.901 -18.341 -64.514 1.00 81.88 778 HIS A CA 1
ATOM 6305 C C . HIS A 1 778 ? 19.504 -16.975 -64.153 1.00 81.88 778 HIS A C 1
ATOM 6307 O O . HIS A 1 778 ? 20.676 -16.741 -64.443 1.00 81.88 778 HIS A O 1
ATOM 6313 N N . GLN A 1 779 ? 18.768 -16.122 -63.433 1.00 81.44 779 GLN A N 1
ATOM 6314 C CA . GLN A 1 779 ? 19.228 -14.783 -63.052 1.00 81.44 779 GLN A CA 1
ATOM 6315 C C . GLN A 1 779 ? 20.452 -14.835 -62.130 1.00 81.44 779 GLN A C 1
ATOM 6317 O O . GLN A 1 779 ? 21.438 -14.128 -62.343 1.00 81.44 779 GLN A O 1
ATOM 6322 N N . ILE A 1 780 ? 20.423 -15.721 -61.130 1.00 85.12 780 ILE A N 1
ATOM 6323 C CA . ILE A 1 780 ? 21.549 -15.919 -60.207 1.00 85.12 780 ILE A CA 1
ATOM 6324 C C . ILE A 1 780 ? 22.753 -16.488 -60.966 1.00 85.12 780 ILE A C 1
ATOM 6326 O O . ILE A 1 780 ? 23.891 -16.093 -60.721 1.00 85.12 780 ILE A O 1
ATOM 6330 N N . THR A 1 781 ? 22.525 -17.400 -61.913 1.00 85.69 781 THR A N 1
ATOM 6331 C CA . THR A 1 781 ? 23.603 -17.975 -62.726 1.00 85.69 781 THR A CA 1
ATOM 6332 C C . THR A 1 781 ? 24.280 -16.929 -63.611 1.00 85.69 781 THR A C 1
ATOM 6334 O O . THR A 1 781 ? 25.508 -16.935 -63.694 1.00 85.69 781 THR A O 1
ATOM 6337 N N . TYR A 1 782 ? 23.524 -16.005 -64.211 1.00 88.31 782 TYR A N 1
ATOM 6338 C CA . TYR A 1 782 ? 24.096 -14.901 -64.986 1.00 88.31 782 TYR A CA 1
ATOM 6339 C C . TYR A 1 782 ? 24.955 -13.978 -64.119 1.00 88.31 782 TYR A C 1
ATOM 6341 O O . TYR A 1 782 ? 26.104 -13.716 -64.466 1.00 88.31 782 TYR A O 1
ATOM 6349 N N . GLN A 1 783 ? 24.464 -13.588 -62.939 1.00 87.69 783 GLN A N 1
ATOM 6350 C CA . GLN A 1 783 ? 25.249 -12.783 -61.996 1.00 87.69 783 GLN A CA 1
ATOM 6351 C C . GLN A 1 783 ? 26.541 -13.490 -61.560 1.00 87.69 783 GLN A C 1
ATOM 6353 O O . GLN A 1 783 ? 27.598 -12.867 -61.474 1.00 87.69 783 GLN A O 1
ATOM 6358 N N . LEU A 1 784 ? 26.487 -14.803 -61.315 1.00 88.88 784 LEU A N 1
ATOM 6359 C CA . LEU A 1 784 ? 27.679 -15.586 -60.982 1.00 88.88 784 LEU A CA 1
ATOM 6360 C C . LEU A 1 784 ? 28.676 -15.648 -62.145 1.00 88.88 784 LEU A C 1
ATOM 6362 O O . LEU A 1 784 ? 29.881 -15.579 -61.911 1.00 88.88 784 LEU A O 1
ATOM 6366 N N . GLN A 1 785 ? 28.201 -15.758 -63.386 1.00 88.88 785 GLN A N 1
ATOM 6367 C CA . GLN A 1 785 ? 29.062 -15.728 -64.568 1.00 88.88 785 GLN A CA 1
ATOM 6368 C C . GLN A 1 785 ? 29.772 -14.375 -64.710 1.00 88.88 785 GLN A C 1
ATOM 6370 O O . GLN A 1 785 ? 30.980 -14.343 -64.951 1.00 88.88 785 GLN A O 1
ATOM 6375 N N . ASP A 1 786 ? 29.058 -13.272 -64.488 1.00 92.31 786 ASP A N 1
ATOM 6376 C CA . ASP A 1 786 ? 29.642 -11.930 -64.501 1.00 92.31 786 ASP A CA 1
ATOM 6377 C C . ASP A 1 786 ? 30.713 -11.757 -63.419 1.00 92.31 786 ASP A C 1
ATOM 6379 O O . ASP A 1 786 ? 31.774 -11.194 -63.694 1.00 92.31 786 ASP A O 1
ATOM 6383 N N . ILE A 1 787 ? 30.500 -12.310 -62.217 1.00 90.94 787 ILE A N 1
ATOM 6384 C CA . ILE A 1 787 ? 31.508 -12.297 -61.144 1.00 90.94 787 ILE A CA 1
ATOM 6385 C C . ILE A 1 787 ? 32.817 -12.947 -61.609 1.00 90.94 787 ILE A C 1
ATOM 6387 O O . ILE A 1 787 ? 33.889 -12.394 -61.365 1.00 90.94 787 ILE A O 1
ATOM 6391 N N . PHE A 1 788 ? 32.756 -14.094 -62.294 1.00 87.81 788 PHE A N 1
ATOM 6392 C CA . PHE A 1 788 ? 33.959 -14.759 -62.804 1.00 87.81 788 PHE A CA 1
ATOM 6393 C C . PHE A 1 788 ? 34.631 -13.979 -63.940 1.00 87.81 788 PHE A C 1
ATOM 6395 O O . PHE A 1 788 ? 35.859 -13.953 -64.004 1.00 87.81 788 PHE A O 1
ATOM 6402 N N . ASN A 1 789 ? 33.852 -13.314 -64.798 1.00 89.12 789 ASN A N 1
ATOM 6403 C CA . ASN A 1 789 ? 34.380 -12.482 -65.883 1.00 89.12 789 ASN A CA 1
ATOM 6404 C C . ASN A 1 789 ? 35.084 -11.212 -65.374 1.00 89.12 789 ASN A C 1
ATOM 6406 O O . ASN A 1 789 ? 35.995 -10.713 -66.031 1.00 89.12 789 ASN A O 1
ATOM 6410 N N . LEU A 1 790 ? 34.668 -10.684 -64.219 1.00 90.06 790 LEU A N 1
ATOM 6411 C CA . LEU A 1 790 ? 35.217 -9.466 -63.613 1.00 90.06 790 LEU A CA 1
ATOM 6412 C C . LEU A 1 790 ? 36.443 -9.711 -62.718 1.00 90.06 790 LEU A C 1
ATOM 6414 O O . LEU A 1 790 ? 36.978 -8.756 -62.149 1.00 90.06 790 LEU A O 1
ATOM 6418 N N . LEU A 1 791 ? 36.901 -10.959 -62.568 1.00 84.69 791 LEU A N 1
ATOM 6419 C CA . LEU A 1 791 ? 38.096 -11.251 -61.778 1.00 84.69 791 LEU A CA 1
ATOM 6420 C C . LEU A 1 791 ? 39.338 -10.607 -62.425 1.00 84.69 791 LEU A C 1
ATOM 6422 O O . LEU A 1 791 ? 39.620 -10.864 -63.597 1.00 84.69 791 LEU A O 1
ATOM 6426 N N . PRO A 1 792 ? 40.097 -9.776 -61.685 1.00 80.62 792 PRO A N 1
ATOM 6427 C CA . PRO A 1 792 ? 41.241 -9.072 -62.245 1.00 80.62 792 PRO A CA 1
ATOM 6428 C C . PRO A 1 792 ? 42.412 -10.025 -62.511 1.00 80.62 792 PRO A C 1
ATOM 6430 O O . PRO A 1 792 ? 42.737 -10.873 -61.678 1.00 80.62 792 PRO A O 1
ATOM 6433 N N . ASP A 1 793 ? 43.094 -9.833 -63.642 1.00 78.12 793 ASP A N 1
ATOM 6434 C CA . ASP A 1 793 ? 44.350 -10.524 -63.935 1.00 78.12 793 ASP A CA 1
ATOM 6435 C C . ASP A 1 793 ? 45.515 -9.824 -63.217 1.00 78.12 793 ASP A C 1
ATOM 6437 O O . ASP A 1 793 ? 45.954 -8.735 -63.589 1.00 78.12 793 ASP A O 1
ATOM 6441 N N . ILE A 1 794 ? 45.996 -10.455 -62.146 1.00 75.75 794 ILE A N 1
ATOM 6442 C CA . ILE A 1 794 ? 47.047 -9.927 -61.260 1.00 75.75 794 ILE A CA 1
ATOM 6443 C C . ILE A 1 794 ? 48.446 -10.096 -61.889 1.00 75.75 794 ILE A C 1
ATOM 6445 O O . ILE A 1 794 ? 49.416 -9.519 -61.403 1.00 75.75 794 ILE A O 1
ATOM 6449 N N . SER A 1 795 ? 48.569 -10.874 -62.970 1.00 78.62 795 SER A N 1
ATOM 6450 C CA . SER A 1 795 ? 49.860 -11.238 -63.568 1.00 78.62 795 SER A CA 1
ATOM 6451 C C . SER A 1 795 ? 50.374 -10.266 -64.636 1.00 78.62 795 SER A C 1
ATOM 6453 O O . SER A 1 795 ? 51.469 -10.455 -65.157 1.00 78.62 795 SER A O 1
ATOM 6455 N N . HIS A 1 796 ? 49.613 -9.220 -64.962 1.00 84.31 796 HIS A N 1
ATOM 6456 C CA . HIS A 1 796 ? 49.975 -8.274 -66.013 1.00 84.31 796 HIS A CA 1
ATOM 6457 C C . HIS A 1 796 ? 51.089 -7.303 -65.562 1.00 84.31 796 HIS A C 1
ATOM 6459 O O . HIS A 1 796 ? 50.918 -6.581 -64.580 1.00 84.31 796 HIS A O 1
ATOM 6465 N N . ASP A 1 797 ? 52.176 -7.185 -66.337 1.00 80.44 797 ASP A N 1
ATOM 6466 C CA . ASP A 1 797 ? 53.375 -6.388 -65.981 1.00 80.44 797 ASP A CA 1
ATOM 6467 C C . ASP A 1 797 ? 53.070 -4.912 -65.633 1.00 80.44 797 ASP A C 1
ATOM 6469 O O . ASP A 1 797 ? 53.562 -4.361 -64.649 1.00 80.44 797 ASP A O 1
ATOM 6473 N N . ASN A 1 798 ? 52.171 -4.262 -66.381 1.00 84.56 798 ASN A N 1
ATOM 6474 C CA . ASN A 1 798 ? 51.717 -2.900 -66.058 1.00 84.56 798 ASN A CA 1
ATOM 6475 C C . ASN A 1 798 ? 51.109 -2.768 -64.644 1.00 84.56 798 ASN A C 1
ATOM 6477 O O . ASN A 1 798 ? 51.262 -1.728 -63.996 1.00 84.56 798 ASN A O 1
ATOM 6481 N N . PHE A 1 799 ? 50.394 -3.786 -64.155 1.00 85.88 799 PHE A N 1
ATOM 6482 C CA . PHE A 1 799 ? 49.807 -3.763 -62.813 1.00 85.88 799 PHE A CA 1
ATOM 6483 C C . PHE A 1 799 ? 50.888 -3.913 -61.738 1.00 85.88 799 PHE A C 1
ATOM 6485 O O . PHE A 1 799 ? 50.863 -3.193 -60.741 1.00 85.88 799 PHE A O 1
ATOM 6492 N N . THR A 1 800 ? 51.881 -4.782 -61.955 1.00 85.69 800 THR A N 1
ATOM 6493 C CA . THR A 1 800 ? 52.998 -4.937 -61.013 1.00 85.69 800 THR A CA 1
ATOM 6494 C C . THR A 1 800 ? 53.832 -3.664 -60.918 1.00 85.69 800 THR A C 1
ATOM 6496 O O . THR A 1 800 ? 54.109 -3.205 -59.810 1.00 85.69 800 THR A O 1
ATOM 6499 N N . ASP A 1 801 ? 54.148 -3.027 -62.048 1.00 86.31 801 ASP A N 1
ATOM 6500 C CA . ASP A 1 801 ? 54.924 -1.782 -62.069 1.00 86.31 801 ASP A CA 1
ATOM 6501 C C . ASP A 1 801 ? 54.185 -0.635 -61.369 1.00 86.31 801 ASP A C 1
ATOM 6503 O O . ASP A 1 801 ? 54.753 0.081 -60.539 1.00 86.31 801 ASP A O 1
ATOM 6507 N N . THR A 1 802 ? 52.886 -0.481 -61.641 1.00 87.38 802 THR A N 1
ATOM 6508 C CA . THR A 1 802 ? 52.064 0.547 -60.983 1.00 87.38 802 THR A CA 1
ATOM 6509 C C . THR A 1 802 ? 51.893 0.292 -59.484 1.00 87.38 802 THR A C 1
ATOM 6511 O O . THR A 1 802 ? 51.924 1.246 -58.700 1.00 87.38 802 THR A O 1
ATOM 6514 N N . LEU A 1 803 ? 51.794 -0.972 -59.058 1.00 87.75 803 LEU A N 1
ATOM 6515 C CA . LEU A 1 803 ? 51.774 -1.354 -57.646 1.00 87.75 803 LEU A CA 1
ATOM 6516 C C . LEU A 1 803 ? 53.099 -1.016 -56.948 1.00 87.75 803 LEU A C 1
ATOM 6518 O O . LEU A 1 803 ? 53.081 -0.472 -55.839 1.00 87.75 803 LEU A O 1
ATOM 6522 N N . TYR A 1 804 ? 54.241 -1.281 -57.588 1.00 87.81 804 TYR A N 1
ATOM 6523 C CA . TYR A 1 804 ? 55.554 -0.910 -57.055 1.00 87.81 804 TYR A CA 1
ATOM 6524 C C . TYR A 1 804 ? 55.697 0.604 -56.897 1.00 87.81 804 TYR A C 1
ATOM 6526 O O . TYR A 1 804 ? 56.107 1.065 -55.829 1.00 87.81 804 TYR A O 1
ATOM 6534 N N . ILE A 1 805 ? 55.297 1.384 -57.909 1.00 91.06 805 ILE A N 1
ATOM 6535 C CA . ILE A 1 805 ? 55.316 2.854 -57.845 1.00 91.06 805 ILE A CA 1
ATOM 6536 C C . ILE A 1 805 ? 54.455 3.345 -56.676 1.00 91.06 805 ILE A C 1
ATOM 6538 O O . ILE A 1 805 ? 54.923 4.135 -55.857 1.00 91.06 805 ILE A O 1
ATOM 6542 N N . LYS A 1 806 ? 53.228 2.828 -56.528 1.00 91.94 806 LYS A N 1
ATOM 6543 C CA . LYS A 1 806 ? 52.340 3.238 -55.430 1.00 91.94 806 LYS A CA 1
ATOM 6544 C C . LYS A 1 806 ? 52.836 2.827 -54.051 1.00 91.94 806 LYS A C 1
ATOM 6546 O O . LYS A 1 806 ? 52.692 3.595 -53.101 1.00 91.94 806 LYS A O 1
ATOM 6551 N N . THR A 1 807 ? 53.456 1.657 -53.941 1.00 92.25 807 THR A N 1
ATOM 6552 C CA . THR A 1 807 ? 54.078 1.210 -52.690 1.00 92.25 807 THR A CA 1
ATOM 6553 C C . THR A 1 807 ? 55.225 2.141 -52.299 1.00 92.25 807 THR A C 1
ATOM 6555 O O . THR A 1 807 ? 55.330 2.527 -51.135 1.00 92.25 807 THR A O 1
ATOM 6558 N N . ASN A 1 808 ? 56.043 2.557 -53.269 1.00 92.56 808 ASN A N 1
ATOM 6559 C CA . ASN A 1 808 ? 57.146 3.486 -53.042 1.00 92.56 808 ASN A CA 1
ATOM 6560 C C . ASN A 1 808 ? 56.648 4.879 -52.607 1.00 92.56 808 ASN A C 1
ATOM 6562 O O . ASN A 1 808 ? 57.117 5.411 -51.600 1.00 92.56 808 ASN A O 1
ATOM 6566 N N . ASP A 1 809 ? 55.629 5.423 -53.287 1.00 92.88 809 ASP A N 1
ATOM 6567 C CA . ASP A 1 809 ? 54.978 6.687 -52.906 1.00 92.88 809 ASP A CA 1
ATOM 6568 C C . ASP A 1 809 ? 54.475 6.642 -51.452 1.00 92.88 809 ASP A C 1
ATOM 6570 O O . ASP A 1 809 ? 54.696 7.564 -50.661 1.00 92.88 809 ASP A O 1
ATOM 6574 N N . GLN A 1 810 ? 53.813 5.547 -51.070 1.00 91.69 810 GLN A N 1
ATOM 6575 C CA . GLN A 1 810 ? 53.266 5.393 -49.726 1.00 91.69 810 GLN A CA 1
ATOM 6576 C C . GLN A 1 810 ? 54.369 5.217 -48.671 1.00 91.69 810 GLN A C 1
ATOM 6578 O O . GLN A 1 810 ? 54.259 5.763 -47.570 1.00 91.69 810 GLN A O 1
ATOM 6583 N N . MET A 1 811 ? 55.461 4.523 -49.007 1.00 92.94 811 MET A N 1
ATOM 6584 C CA . MET A 1 811 ? 56.618 4.357 -48.126 1.00 92.94 811 MET A CA 1
ATOM 6585 C C . MET A 1 811 ? 57.322 5.691 -47.844 1.00 92.94 811 MET A C 1
ATOM 6587 O O . MET A 1 811 ? 57.730 5.933 -46.706 1.00 92.94 811 MET A O 1
ATOM 6591 N N . LEU A 1 812 ? 57.394 6.593 -48.828 1.00 92.88 812 LEU A N 1
ATOM 6592 C CA . LEU A 1 812 ? 57.945 7.938 -48.644 1.00 92.88 812 LEU A CA 1
ATOM 6593 C C . LEU A 1 812 ? 57.152 8.750 -47.606 1.00 92.88 812 LEU A C 1
ATOM 6595 O O . LEU A 1 812 ? 57.744 9.387 -46.731 1.00 92.88 812 LEU A O 1
ATOM 6599 N N . VAL A 1 813 ? 55.816 8.694 -47.655 1.00 93.06 813 VAL A N 1
ATOM 6600 C CA . VAL A 1 813 ? 54.946 9.368 -46.673 1.00 93.06 813 VAL A CA 1
ATOM 6601 C C . VAL A 1 813 ? 55.148 8.788 -45.271 1.00 93.06 813 VAL A C 1
ATOM 6603 O O . VAL A 1 813 ? 55.258 9.541 -44.300 1.00 93.06 813 VAL A O 1
ATOM 6606 N N . VAL A 1 814 ? 55.251 7.459 -45.155 1.00 90.75 814 VAL A N 1
ATOM 6607 C CA . VAL A 1 814 ? 55.538 6.782 -43.877 1.00 90.75 814 VAL A CA 1
ATOM 6608 C C . VAL A 1 814 ? 56.894 7.221 -43.320 1.00 90.75 814 VAL A C 1
ATOM 6610 O O . VAL A 1 814 ? 56.999 7.530 -42.130 1.00 90.75 814 VAL A O 1
ATOM 6613 N N . TYR A 1 815 ? 57.916 7.310 -44.174 1.00 93.62 815 TYR A N 1
ATOM 6614 C CA . TYR A 1 815 ? 59.246 7.762 -43.780 1.00 93.62 815 TYR A CA 1
ATOM 6615 C C . TYR A 1 815 ? 59.218 9.198 -43.242 1.00 93.62 815 TYR A C 1
ATOM 6617 O O . TYR A 1 815 ? 59.689 9.448 -42.130 1.00 93.62 815 TYR A O 1
ATOM 6625 N N . LEU A 1 816 ? 58.585 10.131 -43.959 1.00 93.50 816 LEU A N 1
ATOM 6626 C CA . LEU A 1 816 ? 58.483 11.529 -43.532 1.00 93.50 816 LEU A CA 1
ATOM 6627 C C . LEU A 1 816 ? 57.708 11.677 -42.210 1.00 93.50 816 LEU A C 1
ATOM 6629 O O . LEU A 1 816 ? 58.156 12.390 -41.310 1.00 93.50 816 LEU A O 1
ATOM 6633 N N . ALA A 1 817 ? 56.600 10.948 -42.035 1.00 91.19 817 ALA A N 1
ATOM 6634 C CA . ALA A 1 817 ? 55.844 10.931 -40.781 1.00 91.19 817 ALA A CA 1
ATOM 6635 C C . ALA A 1 817 ? 56.677 10.397 -39.598 1.00 91.19 817 ALA A C 1
ATOM 6637 O O . ALA A 1 817 ? 56.580 10.918 -38.483 1.00 91.19 817 ALA A O 1
ATOM 6638 N N . SER A 1 818 ? 57.526 9.389 -39.830 1.00 92.62 818 SER A N 1
ATOM 6639 C CA . SER A 1 818 ? 58.422 8.842 -38.800 1.00 92.62 818 SER A CA 1
ATOM 6640 C C . SER A 1 818 ? 59.518 9.829 -38.371 1.00 92.62 818 SER A C 1
ATOM 6642 O O . SER A 1 818 ? 59.855 9.916 -37.185 1.00 92.62 818 SER A O 1
ATOM 6644 N N . LEU A 1 819 ? 60.016 10.634 -39.314 1.00 93.81 819 LEU A N 1
ATOM 6645 C CA . LEU A 1 819 ? 61.007 11.676 -39.061 1.00 93.81 819 LEU A CA 1
ATOM 6646 C C . LEU A 1 819 ? 60.396 12.795 -38.204 1.00 93.81 819 LEU A C 1
ATOM 6648 O O . LEU A 1 819 ? 60.943 13.140 -37.156 1.00 93.81 819 LEU A O 1
ATOM 6652 N N . VAL A 1 820 ? 59.208 13.284 -38.576 1.00 93.88 820 VAL A N 1
ATOM 6653 C CA . VAL A 1 820 ? 58.464 14.290 -37.795 1.00 93.88 820 VAL A CA 1
ATOM 6654 C C . VAL A 1 820 ? 58.179 13.786 -36.378 1.00 93.88 820 VAL A C 1
ATOM 6656 O O . VAL A 1 820 ? 58.416 14.509 -35.409 1.00 93.88 820 VAL A O 1
ATOM 6659 N N . ARG A 1 821 ? 57.739 12.528 -36.229 1.00 91.62 821 ARG A N 1
ATOM 6660 C CA . ARG A 1 821 ? 57.489 11.924 -34.911 1.00 91.62 821 ARG A CA 1
ATOM 6661 C C . ARG A 1 821 ? 58.755 11.888 -34.048 1.00 91.62 821 ARG A C 1
ATOM 6663 O O . ARG A 1 821 ? 58.673 12.205 -32.865 1.00 91.62 821 ARG A O 1
ATOM 6670 N N . SER A 1 822 ? 59.907 11.550 -34.631 1.00 93.75 822 SER A N 1
ATOM 6671 C CA . SER A 1 822 ? 61.198 11.540 -33.925 1.00 93.75 822 SER A CA 1
ATOM 6672 C C . SER A 1 822 ? 61.595 12.932 -33.425 1.00 93.75 822 SER A C 1
ATOM 6674 O O . SER A 1 822 ? 62.012 13.070 -32.277 1.00 93.75 822 SER A O 1
ATOM 6676 N N . ILE A 1 823 ? 61.411 13.974 -34.245 1.00 94.19 823 ILE A N 1
ATOM 6677 C CA . ILE A 1 823 ? 61.698 15.366 -33.855 1.00 94.19 823 ILE A CA 1
ATOM 6678 C C . ILE A 1 823 ? 60.786 15.813 -32.706 1.00 94.19 823 ILE A C 1
ATOM 6680 O O . ILE A 1 823 ? 61.272 16.378 -31.727 1.00 94.19 823 ILE A O 1
ATOM 6684 N N . ILE A 1 824 ? 59.479 15.537 -32.792 1.00 93.31 824 ILE A N 1
ATOM 6685 C CA . ILE A 1 824 ? 58.514 15.896 -31.740 1.00 93.31 824 ILE A CA 1
ATOM 6686 C C . ILE A 1 824 ? 58.849 15.174 -30.430 1.00 93.31 824 ILE A C 1
ATOM 6688 O O . ILE A 1 824 ? 58.869 15.798 -29.370 1.00 93.31 824 ILE A O 1
ATOM 6692 N N . ALA A 1 825 ? 59.153 13.875 -30.493 1.00 92.25 825 ALA A N 1
ATOM 6693 C CA . ALA A 1 825 ? 59.535 13.096 -29.318 1.00 92.25 825 ALA A CA 1
ATOM 6694 C C . ALA A 1 825 ? 60.810 13.645 -28.659 1.00 92.25 825 ALA A C 1
ATOM 6696 O O . ALA A 1 825 ? 60.861 13.775 -27.437 1.00 92.25 825 ALA A O 1
ATOM 6697 N N . LEU A 1 826 ? 61.810 14.024 -29.463 1.00 92.31 826 LEU A N 1
ATOM 6698 C CA . LEU A 1 826 ? 63.045 14.630 -28.970 1.00 92.31 826 LEU A CA 1
ATOM 6699 C C . LEU A 1 826 ? 62.785 15.991 -28.309 1.00 92.31 826 LEU A C 1
ATOM 6701 O O . LEU A 1 826 ? 63.293 16.252 -27.222 1.00 92.31 826 LEU A O 1
ATOM 6705 N N . HIS A 1 827 ? 61.967 16.845 -28.929 1.00 91.25 827 HIS A N 1
ATOM 6706 C CA . HIS A 1 827 ? 61.610 18.149 -28.370 1.00 91.25 827 HIS A CA 1
ATOM 6707 C C . HIS A 1 827 ? 60.858 18.016 -27.037 1.00 91.25 827 HIS A C 1
ATOM 6709 O O . HIS A 1 827 ? 61.193 18.691 -26.064 1.00 91.25 827 HIS A O 1
ATOM 6715 N N . ASN A 1 828 ? 59.902 17.087 -26.956 1.00 89.44 828 ASN A N 1
ATOM 6716 C CA . ASN A 1 828 ? 59.176 16.801 -25.719 1.00 89.44 828 ASN A CA 1
ATOM 6717 C C . ASN A 1 828 ? 60.103 16.271 -24.615 1.00 89.44 828 ASN A C 1
ATOM 6719 O O . ASN A 1 828 ? 59.959 16.664 -23.460 1.00 89.44 828 ASN A O 1
ATOM 6723 N N . LEU A 1 829 ? 61.080 15.424 -24.960 1.00 90.88 829 LEU A N 1
ATOM 6724 C CA . LEU A 1 829 ? 62.077 14.931 -24.007 1.00 90.88 829 LEU A CA 1
ATOM 6725 C C . LEU A 1 829 ? 62.918 16.074 -23.420 1.00 90.88 829 LEU A C 1
ATOM 6727 O O . LEU A 1 829 ? 63.154 16.102 -22.213 1.00 90.88 829 LEU A O 1
ATOM 6731 N N . ILE A 1 830 ? 63.339 17.023 -24.262 1.00 89.50 830 ILE A N 1
ATOM 6732 C CA . ILE A 1 830 ? 64.082 18.213 -23.828 1.00 89.50 830 ILE A CA 1
ATOM 6733 C C . ILE A 1 830 ? 63.231 19.052 -22.867 1.00 89.50 830 ILE A C 1
ATOM 6735 O O . ILE A 1 830 ? 63.710 19.411 -21.792 1.00 89.50 830 ILE A O 1
ATOM 6739 N N . ASN A 1 831 ? 61.969 19.319 -23.213 1.00 87.44 831 ASN A N 1
ATOM 6740 C CA . ASN A 1 831 ? 61.065 20.106 -22.371 1.00 87.44 831 ASN A CA 1
ATOM 6741 C C . ASN A 1 831 ? 60.821 19.440 -21.010 1.00 87.44 831 ASN A C 1
ATOM 6743 O O . ASN A 1 831 ? 60.925 20.107 -19.984 1.00 87.44 831 ASN A O 1
ATOM 6747 N N . ASN A 1 832 ? 60.590 18.123 -20.990 1.00 83.38 832 ASN A N 1
ATOM 6748 C CA . ASN A 1 832 ? 60.402 17.371 -19.747 1.00 83.38 832 ASN A CA 1
ATOM 6749 C C . ASN A 1 832 ? 61.651 17.412 -18.851 1.00 83.38 832 ASN A C 1
ATOM 6751 O O . ASN A 1 832 ? 61.541 17.517 -17.630 1.00 83.38 832 ASN A O 1
ATOM 6755 N N . LYS A 1 833 ? 62.852 17.375 -19.444 1.00 80.31 833 LYS A N 1
ATOM 6756 C CA . LYS A 1 833 ? 64.101 17.496 -18.682 1.00 80.31 833 LYS A CA 1
ATOM 6757 C C . LYS A 1 833 ? 64.327 18.896 -18.120 1.00 80.31 833 LYS A C 1
ATOM 6759 O O . LYS A 1 833 ? 64.824 19.010 -17.007 1.00 80.31 833 LYS A O 1
ATOM 6764 N N . LEU A 1 834 ? 63.941 19.947 -18.842 1.00 79.50 834 LEU A N 1
ATOM 6765 C CA . LEU A 1 834 ? 64.011 21.321 -18.333 1.00 79.50 834 LEU A CA 1
ATOM 6766 C C . LEU A 1 834 ? 63.069 21.542 -17.141 1.00 79.50 834 LEU A C 1
ATOM 6768 O O . LEU A 1 834 ? 63.448 22.229 -16.198 1.00 79.50 834 LEU A O 1
ATOM 6772 N N . THR A 1 835 ? 61.878 20.934 -17.144 1.00 71.56 835 THR A N 1
ATOM 6773 C CA . THR A 1 835 ? 60.933 21.038 -16.020 1.00 71.56 835 THR A CA 1
ATOM 6774 C C . THR A 1 835 ? 61.398 20.316 -14.754 1.00 71.56 835 THR A C 1
ATOM 6776 O O . THR A 1 835 ? 61.146 20.820 -13.665 1.00 71.56 835 THR A O 1
ATOM 6779 N N . GLU A 1 836 ? 62.114 19.190 -14.869 1.00 62.81 836 GLU A N 1
ATOM 6780 C CA . GLU A 1 836 ? 62.677 18.482 -13.702 1.00 62.81 836 GLU A CA 1
ATOM 6781 C C . GLU A 1 836 ? 63.808 19.277 -13.023 1.00 62.81 836 GLU A C 1
ATOM 6783 O O . GLU A 1 836 ? 63.946 19.230 -11.808 1.00 62.81 836 GLU A O 1
ATOM 6788 N N . VAL A 1 837 ? 64.586 20.060 -13.780 1.00 59.03 837 VAL A N 1
ATOM 6789 C CA . VAL A 1 837 ? 65.734 20.832 -13.256 1.00 59.03 837 VAL A CA 1
ATOM 6790 C C . VAL A 1 837 ? 65.309 22.093 -12.480 1.00 59.03 837 VAL A C 1
ATOM 6792 O O . VAL A 1 837 ? 66.128 22.688 -11.792 1.00 59.03 837 VAL A O 1
ATOM 6795 N N . CYS A 1 838 ? 64.041 22.512 -12.553 1.00 52.91 838 CYS A N 1
ATOM 6796 C CA . CYS A 1 838 ? 63.521 23.660 -11.796 1.00 52.91 838 CYS A CA 1
ATOM 6797 C C . CYS A 1 838 ? 62.827 23.285 -10.469 1.00 52.91 838 CYS A C 1
ATOM 6799 O O . CYS A 1 838 ? 62.299 24.180 -9.807 1.00 52.91 838 CYS A O 1
ATOM 6801 N N . GLN A 1 839 ? 62.771 21.997 -10.104 1.00 49.12 839 GLN A N 1
ATOM 6802 C CA . GLN A 1 839 ? 62.154 21.512 -8.857 1.00 49.12 839 GLN A CA 1
ATOM 6803 C C . GLN A 1 839 ? 63.155 21.080 -7.767 1.00 49.12 839 GLN A C 1
ATOM 6805 O O . GLN A 1 839 ? 62.712 20.818 -6.649 1.00 49.12 839 GLN A O 1
ATOM 6810 N N . ASP A 1 840 ? 64.459 21.094 -8.061 1.00 39.62 840 ASP A N 1
ATOM 6811 C CA . ASP A 1 840 ? 65.568 21.049 -7.090 1.00 39.62 840 ASP A CA 1
ATOM 6812 C C . ASP A 1 840 ? 66.209 22.443 -6.968 1.00 39.62 840 ASP A C 1
ATOM 6814 O O . ASP A 1 840 ? 66.672 22.795 -5.855 1.00 39.62 840 ASP A O 1
#

InterPro domains:
  IPR000555 JAB1/MPN/MOV34 metalloenzyme domain [PF01398] (568-672)
  IPR000555 JAB1/MPN/MOV34 metalloenzyme domain [SM00232] (561-697)
  IPR024969 EIF3F/CSN6-like, C-terminal [PF13012] (720-831)
  IPR033858 26S Proteasome non-ATPase regulatory subunit 7/8 [cd08062] (572-834)
  IPR037518 MPN domain [PS50249] (562-698)
  IPR055470 Domain of unknown function DUF7042 [PF23069] (142-273)
  IPR055470 Domain of unknown function DUF7042 [PF23069] (404-542)
  IPR055471 Domain of unknown function DUF7043 [PF23070] (281-392)
  IPR055472 Domain of unknown function DUF7044 [PF23071] (32-120)